Protein AF-S7N2T2-F1 (afdb_monomer_lite)

Radius of gyration: 36.66 Å; chains: 1; bounding box: 108×72×108 Å

pLDDT: mean 79.92, std 19.47, range [22.42, 98.62]

Organism: Myotis brandtii (NCBI:txid109478)

Secondary structure (DSSP, 8-state):
------------SS--SSSS-S--PPP-----S-S--GGGGGGGGT--HHHHHT--HHHHTTS-HHHHHHHHHHHHHTT----HHHHHHHHHHHHHTT-GGGGGGS-HHHHTTS-GGG--TTTHHHHHHHHTTS-GGGGTT-HHHHHHHHHHHHHHHTPPSSP---HHHHHHHGGGGGGS-HHHHHHS-TTHHHHHTT-S---HHHHHHHHHHHHTT-STT--GGG--HHHHHHTGGGGGG--HHHHTTS-HHHHHHHHHHHHHHHHTTSS-HHHHHHHHHHHHHHHHHHHHHTS-----S-----S----TTGGG-TTHHHHS-HHHHHHH--HHHHHH-HHHHHTS---HHHHHHHHHHHHHH-TT---HHHHTT-TTTGGGS-HHHHTTS----HHHHHHHHHSTT--TTHHHHHHHHHHHTT----HHHHHHH-HHHHTTS-HHHHHTS-HHHHHHT-----TTS-HHHHHHHHHHHHHHHTT-TTSHHHHTTGGG--HHHHHHHHHTT----HHHHHTS-HHHHHHT--PPP----------EEEE-TTS-EEEE-TTS-EEEPPPP---TTT--S-TTSS-HHHHHHHHHSSHHHHHHHHHHHHHS-TTT--EEEEEE-HHHHHHHHHHHT--HHHHHHHHHHHHHHHT-SEEEEHHHHHHHHHHHHHHHHHHHHHGGGT-TTS-SEEP---HHHHHHHHHHTGGGTGGGB--BPPHHHHHHHIIIIIIHHHTT--GGGEEEEEEES-THHHHHHH-GGGEETTTTEESSSEEEEHHHHHHHHHHTT--GGGSPP-PPP-SSTTS---S-EE-SS-TTT-HHHHHHHHHHHHHH----SS---EE-SSTTEEEEEEEETTEEEEEEEEEESHHHHHHHHHHHHTT----SEEEEESSTTGGGG-TTSPP-TTS-HHHHHHHHHHHHHTSEE--GGGSTTHHHHHHHTSSSTT-HHHHHHHB-----------------

InterPro domains:
  IPR003149 Iron hydrogenase, small subunit [PF02256] (923-972)
  IPR003149 Iron hydrogenase, small subunit [SM00902] (918-974)
  IPR004108 Iron hydrogenase, large subunit, C-terminal [PF02906] (619-911)
  IPR009016 Iron hydrogenase [SSF53920] (578-971)
  IPR010335 Mesothelin [PF06060] (39-554)
  IPR050340 Cytosolic Fe-S Cluster Assembly Factor [PTHR11615] (529-984)

Sequence (984 aa):
MGPRAGALVSRGLILCVWLTTHCAGPHAEGFSQEGLDASRADLWASANTSLLQGFRCQPASQLSRDRLSALIRRMASQQVLLRAWQLSCLANLAALHGLQSDFPLHPPDLLLFYNLGHVREADCRAFTRRAAQGDTELLANLPDQRAALQHSALACLGVSHPPRLSASDLLLLGVLVCDMEASSIMASDPHVLQNLQRCPRLTPAQQAALNTLLTSGRTVLGPPISWNLEELQALGPLATYISSSLWMHVQEAVGLDFFGSMVAACRAGRLSQRDIRHFVTSFLEAKAKAKLMSSRPKRGTGRPCIQGNITAATLQDDLFLLRYDCSQLESCLGSRVLRANVDRLLQHPLPTECQRVVKAKLARIYPSGIPEEQLRLITSLVYLYSLVEIRQWNITSRDTVMALLASDVALGNQTEAILQKFLDHKGTITSALLVAIGGSRLCWMSPRQIQAIRPSEFRLAGALDTSSCPQSRKNELFFKAREAFGSTRTTTAYYDFVRGAPTEELQRLAQANVSMDIHTFTNLNPCALQDCIKPMKVDKKLGRGVAKIHIEDDGTYFQVSQDGGTRKLEKAKISLDDCLACSGCVTSAETVLITQQSHEELRKILDANKTAAPDQQKLVVISVSPQSSASLAARFQLNPTDTAKKLTAFFKKLGAHYVFDTAFSRNFSLLESQREFVQRFREQASSKQALPVLASACPGWICYAEKTHGSAIIPYISTARSPQQVMGSLVKDFFAQQQHVTPDKIHHVTVMPCYDKKLEASRPDFFSQEHQTRDVDCVITTGEVFKLLEEEGVSLSELEPAPLDSVFSSVSVQEPTSHRGGGSGGYLEHVFRHAAQELFGIHVDEVTYKPLRNKDFQEVTLESEGRVLLHFAAAYGFRNIQNLVQKLKRGRCPYHYVEVMACPSGCLNGGGQLKAPEMPGKELLQHVERLYSMVRTEAPEDVPGVQELYEHWLHGEGSERASCLLHTSYHAVEKASSGLSIRW

Structure (mmCIF, N/CA/C/O backbone):
data_AF-S7N2T2-F1
#
_entry.id   AF-S7N2T2-F1
#
loop_
_atom_site.group_PDB
_atom_site.id
_atom_site.type_symbol
_atom_site.label_atom_id
_atom_site.label_alt_id
_atom_site.label_comp_id
_atom_site.label_asym_id
_atom_site.label_entity_id
_atom_site.label_seq_id
_atom_site.pdbx_PDB_ins_code
_atom_site.Cartn_x
_atom_site.Cartn_y
_atom_site.Cartn_z
_atom_site.occupancy
_atom_site.B_iso_or_equiv
_atom_site.auth_seq_id
_atom_site.auth_comp_id
_atom_site.auth_asym_id
_atom_site.auth_atom_id
_atom_site.pdbx_PDB_model_num
ATOM 1 N N . MET A 1 1 ? 68.994 1.453 -10.346 1.00 28.44 1 MET A N 1
ATOM 2 C CA . MET A 1 1 ? 69.646 2.763 -10.554 1.00 28.44 1 MET A CA 1
ATOM 3 C C . MET A 1 1 ? 68.548 3.813 -10.701 1.00 28.44 1 MET A C 1
ATOM 5 O O . MET A 1 1 ? 67.756 3.682 -11.620 1.00 28.44 1 MET A O 1
ATOM 9 N N . GLY A 1 2 ? 68.428 4.784 -9.786 1.00 29.14 2 GLY A N 1
ATOM 10 C CA . GLY A 1 2 ? 67.789 6.080 -10.121 1.00 29.14 2 GLY A CA 1
ATOM 11 C C . GLY A 1 2 ? 68.817 7.000 -10.811 1.00 29.14 2 GLY A C 1
ATOM 12 O O . GLY A 1 2 ? 69.934 6.512 -11.011 1.00 29.14 2 GLY A O 1
ATOM 13 N N . PRO A 1 3 ? 68.568 8.309 -11.080 1.00 41.78 3 PRO A N 1
ATOM 14 C CA . PRO A 1 3 ? 67.400 9.161 -10.753 1.00 41.78 3 PRO A CA 1
ATOM 15 C C . PRO A 1 3 ? 66.999 10.223 -11.847 1.00 41.78 3 PRO A C 1
ATOM 17 O O . PRO A 1 3 ? 67.583 10.253 -12.922 1.00 41.78 3 PRO A O 1
ATOM 20 N N . ARG A 1 4 ? 66.088 11.160 -11.472 1.00 22.53 4 ARG A N 1
ATOM 21 C CA . ARG A 1 4 ? 65.745 12.524 -12.016 1.00 22.53 4 ARG A CA 1
ATOM 22 C C . ARG A 1 4 ? 64.638 12.623 -13.096 1.00 22.53 4 ARG A C 1
ATOM 24 O O . ARG A 1 4 ? 64.780 12.053 -14.163 1.00 22.53 4 ARG A O 1
ATOM 31 N N . ALA A 1 5 ? 63.448 13.196 -12.814 1.00 24.55 5 ALA A N 1
ATOM 32 C CA . ALA A 1 5 ? 63.045 14.604 -12.506 1.00 24.55 5 ALA A CA 1
ATOM 33 C C . ALA A 1 5 ? 63.033 15.488 -13.776 1.00 24.55 5 ALA A C 1
ATOM 35 O O . ALA A 1 5 ? 64.089 15.663 -14.366 1.00 24.55 5 ALA A O 1
ATOM 36 N N . GLY A 1 6 ? 61.904 15.959 -14.329 1.00 23.36 6 GLY A N 1
ATOM 37 C CA . GLY A 1 6 ? 60.894 16.960 -13.896 1.00 23.36 6 GLY A CA 1
ATOM 38 C C . GLY A 1 6 ? 60.454 17.708 -15.191 1.00 23.36 6 GLY A C 1
ATOM 39 O O . GLY A 1 6 ? 61.194 17.650 -16.163 1.00 23.36 6 GLY A O 1
ATOM 40 N N . ALA A 1 7 ? 59.329 18.405 -15.378 1.00 23.67 7 ALA A N 1
ATOM 41 C CA . ALA A 1 7 ? 58.363 19.044 -14.495 1.00 23.67 7 ALA A CA 1
ATOM 42 C C . ALA A 1 7 ? 57.135 19.556 -15.312 1.00 23.67 7 ALA A C 1
ATOM 44 O O . ALA A 1 7 ? 57.189 19.622 -16.537 1.00 23.67 7 ALA A O 1
ATOM 45 N N . LEU A 1 8 ? 56.112 20.023 -14.573 1.00 23.31 8 LEU A N 1
ATOM 46 C CA . LEU A 1 8 ? 55.060 21.006 -14.918 1.00 23.31 8 LEU A CA 1
ATOM 47 C C . LEU A 1 8 ? 53.809 20.555 -15.703 1.00 23.31 8 LEU A C 1
ATOM 49 O O . LEU A 1 8 ? 53.726 20.699 -16.917 1.00 23.31 8 LEU A O 1
ATOM 53 N N . VAL A 1 9 ? 52.742 20.244 -14.953 1.00 26.02 9 VAL A N 1
ATOM 54 C CA . VAL A 1 9 ? 51.391 20.737 -15.281 1.00 26.02 9 VAL A CA 1
ATOM 55 C C . VAL A 1 9 ? 50.854 21.528 -14.088 1.00 26.02 9 VAL A C 1
ATOM 57 O O . VAL A 1 9 ? 50.941 21.109 -12.934 1.00 26.02 9 VAL A O 1
ATOM 60 N N . SER A 1 10 ? 50.387 22.729 -14.414 1.00 24.03 10 SER A N 1
ATOM 61 C CA . SER A 1 10 ? 49.994 23.819 -13.533 1.00 24.03 10 SER A CA 1
ATOM 62 C C . SER A 1 10 ? 48.689 23.557 -12.774 1.00 24.03 10 SER A C 1
ATOM 64 O O . SER A 1 10 ? 47.781 22.878 -13.243 1.00 24.03 10 SER A O 1
ATOM 66 N N . ARG A 1 11 ? 48.631 24.166 -11.587 1.00 30.50 11 ARG A N 1
ATOM 67 C CA . ARG A 1 11 ? 47.532 24.225 -10.622 1.00 30.50 11 ARG A CA 1
ATOM 68 C C . ARG A 1 11 ? 46.289 24.930 -11.184 1.00 30.50 11 ARG A C 1
ATOM 70 O O . ARG A 1 11 ? 46.414 25.990 -11.789 1.00 30.50 11 ARG A O 1
ATOM 77 N N . GLY A 1 12 ? 45.113 24.403 -10.822 1.00 31.94 12 GLY A N 1
ATOM 78 C CA . GLY A 1 12 ? 43.852 25.154 -10.742 1.00 31.94 12 GLY A CA 1
ATOM 79 C C . GLY A 1 12 ? 42.665 24.523 -11.474 1.00 31.94 12 GLY A C 1
ATOM 80 O O . GLY A 1 12 ? 42.352 25.008 -12.548 1.00 31.94 12 GLY A O 1
ATOM 81 N N . LEU A 1 13 ? 42.028 23.480 -10.897 1.00 27.81 13 LEU A N 1
ATOM 82 C CA . LEU A 1 13 ? 40.567 23.180 -10.969 1.00 27.81 13 LEU A CA 1
ATOM 83 C C . LEU A 1 13 ? 40.126 21.781 -10.482 1.00 27.81 13 LEU A C 1
ATOM 85 O O . LEU A 1 13 ? 38.957 21.434 -10.614 1.00 27.81 13 LEU A O 1
ATOM 89 N N . ILE A 1 14 ? 40.989 20.981 -9.849 1.00 28.91 14 ILE A N 1
ATOM 90 C CA . ILE A 1 14 ? 40.580 19.689 -9.264 1.00 28.91 14 ILE A CA 1
ATOM 91 C C . ILE A 1 14 ? 41.035 19.631 -7.806 1.00 28.91 14 ILE A C 1
ATOM 93 O O . ILE A 1 14 ? 42.019 18.985 -7.467 1.00 28.91 14 ILE A O 1
ATOM 97 N N . LEU A 1 15 ? 40.350 20.389 -6.946 1.00 29.14 15 LEU A N 1
ATOM 98 C CA . LEU A 1 15 ? 40.437 20.256 -5.490 1.00 29.14 15 LEU A CA 1
ATOM 99 C C . LEU A 1 15 ? 39.238 20.962 -4.828 1.00 29.14 15 LEU A C 1
ATOM 101 O O . LEU A 1 15 ? 39.402 22.061 -4.317 1.00 29.14 15 LEU A O 1
ATOM 105 N N . CYS A 1 16 ? 38.018 20.398 -4.894 1.00 27.56 16 CYS A N 1
ATOM 106 C CA . CYS A 1 16 ? 36.883 20.958 -4.127 1.00 27.56 16 CYS A CA 1
ATOM 107 C C . CYS A 1 16 ? 35.627 20.079 -3.904 1.00 27.56 16 CYS A C 1
ATOM 109 O O . CYS A 1 16 ? 34.602 20.643 -3.543 1.00 27.56 16 CYS A O 1
ATOM 111 N N . VAL A 1 17 ? 35.617 18.746 -4.097 1.00 27.12 17 VAL A N 1
ATOM 112 C CA . VAL A 1 17 ? 34.322 17.999 -4.076 1.00 27.12 17 VAL A CA 1
ATOM 113 C C . VAL A 1 17 ? 34.266 16.749 -3.180 1.00 27.12 17 VAL A C 1
ATOM 115 O O . VAL A 1 17 ? 33.340 15.966 -3.308 1.00 27.12 17 VAL A O 1
ATOM 118 N N . TRP A 1 18 ? 35.162 16.562 -2.205 1.00 26.97 18 TRP A N 1
ATOM 119 C CA . TRP A 1 18 ? 35.000 15.472 -1.210 1.00 26.97 18 TRP A CA 1
ATOM 120 C C . TRP A 1 18 ? 35.385 15.850 0.232 1.00 26.97 18 TRP A C 1
ATOM 122 O O . TRP A 1 18 ? 35.821 15.022 1.021 1.00 26.97 18 TRP A O 1
ATOM 132 N N . LEU A 1 19 ? 35.177 17.117 0.595 1.00 26.97 19 LEU A N 1
ATOM 133 C CA . LEU A 1 19 ? 35.189 17.613 1.974 1.00 26.97 19 LEU A CA 1
ATOM 134 C C . LEU A 1 19 ? 34.038 18.625 2.101 1.00 26.97 19 LEU A C 1
ATOM 136 O O . LEU A 1 19 ? 33.916 19.479 1.229 1.00 26.97 19 LEU A O 1
ATOM 140 N N . THR A 1 20 ? 33.242 18.543 3.178 1.00 28.47 20 THR A N 1
ATOM 141 C CA . THR A 1 20 ? 32.113 19.433 3.586 1.00 28.47 20 THR A CA 1
ATOM 142 C C . THR A 1 20 ? 30.668 19.039 3.234 1.00 28.47 20 THR A C 1
ATOM 144 O O . THR A 1 20 ? 29.828 19.905 3.018 1.00 28.47 20 THR A O 1
ATOM 147 N N . THR A 1 21 ? 30.291 17.758 3.258 1.00 28.55 21 THR A N 1
ATOM 148 C CA . THR A 1 21 ? 28.851 17.412 3.214 1.00 28.55 21 THR A CA 1
ATOM 149 C C . THR A 1 21 ? 28.447 16.363 4.225 1.00 28.55 21 THR A C 1
ATOM 151 O O . THR A 1 21 ? 27.674 15.482 3.912 1.00 28.55 21 THR A O 1
ATOM 154 N N . HIS A 1 22 ? 28.889 16.496 5.466 1.00 32.34 22 HIS A N 1
ATOM 155 C CA . HIS A 1 22 ? 28.010 16.310 6.613 1.00 32.34 22 HIS A CA 1
ATOM 156 C C . HIS A 1 22 ? 28.466 17.324 7.639 1.00 32.34 22 HIS A C 1
ATOM 158 O O . HIS A 1 22 ? 29.659 17.578 7.776 1.00 32.34 22 HIS A O 1
ATOM 164 N N . CYS A 1 23 ? 27.484 17.909 8.311 1.00 26.70 23 CYS A N 1
ATOM 165 C CA . CYS A 1 23 ? 27.619 19.020 9.221 1.00 26.70 23 CYS A CA 1
ATOM 166 C C . CYS A 1 23 ? 27.847 20.397 8.548 1.00 26.70 23 CYS A C 1
ATOM 168 O O . CYS A 1 23 ? 28.920 20.716 8.052 1.00 26.70 23 CYS A O 1
ATOM 170 N N . ALA A 1 24 ? 26.839 21.258 8.639 1.00 25.34 24 ALA A N 1
ATOM 171 C CA . ALA A 1 24 ? 26.988 22.708 8.665 1.00 25.34 24 ALA A CA 1
ATOM 172 C C . ALA A 1 24 ? 26.000 23.210 9.723 1.00 25.34 24 ALA A C 1
ATOM 174 O O . ALA A 1 24 ? 24.825 22.868 9.679 1.00 25.34 24 ALA A O 1
ATOM 175 N N . GLY A 1 25 ? 26.483 23.920 10.738 1.00 27.41 25 GLY A N 1
ATOM 176 C CA . GLY A 1 25 ? 25.668 24.818 11.560 1.00 27.41 25 GLY A CA 1
ATOM 177 C C . GLY A 1 25 ? 25.961 26.258 11.120 1.00 27.41 25 GLY A C 1
ATOM 178 O O . GLY A 1 25 ? 26.940 26.463 10.404 1.00 27.41 25 GLY A O 1
ATOM 179 N N . PRO A 1 26 ? 25.139 27.249 11.500 1.00 31.47 26 PRO A N 1
ATOM 180 C CA . PRO A 1 26 ? 25.129 28.553 10.845 1.00 31.47 26 PRO A CA 1
ATOM 181 C C . PRO A 1 26 ? 26.370 29.377 11.210 1.00 31.47 26 PRO A C 1
ATOM 183 O O . PRO A 1 26 ? 26.675 29.535 12.392 1.00 31.47 26 PRO A O 1
ATOM 186 N N . HIS A 1 27 ? 27.029 29.954 10.206 1.00 24.52 27 HIS A N 1
ATOM 187 C CA . HIS A 1 27 ? 27.829 31.166 10.372 1.00 24.52 27 HIS A CA 1
ATOM 188 C C . HIS A 1 27 ? 26.966 32.359 9.941 1.00 24.52 27 HIS A C 1
ATOM 190 O O . HIS A 1 27 ? 26.513 32.421 8.802 1.00 24.52 27 HIS A O 1
ATOM 196 N N . ALA A 1 28 ? 26.736 33.294 10.861 1.00 26.41 28 ALA A N 1
ATOM 197 C CA . ALA A 1 28 ? 26.373 34.673 10.555 1.00 26.41 28 ALA A CA 1
ATOM 198 C C . ALA A 1 28 ? 27.369 35.556 11.319 1.00 26.41 28 ALA A C 1
ATOM 200 O O . ALA A 1 28 ? 27.494 35.427 12.538 1.00 26.41 28 ALA A O 1
ATOM 201 N N . GLU A 1 29 ? 28.126 36.379 10.598 1.00 25.39 29 GLU A N 1
ATOM 202 C CA . GLU A 1 29 ? 29.096 37.316 11.167 1.00 25.39 29 GLU A CA 1
ATOM 203 C C . GLU A 1 29 ? 28.401 38.557 11.760 1.00 25.39 29 GLU A C 1
ATOM 205 O O . GLU A 1 29 ? 27.508 39.137 11.143 1.00 25.39 29 GLU A O 1
ATOM 210 N N . GLY A 1 30 ? 28.864 38.958 12.954 1.00 23.53 30 GLY A N 1
ATOM 211 C CA . GLY A 1 30 ? 28.522 40.178 13.705 1.00 23.53 30 GLY A CA 1
ATOM 212 C C . GLY A 1 30 ? 27.740 39.880 14.999 1.00 23.53 30 GLY A C 1
ATOM 213 O O . GLY A 1 30 ? 26.595 39.461 14.925 1.00 23.53 30 GLY A O 1
ATOM 214 N N . PHE A 1 31 ? 28.230 40.064 16.233 1.00 23.05 31 PHE A N 1
ATOM 215 C CA . PHE A 1 31 ? 29.412 40.747 16.778 1.00 23.05 31 PHE A CA 1
ATOM 216 C C . PHE A 1 31 ? 29.722 40.212 18.209 1.00 23.05 31 PHE A C 1
ATOM 218 O O . PHE A 1 31 ? 28.850 39.635 18.854 1.00 23.05 31 PHE A O 1
ATOM 225 N N . SER A 1 32 ? 30.949 40.485 18.688 1.00 25.64 32 SER A N 1
ATOM 226 C CA . SER A 1 32 ? 31.508 40.414 20.065 1.00 25.64 32 SER A CA 1
ATOM 227 C C . SER A 1 32 ? 31.647 39.057 20.795 1.00 25.64 32 SER A C 1
ATOM 229 O O . SER A 1 32 ? 30.737 38.593 21.469 1.00 25.64 32 SER A O 1
ATOM 231 N N . GLN A 1 33 ? 32.869 38.506 20.700 1.00 31.45 33 GLN A N 1
ATOM 232 C CA . GLN A 1 33 ? 33.669 37.811 21.732 1.00 31.45 33 GLN A CA 1
ATOM 233 C C . GLN A 1 33 ? 32.932 36.981 22.806 1.00 31.45 33 GLN A C 1
ATOM 235 O O . GLN A 1 33 ? 32.747 37.454 23.916 1.00 31.45 33 GLN A O 1
ATOM 240 N N . GLU A 1 34 ? 32.621 35.716 22.489 1.00 29.69 34 GLU A N 1
ATOM 241 C CA . GLU A 1 34 ? 32.849 34.511 23.326 1.00 29.69 34 GLU A CA 1
ATOM 242 C C . GLU A 1 34 ? 32.236 33.277 22.620 1.00 29.69 34 GLU A C 1
ATOM 244 O O . GLU A 1 34 ? 31.099 32.886 22.866 1.00 29.69 34 GLU A O 1
ATOM 249 N N . GLY A 1 35 ? 32.965 32.668 21.670 1.00 31.44 35 GLY A N 1
ATOM 250 C CA . GLY A 1 35 ? 32.427 31.549 20.876 1.00 31.44 35 GLY A CA 1
ATOM 251 C C . GLY A 1 35 ? 33.389 30.901 19.870 1.00 31.44 35 GLY A C 1
ATOM 252 O O . GLY A 1 35 ? 33.057 30.800 18.702 1.00 31.44 35 GLY A O 1
ATOM 253 N N . LEU A 1 36 ? 34.580 30.515 20.346 1.00 36.25 36 LEU A N 1
ATOM 254 C CA . LEU A 1 36 ? 35.520 29.481 19.851 1.00 36.25 36 LEU A CA 1
ATOM 255 C C . LEU A 1 36 ? 35.673 29.230 18.327 1.00 36.25 36 LEU A C 1
ATOM 257 O O . LEU A 1 36 ? 34.925 28.474 17.717 1.00 36.25 36 LEU A O 1
ATOM 261 N N . ASP A 1 37 ? 36.772 29.775 17.796 1.00 34.03 37 ASP A N 1
ATOM 262 C CA . ASP A 1 37 ? 37.332 29.652 16.443 1.00 34.03 37 ASP A CA 1
ATOM 263 C C . ASP A 1 37 ? 38.000 28.281 16.155 1.00 34.03 37 ASP A C 1
ATOM 265 O O . ASP A 1 37 ? 38.428 27.579 17.079 1.00 34.03 37 ASP A O 1
ATOM 269 N N . ALA A 1 38 ? 38.178 27.924 14.875 1.00 36.38 38 ALA A N 1
ATOM 270 C CA . ALA A 1 38 ? 38.772 26.651 14.415 1.00 36.38 38 ALA A CA 1
ATOM 271 C C . ALA A 1 38 ? 40.233 26.413 14.879 1.00 36.38 38 ALA A C 1
ATOM 273 O O . ALA A 1 38 ? 40.755 25.302 14.794 1.00 36.38 38 ALA A O 1
ATOM 274 N N . SER A 1 39 ? 40.882 27.433 15.446 1.00 39.34 39 SER A N 1
ATOM 275 C CA . SER A 1 39 ? 42.212 27.368 16.066 1.00 39.34 39 SER A CA 1
ATOM 276 C C . SER A 1 39 ? 42.241 26.686 17.446 1.00 39.34 39 SER A C 1
ATOM 278 O O . SER A 1 39 ? 43.318 26.473 17.997 1.00 39.34 39 SER A O 1
ATOM 280 N N . ARG A 1 40 ? 41.086 26.316 18.026 1.00 45.22 40 ARG A N 1
ATOM 281 C CA . ARG A 1 40 ? 40.963 25.782 19.402 1.00 45.22 40 ARG A CA 1
ATOM 282 C C . ARG A 1 40 ? 40.702 24.270 19.491 1.00 45.22 40 ARG A C 1
ATOM 284 O O . ARG A 1 40 ? 40.252 23.788 20.527 1.00 45.22 40 ARG A O 1
ATOM 291 N N . ALA A 1 41 ? 41.055 23.495 18.461 1.00 43.88 41 ALA A N 1
ATOM 292 C CA . ALA A 1 41 ? 40.993 22.025 18.489 1.00 43.88 41 ALA A CA 1
ATOM 293 C C . ALA A 1 41 ? 41.829 21.380 19.625 1.00 43.88 41 ALA A C 1
ATOM 295 O O . ALA A 1 41 ? 41.556 20.248 20.021 1.00 43.88 41 ALA A O 1
ATOM 296 N N . ASP A 1 42 ? 42.786 22.112 20.207 1.00 44.31 42 ASP A N 1
ATOM 297 C CA . ASP A 1 42 ? 43.570 21.673 21.371 1.00 44.31 42 ASP A CA 1
ATOM 298 C C . ASP A 1 42 ? 42.791 21.739 22.711 1.00 44.31 42 ASP A C 1
ATOM 300 O O . ASP A 1 42 ? 43.225 21.159 23.705 1.00 44.31 42 ASP A O 1
ATOM 304 N N . LEU A 1 43 ? 41.607 22.372 22.767 1.00 50.56 43 LEU A N 1
ATOM 305 C CA . LEU A 1 43 ? 40.793 22.487 23.995 1.00 50.56 43 LEU A CA 1
ATOM 306 C C . LEU A 1 43 ? 39.899 21.283 24.296 1.00 50.56 43 LEU A C 1
ATOM 308 O O . LEU A 1 43 ? 39.388 21.177 25.408 1.00 50.56 43 LEU A O 1
ATOM 312 N N . TRP A 1 44 ? 39.707 20.345 23.367 1.00 52.84 44 TRP A N 1
ATOM 313 C CA . TRP A 1 44 ? 38.931 19.130 23.668 1.00 52.84 44 TRP A CA 1
ATOM 314 C C . TRP A 1 44 ? 39.697 18.173 24.589 1.00 52.84 44 TRP A C 1
ATOM 316 O O . TRP A 1 44 ? 39.082 17.384 25.303 1.00 52.84 44 TRP A O 1
ATOM 326 N N . ALA A 1 45 ? 41.024 18.320 24.663 1.00 44.34 45 ALA A N 1
ATOM 327 C CA . ALA A 1 45 ? 41.859 17.639 25.645 1.00 44.34 45 ALA A CA 1
ATOM 328 C C . ALA A 1 45 ? 41.654 18.161 27.088 1.00 44.34 45 ALA A C 1
ATOM 330 O O . ALA A 1 45 ? 41.948 17.433 28.036 1.00 44.34 45 ALA A O 1
ATOM 331 N N . SER A 1 46 ? 41.122 19.382 27.273 1.00 51.25 46 SER A N 1
ATOM 332 C CA . SER A 1 46 ? 40.945 20.053 28.578 1.00 51.25 46 SER A CA 1
ATOM 333 C C . SER A 1 46 ? 39.502 20.495 28.903 1.00 51.25 46 SER A C 1
ATOM 335 O O . SER A 1 46 ? 39.277 21.128 29.935 1.00 51.25 46 SER A O 1
ATOM 337 N N . ALA A 1 47 ? 38.511 20.156 28.068 1.00 59.72 47 ALA A N 1
ATOM 338 C CA . ALA A 1 47 ? 37.118 20.600 28.209 1.00 59.72 47 ALA A CA 1
ATOM 339 C C . ALA A 1 47 ? 36.340 19.919 29.361 1.00 59.72 47 ALA A C 1
ATOM 341 O O . ALA A 1 47 ? 36.578 18.757 29.708 1.00 59.72 47 ALA A O 1
ATOM 342 N N . ASN A 1 48 ? 35.374 20.651 29.936 1.00 62.09 48 ASN A N 1
ATOM 343 C CA . ASN A 1 48 ? 34.431 20.162 30.950 1.00 62.09 48 ASN A CA 1
ATOM 344 C C . ASN A 1 48 ? 33.190 19.488 30.316 1.00 62.09 48 ASN A C 1
ATOM 346 O O . ASN A 1 48 ? 32.944 19.598 29.114 1.00 62.09 48 ASN A O 1
ATOM 350 N N . THR A 1 49 ? 32.378 18.806 31.130 1.00 60.03 49 THR A N 1
ATOM 351 C CA . THR A 1 49 ? 31.228 18.006 30.670 1.00 60.03 49 THR A CA 1
ATOM 352 C C . THR A 1 49 ? 30.179 18.822 29.900 1.00 60.03 49 THR A C 1
ATOM 354 O O . THR A 1 49 ? 29.624 18.326 28.922 1.00 60.03 49 THR A O 1
ATOM 357 N N . SER A 1 50 ? 29.922 20.080 30.282 1.00 58.97 50 SER A N 1
ATOM 358 C CA . SER A 1 50 ? 28.923 20.934 29.614 1.00 58.97 50 SER A CA 1
ATOM 359 C C . SER A 1 50 ? 29.356 21.365 28.209 1.00 58.97 50 SER A C 1
ATOM 361 O O . SER A 1 50 ? 28.529 21.406 27.297 1.00 58.97 50 SER A O 1
ATOM 363 N N . LEU A 1 51 ? 30.654 21.606 27.996 1.00 62.22 51 LEU A N 1
ATOM 364 C CA . LEU A 1 51 ? 31.222 21.857 26.668 1.00 62.22 51 LEU A CA 1
ATOM 365 C C . LEU A 1 51 ? 31.121 20.626 25.757 1.00 62.22 51 LEU A C 1
ATOM 367 O O . LEU A 1 51 ? 30.821 20.768 24.572 1.00 62.22 51 LEU A O 1
ATOM 371 N N . LEU A 1 52 ? 31.313 19.420 26.301 1.00 65.31 52 LEU A N 1
ATOM 372 C CA . LEU A 1 52 ? 31.195 18.174 25.534 1.00 65.31 52 LEU A CA 1
ATOM 373 C C . LEU A 1 52 ? 29.740 17.833 25.165 1.00 65.31 52 LEU A C 1
ATOM 375 O O . LEU A 1 52 ? 29.505 17.298 24.085 1.00 65.31 52 LEU A O 1
ATOM 379 N N . GLN A 1 53 ? 28.755 18.191 25.998 1.00 68.38 53 GLN A N 1
ATOM 380 C CA . GLN A 1 53 ? 27.326 18.041 25.670 1.00 68.38 53 GLN A CA 1
ATOM 381 C C . GLN A 1 53 ? 26.882 18.960 24.519 1.00 68.38 53 GLN A C 1
ATOM 383 O O . GLN A 1 53 ? 26.013 18.594 23.729 1.00 68.38 53 GLN A O 1
ATOM 388 N N . GLY A 1 54 ? 27.490 20.145 24.391 1.00 58.06 54 GLY A N 1
ATOM 389 C CA . GLY A 1 54 ? 27.224 21.116 23.319 1.00 58.06 54 GLY A CA 1
ATOM 390 C C . GLY A 1 54 ? 27.895 20.802 21.974 1.00 58.06 54 GLY A C 1
ATOM 391 O O . GLY A 1 54 ? 27.846 21.627 21.059 1.00 58.06 54 GLY A O 1
ATOM 392 N N . PHE A 1 55 ? 28.530 19.635 21.849 1.00 69.19 55 PHE A N 1
ATOM 393 C CA . PHE A 1 55 ? 29.272 19.199 20.671 1.00 69.19 55 PHE A CA 1
ATOM 394 C C . PHE A 1 55 ? 28.458 19.298 19.371 1.00 69.19 55 PHE A C 1
ATOM 396 O O . PHE A 1 55 ? 27.305 18.858 19.295 1.00 69.19 55 PHE A O 1
ATOM 403 N N . ARG A 1 56 ? 29.096 19.830 18.319 1.00 61.06 56 ARG A N 1
ATOM 404 C CA . ARG A 1 56 ? 28.550 19.907 16.961 1.00 61.06 56 ARG A CA 1
ATOM 405 C C . ARG A 1 56 ? 29.355 19.041 16.005 1.00 61.06 56 ARG A C 1
ATOM 407 O O . ARG A 1 56 ? 30.580 19.020 16.030 1.00 61.06 56 ARG A O 1
ATOM 414 N N . CYS A 1 57 ? 28.624 18.436 15.084 1.00 63.81 57 CYS A N 1
ATOM 415 C CA . CYS A 1 57 ? 29.132 17.597 14.010 1.00 63.81 57 CYS A CA 1
ATOM 416 C C . CYS A 1 57 ? 30.227 18.313 13.178 1.00 63.81 57 CYS A C 1
ATOM 418 O O . CYS A 1 57 ? 31.258 17.725 12.866 1.00 63.81 57 CYS A O 1
ATOM 420 N N . GLN A 1 58 ? 30.042 19.598 12.841 1.00 64.81 58 GLN A N 1
ATOM 421 C CA . GLN A 1 58 ? 30.853 20.267 11.806 1.00 64.81 58 GLN A CA 1
ATOM 422 C C . GLN A 1 58 ? 32.283 20.552 12.246 1.00 64.81 58 GLN A C 1
ATOM 424 O O . GLN A 1 58 ? 33.196 20.126 11.539 1.00 64.81 58 GLN A O 1
ATOM 429 N N . PRO A 1 59 ? 32.511 21.124 13.437 1.00 65.00 59 PRO A N 1
ATOM 430 C CA . PRO A 1 59 ? 33.857 21.207 13.994 1.00 65.00 59 PRO A CA 1
ATOM 431 C C . PRO A 1 59 ? 34.524 19.834 14.157 1.00 65.00 59 PRO A C 1
ATOM 433 O O . PRO A 1 59 ? 35.721 19.686 13.942 1.00 65.00 59 PRO A O 1
ATOM 436 N N . ALA A 1 60 ? 33.749 18.804 14.499 1.00 66.81 60 ALA A N 1
ATOM 437 C CA . ALA A 1 60 ? 34.264 17.459 14.728 1.00 66.81 60 ALA A CA 1
ATOM 438 C C . ALA A 1 60 ? 34.711 16.745 13.456 1.00 66.81 60 ALA A C 1
ATOM 440 O O . ALA A 1 60 ? 35.685 16.000 13.487 1.00 66.81 60 ALA A O 1
ATOM 441 N N . SER A 1 61 ? 34.027 17.009 12.341 1.00 68.81 61 SER A N 1
ATOM 442 C CA . SER A 1 61 ? 34.390 16.479 11.023 1.00 68.81 61 SER A CA 1
ATOM 443 C C . SER A 1 61 ? 35.768 16.942 10.536 1.00 68.81 61 SER A C 1
ATOM 445 O O . SER A 1 61 ? 36.331 16.341 9.629 1.00 68.81 61 SER A O 1
ATOM 447 N N . GLN A 1 62 ? 36.323 17.997 11.142 1.00 75.56 62 GLN A N 1
ATOM 448 C CA . GLN A 1 62 ? 37.640 18.543 10.817 1.00 75.56 62 GLN A CA 1
ATOM 449 C C . GLN A 1 62 ? 38.768 17.947 11.676 1.00 75.56 62 GLN A C 1
ATOM 451 O O . GLN A 1 62 ? 39.935 18.293 11.488 1.00 75.56 62 GLN A O 1
ATOM 456 N N . LEU A 1 63 ? 38.449 17.075 12.638 1.00 76.62 63 LEU A N 1
ATOM 457 C CA . LEU A 1 63 ? 39.461 16.443 13.474 1.00 76.62 63 LEU A CA 1
ATOM 458 C C . LEU A 1 63 ? 40.253 15.371 12.725 1.00 76.62 63 LEU A C 1
ATOM 460 O O . LEU A 1 63 ? 39.726 14.618 11.912 1.00 76.62 63 LEU A O 1
ATOM 464 N N . SER A 1 64 ? 41.525 15.227 13.098 1.00 84.25 64 SER A N 1
ATOM 465 C CA . SER A 1 64 ? 42.299 14.043 12.735 1.00 84.25 64 SER A CA 1
ATOM 466 C C . SER A 1 64 ? 41.781 12.800 13.467 1.00 84.25 64 SER A C 1
ATOM 468 O O . SER A 1 64 ? 41.187 12.892 14.545 1.00 84.25 64 SER A O 1
ATOM 470 N N . ARG A 1 65 ? 42.079 11.619 12.913 1.00 87.94 65 ARG A N 1
ATOM 471 C CA . ARG A 1 65 ? 41.719 10.313 13.491 1.00 87.94 65 ARG A CA 1
ATOM 472 C C . ARG A 1 65 ? 42.081 10.200 14.979 1.00 87.94 65 ARG A C 1
ATOM 474 O O . ARG A 1 65 ? 41.241 9.796 15.779 1.00 87.94 65 ARG A O 1
ATOM 481 N N . ASP A 1 66 ? 43.296 10.598 15.357 1.00 85.19 66 ASP A N 1
ATOM 482 C CA . ASP A 1 66 ? 43.778 10.485 16.742 1.00 85.19 66 ASP A CA 1
ATOM 483 C C . ASP A 1 66 ? 43.037 11.431 17.693 1.00 85.19 66 ASP A C 1
ATOM 485 O O . ASP A 1 66 ? 42.677 11.050 18.808 1.00 85.19 66 ASP A O 1
ATOM 489 N N . ARG A 1 67 ? 42.740 12.655 17.235 1.00 83.00 67 ARG A N 1
ATOM 490 C CA . ARG A 1 67 ? 41.976 13.641 18.011 1.00 83.00 67 ARG A CA 1
ATOM 491 C C . ARG A 1 67 ? 40.524 13.204 18.190 1.00 83.00 67 ARG A C 1
ATOM 493 O O . ARG A 1 67 ? 39.974 13.354 19.279 1.00 83.00 67 ARG A O 1
ATOM 500 N N . LEU A 1 68 ? 39.917 12.628 17.152 1.00 87.00 68 LEU A N 1
ATOM 501 C CA . LEU A 1 68 ? 38.557 12.096 17.217 1.00 87.00 68 LEU A CA 1
ATOM 502 C C . LEU A 1 68 ? 38.475 10.883 18.157 1.00 87.00 68 LEU A C 1
ATOM 504 O O . LEU A 1 68 ? 37.564 10.806 18.979 1.00 87.00 68 LEU A O 1
ATOM 508 N N . SER A 1 69 ? 39.457 9.979 18.101 1.00 88.12 69 SER A N 1
ATOM 509 C CA . SER A 1 69 ? 39.558 8.850 19.035 1.00 88.12 69 SER A CA 1
ATOM 510 C C . SER A 1 69 ? 39.695 9.327 20.487 1.00 88.12 69 SER A C 1
ATOM 512 O O . SER A 1 69 ? 38.961 8.868 21.364 1.00 88.12 69 SER A O 1
ATOM 514 N N . ALA A 1 70 ? 40.560 10.315 20.749 1.00 85.31 70 ALA A N 1
ATOM 515 C CA . ALA A 1 70 ? 40.715 10.908 22.078 1.00 85.31 70 ALA A CA 1
ATOM 516 C C . ALA A 1 70 ? 39.410 11.542 22.596 1.00 85.31 70 ALA A C 1
ATOM 518 O O . ALA A 1 70 ? 39.063 11.358 23.764 1.00 85.31 70 ALA A O 1
ATOM 519 N N . LEU A 1 71 ? 38.657 12.228 21.728 1.00 85.31 71 LEU A N 1
ATOM 520 C CA . LEU A 1 71 ? 37.354 12.800 22.067 1.00 85.31 71 LEU A CA 1
ATOM 521 C C . LEU A 1 71 ? 36.339 11.723 22.467 1.00 85.31 71 LEU A C 1
ATOM 523 O O . LEU A 1 71 ? 35.724 11.834 23.527 1.00 85.31 71 LEU A O 1
ATOM 527 N N . ILE A 1 72 ? 36.176 10.679 21.646 1.00 90.00 72 ILE A N 1
ATOM 528 C CA . ILE A 1 72 ? 35.219 9.590 21.903 1.00 90.00 72 ILE A CA 1
ATOM 529 C C . ILE A 1 72 ? 35.552 8.897 23.232 1.00 90.00 72 ILE A C 1
ATOM 531 O O . ILE A 1 72 ? 34.670 8.688 24.068 1.00 90.00 72 ILE A O 1
ATOM 535 N N . ARG A 1 73 ? 36.837 8.606 23.471 1.00 88.94 73 ARG A N 1
ATOM 536 C CA . ARG A 1 73 ? 37.314 8.004 24.727 1.00 88.94 73 ARG A CA 1
ATOM 537 C C . ARG A 1 73 ? 37.070 8.918 25.927 1.00 88.94 73 ARG A C 1
ATOM 539 O O . ARG A 1 73 ? 36.692 8.445 26.998 1.00 88.94 73 ARG A O 1
ATOM 546 N N . ARG A 1 74 ? 37.230 10.235 25.765 1.00 84.44 74 ARG A N 1
ATOM 547 C CA . ARG A 1 74 ? 36.944 11.206 26.829 1.00 84.44 74 ARG A CA 1
ATOM 548 C C . ARG A 1 74 ? 35.454 11.263 27.150 1.00 84.44 74 ARG A C 1
ATOM 550 O O . ARG A 1 74 ? 35.105 11.191 28.328 1.00 84.44 74 ARG A O 1
ATOM 557 N N . MET A 1 75 ? 34.595 11.317 26.130 1.00 87.50 75 MET A N 1
ATOM 558 C CA . MET A 1 75 ? 33.136 11.258 26.287 1.00 87.50 75 MET A CA 1
ATOM 559 C C . MET A 1 75 ? 32.707 9.983 27.023 1.00 87.50 75 MET A C 1
ATOM 561 O O . MET A 1 75 ? 31.853 10.055 27.904 1.00 87.50 75 MET A O 1
ATOM 565 N N . ALA A 1 76 ? 33.360 8.850 26.738 1.00 86.75 76 ALA A N 1
ATOM 566 C CA . ALA A 1 76 ? 33.143 7.598 27.461 1.00 86.75 76 ALA A CA 1
ATOM 567 C C . ALA A 1 76 ? 33.585 7.693 28.933 1.00 86.75 76 ALA A C 1
ATOM 569 O O . ALA A 1 76 ? 32.830 7.311 29.823 1.00 86.75 76 ALA A O 1
ATOM 570 N N . SER A 1 77 ? 34.777 8.243 29.205 1.00 86.31 77 SER A N 1
ATOM 571 C CA . SER A 1 77 ? 35.316 8.378 30.570 1.00 86.31 77 SER A CA 1
ATOM 572 C C . SER A 1 77 ? 34.511 9.327 31.465 1.00 86.31 77 SER A C 1
ATOM 574 O O . SER A 1 77 ? 34.449 9.124 32.673 1.00 86.31 77 SER A O 1
ATOM 576 N N . GLN A 1 78 ? 33.889 10.354 30.877 1.00 83.69 78 GLN A N 1
ATOM 577 C CA . GLN A 1 78 ? 33.090 11.354 31.590 1.00 83.69 78 GLN A CA 1
ATOM 578 C C . GLN A 1 78 ? 31.580 11.071 31.550 1.00 83.69 78 GLN A C 1
ATOM 580 O O . GLN A 1 78 ? 30.819 11.877 32.078 1.00 83.69 78 GLN A O 1
ATOM 585 N N . GLN A 1 79 ? 31.148 9.964 30.927 1.00 82.88 79 GLN A N 1
ATOM 586 C CA . GLN A 1 79 ? 29.735 9.582 30.775 1.00 82.88 79 GLN A CA 1
ATOM 587 C C . GLN A 1 79 ? 28.858 10.735 30.256 1.00 82.88 79 GLN A C 1
ATOM 589 O O . GLN A 1 79 ? 27.818 11.077 30.818 1.00 82.88 79 GLN A O 1
ATOM 594 N N . VAL A 1 80 ? 29.315 11.387 29.185 1.00 82.12 80 VAL A N 1
ATOM 595 C CA . VAL A 1 80 ? 28.620 12.541 28.606 1.00 82.12 80 VAL A CA 1
ATOM 596 C C . VAL A 1 80 ? 27.307 12.089 27.962 1.00 82.12 80 VAL A C 1
ATOM 598 O O . VAL A 1 80 ? 27.321 11.302 27.021 1.00 82.12 80 VAL A O 1
ATOM 601 N N . LEU A 1 81 ? 26.181 12.636 28.426 1.00 80.44 81 LEU A N 1
ATOM 602 C CA . LEU A 1 81 ? 24.865 12.407 27.822 1.00 80.44 81 LEU A CA 1
ATOM 603 C C . LEU A 1 81 ? 24.752 13.148 26.483 1.00 80.44 81 LEU A C 1
ATOM 605 O O . LEU A 1 81 ? 24.757 14.381 26.445 1.00 80.44 81 LEU A O 1
ATOM 609 N N . LEU A 1 82 ? 24.641 12.393 25.392 1.00 79.94 82 LEU A N 1
ATOM 610 C CA . LEU A 1 82 ? 24.530 12.911 24.029 1.00 79.94 82 LEU A CA 1
ATOM 611 C C . LEU A 1 82 ? 23.142 12.626 23.450 1.00 79.94 82 LEU A C 1
ATOM 613 O O . LEU A 1 82 ? 22.526 11.600 23.726 1.00 79.94 82 LEU A O 1
ATOM 617 N N . ARG A 1 83 ? 22.646 13.534 22.606 1.00 78.25 83 ARG A N 1
ATOM 618 C CA . ARG A 1 83 ? 21.386 13.345 21.873 1.00 78.25 83 ARG A CA 1
ATOM 619 C C . ARG A 1 83 ? 21.577 12.347 20.726 1.00 78.25 83 ARG A C 1
ATOM 621 O O . ARG A 1 83 ? 22.663 12.263 20.155 1.00 78.25 83 ARG A O 1
ATOM 628 N N . ALA A 1 84 ? 20.497 11.689 20.299 1.00 72.00 84 ALA A N 1
ATOM 629 C CA . ALA A 1 84 ? 20.517 10.703 19.208 1.00 72.00 84 ALA A CA 1
ATOM 630 C C . ALA A 1 84 ? 21.225 11.199 17.927 1.00 72.00 84 ALA A C 1
ATOM 632 O O . ALA A 1 84 ? 22.022 10.479 17.334 1.00 72.00 84 ALA A O 1
ATOM 633 N N . TRP A 1 85 ? 21.017 12.460 17.526 1.00 68.94 85 TRP A N 1
ATOM 634 C CA . TRP A 1 85 ? 21.691 13.027 16.349 1.00 68.94 85 TRP A CA 1
ATOM 635 C C . TRP A 1 85 ? 23.204 13.231 16.550 1.00 68.94 85 TRP A C 1
ATOM 637 O O . TRP A 1 85 ? 23.968 13.097 15.596 1.00 68.94 85 TRP A O 1
ATOM 647 N N . GLN A 1 86 ? 23.652 13.537 17.775 1.00 79.69 86 GLN A N 1
ATOM 648 C CA . GLN A 1 86 ? 25.076 13.688 18.101 1.00 79.69 86 GLN A CA 1
ATOM 649 C C . GLN A 1 86 ? 25.772 12.331 18.049 1.00 79.69 86 GLN A C 1
ATOM 651 O O . GLN A 1 86 ? 26.857 12.226 17.485 1.00 79.69 86 GLN A O 1
ATOM 656 N N . LEU A 1 87 ? 25.118 11.293 18.577 1.00 87.81 87 LEU A N 1
ATOM 657 C CA . LEU A 1 87 ? 25.596 9.912 18.536 1.00 87.81 87 LEU A CA 1
ATOM 658 C C . LEU A 1 87 ? 25.639 9.376 17.103 1.00 87.81 87 LEU A C 1
ATOM 660 O O . LEU A 1 87 ? 26.661 8.840 16.692 1.00 87.81 87 LEU A O 1
ATOM 664 N N . SER A 1 88 ? 24.590 9.607 16.310 1.00 81.50 88 SER A N 1
ATOM 665 C CA . SER A 1 88 ? 24.563 9.233 14.891 1.00 81.50 88 SER A CA 1
ATOM 666 C C . SER A 1 88 ? 25.681 9.912 14.091 1.00 81.50 88 SER A C 1
ATOM 668 O O . SER A 1 88 ? 26.418 9.256 13.356 1.00 81.50 88 SER A O 1
ATOM 670 N N . CYS A 1 89 ? 25.874 11.220 14.287 1.00 81.81 89 CYS A N 1
ATOM 671 C CA . CYS A 1 89 ? 27.006 11.955 13.724 1.00 81.81 89 CYS A CA 1
ATOM 672 C C . CYS A 1 89 ? 28.342 11.312 14.116 1.00 81.81 89 CYS A C 1
ATOM 674 O O . CYS A 1 89 ? 29.186 11.046 13.262 1.00 81.81 89 CYS A O 1
ATOM 676 N N . LEU A 1 90 ? 28.550 11.092 15.415 1.00 85.81 90 LEU A N 1
ATOM 677 C CA . LEU A 1 90 ? 29.813 10.597 15.945 1.00 85.81 90 LEU A CA 1
ATOM 678 C C . LEU A 1 90 ? 30.106 9.170 15.462 1.00 85.81 90 LEU A C 1
ATOM 680 O O . LEU A 1 90 ? 31.262 8.855 15.197 1.00 85.81 90 LEU A O 1
ATOM 684 N N . ALA A 1 91 ? 29.075 8.341 15.272 1.00 87.69 91 ALA A N 1
ATOM 685 C CA . ALA A 1 91 ? 29.191 7.000 14.708 1.00 87.69 91 ALA A CA 1
ATOM 686 C C . ALA A 1 91 ? 29.645 7.040 13.243 1.00 87.69 91 ALA A C 1
ATOM 688 O O . ALA A 1 91 ? 30.550 6.298 12.860 1.00 87.69 91 ALA A O 1
ATOM 689 N N . ASN A 1 92 ? 29.093 7.962 12.450 1.00 82.50 92 ASN A N 1
ATOM 690 C CA . ASN A 1 92 ? 29.512 8.172 11.063 1.00 82.50 92 ASN A CA 1
ATOM 691 C C . ASN A 1 92 ? 30.949 8.701 10.972 1.00 82.50 92 ASN A C 1
ATOM 693 O O . ASN A 1 92 ? 31.733 8.218 10.159 1.00 82.50 92 ASN A O 1
ATOM 697 N N . LEU A 1 93 ? 31.332 9.644 11.838 1.00 83.38 93 LEU A N 1
ATOM 698 C CA . LEU A 1 93 ? 32.714 10.130 11.911 1.00 83.38 93 LEU A CA 1
ATOM 699 C C . LEU A 1 93 ? 33.680 9.015 12.337 1.00 83.38 93 LEU A C 1
ATOM 701 O O . LEU A 1 93 ? 34.745 8.855 11.744 1.00 83.38 93 LEU A O 1
ATOM 705 N N . ALA A 1 94 ? 33.302 8.199 13.323 1.00 86.50 94 ALA A N 1
ATOM 706 C CA . ALA A 1 94 ? 34.091 7.045 13.734 1.00 86.50 94 ALA A CA 1
ATOM 707 C C . ALA A 1 94 ? 34.254 6.024 12.593 1.00 86.50 94 ALA A C 1
ATOM 709 O O . ALA A 1 94 ? 35.340 5.467 12.436 1.00 86.50 94 ALA A O 1
ATOM 710 N N . ALA A 1 95 ? 33.219 5.809 11.775 1.00 84.06 95 ALA A N 1
ATOM 711 C CA . ALA A 1 95 ? 33.287 4.963 10.584 1.00 84.06 95 ALA A CA 1
ATOM 712 C C . ALA A 1 95 ? 34.248 5.531 9.527 1.00 84.06 95 ALA A C 1
ATOM 714 O O . ALA A 1 95 ? 35.156 4.827 9.092 1.00 84.06 95 ALA A O 1
ATOM 715 N N . LEU A 1 96 ? 34.113 6.819 9.188 1.00 81.50 96 LEU A N 1
ATOM 716 C CA . LEU A 1 96 ? 34.968 7.515 8.214 1.00 81.50 96 LEU A CA 1
ATOM 717 C C . LEU A 1 96 ? 36.459 7.454 8.576 1.00 81.50 96 LEU A C 1
ATOM 719 O O . LEU A 1 96 ? 37.308 7.348 7.696 1.00 81.50 96 LEU A O 1
ATOM 723 N N . HIS A 1 97 ? 36.784 7.496 9.869 1.00 84.50 97 HIS A N 1
ATOM 724 C CA . HIS A 1 97 ? 38.162 7.434 10.362 1.00 84.50 97 HIS A CA 1
ATOM 725 C C . HIS A 1 97 ? 38.634 6.019 10.745 1.00 84.50 97 HIS A C 1
ATOM 727 O O . HIS A 1 97 ? 39.720 5.871 11.317 1.00 84.50 97 HIS A O 1
ATOM 733 N N . GLY A 1 98 ? 37.845 4.975 10.460 1.00 85.88 98 GLY A N 1
ATOM 734 C CA . GLY A 1 98 ? 38.210 3.589 10.766 1.00 85.88 98 GLY A CA 1
ATOM 735 C C . GLY A 1 98 ? 38.443 3.344 12.262 1.00 85.88 98 GLY A C 1
ATOM 736 O O . GLY A 1 98 ? 39.398 2.670 12.645 1.00 85.88 98 GLY A O 1
ATOM 737 N N . LEU A 1 99 ? 37.617 3.947 13.120 1.00 88.50 99 LEU A N 1
ATOM 738 C CA . LEU A 1 99 ? 37.650 3.795 14.582 1.00 88.50 99 LEU A CA 1
ATOM 739 C C . LEU A 1 99 ? 36.661 2.729 15.083 1.00 88.50 99 LEU A C 1
ATOM 741 O O . LEU A 1 99 ? 36.497 2.549 16.285 1.00 88.50 99 LEU A O 1
ATOM 745 N N . GLN A 1 100 ? 35.975 2.014 14.188 1.00 83.69 100 GLN A N 1
ATOM 746 C CA . GLN A 1 100 ? 34.967 1.022 14.577 1.00 83.69 100 GLN A CA 1
ATOM 747 C C . GLN A 1 100 ? 35.561 -0.186 15.318 1.00 83.69 100 GLN A C 1
ATOM 749 O O . GLN A 1 100 ? 34.891 -0.743 16.182 1.00 83.69 100 GLN A O 1
ATOM 754 N N . SER A 1 101 ? 36.825 -0.539 15.063 1.00 83.69 101 SER A N 1
ATOM 755 C CA . SER A 1 101 ? 37.547 -1.597 15.787 1.00 83.69 101 SER A CA 1
ATOM 756 C C . SER A 1 101 ? 37.824 -1.263 17.258 1.00 83.69 101 SER A C 1
ATOM 758 O O . SER A 1 101 ? 38.003 -2.169 18.065 1.00 83.69 101 SER A O 1
ATOM 760 N N . ASP A 1 102 ? 37.825 0.023 17.623 1.00 87.75 102 ASP A N 1
ATOM 761 C CA . ASP A 1 102 ? 38.113 0.509 18.980 1.00 87.75 102 ASP A CA 1
ATOM 762 C C . ASP A 1 102 ? 36.845 0.585 19.857 1.00 87.75 102 ASP A C 1
ATOM 764 O O . ASP A 1 102 ? 36.874 1.148 20.955 1.00 87.75 102 ASP A O 1
ATOM 768 N N . PHE A 1 103 ? 35.726 -0.010 19.411 1.00 91.06 103 PHE A N 1
ATOM 769 C CA . PHE A 1 103 ? 34.430 0.040 20.098 1.00 91.06 103 PHE A CA 1
ATOM 770 C C . PHE A 1 103 ? 34.445 -0.318 21.600 1.00 91.06 103 PHE A C 1
ATOM 772 O O . PHE A 1 103 ? 33.617 0.248 22.321 1.00 91.06 103 PHE A O 1
ATOM 779 N N . PRO A 1 104 ? 35.343 -1.177 22.146 1.00 91.81 104 PRO A N 1
ATOM 780 C CA . PRO A 1 104 ? 35.380 -1.422 23.591 1.00 91.81 104 PRO A CA 1
ATOM 781 C C . PRO A 1 104 ? 35.664 -0.156 24.412 1.00 91.81 104 PRO A C 1
ATOM 783 O O . PRO A 1 104 ? 35.273 -0.070 25.574 1.00 91.81 104 PRO A O 1
ATOM 786 N N . LEU A 1 105 ? 36.314 0.841 23.803 1.00 90.44 105 LEU A N 1
ATOM 787 C CA . LEU A 1 105 ? 36.687 2.111 24.427 1.00 90.44 105 LEU A CA 1
ATOM 788 C C . LEU A 1 105 ? 35.650 3.221 24.199 1.00 90.44 105 LEU A C 1
ATOM 790 O O . LEU A 1 105 ? 35.835 4.346 24.665 1.00 90.44 105 LEU A O 1
ATOM 794 N N . HIS A 1 106 ? 34.576 2.930 23.466 1.00 92.81 106 HIS A N 1
ATOM 795 C CA . HIS A 1 106 ? 33.556 3.905 23.097 1.00 92.81 106 HIS A CA 1
ATOM 796 C C . HIS A 1 106 ? 32.391 3.920 24.106 1.00 92.81 106 HIS A C 1
ATOM 798 O O . HIS A 1 106 ? 32.192 2.940 24.844 1.00 92.81 106 HIS A O 1
ATOM 804 N N . PRO A 1 107 ? 31.613 5.021 24.177 1.00 93.19 107 PRO A N 1
ATOM 805 C CA . PRO A 1 107 ? 30.391 5.072 24.978 1.00 93.19 107 PRO A CA 1
ATOM 806 C C . PRO A 1 107 ? 29.379 4.023 24.486 1.00 93.19 107 PRO A C 1
ATOM 808 O O . PRO A 1 107 ? 29.179 3.945 23.276 1.00 93.19 107 PRO A O 1
ATOM 811 N N . PRO A 1 108 ? 28.708 3.253 25.364 1.00 92.56 108 PRO A N 1
ATOM 812 C CA . PRO A 1 108 ? 27.697 2.269 24.957 1.00 92.56 108 PRO A CA 1
ATOM 813 C C . PRO A 1 108 ? 26.620 2.833 24.023 1.00 92.56 108 PRO A C 1
ATOM 815 O O . PRO A 1 108 ? 26.312 2.221 23.004 1.00 92.56 108 PRO A O 1
ATOM 818 N N . ASP A 1 109 ? 26.132 4.041 24.316 1.00 92.50 109 ASP A N 1
ATOM 819 C CA . ASP A 1 109 ? 25.110 4.731 23.520 1.00 92.50 109 ASP A CA 1
ATOM 820 C C . ASP A 1 109 ? 25.557 5.008 22.081 1.00 92.50 109 ASP A C 1
ATOM 822 O O . ASP A 1 109 ? 24.733 5.065 21.175 1.00 92.50 109 ASP A O 1
ATOM 826 N N . LEU A 1 110 ? 26.865 5.158 21.845 1.00 93.06 110 LEU A N 1
ATOM 827 C CA . LEU A 1 110 ? 27.414 5.387 20.510 1.00 93.06 110 LEU A CA 1
ATOM 828 C C . LEU A 1 110 ? 27.302 4.133 19.635 1.00 93.06 110 LEU A C 1
ATOM 830 O O . LEU A 1 110 ? 27.026 4.241 18.440 1.00 93.06 110 LEU A O 1
ATOM 834 N N . LEU A 1 111 ? 27.485 2.947 20.225 1.00 92.69 111 LEU A N 1
ATOM 835 C CA . LEU A 1 111 ? 27.431 1.676 19.499 1.00 92.69 111 LEU A CA 1
ATOM 836 C C . LEU A 1 111 ? 26.023 1.382 18.969 1.00 92.69 111 LEU A C 1
ATOM 838 O O . LEU A 1 111 ? 25.897 0.723 17.942 1.00 92.69 111 LEU A O 1
ATOM 842 N N . LEU A 1 112 ? 24.976 1.915 19.610 1.00 91.44 112 LEU A N 1
ATOM 843 C CA . LEU A 1 112 ? 23.589 1.788 19.144 1.00 91.44 112 LEU A CA 1
ATOM 844 C C . LEU A 1 112 ? 23.384 2.363 17.728 1.00 91.44 112 LEU A C 1
ATOM 846 O O . LEU A 1 112 ? 22.474 1.940 17.018 1.00 91.44 112 LEU A O 1
ATOM 850 N N . PHE A 1 113 ? 24.242 3.296 17.299 1.00 90.44 113 PHE A N 1
ATOM 851 C CA . PHE A 1 113 ? 24.168 3.989 16.007 1.00 90.44 113 PHE A CA 1
ATOM 852 C C . PHE A 1 113 ? 25.214 3.506 14.988 1.00 90.44 113 PHE A C 1
ATOM 854 O O . PHE A 1 113 ? 25.363 4.113 13.929 1.00 90.44 113 PHE A O 1
ATOM 861 N N . TYR A 1 114 ? 25.972 2.449 15.294 1.00 88.50 114 TYR A N 1
ATOM 862 C CA . TYR A 1 114 ? 26.954 1.893 14.361 1.00 88.50 114 TYR A CA 1
ATOM 863 C C . TYR A 1 114 ? 26.274 1.131 13.221 1.00 88.50 114 TYR A C 1
ATOM 865 O O . TYR A 1 114 ? 25.218 0.523 13.397 1.00 88.50 114 TYR A O 1
ATOM 873 N N . ASN A 1 115 ? 26.920 1.119 12.052 1.00 82.31 115 ASN A N 1
ATOM 874 C CA . ASN A 1 115 ? 26.543 0.208 10.979 1.00 82.31 115 ASN A CA 1
ATOM 875 C C . ASN A 1 115 ? 26.930 -1.226 11.375 1.00 82.31 115 ASN A C 1
ATOM 877 O O . ASN A 1 115 ? 28.113 -1.540 11.523 1.00 82.31 115 ASN A O 1
ATOM 881 N N . LEU A 1 116 ? 25.923 -2.081 11.544 1.00 84.94 116 LEU A N 1
ATOM 882 C CA . LEU A 1 116 ? 26.081 -3.455 12.018 1.00 84.94 116 LEU A CA 1
ATOM 883 C C . LEU A 1 116 ? 26.744 -4.370 10.979 1.00 84.94 116 LEU A C 1
ATOM 885 O O . LEU A 1 116 ? 27.386 -5.342 11.362 1.00 84.94 116 LEU A O 1
ATOM 889 N N . GLY A 1 117 ? 26.687 -4.022 9.687 1.00 77.50 117 GLY A N 1
ATOM 890 C CA . GLY A 1 117 ? 27.357 -4.774 8.619 1.00 77.50 117 GLY A CA 1
ATOM 891 C C . GLY A 1 117 ? 28.888 -4.760 8.708 1.00 77.50 117 GLY A C 1
ATOM 892 O O . GLY A 1 117 ? 29.547 -5.585 8.087 1.00 77.50 117 GLY A O 1
ATOM 893 N N . HIS A 1 118 ? 29.469 -3.849 9.497 1.00 76.69 118 HIS A N 1
ATOM 894 C CA . HIS A 1 118 ? 30.917 -3.776 9.726 1.00 76.69 118 HIS A CA 1
ATOM 895 C C . HIS A 1 118 ? 31.371 -4.503 11.003 1.00 76.69 118 HIS A C 1
ATOM 897 O O . HIS A 1 118 ? 32.568 -4.537 11.302 1.00 76.69 118 HIS A O 1
ATOM 903 N N . VAL A 1 119 ? 30.444 -5.070 11.782 1.00 82.31 119 VAL A N 1
ATOM 904 C CA . VAL A 1 119 ? 30.788 -5.835 12.984 1.00 82.31 119 VAL A CA 1
ATOM 905 C C . VAL A 1 119 ? 31.283 -7.212 12.550 1.00 82.31 119 VAL A C 1
ATOM 907 O O . VAL A 1 119 ? 30.526 -8.032 12.041 1.00 82.31 119 VAL A O 1
ATOM 910 N N . ARG A 1 120 ? 32.578 -7.473 12.747 1.00 83.00 120 ARG A N 1
ATOM 911 C CA . ARG A 1 120 ? 33.184 -8.770 12.421 1.00 83.00 120 ARG A CA 1
ATOM 912 C C . ARG A 1 120 ? 32.593 -9.865 13.305 1.00 83.00 120 ARG A C 1
ATOM 914 O O . ARG A 1 120 ? 32.376 -9.651 14.496 1.00 83.00 120 ARG A O 1
ATOM 921 N N . GLU A 1 121 ? 32.451 -11.068 12.758 1.00 82.88 121 GLU A N 1
ATOM 922 C CA . GLU A 1 121 ? 31.932 -12.235 13.485 1.00 82.88 121 GLU A CA 1
ATOM 923 C C . GLU A 1 121 ? 32.706 -12.511 14.791 1.00 82.88 121 GLU A C 1
ATOM 925 O O . GLU A 1 121 ? 32.105 -12.745 15.839 1.00 82.88 121 GLU A O 1
ATOM 930 N N . ALA A 1 122 ? 34.036 -12.356 14.769 1.00 86.12 122 ALA A N 1
ATOM 931 C CA . ALA A 1 122 ? 34.895 -12.509 15.947 1.00 86.12 122 ALA A CA 1
ATOM 932 C C . ALA A 1 122 ? 34.601 -11.490 17.071 1.00 86.12 122 ALA A C 1
ATOM 934 O O . ALA A 1 122 ? 34.774 -11.801 18.249 1.00 86.12 122 ALA A O 1
ATOM 935 N N . ASP A 1 123 ? 34.130 -10.289 16.721 1.00 89.19 123 ASP A N 1
ATOM 936 C CA . ASP A 1 123 ? 33.848 -9.203 17.666 1.00 89.19 123 ASP A CA 1
ATOM 937 C C . ASP A 1 123 ? 32.361 -9.134 18.065 1.00 89.19 123 ASP A C 1
ATOM 939 O O . ASP A 1 123 ? 32.011 -8.452 19.029 1.00 89.19 123 ASP A O 1
ATOM 943 N N . CYS A 1 124 ? 31.487 -9.864 17.363 1.00 88.94 124 CYS A N 1
ATOM 944 C CA . CYS A 1 124 ? 30.021 -9.820 17.454 1.00 88.94 124 CYS A CA 1
ATOM 945 C C . CYS A 1 124 ? 29.505 -9.903 18.903 1.00 88.94 124 CYS A C 1
ATOM 947 O O . CYS A 1 124 ? 28.699 -9.081 19.350 1.00 88.94 124 CYS A O 1
ATOM 949 N N . ARG A 1 125 ? 30.026 -10.856 19.692 1.00 89.88 125 ARG A N 1
ATOM 950 C CA . ARG A 1 125 ? 29.633 -11.051 21.102 1.00 89.88 125 ARG A CA 1
ATOM 951 C C . ARG A 1 125 ? 30.107 -9.914 22.009 1.00 89.88 125 ARG A C 1
ATOM 953 O O . ARG A 1 125 ? 29.360 -9.475 22.884 1.00 89.88 125 ARG A O 1
ATOM 960 N N . ALA A 1 126 ? 31.334 -9.431 21.812 1.00 90.94 126 ALA A N 1
ATOM 961 C CA . ALA A 1 126 ? 31.893 -8.330 22.594 1.00 90.94 126 ALA A CA 1
ATOM 962 C C . ALA A 1 126 ? 31.186 -7.003 22.274 1.00 90.94 126 ALA A C 1
ATOM 964 O O . ALA A 1 126 ? 30.870 -6.241 23.191 1.00 90.94 126 ALA A O 1
ATOM 965 N N . PHE A 1 127 ? 30.879 -6.768 20.996 1.00 92.88 127 PHE A N 1
ATOM 966 C CA . PHE A 1 127 ? 30.095 -5.628 20.531 1.00 92.88 127 PHE A CA 1
ATOM 967 C C . PHE A 1 127 ? 28.689 -5.646 21.130 1.00 92.88 127 PHE A C 1
ATOM 969 O O . PHE A 1 127 ? 28.295 -4.677 21.774 1.00 92.88 127 PHE A O 1
ATOM 976 N N . THR A 1 128 ? 27.977 -6.773 21.015 1.00 91.31 128 THR A N 1
ATOM 977 C CA . THR A 1 128 ? 26.620 -6.943 21.563 1.00 91.31 128 THR A CA 1
ATOM 978 C C . THR A 1 128 ? 26.586 -6.661 23.062 1.00 91.31 128 THR A C 1
ATOM 980 O O . THR A 1 128 ? 25.792 -5.840 23.515 1.00 91.31 128 THR A O 1
ATOM 983 N N . ARG A 1 129 ? 27.513 -7.251 23.833 1.00 91.12 129 ARG A N 1
ATOM 984 C CA . ARG A 1 129 ? 27.617 -7.023 25.283 1.00 91.12 129 ARG A CA 1
ATOM 985 C C . ARG A 1 129 ? 27.807 -5.547 25.630 1.00 91.12 129 ARG A C 1
ATOM 987 O O . ARG A 1 129 ? 27.297 -5.087 26.650 1.00 91.12 129 ARG A O 1
ATOM 994 N N . ARG A 1 130 ? 28.584 -4.816 24.827 1.00 91.81 130 ARG A N 1
ATOM 995 C CA . ARG A 1 130 ? 28.861 -3.395 25.056 1.00 91.81 130 ARG A CA 1
ATOM 996 C C . ARG A 1 130 ? 27.681 -2.518 24.637 1.00 91.81 130 ARG A C 1
ATOM 998 O O . ARG A 1 130 ? 27.315 -1.632 25.400 1.00 91.81 130 ARG A O 1
ATOM 1005 N N . ALA A 1 131 ? 27.069 -2.783 23.485 1.00 91.69 131 ALA A N 1
ATOM 1006 C CA . ALA A 1 131 ? 25.891 -2.066 22.996 1.00 91.69 131 ALA A CA 1
ATOM 1007 C C . ALA A 1 131 ? 24.683 -2.250 23.931 1.00 91.69 131 ALA A C 1
ATOM 1009 O O . ALA A 1 131 ? 23.985 -1.288 24.231 1.00 91.69 131 ALA A O 1
ATOM 1010 N N . ALA A 1 132 ? 24.508 -3.446 24.502 1.00 89.44 132 ALA A N 1
ATOM 1011 C CA . ALA A 1 132 ? 23.478 -3.769 25.494 1.00 89.44 132 ALA A CA 1
ATOM 1012 C C . ALA A 1 132 ? 23.608 -3.021 26.842 1.00 89.44 132 ALA A C 1
ATOM 1014 O O . ALA A 1 132 ? 22.806 -3.233 27.756 1.00 89.44 132 ALA A O 1
ATOM 1015 N N . GLN A 1 133 ? 24.632 -2.178 27.007 1.00 89.75 133 GLN A N 1
ATOM 1016 C CA . GLN A 1 133 ? 24.778 -1.269 28.148 1.00 89.75 133 GLN A CA 1
ATOM 1017 C C . GLN A 1 133 ? 24.248 0.142 27.850 1.00 89.75 133 GLN A C 1
ATOM 1019 O O . GLN A 1 133 ? 24.173 0.938 28.781 1.00 89.75 133 GLN A O 1
ATOM 1024 N N . GLY A 1 134 ? 23.929 0.453 26.589 1.00 87.88 134 GLY A N 1
ATOM 1025 C CA . GLY A 1 134 ? 23.404 1.753 26.177 1.00 87.88 134 GLY A CA 1
ATOM 1026 C C . GLY A 1 134 ? 21.896 1.890 26.381 1.00 87.88 134 GLY A C 1
ATOM 1027 O O . GLY A 1 134 ? 21.193 0.906 26.611 1.00 87.88 134 GLY A O 1
ATOM 1028 N N . ASP A 1 135 ? 21.401 3.120 26.282 1.00 86.12 135 ASP A N 1
ATOM 1029 C CA . ASP A 1 135 ? 19.978 3.439 26.402 1.00 86.12 135 ASP A CA 1
ATOM 1030 C C . ASP A 1 135 ? 19.233 3.248 25.067 1.00 86.12 135 ASP A C 1
ATOM 1032 O O . ASP A 1 135 ? 19.329 4.058 24.142 1.00 86.12 135 ASP A O 1
ATOM 1036 N N . THR A 1 136 ? 18.439 2.179 24.967 1.00 82.81 136 THR A N 1
ATOM 1037 C CA . THR A 1 136 ? 17.642 1.857 23.771 1.00 82.81 136 THR A CA 1
ATOM 1038 C C . THR A 1 136 ? 16.555 2.888 23.456 1.00 82.81 136 THR A C 1
ATOM 1040 O O . THR A 1 136 ? 16.078 2.934 22.320 1.00 82.81 136 THR A O 1
ATOM 1043 N N . GLU A 1 137 ? 16.167 3.748 24.404 1.00 81.56 137 GLU A N 1
ATOM 1044 C CA . GLU A 1 137 ? 15.211 4.833 24.139 1.00 81.56 137 GLU A CA 1
ATOM 1045 C C . GLU A 1 137 ? 15.790 5.900 23.198 1.00 81.56 137 GLU A C 1
ATOM 1047 O O . GLU A 1 137 ? 15.040 6.580 22.493 1.00 81.56 137 GLU A O 1
ATOM 1052 N N . LEU A 1 138 ? 17.119 5.982 23.062 1.00 80.88 138 LEU A N 1
ATOM 1053 C CA . LEU A 1 138 ? 17.774 6.821 22.051 1.00 80.88 138 LEU A CA 1
ATOM 1054 C C . LEU A 1 138 ? 17.413 6.406 20.614 1.00 80.88 138 LEU A C 1
ATOM 1056 O O . LEU A 1 138 ? 17.505 7.225 19.696 1.00 80.88 138 LEU A O 1
ATOM 1060 N N . LEU A 1 139 ? 16.959 5.162 20.422 1.00 78.31 139 LEU A N 1
ATOM 1061 C CA . LEU A 1 139 ? 16.484 4.619 19.150 1.00 78.31 139 LEU A CA 1
ATOM 1062 C C . LEU A 1 139 ? 14.954 4.680 18.995 1.00 78.31 139 LEU A C 1
ATOM 1064 O O . LEU A 1 139 ? 14.424 4.101 18.051 1.00 78.31 139 LEU A O 1
ATOM 1068 N N . ALA A 1 140 ? 14.214 5.380 19.868 1.00 67.12 140 ALA A N 1
ATOM 1069 C CA . ALA A 1 140 ? 12.744 5.436 19.810 1.00 67.12 140 ALA A CA 1
ATOM 1070 C C . ALA A 1 140 ? 12.187 5.905 18.448 1.00 67.12 140 ALA A C 1
ATOM 1072 O O . ALA A 1 140 ? 11.113 5.474 18.036 1.00 67.12 140 ALA A O 1
ATOM 1073 N N . ASN A 1 141 ? 12.939 6.745 17.726 1.00 56.53 141 ASN A N 1
ATOM 1074 C CA . ASN A 1 141 ? 12.586 7.234 16.386 1.00 56.53 141 ASN A CA 1
ATOM 1075 C C . ASN A 1 141 ? 13.334 6.509 15.247 1.00 56.53 141 ASN A C 1
ATOM 1077 O O . ASN A 1 141 ? 13.270 6.949 14.102 1.00 56.53 141 ASN A O 1
ATOM 1081 N N . LEU A 1 142 ? 14.063 5.432 15.553 1.00 67.31 142 LEU A N 1
ATOM 1082 C CA . LEU A 1 142 ? 14.842 4.621 14.611 1.00 67.31 142 LEU A CA 1
ATOM 1083 C C . LEU A 1 142 ? 14.482 3.130 14.779 1.00 67.31 142 LEU A C 1
ATOM 1085 O O . LEU A 1 142 ? 15.331 2.333 15.188 1.00 67.31 142 LEU A O 1
ATOM 1089 N N . PRO A 1 143 ? 13.224 2.738 14.490 1.00 64.31 143 PRO A N 1
ATOM 1090 C CA . PRO A 1 143 ? 12.744 1.375 14.726 1.00 64.31 143 PRO A CA 1
ATOM 1091 C C . PRO A 1 143 ? 13.533 0.330 13.928 1.00 64.31 143 PRO A C 1
ATOM 1093 O O . PRO A 1 143 ? 13.786 -0.753 14.444 1.00 64.31 143 PRO A O 1
ATOM 1096 N N . ASP A 1 144 ? 13.999 0.682 12.728 1.00 68.12 144 ASP A N 1
ATOM 1097 C CA . ASP A 1 144 ? 14.790 -0.212 11.875 1.00 68.12 144 ASP A CA 1
ATO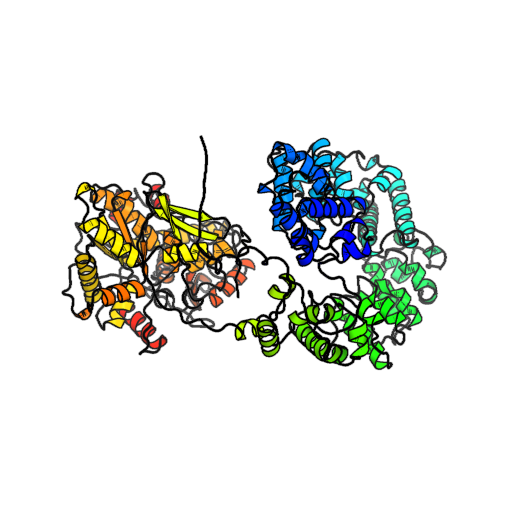M 1098 C C . ASP A 1 144 ? 16.166 -0.501 12.479 1.00 68.12 144 ASP A C 1
ATOM 1100 O O . ASP A 1 144 ? 16.589 -1.650 12.534 1.00 68.12 144 ASP A O 1
ATOM 1104 N N . GLN A 1 145 ? 16.842 0.525 13.010 1.00 80.69 145 GLN A N 1
ATOM 1105 C CA . GLN A 1 145 ? 18.125 0.359 13.700 1.00 80.69 145 GLN A CA 1
ATOM 1106 C C . GLN A 1 145 ? 17.956 -0.468 14.981 1.00 80.69 145 GLN A C 1
ATOM 1108 O O . GLN A 1 145 ? 18.791 -1.316 15.284 1.00 80.69 145 GLN A O 1
ATOM 1113 N N . ARG A 1 146 ? 16.860 -0.249 15.721 1.00 82.75 146 ARG A N 1
ATOM 1114 C CA . ARG A 1 146 ? 16.526 -1.000 16.941 1.00 82.75 146 ARG A CA 1
ATOM 1115 C C . ARG A 1 146 ? 16.270 -2.481 16.635 1.00 82.75 146 ARG A C 1
ATOM 1117 O O . ARG A 1 146 ? 16.843 -3.345 17.296 1.00 82.75 146 ARG A O 1
ATOM 1124 N N . ALA A 1 147 ? 15.498 -2.770 15.586 1.00 78.00 147 ALA A N 1
ATOM 1125 C CA . ALA A 1 147 ? 15.243 -4.129 15.111 1.00 78.00 147 ALA A CA 1
ATOM 1126 C C . ALA A 1 147 ? 16.509 -4.799 14.550 1.00 78.00 147 ALA A C 1
ATOM 1128 O O . ALA A 1 147 ? 16.783 -5.956 14.863 1.00 78.00 147 ALA A O 1
ATOM 1129 N N . ALA A 1 148 ? 17.322 -4.074 13.777 1.00 81.81 148 ALA A N 1
ATOM 1130 C CA . ALA A 1 148 ? 18.577 -4.585 13.232 1.00 81.81 148 ALA A CA 1
ATOM 1131 C C . ALA A 1 148 ? 19.586 -4.921 14.340 1.00 81.81 148 ALA A C 1
ATOM 1133 O O . ALA A 1 148 ? 20.231 -5.966 14.281 1.00 81.81 148 ALA A O 1
ATOM 1134 N N . LEU A 1 149 ? 19.686 -4.085 15.381 1.00 87.12 149 LEU A N 1
ATOM 1135 C CA . LEU A 1 149 ? 20.548 -4.328 16.541 1.00 87.12 149 LEU A CA 1
ATOM 1136 C C . LEU A 1 149 ? 20.132 -5.602 17.280 1.00 87.12 149 LEU A C 1
ATOM 1138 O O . LEU A 1 149 ? 20.980 -6.423 17.624 1.00 87.12 149 LEU A O 1
ATOM 1142 N N . GLN A 1 150 ? 18.827 -5.795 17.471 1.00 85.81 150 GLN A N 1
ATOM 1143 C CA . GLN A 1 150 ? 18.278 -7.002 18.079 1.00 85.81 150 GLN A CA 1
ATOM 1144 C C . GLN A 1 150 ? 18.525 -8.246 17.215 1.00 85.81 150 GLN A C 1
ATOM 1146 O O . GLN A 1 150 ? 19.001 -9.260 17.725 1.00 85.81 150 GLN A O 1
ATOM 1151 N N . HIS A 1 151 ? 18.236 -8.176 15.914 1.00 84.50 151 HIS A N 1
ATOM 1152 C CA . HIS A 1 151 ? 18.446 -9.287 14.986 1.00 84.50 151 HIS A CA 1
ATOM 1153 C C . HIS A 1 151 ? 19.928 -9.669 14.926 1.00 84.50 151 HIS A C 1
ATOM 1155 O O . HIS A 1 151 ? 20.271 -10.841 15.064 1.00 84.50 151 HIS A O 1
ATOM 1161 N N . SER A 1 152 ? 20.818 -8.682 14.794 1.00 86.31 152 SER A N 1
ATOM 1162 C CA . SER A 1 152 ? 22.265 -8.894 14.795 1.00 86.31 152 SER A CA 1
ATOM 1163 C C . SER A 1 152 ? 22.738 -9.517 16.107 1.00 86.31 152 SER A C 1
ATOM 1165 O O . SER A 1 152 ? 23.551 -10.435 16.075 1.00 86.31 152 SER A O 1
ATOM 1167 N N . ALA A 1 153 ? 22.213 -9.068 17.251 1.00 87.25 153 ALA A N 1
ATOM 1168 C CA . ALA A 1 153 ? 22.549 -9.627 18.555 1.00 87.25 153 ALA A CA 1
ATOM 1169 C C . ALA A 1 153 ? 22.110 -11.096 18.692 1.00 87.25 153 ALA A C 1
ATOM 1171 O O . ALA A 1 153 ? 22.878 -11.916 19.190 1.00 87.25 153 ALA A O 1
ATOM 1172 N N . LEU A 1 154 ? 20.912 -11.453 18.216 1.00 85.75 154 LEU A N 1
ATOM 1173 C CA . LEU A 1 154 ? 20.426 -12.839 18.204 1.00 85.75 154 LEU A CA 1
ATOM 1174 C C . LEU A 1 154 ? 21.227 -13.719 17.231 1.00 85.75 154 LEU A C 1
ATOM 1176 O O . LEU A 1 154 ? 21.593 -14.843 17.583 1.00 85.75 154 LEU A O 1
ATOM 1180 N N . ALA A 1 155 ? 21.579 -13.189 16.057 1.00 84.19 155 ALA A N 1
ATOM 1181 C CA . ALA A 1 155 ? 22.440 -13.863 15.090 1.00 84.19 155 ALA A CA 1
ATOM 1182 C C . ALA A 1 155 ? 23.843 -14.140 15.667 1.00 84.19 155 ALA A C 1
ATOM 1184 O O . ALA A 1 155 ? 24.336 -15.258 15.532 1.00 84.19 155 ALA A O 1
ATOM 1185 N N . CYS A 1 156 ? 24.446 -13.193 16.408 1.00 83.50 156 CYS A N 1
ATOM 1186 C CA . CYS A 1 156 ? 25.734 -13.400 17.099 1.00 83.50 156 CYS A CA 1
ATOM 1187 C C . CYS A 1 156 ? 25.712 -14.587 18.082 1.00 83.50 156 CYS A C 1
ATOM 1189 O O . CYS A 1 156 ? 26.759 -15.155 18.413 1.00 83.50 156 CYS A O 1
ATOM 1191 N N . LEU A 1 157 ? 24.536 -14.913 18.623 1.00 80.75 157 LEU A N 1
ATOM 1192 C CA . LEU A 1 157 ? 24.362 -15.985 19.598 1.00 80.75 157 LEU A CA 1
ATOM 1193 C C . LEU A 1 157 ? 24.122 -17.348 18.930 1.00 80.75 157 LEU A C 1
ATOM 1195 O O . LEU A 1 157 ? 24.260 -18.365 19.605 1.00 80.75 157 LEU A O 1
ATOM 1199 N N . GLY A 1 158 ? 23.829 -17.382 17.624 1.00 72.69 158 GLY A N 1
ATOM 1200 C CA . GLY A 1 158 ? 23.567 -18.613 16.872 1.00 72.69 158 GLY A CA 1
ATOM 1201 C C . GLY A 1 158 ? 22.236 -19.280 17.232 1.00 72.69 158 GLY A C 1
ATOM 1202 O O . GLY A 1 158 ? 22.089 -20.490 17.065 1.00 72.69 158 GLY A O 1
ATOM 1203 N N . VAL A 1 159 ? 21.273 -18.522 17.767 1.00 66.56 159 VAL A N 1
ATOM 1204 C CA . VAL A 1 159 ? 20.006 -19.074 18.265 1.00 66.56 159 VAL A CA 1
ATOM 1205 C C . VAL A 1 159 ? 18.939 -19.022 17.168 1.00 66.56 159 VAL A C 1
ATOM 1207 O O . VAL A 1 159 ? 18.654 -17.962 16.621 1.00 66.56 159 VAL A O 1
ATOM 1210 N N . SER A 1 160 ? 18.334 -20.170 16.851 1.00 56.75 160 SER A N 1
ATOM 1211 C CA . SER A 1 160 ? 17.222 -20.284 15.888 1.00 56.75 160 SER A CA 1
ATOM 1212 C C . SER A 1 160 ? 15.857 -20.026 16.552 1.00 56.75 160 SER A C 1
ATOM 1214 O O . SER A 1 160 ? 15.693 -20.253 17.751 1.00 56.75 160 SER A O 1
ATOM 1216 N N . HIS A 1 161 ? 14.868 -19.555 15.784 1.00 53.91 161 HIS A N 1
ATOM 1217 C CA . HIS A 1 161 ? 13.542 -19.163 16.290 1.00 53.91 161 HIS A CA 1
ATOM 1218 C C . HIS A 1 161 ? 12.635 -20.357 16.687 1.00 53.91 161 HIS A C 1
ATOM 1220 O O . HIS A 1 161 ? 12.556 -21.320 15.924 1.00 53.91 161 HIS A O 1
ATOM 1226 N N . PRO A 1 162 ? 11.864 -20.281 17.802 1.00 55.09 162 PRO A N 1
ATOM 1227 C CA . PRO A 1 162 ? 11.929 -19.268 18.858 1.00 55.09 162 PRO A CA 1
ATOM 1228 C C . PRO A 1 162 ? 13.140 -19.505 19.787 1.00 55.09 162 PRO A C 1
ATOM 1230 O O . PRO A 1 162 ? 13.371 -20.642 20.211 1.00 55.09 162 PRO A O 1
ATOM 1233 N N . PRO A 1 163 ? 13.904 -18.454 20.140 1.00 67.12 163 PRO A N 1
ATOM 1234 C CA . PRO A 1 163 ? 15.161 -18.614 20.852 1.00 67.12 163 PRO A CA 1
ATOM 1235 C C . PRO A 1 163 ? 14.944 -19.063 22.301 1.00 67.12 163 PRO A C 1
ATOM 1237 O O . PRO A 1 163 ? 14.383 -18.334 23.118 1.00 67.12 163 PRO A O 1
ATOM 1240 N N . ARG A 1 164 ? 15.432 -20.259 22.645 1.00 75.44 164 ARG A N 1
ATOM 1241 C CA . ARG A 1 164 ? 15.645 -20.650 24.046 1.00 75.44 164 ARG A CA 1
ATOM 1242 C C . ARG A 1 164 ? 16.957 -20.034 24.513 1.00 75.44 164 ARG A C 1
ATOM 1244 O O . ARG A 1 164 ? 18.020 -20.579 24.232 1.00 75.44 164 ARG A O 1
ATOM 1251 N N . LEU A 1 165 ? 16.877 -18.890 25.183 1.00 85.56 165 LEU A N 1
ATOM 1252 C CA . LEU A 1 165 ? 18.061 -18.192 25.677 1.00 85.56 165 LEU A CA 1
ATOM 1253 C C . LEU A 1 165 ? 18.547 -18.796 26.993 1.00 85.56 165 LEU A C 1
ATOM 1255 O O . LEU A 1 165 ? 17.773 -18.925 27.942 1.00 85.56 165 LEU A O 1
ATOM 1259 N N . SER A 1 166 ? 19.836 -19.121 27.058 1.00 88.06 166 SER A N 1
ATOM 1260 C CA . SER A 1 166 ? 20.509 -19.513 28.299 1.00 88.06 166 SER A CA 1
ATOM 1261 C C . SER A 1 166 ? 20.788 -18.300 29.196 1.00 88.06 166 SER A C 1
ATOM 1263 O O . SER A 1 166 ? 20.786 -17.154 28.738 1.00 88.06 166 SER A O 1
ATOM 1265 N N . ALA A 1 167 ? 21.121 -18.532 30.470 1.00 86.56 167 ALA A N 1
ATOM 1266 C CA . ALA A 1 167 ? 21.567 -17.466 31.373 1.00 86.56 167 ALA A CA 1
ATOM 1267 C C . ALA A 1 167 ? 22.764 -16.664 30.808 1.00 86.56 167 ALA A C 1
ATOM 1269 O O . ALA A 1 167 ? 22.828 -15.443 30.960 1.00 86.56 167 ALA A O 1
ATOM 1270 N N . SER A 1 168 ? 23.689 -17.322 30.096 1.00 86.69 168 SER A N 1
ATOM 1271 C CA . SER A 1 168 ? 24.813 -16.652 29.427 1.00 86.69 168 SER A CA 1
ATOM 1272 C C . SER A 1 168 ? 24.387 -15.758 28.260 1.00 86.69 168 SER A C 1
ATOM 1274 O O . SER A 1 168 ? 24.994 -14.704 28.057 1.00 86.69 168 SER A O 1
ATOM 1276 N N . ASP A 1 169 ? 23.346 -16.141 27.519 1.00 88.62 169 ASP A N 1
ATOM 1277 C CA . ASP A 1 169 ? 22.826 -15.352 26.397 1.00 88.62 169 ASP A CA 1
ATOM 1278 C C . ASP A 1 169 ? 22.101 -14.101 26.901 1.00 88.62 169 ASP A C 1
ATOM 1280 O O . ASP A 1 169 ? 22.307 -13.001 26.391 1.00 88.62 169 ASP A O 1
ATOM 1284 N N . LEU A 1 170 ? 21.318 -14.242 27.972 1.00 88.44 170 LEU A N 1
ATOM 1285 C CA . LEU A 1 170 ? 20.626 -13.129 28.625 1.00 88.44 170 LEU A CA 1
ATOM 1286 C C . LEU A 1 170 ? 21.603 -12.089 29.188 1.00 88.44 170 LEU A C 1
ATOM 1288 O O . LEU A 1 170 ? 21.374 -10.883 29.053 1.00 88.44 170 LEU A O 1
ATOM 1292 N N . LEU A 1 171 ? 22.732 -12.533 29.749 1.00 87.19 171 LEU A N 1
ATOM 1293 C CA . LEU A 1 171 ? 23.795 -11.636 30.206 1.00 87.19 171 LEU A CA 1
ATOM 1294 C C . LEU A 1 171 ? 24.426 -10.841 29.048 1.00 87.19 171 LEU A C 1
ATOM 1296 O O . LEU A 1 171 ? 24.831 -9.695 29.239 1.00 87.19 171 LEU A O 1
ATOM 1300 N N . LEU A 1 172 ? 24.517 -11.434 27.852 1.00 87.81 172 LEU A N 1
ATOM 1301 C CA . LEU A 1 172 ? 25.019 -10.763 26.649 1.00 87.81 172 LEU A CA 1
ATOM 1302 C C . LEU A 1 172 ? 24.010 -9.757 26.082 1.00 87.81 172 LEU A C 1
ATOM 1304 O O . LEU A 1 172 ? 24.418 -8.669 25.682 1.00 87.81 172 LEU A O 1
ATOM 1308 N N . LEU A 1 173 ? 22.720 -10.102 26.069 1.00 88.12 173 LEU A N 1
ATOM 1309 C CA . LEU A 1 173 ? 21.664 -9.263 25.493 1.00 88.12 173 LEU A CA 1
ATOM 1310 C C . LEU A 1 173 ? 21.287 -8.063 26.365 1.00 88.12 173 LEU A C 1
ATOM 1312 O O . LEU A 1 173 ? 20.853 -7.050 25.826 1.00 88.12 173 LEU A O 1
ATOM 1316 N N . GLY A 1 174 ? 21.447 -8.134 27.691 1.00 88.25 174 GLY A N 1
ATOM 1317 C CA . GLY A 1 174 ? 21.197 -6.995 28.583 1.00 88.25 174 GLY A CA 1
ATOM 1318 C C . GLY A 1 174 ? 19.821 -6.349 28.352 1.00 88.25 174 GLY A C 1
ATOM 1319 O O . GLY A 1 174 ? 18.799 -7.029 28.451 1.00 88.25 174 GLY A O 1
ATOM 1320 N N . VAL A 1 175 ? 19.789 -5.047 28.038 1.00 85.62 175 VAL A N 1
ATOM 1321 C CA . VAL A 1 175 ? 18.534 -4.310 27.766 1.00 85.62 175 VAL A CA 1
ATOM 1322 C C . VAL A 1 175 ? 17.913 -4.615 26.397 1.00 85.62 175 VAL A C 1
ATOM 1324 O O . VAL A 1 175 ? 16.751 -4.298 26.179 1.00 85.62 175 VAL A O 1
ATOM 1327 N N . LEU A 1 176 ? 18.618 -5.286 25.481 1.00 87.69 176 LEU A N 1
ATOM 1328 C CA . LEU A 1 176 ? 18.058 -5.678 24.175 1.00 87.69 176 LEU A CA 1
ATOM 1329 C C . LEU A 1 176 ? 16.938 -6.726 24.309 1.00 87.69 176 LEU A C 1
ATOM 1331 O O . LEU A 1 176 ? 16.153 -6.928 23.384 1.00 87.69 176 LEU A O 1
ATOM 1335 N N . VAL A 1 177 ? 16.813 -7.353 25.486 1.00 88.69 177 VAL A N 1
ATOM 1336 C CA . VAL A 1 177 ? 15.678 -8.220 25.841 1.00 88.69 177 VAL A CA 1
ATOM 1337 C C . VAL A 1 177 ? 14.355 -7.442 25.874 1.00 88.69 177 VAL A C 1
ATOM 1339 O O . VAL A 1 177 ? 13.296 -8.026 25.650 1.00 88.69 177 VAL A O 1
ATOM 1342 N N . CYS A 1 178 ? 14.389 -6.125 26.099 1.00 87.12 178 CYS A N 1
ATOM 1343 C CA . CYS A 1 178 ? 13.188 -5.293 26.207 1.00 87.12 178 CYS A CA 1
ATOM 1344 C C . CYS A 1 178 ? 12.355 -5.236 24.923 1.00 87.12 178 CYS A C 1
ATOM 1346 O O . CYS A 1 178 ? 11.154 -4.980 24.992 1.00 87.12 178 CYS A O 1
ATOM 1348 N N . ASP A 1 179 ? 12.961 -5.541 23.776 1.00 83.62 179 ASP A N 1
ATOM 1349 C CA . ASP A 1 179 ? 12.295 -5.564 22.471 1.00 83.62 179 ASP A CA 1
ATOM 1350 C C . ASP A 1 179 ? 11.939 -6.981 22.005 1.00 83.62 179 ASP A C 1
ATOM 1352 O O . ASP A 1 179 ? 11.469 -7.179 20.887 1.00 83.62 179 ASP A O 1
ATOM 1356 N N . MET A 1 180 ? 12.178 -8.005 22.831 1.00 85.69 180 MET A N 1
ATOM 1357 C CA . MET A 1 180 ? 11.894 -9.391 22.463 1.00 85.69 180 MET A CA 1
ATOM 1358 C C . MET A 1 180 ? 10.402 -9.712 22.491 1.00 85.69 180 MET A C 1
ATOM 1360 O O . MET A 1 180 ? 9.638 -9.220 23.328 1.00 85.69 180 MET A O 1
ATOM 1364 N N . GLU A 1 181 ? 10.003 -10.622 21.604 1.00 85.69 181 GLU A N 1
ATOM 1365 C CA . GLU A 1 181 ? 8.654 -11.169 21.591 1.00 85.69 181 GLU A CA 1
ATOM 1366 C C . GLU A 1 181 ? 8.326 -11.930 22.882 1.00 85.69 181 GLU A C 1
ATOM 1368 O O . GLU A 1 181 ? 9.165 -12.604 23.487 1.00 85.69 181 GLU A O 1
ATOM 1373 N N . ALA A 1 182 ? 7.047 -11.891 23.260 1.00 87.69 182 ALA A N 1
ATOM 1374 C CA . ALA A 1 182 ? 6.509 -12.576 24.432 1.00 87.69 182 ALA A CA 1
ATOM 1375 C C . ALA A 1 182 ? 6.813 -14.091 24.443 1.00 87.69 182 ALA A C 1
ATOM 1377 O O . ALA A 1 182 ? 7.118 -14.654 25.493 1.00 87.69 182 ALA A O 1
ATOM 1378 N N . SER A 1 183 ? 6.778 -14.737 23.274 1.00 86.50 183 SER A N 1
ATOM 1379 C CA . SER A 1 183 ? 7.120 -16.154 23.067 1.00 86.50 183 SER A CA 1
ATOM 1380 C C . SER A 1 183 ? 8.547 -16.482 23.519 1.00 86.50 183 SER A C 1
ATOM 1382 O O . SER A 1 183 ? 8.775 -17.476 24.208 1.00 86.50 183 SER A O 1
ATOM 1384 N N . SER A 1 184 ? 9.493 -15.608 23.183 1.00 85.81 184 SER A N 1
ATOM 1385 C CA . SER A 1 184 ? 10.915 -15.776 23.468 1.00 85.81 184 SER A CA 1
ATOM 1386 C C . SER A 1 184 ? 11.219 -15.548 24.947 1.00 85.81 184 SER A C 1
ATOM 1388 O O . SER A 1 184 ? 11.986 -16.300 25.543 1.00 85.81 184 SER A O 1
ATOM 1390 N N . ILE A 1 185 ? 10.552 -14.574 25.577 1.00 88.06 185 ILE A N 1
ATOM 1391 C CA . ILE A 1 185 ? 10.651 -14.340 27.027 1.00 88.06 185 ILE A CA 1
ATOM 1392 C C . ILE A 1 185 ? 10.183 -15.573 27.811 1.00 88.06 185 ILE A C 1
ATOM 1394 O O . ILE A 1 185 ? 10.853 -15.983 28.753 1.00 88.06 185 ILE A O 1
ATOM 1398 N N . MET A 1 186 ? 9.070 -16.200 27.412 1.00 86.75 186 MET A N 1
ATOM 1399 C CA . MET A 1 186 ? 8.557 -17.404 28.087 1.00 86.75 186 MET A CA 1
ATOM 1400 C C . MET A 1 186 ? 9.455 -18.635 27.913 1.00 86.75 186 MET A C 1
ATOM 1402 O O . MET A 1 186 ? 9.439 -19.526 28.760 1.00 86.75 186 MET A O 1
ATOM 1406 N N . ALA A 1 187 ? 10.190 -18.714 26.802 1.00 85.25 187 ALA A N 1
ATOM 1407 C CA . ALA A 1 187 ? 11.073 -19.833 26.483 1.00 85.25 187 ALA A CA 1
ATOM 1408 C C . ALA A 1 187 ? 12.499 -19.678 27.047 1.00 85.25 187 ALA A C 1
ATOM 1410 O O . ALA A 1 187 ? 13.295 -20.612 26.935 1.00 85.25 187 ALA A O 1
ATOM 1411 N N . SER A 1 188 ? 12.824 -18.511 27.613 1.00 87.62 188 SER A N 1
ATOM 1412 C CA . SER A 1 188 ? 14.153 -18.167 28.127 1.00 87.62 188 SER A CA 1
ATOM 1413 C C . SER A 1 188 ? 14.403 -18.699 29.540 1.00 87.62 188 SER A C 1
ATOM 1415 O O . SER A 1 188 ? 13.478 -19.050 30.273 1.00 87.62 188 SER A O 1
ATOM 1417 N N . ASP A 1 189 ? 15.675 -18.734 29.928 1.00 88.44 189 ASP A N 1
ATOM 1418 C CA . ASP A 1 189 ? 16.116 -19.074 31.278 1.00 88.44 189 ASP A CA 1
ATOM 1419 C C . ASP A 1 189 ? 15.502 -18.143 32.357 1.00 88.44 189 ASP A C 1
ATOM 1421 O O . ASP A 1 189 ? 15.319 -16.944 32.107 1.00 88.44 189 ASP A O 1
ATOM 1425 N N . PRO A 1 190 ? 15.218 -18.657 33.575 1.00 84.69 190 PRO A N 1
ATOM 1426 C CA . PRO A 1 190 ? 14.724 -17.891 34.724 1.00 84.69 190 PRO A CA 1
ATOM 1427 C C . PRO A 1 190 ? 15.397 -16.540 35.008 1.00 84.69 190 PRO A C 1
ATOM 1429 O O . PRO A 1 190 ? 14.748 -15.642 35.553 1.00 84.69 190 PRO A O 1
ATOM 1432 N N . HIS A 1 191 ? 16.674 -16.368 34.649 1.00 87.50 191 HIS A N 1
ATOM 1433 C CA . HIS A 1 191 ? 17.407 -15.113 34.844 1.00 87.50 191 HIS A CA 1
ATOM 1434 C C . HIS A 1 191 ? 16.867 -13.941 34.006 1.00 87.50 191 HIS A C 1
ATOM 1436 O O . HIS A 1 191 ? 17.203 -12.792 34.294 1.00 87.50 191 HIS A O 1
ATOM 1442 N N . VAL A 1 192 ? 15.972 -14.188 33.038 1.00 90.00 192 VAL A N 1
ATOM 1443 C CA . VAL A 1 192 ? 15.361 -13.155 32.178 1.00 90.00 192 VAL A CA 1
ATOM 1444 C C . VAL A 1 192 ? 14.671 -12.047 32.981 1.00 90.00 192 VAL A C 1
ATOM 1446 O O . VAL A 1 192 ? 14.600 -10.904 32.529 1.00 90.00 192 VAL A O 1
ATOM 1449 N N . LEU A 1 193 ? 14.221 -12.345 34.206 1.00 89.62 193 LEU A N 1
ATOM 1450 C CA . LEU A 1 193 ? 13.634 -11.356 35.112 1.00 89.62 193 LEU A CA 1
ATOM 1451 C C . LEU A 1 193 ? 14.583 -10.180 35.396 1.00 89.62 193 LEU A C 1
ATOM 1453 O O . LEU A 1 193 ? 14.131 -9.038 35.414 1.00 89.62 193 LEU A O 1
ATOM 1457 N N . GLN A 1 194 ? 15.888 -10.428 35.547 1.00 88.56 194 GLN A N 1
ATOM 1458 C CA . GLN A 1 194 ? 16.877 -9.372 35.807 1.00 88.56 194 GLN A CA 1
ATOM 1459 C C . GLN A 1 194 ? 17.028 -8.426 34.608 1.00 88.56 194 GLN A C 1
ATOM 1461 O O . GLN A 1 194 ? 17.203 -7.219 34.778 1.00 88.56 194 GLN A O 1
ATOM 1466 N N . ASN A 1 195 ? 16.913 -8.951 33.385 1.00 90.19 195 ASN A N 1
ATOM 1467 C CA . ASN A 1 195 ? 16.901 -8.139 32.172 1.00 90.19 195 ASN A CA 1
ATOM 1468 C C . ASN A 1 195 ? 15.624 -7.297 32.085 1.00 90.19 195 ASN A C 1
ATOM 1470 O O . ASN A 1 195 ? 15.700 -6.092 31.856 1.00 90.19 195 ASN A O 1
ATOM 1474 N N . LEU A 1 196 ? 14.458 -7.911 32.325 1.00 90.38 196 LEU A N 1
ATOM 1475 C CA . LEU A 1 196 ? 13.163 -7.229 32.249 1.00 90.38 196 LEU A CA 1
ATOM 1476 C C . LEU A 1 196 ? 13.021 -6.099 33.276 1.00 90.38 196 LEU A C 1
ATOM 1478 O O . LEU A 1 196 ? 12.369 -5.099 32.989 1.00 90.38 196 LEU A O 1
ATOM 1482 N N . GLN A 1 197 ? 13.660 -6.213 34.445 1.00 88.50 197 GLN A N 1
ATOM 1483 C CA . GLN A 1 197 ? 13.709 -5.139 35.447 1.00 88.50 197 GLN A CA 1
ATOM 1484 C C . GLN A 1 197 ? 14.357 -3.852 34.928 1.00 88.50 197 GLN A C 1
ATOM 1486 O O . GLN A 1 197 ? 14.056 -2.771 35.430 1.00 88.50 197 GLN A O 1
ATOM 1491 N N . ARG A 1 198 ? 15.242 -3.962 33.932 1.00 86.56 198 ARG A N 1
ATOM 1492 C CA . ARG A 1 198 ? 15.933 -2.824 33.315 1.00 86.56 198 ARG A CA 1
ATOM 1493 C C . ARG A 1 198 ? 15.147 -2.218 32.153 1.00 86.56 198 ARG A C 1
ATOM 1495 O O . ARG A 1 198 ? 15.581 -1.210 31.604 1.00 86.56 198 ARG A O 1
ATOM 1502 N N . CYS A 1 199 ? 14.013 -2.810 31.777 1.00 86.56 199 CYS A N 1
ATOM 1503 C CA . CYS A 1 199 ? 13.181 -2.292 30.704 1.00 86.56 199 CYS A CA 1
ATOM 1504 C C . CYS A 1 199 ? 12.364 -1.088 31.174 1.00 86.56 199 CYS A C 1
ATOM 1506 O O . CYS A 1 199 ? 11.681 -1.179 32.197 1.00 86.56 199 CYS A O 1
ATOM 1508 N N . PRO A 1 200 ? 12.354 0.023 30.414 1.00 77.69 200 PRO A N 1
ATOM 1509 C CA . PRO A 1 200 ? 11.611 1.218 30.801 1.00 77.69 200 PRO A CA 1
ATOM 1510 C C . PRO A 1 200 ? 10.101 0.953 30.851 1.00 77.69 200 PRO A C 1
ATOM 1512 O O . PRO A 1 200 ? 9.409 1.465 31.732 1.00 77.69 200 PRO A O 1
ATOM 1515 N N . ARG A 1 201 ? 9.579 0.137 29.922 1.00 81.38 201 ARG A N 1
ATOM 1516 C CA . ARG A 1 201 ? 8.183 -0.323 29.878 1.00 81.38 201 ARG A CA 1
ATOM 1517 C C . ARG A 1 201 ? 8.081 -1.701 29.235 1.00 81.38 201 ARG A C 1
ATOM 1519 O O . ARG A 1 201 ? 8.852 -2.018 28.339 1.00 81.38 201 ARG A O 1
ATOM 1526 N N . LEU A 1 202 ? 7.080 -2.474 29.656 1.00 86.88 202 LEU A N 1
ATOM 1527 C CA . LEU A 1 202 ? 6.712 -3.742 29.023 1.00 86.88 202 LEU A CA 1
ATOM 1528 C C . LEU A 1 202 ? 5.413 -3.586 28.232 1.00 86.88 202 LEU A C 1
ATOM 1530 O O . LEU A 1 202 ? 4.447 -2.989 28.716 1.00 86.88 202 LEU A O 1
ATOM 1534 N N . THR A 1 203 ? 5.368 -4.159 27.033 1.00 87.31 203 THR A N 1
ATOM 1535 C CA . THR A 1 203 ? 4.141 -4.229 26.224 1.00 87.31 203 THR A CA 1
ATOM 1536 C C . THR A 1 203 ? 3.100 -5.156 26.872 1.00 87.31 203 THR A C 1
ATOM 1538 O O . THR A 1 203 ? 3.470 -6.042 27.645 1.00 87.31 203 THR A O 1
ATOM 1541 N N . PRO A 1 204 ? 1.797 -5.037 26.545 1.00 87.69 204 PRO A N 1
ATOM 1542 C CA . PRO A 1 204 ? 0.771 -5.933 27.091 1.00 87.69 204 PRO A CA 1
ATOM 1543 C C . PRO A 1 204 ? 1.064 -7.426 26.861 1.00 87.69 204 PRO A C 1
ATOM 1545 O O . PRO A 1 204 ? 0.815 -8.249 27.739 1.00 87.69 204 PRO A O 1
ATOM 1548 N N . ALA A 1 205 ? 1.648 -7.777 25.709 1.00 88.94 205 ALA A N 1
ATOM 1549 C CA . ALA A 1 205 ? 2.043 -9.151 25.401 1.00 88.94 205 ALA A CA 1
ATOM 1550 C C . ALA A 1 205 ? 3.196 -9.636 26.300 1.00 88.94 205 ALA A C 1
ATOM 1552 O O . ALA A 1 205 ? 3.142 -10.742 26.835 1.00 88.94 205 ALA A O 1
ATOM 1553 N N . GLN A 1 206 ? 4.211 -8.797 26.526 1.00 92.44 206 GLN A N 1
ATOM 1554 C CA . GLN A 1 206 ? 5.322 -9.109 27.433 1.00 92.44 206 GLN A CA 1
ATOM 1555 C C . GLN A 1 206 ? 4.863 -9.190 28.897 1.00 92.44 206 GLN A C 1
ATOM 1557 O O . GLN A 1 206 ? 5.324 -10.055 29.634 1.00 92.44 206 GLN A O 1
ATOM 1562 N N . GLN A 1 207 ? 3.912 -8.348 29.319 1.00 91.94 207 GLN A N 1
ATOM 1563 C CA . GLN A 1 207 ? 3.303 -8.432 30.653 1.00 91.94 207 GLN A CA 1
ATOM 1564 C C . GLN A 1 207 ? 2.557 -9.761 30.850 1.00 91.94 207 GLN A C 1
ATOM 1566 O O . GLN A 1 207 ? 2.665 -10.378 31.912 1.00 91.94 207 GLN A O 1
ATOM 1571 N N . ALA A 1 208 ? 1.832 -10.240 29.834 1.00 90.81 208 ALA A N 1
ATOM 1572 C CA . ALA A 1 208 ? 1.182 -11.550 29.873 1.00 90.81 208 ALA A CA 1
ATOM 1573 C C . ALA A 1 208 ? 2.206 -12.700 29.952 1.00 90.81 208 ALA A C 1
ATOM 1575 O O . ALA A 1 208 ? 2.033 -13.625 30.752 1.00 90.81 208 ALA A O 1
ATOM 1576 N N . ALA A 1 209 ? 3.304 -12.613 29.192 1.00 91.31 209 ALA A N 1
ATOM 1577 C CA . ALA A 1 209 ? 4.415 -13.563 29.270 1.00 91.31 209 ALA A CA 1
ATOM 1578 C C . ALA A 1 209 ? 5.070 -13.585 30.660 1.00 91.31 209 ALA A C 1
ATOM 1580 O O . ALA A 1 209 ? 5.231 -14.659 31.234 1.00 91.31 209 ALA A O 1
ATOM 1581 N N . LEU A 1 210 ? 5.367 -12.415 31.238 1.00 92.56 210 LEU A N 1
ATOM 1582 C CA . LEU A 1 210 ? 5.902 -12.279 32.597 1.00 92.56 210 LEU A CA 1
ATOM 1583 C C . LEU A 1 210 ? 4.993 -12.960 33.630 1.00 92.56 210 LEU A C 1
ATOM 1585 O O . LEU A 1 210 ? 5.462 -13.745 34.450 1.00 92.56 210 LEU A O 1
ATOM 1589 N N . ASN A 1 211 ? 3.685 -12.697 33.575 1.00 92.75 211 ASN A N 1
ATOM 1590 C CA . ASN A 1 211 ? 2.724 -13.307 34.496 1.00 92.75 211 ASN A CA 1
ATOM 1591 C C . ASN A 1 211 ? 2.642 -14.828 34.331 1.00 92.75 211 ASN A C 1
ATOM 1593 O O . ASN A 1 211 ? 2.536 -15.546 35.324 1.00 92.75 211 ASN A O 1
ATOM 1597 N N . THR A 1 212 ? 2.730 -15.328 33.099 1.00 91.06 212 THR A N 1
ATOM 1598 C CA . THR A 1 212 ? 2.754 -16.769 32.813 1.00 91.06 212 THR A CA 1
ATOM 1599 C C . THR A 1 212 ? 4.016 -17.421 33.384 1.00 91.06 212 THR A C 1
ATOM 1601 O O . THR A 1 212 ? 3.930 -18.454 34.049 1.00 91.06 212 THR A O 1
ATOM 1604 N N . LEU A 1 213 ? 5.176 -16.782 33.199 1.00 90.19 213 LEU A N 1
ATOM 1605 C CA . LEU A 1 213 ? 6.469 -17.235 33.714 1.00 90.19 213 LEU A CA 1
ATOM 1606 C C . LEU A 1 213 ? 6.459 -17.315 35.249 1.00 90.19 213 LEU A C 1
ATOM 1608 O O . LEU A 1 213 ? 6.744 -18.374 35.807 1.00 90.19 213 LEU A O 1
ATOM 1612 N N . LEU A 1 214 ? 6.031 -16.242 35.920 1.00 91.81 214 LEU A N 1
ATOM 1613 C CA . LEU A 1 214 ? 5.899 -16.187 37.378 1.00 91.81 214 LEU A CA 1
ATOM 1614 C C . LEU A 1 214 ? 4.911 -17.237 37.917 1.00 91.81 214 LEU A C 1
ATOM 1616 O O . LEU A 1 214 ? 5.214 -17.922 38.889 1.00 91.81 214 LEU A O 1
ATOM 1620 N N . THR A 1 215 ? 3.759 -17.420 37.259 1.00 91.19 215 THR A N 1
ATOM 1621 C CA . THR A 1 215 ? 2.749 -18.417 37.669 1.00 91.19 215 THR A CA 1
ATOM 1622 C C . THR A 1 215 ? 3.279 -19.846 37.555 1.00 91.19 215 THR A C 1
ATOM 1624 O O . THR A 1 215 ? 2.981 -20.685 38.399 1.00 91.19 215 THR A O 1
ATOM 1627 N N . SER A 1 216 ? 4.086 -20.131 36.529 1.00 88.06 216 SER A N 1
ATOM 1628 C CA . SER A 1 216 ? 4.639 -21.470 36.293 1.00 88.06 216 SER A CA 1
ATOM 1629 C C . SER A 1 216 ? 5.655 -21.924 37.348 1.00 88.06 216 SER A C 1
ATOM 1631 O O . SER A 1 216 ? 6.016 -23.100 37.374 1.00 88.06 216 SER A O 1
ATOM 1633 N N . GLY A 1 217 ? 6.168 -21.002 38.171 1.00 84.75 217 GLY A N 1
ATOM 1634 C CA . GLY A 1 217 ? 7.245 -21.265 39.126 1.00 84.75 217 GLY A CA 1
ATOM 1635 C C . GLY A 1 217 ? 8.617 -21.507 38.486 1.00 84.75 217 GLY A C 1
ATOM 1636 O O . GLY A 1 217 ? 9.585 -21.734 39.205 1.00 84.75 217 GLY A O 1
ATOM 1637 N N . ARG A 1 218 ? 8.738 -21.422 37.151 1.00 83.44 218 ARG A N 1
ATOM 1638 C CA . ARG A 1 218 ? 10.005 -21.536 36.405 1.00 83.44 218 ARG A CA 1
ATOM 1639 C C . ARG A 1 218 ? 10.795 -20.229 36.456 1.00 83.44 218 ARG A C 1
ATOM 1641 O O . ARG A 1 218 ? 11.156 -19.659 35.432 1.00 83.44 218 ARG A O 1
ATOM 1648 N N . THR A 1 219 ? 11.009 -19.725 37.662 1.00 86.38 219 THR A N 1
ATOM 1649 C CA . THR A 1 219 ? 11.767 -18.502 37.925 1.00 86.38 219 THR A CA 1
ATOM 1650 C C . THR A 1 219 ? 12.713 -18.731 39.093 1.00 86.38 219 THR A C 1
ATOM 1652 O O . THR A 1 219 ? 12.544 -19.690 39.845 1.00 86.38 219 THR A O 1
ATOM 1655 N N . VAL A 1 220 ? 13.673 -17.827 39.287 1.00 82.62 220 VAL A N 1
ATOM 1656 C CA . VAL A 1 220 ? 14.561 -17.860 40.461 1.00 82.62 220 VAL A CA 1
ATOM 1657 C C . VAL A 1 220 ? 13.805 -17.731 41.794 1.00 82.62 220 VAL A C 1
ATOM 1659 O O . VAL A 1 220 ? 14.353 -18.089 42.827 1.00 82.62 220 VAL A O 1
ATOM 1662 N N . LEU A 1 221 ? 12.548 -17.268 41.772 1.00 85.81 221 LEU A N 1
ATOM 1663 C CA . LEU A 1 221 ? 11.683 -17.110 42.949 1.00 85.81 221 LEU A CA 1
ATOM 1664 C C . LEU A 1 221 ? 10.870 -18.378 43.277 1.00 85.81 221 LEU A C 1
ATOM 1666 O O . LEU A 1 221 ? 10.192 -18.429 44.298 1.00 85.81 221 LEU A O 1
ATOM 1670 N N . GLY A 1 222 ? 10.874 -19.394 42.407 1.00 87.38 222 GLY A N 1
ATOM 1671 C CA . GLY A 1 222 ? 10.029 -20.580 42.577 1.00 87.38 222 GLY A CA 1
ATOM 1672 C C . GLY A 1 222 ? 8.520 -20.290 42.440 1.00 87.38 222 GLY A C 1
ATOM 1673 O O . GLY A 1 222 ? 8.131 -19.261 41.872 1.00 87.38 222 GLY A O 1
ATOM 1674 N N . PRO A 1 223 ? 7.642 -21.211 42.886 1.00 90.25 223 PRO A N 1
ATOM 1675 C CA . PRO A 1 223 ? 6.191 -21.074 42.750 1.00 90.25 223 PRO A CA 1
ATOM 1676 C C . PRO A 1 223 ? 5.611 -19.964 43.655 1.00 90.25 223 PRO A C 1
ATOM 1678 O O . PRO A 1 223 ? 6.056 -19.815 44.789 1.00 90.25 223 PRO A O 1
ATOM 1681 N N . PRO A 1 224 ? 4.546 -19.247 43.242 1.00 92.31 224 PRO A N 1
ATOM 1682 C CA . PRO A 1 224 ? 4.009 -18.098 43.994 1.00 92.31 224 PRO A CA 1
ATOM 1683 C C . PRO A 1 224 ? 3.611 -18.361 45.453 1.00 92.31 224 PRO A C 1
ATOM 1685 O O . PRO A 1 224 ? 3.623 -17.451 46.278 1.00 92.31 224 PRO A O 1
ATOM 1688 N N . ILE A 1 225 ? 3.270 -19.608 45.786 1.00 91.31 225 ILE A N 1
ATOM 1689 C CA . ILE A 1 225 ? 2.888 -20.013 47.143 1.00 91.31 225 ILE A CA 1
ATOM 1690 C C . ILE A 1 225 ? 4.073 -20.065 48.117 1.00 91.31 225 ILE A C 1
ATOM 1692 O O . ILE A 1 225 ? 3.860 -19.997 49.328 1.00 91.31 225 ILE A O 1
ATOM 1696 N N . SER A 1 226 ? 5.306 -20.193 47.617 1.00 92.25 226 SER A N 1
ATOM 1697 C CA . SER A 1 226 ? 6.517 -20.188 48.444 1.00 92.25 226 SER A CA 1
ATOM 1698 C C . SER A 1 226 ? 7.116 -18.796 48.625 1.00 92.25 226 SER A C 1
ATOM 1700 O O . SER A 1 226 ? 8.079 -18.675 49.374 1.00 92.25 226 SER A O 1
ATOM 1702 N N . TRP A 1 227 ? 6.564 -17.770 47.966 1.00 93.50 227 TRP A N 1
ATOM 1703 C CA . TRP A 1 227 ? 7.147 -16.433 47.982 1.00 93.50 227 TRP A CA 1
ATOM 1704 C C . TRP A 1 227 ? 7.088 -15.777 49.363 1.00 93.50 227 TRP A C 1
ATOM 1706 O O . TRP A 1 227 ? 6.038 -15.766 50.012 1.00 93.50 227 TRP A O 1
ATOM 1716 N N . ASN A 1 228 ? 8.197 -15.164 49.770 1.00 92.88 228 ASN A N 1
ATOM 1717 C CA . ASN A 1 228 ? 8.298 -14.306 50.948 1.00 92.88 228 ASN A CA 1
ATOM 1718 C C . ASN A 1 228 ? 8.354 -12.804 50.573 1.00 92.88 228 ASN A C 1
ATOM 1720 O O . ASN A 1 228 ? 8.307 -12.422 49.400 1.00 92.88 228 ASN A O 1
ATOM 1724 N N . LEU A 1 229 ? 8.403 -11.926 51.583 1.00 91.38 229 LEU A N 1
ATOM 1725 C CA . LEU A 1 229 ? 8.386 -10.473 51.370 1.00 91.38 229 LEU A CA 1
ATOM 1726 C C . LEU A 1 229 ? 9.634 -9.968 50.625 1.00 91.38 229 LEU A C 1
ATOM 1728 O O . LEU A 1 229 ? 9.516 -9.088 49.774 1.00 91.38 229 LEU A O 1
ATOM 1732 N N . GLU A 1 230 ? 10.808 -10.522 50.927 1.00 90.50 230 GLU A N 1
ATOM 1733 C CA . GLU A 1 230 ? 12.084 -10.137 50.314 1.00 90.50 230 GLU A CA 1
ATOM 1734 C C . GLU A 1 230 ? 12.115 -10.515 48.825 1.00 90.50 230 GLU A C 1
ATOM 1736 O O . GLU A 1 230 ? 12.491 -9.710 47.976 1.00 90.50 230 GLU A O 1
ATOM 1741 N N . GLU A 1 231 ? 11.605 -11.697 48.487 1.00 90.00 231 GLU A N 1
ATOM 1742 C CA . GLU A 1 231 ? 11.461 -12.190 47.114 1.00 90.00 231 GLU A CA 1
ATOM 1743 C C . GLU A 1 231 ? 10.508 -11.328 46.272 1.00 90.00 231 GLU A C 1
ATOM 1745 O O . GLU A 1 231 ? 10.813 -10.991 45.125 1.00 90.00 231 GLU A O 1
ATOM 1750 N N . LEU A 1 232 ? 9.374 -10.902 46.841 1.00 90.25 232 LEU A N 1
ATOM 1751 C CA . LEU A 1 232 ? 8.467 -9.960 46.176 1.00 90.25 232 LEU A CA 1
ATOM 1752 C C . LEU A 1 232 ? 9.103 -8.578 45.986 1.00 90.25 232 LEU A C 1
ATOM 1754 O O . LEU A 1 232 ? 8.897 -7.944 44.951 1.00 90.25 232 LEU A O 1
ATOM 1758 N N . GLN A 1 233 ? 9.889 -8.108 46.955 1.00 88.38 233 GLN A N 1
ATOM 1759 C CA . GLN A 1 233 ? 10.638 -6.855 46.832 1.00 88.38 233 GLN A CA 1
ATOM 1760 C C . GLN A 1 233 ? 11.735 -6.953 45.765 1.00 88.38 233 GLN A C 1
ATOM 1762 O O . GLN A 1 233 ? 11.950 -5.990 45.024 1.00 88.38 233 GLN A O 1
ATOM 1767 N N . ALA A 1 234 ? 12.359 -8.123 45.611 1.00 87.38 234 ALA A N 1
ATOM 1768 C CA . ALA A 1 234 ? 13.380 -8.380 44.600 1.00 87.38 234 ALA A CA 1
ATOM 1769 C C . ALA A 1 234 ? 12.852 -8.288 43.156 1.00 87.38 234 ALA A C 1
ATOM 1771 O O . ALA A 1 234 ? 13.644 -8.070 42.240 1.00 87.38 234 ALA A O 1
ATOM 1772 N N . LEU A 1 235 ? 11.533 -8.385 42.926 1.00 88.44 235 LEU A N 1
ATOM 1773 C CA . LEU A 1 235 ? 10.927 -8.134 41.609 1.00 88.44 235 LEU A CA 1
ATOM 1774 C C . LEU A 1 235 ? 11.046 -6.669 41.159 1.00 88.44 235 LEU A C 1
ATOM 1776 O O . LEU A 1 235 ? 10.959 -6.394 39.957 1.00 88.44 235 LEU A O 1
ATOM 1780 N N . GLY A 1 236 ? 11.238 -5.731 42.091 1.00 86.62 236 GLY A N 1
ATOM 1781 C CA . GLY A 1 236 ? 11.391 -4.311 41.788 1.00 86.62 236 GLY A CA 1
ATOM 1782 C C . GLY A 1 236 ? 10.209 -3.754 40.973 1.00 86.62 236 GLY A C 1
ATOM 1783 O O . GLY A 1 236 ? 9.051 -4.031 41.302 1.00 86.62 236 GLY A O 1
ATOM 1784 N N . PRO A 1 237 ? 10.454 -2.994 39.883 1.00 83.56 237 PRO A N 1
ATOM 1785 C CA . PRO A 1 237 ? 9.389 -2.431 39.045 1.00 83.56 237 PRO A CA 1
ATOM 1786 C C . PRO A 1 237 ? 8.434 -3.475 38.450 1.00 83.56 237 PRO A C 1
ATOM 1788 O O . PRO A 1 237 ? 7.267 -3.164 38.197 1.00 83.56 237 PRO A O 1
ATOM 1791 N N . LEU A 1 238 ? 8.888 -4.722 38.259 1.00 88.44 238 LEU A N 1
ATOM 1792 C CA . LEU A 1 238 ? 8.072 -5.787 37.671 1.00 88.44 238 LEU A CA 1
ATOM 1793 C C . LEU A 1 238 ? 6.869 -6.165 38.537 1.00 88.44 238 LEU A C 1
ATOM 1795 O O . LEU A 1 238 ? 5.844 -6.587 37.998 1.00 88.44 238 LEU A O 1
ATOM 1799 N N . ALA A 1 239 ? 6.952 -5.949 39.854 1.00 88.06 239 ALA A N 1
ATOM 1800 C CA . ALA A 1 239 ? 5.845 -6.199 40.772 1.00 88.06 239 ALA A CA 1
ATOM 1801 C C . ALA A 1 239 ? 4.582 -5.397 40.401 1.00 88.06 239 ALA A C 1
ATOM 1803 O O . ALA A 1 239 ? 3.461 -5.827 40.679 1.00 88.06 239 ALA A O 1
ATOM 1804 N N . THR A 1 240 ? 4.745 -4.261 39.709 1.00 86.00 240 THR A N 1
ATOM 1805 C CA . THR A 1 240 ? 3.620 -3.425 39.266 1.00 86.00 240 THR A CA 1
ATOM 1806 C C . THR A 1 240 ? 2.771 -4.052 38.153 1.00 86.00 240 THR A C 1
ATOM 1808 O O . THR A 1 240 ? 1.603 -3.685 37.979 1.00 86.00 240 THR A O 1
ATOM 1811 N N . TYR A 1 241 ? 3.318 -5.048 37.447 1.00 89.00 241 TYR A N 1
ATOM 1812 C CA . TYR A 1 241 ? 2.664 -5.765 36.350 1.00 89.00 241 TYR A CA 1
ATOM 1813 C C . TYR A 1 241 ? 2.025 -7.098 36.777 1.00 89.00 241 TYR A C 1
ATOM 1815 O O . TYR A 1 241 ? 1.475 -7.803 35.930 1.00 89.00 241 TYR A O 1
ATOM 1823 N N . ILE A 1 242 ? 2.069 -7.462 38.066 1.00 90.94 242 ILE A N 1
ATOM 1824 C CA . ILE A 1 242 ? 1.463 -8.707 38.565 1.00 90.94 242 ILE A CA 1
ATOM 1825 C C . ILE A 1 242 ? -0.067 -8.650 38.426 1.00 90.94 242 ILE A C 1
ATOM 1827 O O . ILE A 1 242 ? -0.734 -7.724 38.897 1.00 90.94 242 ILE A O 1
ATOM 1831 N N . SER A 1 243 ? -0.625 -9.672 37.782 1.00 90.44 243 SER A N 1
ATOM 1832 C CA . SER A 1 243 ? -2.050 -9.835 37.487 1.00 90.44 243 SER A CA 1
ATOM 1833 C C . SER A 1 243 ? -2.875 -10.273 38.700 1.00 90.44 243 SER A C 1
ATOM 1835 O O . SER A 1 243 ? -2.374 -10.908 39.631 1.00 90.44 243 SER A O 1
ATOM 1837 N N . SER A 1 244 ? -4.183 -9.998 38.659 1.00 89.44 244 SER A N 1
ATOM 1838 C CA . SER A 1 244 ? -5.094 -10.328 39.761 1.00 89.44 244 SER A CA 1
ATOM 1839 C C . SER A 1 244 ? -5.232 -11.839 39.985 1.00 89.44 244 SER A C 1
ATOM 1841 O O . SER A 1 244 ? -5.463 -12.275 41.107 1.00 89.44 244 SER A O 1
ATOM 1843 N N . SER A 1 245 ? -5.041 -12.661 38.950 1.00 88.38 245 SER A N 1
ATOM 1844 C CA . SER A 1 245 ? -5.003 -14.125 39.066 1.00 88.38 245 SER A CA 1
ATOM 1845 C C . SER A 1 245 ? -3.754 -14.637 39.778 1.00 88.38 245 SER A C 1
ATOM 1847 O O . SER A 1 245 ? -3.838 -15.601 40.534 1.00 88.38 245 SER A O 1
ATOM 1849 N N . LEU A 1 246 ? -2.598 -14.006 39.566 1.00 90.69 246 LEU A N 1
ATOM 1850 C CA . LEU A 1 246 ? -1.348 -14.425 40.198 1.00 90.69 246 LEU A CA 1
ATOM 1851 C C . LEU A 1 246 ? -1.357 -14.109 41.702 1.00 90.69 246 LEU A C 1
ATOM 1853 O O . LEU A 1 246 ? -1.000 -14.968 42.503 1.00 90.69 246 LEU A O 1
ATOM 1857 N N . TRP A 1 247 ? -1.894 -12.950 42.101 1.00 91.75 247 TRP A N 1
ATOM 1858 C CA . TRP A 1 247 ? -2.062 -12.581 43.516 1.00 91.75 247 TRP A CA 1
ATOM 1859 C C . TRP A 1 247 ? -2.897 -13.572 44.339 1.00 91.75 247 TRP A C 1
ATOM 1861 O O . TRP A 1 247 ? -2.713 -13.651 45.549 1.00 91.75 247 TRP A O 1
ATOM 1871 N N . MET A 1 248 ? -3.784 -14.347 43.706 1.00 87.06 248 MET A N 1
ATOM 1872 C CA . MET A 1 248 ? -4.563 -15.395 44.383 1.00 87.06 248 MET A CA 1
ATOM 1873 C C . MET A 1 248 ? -3.711 -16.583 44.853 1.00 87.06 248 MET A C 1
ATOM 1875 O O . MET A 1 248 ? -4.151 -17.326 45.724 1.00 87.06 248 MET A O 1
ATOM 1879 N N . HIS A 1 249 ? -2.525 -16.772 44.271 1.00 89.69 249 HIS A N 1
ATOM 1880 C CA . HIS A 1 249 ? -1.619 -17.879 44.584 1.00 89.69 249 HIS A CA 1
ATOM 1881 C C . HIS A 1 249 ? -0.540 -17.496 45.609 1.00 89.69 249 HIS A C 1
ATOM 1883 O O . HIS A 1 249 ? 0.162 -18.374 46.104 1.00 89.69 249 HIS A O 1
ATOM 1889 N N . VAL A 1 250 ? -0.403 -16.204 45.922 1.00 91.44 250 VAL A N 1
ATOM 1890 C CA . VAL A 1 250 ? 0.540 -15.685 46.921 1.00 91.44 250 VAL A CA 1
ATOM 1891 C C . VAL A 1 250 ? -0.082 -15.793 48.313 1.00 91.44 250 VAL A C 1
ATOM 1893 O O . VAL A 1 250 ? -1.275 -15.531 48.489 1.00 91.44 250 VAL A O 1
ATOM 1896 N N 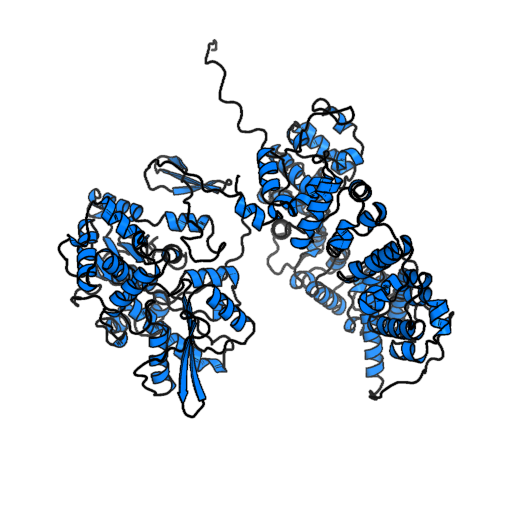. GLN A 1 251 ? 0.724 -16.149 49.317 1.00 90.69 251 GLN A N 1
ATOM 1897 C CA . GLN A 1 251 ? 0.260 -16.231 50.703 1.00 90.69 251 GLN A CA 1
ATOM 1898 C C . GLN A 1 251 ? -0.346 -14.903 51.171 1.00 90.69 251 GLN A C 1
ATOM 1900 O O . GLN A 1 251 ? 0.206 -13.827 50.936 1.00 90.69 251 GLN A O 1
ATOM 1905 N N . GLU A 1 252 ? -1.485 -14.973 51.863 1.00 88.31 252 GLU A N 1
ATOM 1906 C CA . GLU A 1 252 ? -2.256 -13.778 52.203 1.00 88.31 252 GLU A CA 1
ATOM 1907 C C . GLU A 1 252 ? -1.480 -12.791 53.079 1.00 88.31 252 GLU A C 1
ATOM 1909 O O . GLU A 1 252 ? -1.473 -11.607 52.752 1.00 88.31 252 GLU A O 1
ATOM 1914 N N . ALA A 1 253 ? -0.805 -13.265 54.130 1.00 89.06 253 ALA A N 1
ATOM 1915 C CA . ALA A 1 253 ? -0.011 -12.413 55.017 1.00 89.06 253 ALA A CA 1
ATOM 1916 C C . ALA A 1 253 ? 1.098 -11.675 54.247 1.00 89.06 253 ALA A C 1
ATOM 1918 O O . ALA A 1 253 ? 1.166 -10.450 54.284 1.00 89.06 253 ALA A O 1
ATOM 1919 N N . VAL A 1 254 ? 1.872 -12.411 53.444 1.00 92.81 254 VAL A N 1
ATOM 1920 C CA . VAL A 1 254 ? 2.961 -11.859 52.623 1.00 92.81 254 VAL A CA 1
ATOM 1921 C C . VAL A 1 254 ? 2.436 -10.831 51.616 1.00 92.81 254 VAL A C 1
ATOM 1923 O O . VAL A 1 254 ? 3.003 -9.749 51.468 1.00 92.81 254 VAL A O 1
ATOM 1926 N N . GLY A 1 255 ? 1.321 -11.132 50.943 1.00 91.25 255 GLY A N 1
ATOM 1927 C CA . GLY A 1 255 ? 0.698 -10.206 50.000 1.00 91.25 255 GLY A CA 1
ATOM 1928 C C . GLY A 1 255 ? 0.210 -8.913 50.663 1.00 91.25 255 GLY A C 1
ATOM 1929 O O . GLY A 1 255 ? 0.326 -7.843 50.067 1.00 91.25 255 GLY A O 1
ATOM 1930 N N . LEU A 1 256 ? -0.325 -8.992 51.887 1.00 91.62 256 LEU A N 1
ATOM 1931 C CA . LEU A 1 256 ? -0.769 -7.822 52.653 1.00 91.62 256 LEU A CA 1
ATOM 1932 C C . LEU A 1 256 ? 0.412 -6.951 53.099 1.00 91.62 256 LEU A C 1
ATOM 1934 O O . LEU A 1 256 ? 0.358 -5.733 52.918 1.00 91.62 256 LEU A O 1
ATOM 1938 N N . ASP A 1 257 ? 1.483 -7.563 53.605 1.00 91.75 257 ASP A N 1
ATOM 1939 C CA . ASP A 1 257 ? 2.702 -6.854 54.008 1.00 91.75 257 ASP A CA 1
ATOM 1940 C C . ASP A 1 257 ? 3.352 -6.147 52.813 1.00 91.75 257 ASP A C 1
ATOM 1942 O O . ASP A 1 257 ? 3.718 -4.968 52.886 1.00 91.75 257 ASP A O 1
ATOM 1946 N N . PHE A 1 258 ? 3.418 -6.832 51.667 1.00 93.25 258 PHE A N 1
ATOM 1947 C CA . PHE A 1 258 ? 3.934 -6.248 50.435 1.00 93.25 258 PHE A CA 1
ATOM 1948 C C . PHE A 1 258 ? 3.074 -5.070 49.962 1.00 93.25 258 PHE A C 1
ATOM 1950 O O . PHE A 1 258 ? 3.617 -4.004 49.659 1.00 93.25 258 PHE A O 1
ATOM 1957 N N . PHE A 1 259 ? 1.742 -5.212 49.964 1.00 92.56 259 PHE A N 1
ATOM 1958 C CA . PHE A 1 259 ? 0.818 -4.125 49.627 1.00 92.56 259 PHE A CA 1
ATOM 1959 C C . PHE A 1 259 ? 1.041 -2.894 50.511 1.00 92.56 259 PHE A C 1
ATOM 1961 O O . PHE A 1 259 ? 1.187 -1.788 49.986 1.00 92.56 259 PHE A O 1
ATOM 1968 N N . GLY A 1 260 ? 1.137 -3.086 51.830 1.00 91.31 260 GLY A N 1
ATOM 1969 C CA . GLY A 1 260 ? 1.428 -2.010 52.776 1.00 91.31 260 GLY A CA 1
ATOM 1970 C C . GLY A 1 260 ? 2.762 -1.318 52.479 1.00 91.31 260 GLY A C 1
ATOM 1971 O O . GLY A 1 260 ? 2.813 -0.091 52.397 1.00 91.31 260 GLY A O 1
ATOM 1972 N N . SER A 1 261 ? 3.822 -2.089 52.212 1.00 91.00 261 SER A N 1
ATOM 1973 C CA . SER A 1 261 ? 5.152 -1.550 51.881 1.00 91.00 261 SER A CA 1
ATOM 1974 C C . SER A 1 261 ? 5.146 -0.689 50.610 1.00 91.00 261 SER A C 1
ATOM 1976 O O . SER A 1 261 ? 5.762 0.380 50.569 1.00 91.00 261 SER A O 1
ATOM 1978 N N . MET A 1 262 ? 4.385 -1.110 49.596 1.00 89.31 262 MET A N 1
ATOM 1979 C CA . MET A 1 262 ? 4.246 -0.416 48.318 1.00 89.31 262 MET A CA 1
ATOM 1980 C C . MET A 1 262 ? 3.480 0.901 48.492 1.00 89.31 262 MET A C 1
ATOM 1982 O O . MET A 1 262 ? 3.917 1.949 48.008 1.00 89.31 262 MET A O 1
ATOM 1986 N N . VAL A 1 263 ? 2.372 0.880 49.242 1.00 90.06 263 VAL A N 1
ATOM 1987 C CA . VAL A 1 263 ? 1.601 2.090 49.568 1.00 90.06 263 VAL A CA 1
ATOM 1988 C C . VAL A 1 263 ? 2.445 3.066 50.394 1.00 90.06 263 VAL A C 1
ATOM 1990 O O . VAL A 1 263 ? 2.506 4.248 50.053 1.00 90.06 263 VAL A O 1
ATOM 1993 N N . ALA A 1 264 ? 3.174 2.586 51.404 1.00 89.94 264 ALA A N 1
ATOM 1994 C CA . ALA A 1 264 ? 4.072 3.410 52.210 1.00 89.94 264 ALA A CA 1
ATOM 1995 C C . ALA A 1 264 ? 5.185 4.059 51.364 1.00 89.94 264 ALA A C 1
ATOM 1997 O O . ALA A 1 264 ? 5.510 5.236 51.539 1.00 89.94 264 ALA A O 1
ATOM 1998 N N . ALA A 1 265 ? 5.758 3.323 50.406 1.00 86.94 265 ALA A N 1
ATOM 1999 C CA . ALA A 1 265 ? 6.754 3.855 49.477 1.00 86.94 265 ALA A CA 1
ATOM 2000 C C . ALA A 1 265 ? 6.169 4.932 48.545 1.00 86.94 265 ALA A C 1
ATOM 2002 O O . ALA A 1 265 ? 6.814 5.962 48.334 1.00 86.94 265 ALA A O 1
ATOM 2003 N N . CYS A 1 266 ? 4.937 4.751 48.054 1.00 85.38 266 CYS A N 1
ATOM 2004 C CA . CYS A 1 266 ? 4.215 5.775 47.291 1.00 85.38 266 CYS A CA 1
ATOM 2005 C C . CYS A 1 266 ? 3.982 7.044 48.117 1.00 85.38 266 CYS A C 1
ATOM 2007 O O . CYS A 1 266 ? 4.235 8.151 47.644 1.00 85.38 266 CYS A O 1
ATOM 2009 N N . ARG A 1 267 ? 3.533 6.894 49.366 1.00 85.56 267 ARG A N 1
ATOM 2010 C CA . ARG A 1 267 ? 3.262 8.020 50.272 1.00 85.56 267 ARG A CA 1
ATOM 2011 C C . ARG A 1 267 ? 4.526 8.795 50.635 1.00 85.56 267 ARG A C 1
ATOM 2013 O O . ARG A 1 267 ? 4.479 10.013 50.755 1.00 85.56 267 ARG A O 1
ATOM 2020 N N . ALA A 1 268 ? 5.659 8.106 50.750 1.00 85.12 268 ALA A N 1
ATOM 2021 C CA . ALA A 1 268 ? 6.969 8.719 50.960 1.00 85.12 268 ALA A CA 1
ATOM 2022 C C . ALA A 1 268 ? 7.556 9.383 49.694 1.00 85.12 268 ALA A C 1
ATOM 2024 O O . ALA A 1 268 ? 8.687 9.861 49.736 1.00 85.12 268 ALA A O 1
ATOM 2025 N N . GLY A 1 269 ? 6.843 9.370 48.560 1.00 79.06 269 GLY A N 1
ATOM 2026 C CA . GLY A 1 269 ? 7.322 9.920 47.287 1.00 79.06 269 GLY A CA 1
ATOM 2027 C C . GLY A 1 269 ? 8.421 9.093 46.613 1.00 79.06 269 GLY A C 1
ATOM 2028 O O . GLY A 1 269 ? 9.032 9.559 45.657 1.00 79.06 269 GLY A O 1
ATOM 2029 N N . ARG A 1 270 ? 8.681 7.867 47.091 1.00 81.94 270 ARG A N 1
ATOM 2030 C CA . ARG A 1 270 ? 9.693 6.957 46.523 1.00 81.94 270 ARG A CA 1
ATOM 2031 C C . ARG A 1 270 ? 9.194 6.215 45.280 1.00 81.94 270 ARG A C 1
ATOM 2033 O O . ARG A 1 270 ? 10.008 5.726 44.506 1.00 81.94 270 ARG A O 1
ATOM 2040 N N . LEU A 1 271 ? 7.875 6.128 45.091 1.00 78.12 271 LEU A N 1
ATOM 2041 C CA . LEU A 1 271 ? 7.228 5.523 43.922 1.00 78.12 271 LEU A CA 1
ATOM 2042 C C . LEU A 1 271 ? 6.211 6.487 43.310 1.00 78.12 271 LEU A C 1
ATOM 2044 O O . LEU A 1 271 ? 5.537 7.227 44.029 1.00 78.12 271 LEU A O 1
ATOM 2048 N N . SER A 1 272 ? 6.062 6.447 41.984 1.00 76.50 272 SER A N 1
ATOM 2049 C CA . SER A 1 272 ? 5.070 7.269 41.295 1.00 76.50 272 SER A CA 1
ATOM 2050 C C . SER A 1 272 ? 3.650 6.733 41.527 1.00 76.50 272 SER A C 1
ATOM 2052 O O . SER A 1 272 ? 3.375 5.534 41.437 1.00 76.50 272 SER A O 1
ATOM 2054 N N . GLN A 1 273 ? 2.710 7.652 41.758 1.00 76.62 273 GLN A N 1
ATOM 2055 C CA . GLN A 1 273 ? 1.270 7.380 41.872 1.00 76.62 273 GLN A CA 1
ATOM 2056 C C . GLN A 1 273 ? 0.674 6.693 40.633 1.00 76.62 273 GLN A C 1
ATOM 2058 O O . GLN A 1 273 ? -0.379 6.057 40.715 1.00 76.62 273 GLN A O 1
ATOM 2063 N N . ARG A 1 274 ? 1.302 6.865 39.466 1.00 70.69 274 ARG A N 1
ATOM 2064 C CA . ARG A 1 274 ? 0.843 6.297 38.197 1.00 70.69 274 ARG A CA 1
ATOM 2065 C C . ARG A 1 274 ? 1.172 4.811 38.118 1.00 70.69 274 ARG A C 1
ATOM 2067 O O . ARG A 1 274 ? 0.281 4.020 37.815 1.00 70.69 274 ARG A O 1
ATOM 2074 N N . ASP A 1 275 ? 2.413 4.453 38.424 1.00 70.31 275 ASP A N 1
ATOM 2075 C CA . ASP A 1 275 ? 2.925 3.092 38.233 1.00 70.31 275 ASP A CA 1
ATOM 2076 C C . ASP A 1 275 ? 2.303 2.122 39.242 1.00 70.31 275 ASP A C 1
ATOM 2078 O O . ASP A 1 275 ? 1.922 1.000 38.913 1.00 70.31 275 ASP A O 1
ATOM 2082 N N . ILE A 1 276 ? 2.078 2.592 40.469 1.00 82.94 276 ILE A N 1
ATOM 2083 C CA . ILE A 1 276 ? 1.519 1.768 41.540 1.00 82.94 276 ILE A CA 1
ATOM 2084 C C . ILE A 1 276 ? -0.003 1.566 41.439 1.00 82.94 276 ILE A C 1
ATOM 2086 O O . ILE A 1 276 ? -0.548 0.621 42.007 1.00 82.94 276 ILE A O 1
ATOM 2090 N N . ARG A 1 277 ? -0.725 2.427 40.706 1.00 82.44 277 ARG A N 1
ATOM 2091 C CA . ARG A 1 277 ? -2.195 2.351 40.599 1.00 82.44 277 ARG A CA 1
ATOM 2092 C C . ARG A 1 277 ? -2.655 1.068 39.916 1.00 82.44 277 ARG A C 1
ATOM 2094 O O . ARG A 1 277 ? -3.685 0.506 40.295 1.00 82.44 277 ARG A O 1
ATOM 2101 N N . HIS A 1 278 ? -1.891 0.606 38.928 1.00 80.62 278 HIS A N 1
ATOM 2102 C CA . HIS A 1 278 ? -2.148 -0.661 38.250 1.00 80.62 278 HIS A CA 1
ATOM 2103 C C . HIS A 1 278 ? -2.023 -1.838 39.228 1.00 80.62 278 HIS A C 1
ATOM 2105 O O . HIS A 1 278 ? -2.952 -2.639 39.344 1.00 80.62 278 HIS A O 1
ATOM 2111 N N . PHE A 1 279 ? -0.941 -1.866 40.015 1.00 88.12 279 PHE A N 1
ATOM 2112 C CA . PHE A 1 279 ? -0.731 -2.841 41.089 1.00 88.12 279 PHE A CA 1
ATOM 2113 C C . PHE A 1 279 ? -1.888 -2.859 42.090 1.00 88.12 279 PHE A C 1
ATOM 2115 O O . PHE A 1 279 ? -2.471 -3.911 42.333 1.00 88.12 279 PHE A O 1
ATOM 2122 N N . VAL A 1 280 ? -2.265 -1.695 42.624 1.00 88.56 280 VAL A N 1
ATOM 2123 C CA . VAL A 1 280 ? -3.331 -1.589 43.632 1.00 88.56 280 VAL A CA 1
ATOM 2124 C C . VAL A 1 280 ? -4.659 -2.081 43.077 1.00 88.56 280 VAL A C 1
ATOM 2126 O O . VAL A 1 280 ? -5.362 -2.831 43.746 1.00 88.56 280 VAL A O 1
ATOM 2129 N N . THR A 1 281 ? -4.992 -1.714 41.839 1.00 85.44 281 THR A N 1
ATOM 2130 C CA . THR A 1 281 ? -6.225 -2.170 41.183 1.00 85.44 281 THR A CA 1
ATOM 2131 C C . THR A 1 281 ? -6.229 -3.693 41.034 1.00 85.44 281 THR A C 1
ATOM 2133 O O . THR A 1 281 ? -7.169 -4.351 41.476 1.00 85.44 281 THR A O 1
ATOM 2136 N N . SER A 1 282 ? -5.140 -4.259 40.505 1.00 85.94 282 SER A N 1
ATOM 2137 C CA . SER A 1 282 ? -4.957 -5.704 40.329 1.00 85.94 282 SER A CA 1
ATOM 2138 C C . SER A 1 282 ? -5.043 -6.476 41.657 1.00 85.94 282 SER A C 1
ATOM 2140 O O . SER A 1 282 ? -5.742 -7.488 41.758 1.00 85.94 282 SER A O 1
ATOM 2142 N N . PHE A 1 283 ? -4.393 -5.972 42.709 1.00 90.56 283 PHE A N 1
ATOM 2143 C CA . PHE A 1 283 ? -4.390 -6.590 44.034 1.00 90.56 283 PHE A CA 1
ATOM 2144 C C . PHE A 1 283 ? -5.777 -6.550 44.694 1.00 90.56 283 PHE A C 1
ATOM 2146 O O . PHE A 1 283 ? -6.258 -7.561 45.212 1.00 90.56 283 PHE A O 1
ATOM 2153 N N . LEU A 1 284 ? -6.460 -5.400 44.647 1.00 87.69 284 LEU A N 1
ATOM 2154 C CA . LEU A 1 284 ? -7.808 -5.254 45.206 1.00 87.69 284 LEU A CA 1
ATOM 2155 C C . LEU A 1 284 ? -8.825 -6.144 44.479 1.00 87.69 284 LEU A C 1
ATOM 2157 O O . LEU A 1 284 ? -9.679 -6.748 45.130 1.00 87.69 284 LEU A O 1
ATOM 2161 N N . GLU A 1 285 ? -8.718 -6.283 43.154 1.00 84.81 285 GLU A N 1
ATOM 2162 C CA . GLU A 1 285 ? -9.543 -7.215 42.377 1.00 84.81 285 GLU A CA 1
ATOM 2163 C C . GLU A 1 285 ? -9.340 -8.672 42.803 1.00 84.81 285 GLU A C 1
ATOM 2165 O O . GLU A 1 285 ? -10.319 -9.411 42.937 1.00 84.81 285 GLU A O 1
ATOM 2170 N N . ALA A 1 286 ? -8.093 -9.088 43.050 1.00 85.75 286 ALA A N 1
ATOM 2171 C CA . ALA A 1 286 ? -7.788 -10.426 43.552 1.00 85.75 286 ALA A CA 1
ATOM 2172 C C . ALA A 1 286 ? -8.479 -10.672 44.902 1.00 85.75 286 ALA A C 1
ATOM 2174 O O . ALA A 1 286 ? -9.230 -11.635 45.070 1.00 85.75 286 ALA A O 1
ATOM 2175 N N . LYS A 1 287 ? -8.333 -9.735 45.846 1.00 85.88 287 LYS A N 1
ATOM 2176 C CA . LYS A 1 287 ? -8.972 -9.829 47.168 1.00 85.88 287 LYS A CA 1
ATOM 2177 C C . LYS A 1 287 ? -10.501 -9.789 47.097 1.00 85.88 287 LYS A C 1
ATOM 2179 O O . LYS A 1 287 ? -11.167 -10.484 47.866 1.00 85.88 287 LYS A O 1
ATOM 2184 N N . ALA A 1 288 ? -11.081 -9.033 46.165 1.00 79.50 288 ALA A N 1
ATOM 2185 C CA . ALA A 1 288 ? -12.523 -9.031 45.930 1.00 79.50 288 ALA A CA 1
ATOM 2186 C C . ALA A 1 288 ? -13.023 -10.382 45.384 1.00 79.50 288 ALA A C 1
ATOM 2188 O O . ALA A 1 288 ? -14.039 -10.891 45.862 1.00 79.50 288 ALA A O 1
ATOM 2189 N N . LYS A 1 289 ? -12.297 -10.997 44.437 1.00 78.50 289 LYS A N 1
ATOM 2190 C CA . LYS A 1 289 ? -12.609 -12.338 43.908 1.00 78.50 289 LYS A CA 1
ATOM 2191 C C . LYS A 1 289 ? -12.525 -13.410 44.997 1.00 78.50 289 LYS A C 1
ATOM 2193 O O . LYS A 1 289 ? -13.454 -14.204 45.112 1.00 78.50 289 LYS A O 1
ATOM 2198 N N . ALA A 1 290 ? -11.497 -13.379 45.849 1.00 71.38 290 ALA A N 1
ATOM 2199 C CA . ALA A 1 290 ? -11.381 -14.282 46.998 1.00 71.38 290 ALA A CA 1
ATOM 2200 C C . ALA A 1 290 ? -12.595 -14.188 47.946 1.00 71.38 290 ALA A C 1
ATOM 2202 O O . ALA A 1 290 ? -13.144 -15.208 48.360 1.00 71.38 290 ALA A O 1
ATOM 2203 N N . LYS A 1 291 ? -13.079 -12.967 48.226 1.00 70.12 291 LYS A N 1
ATOM 2204 C CA . LYS A 1 291 ? -14.289 -12.728 49.038 1.00 70.12 291 LYS A CA 1
ATOM 2205 C C . LYS A 1 291 ? -15.587 -13.196 48.358 1.00 70.12 291 LYS A C 1
ATOM 2207 O O . LYS A 1 291 ? -16.524 -13.600 49.046 1.00 70.12 291 LYS A O 1
ATOM 2212 N N . LEU A 1 292 ? -15.670 -13.148 47.026 1.00 60.22 292 LEU A N 1
ATOM 2213 C CA . LEU A 1 292 ? -16.812 -13.676 46.261 1.00 60.22 292 LEU A CA 1
ATOM 2214 C C . LEU A 1 292 ? -16.833 -15.210 46.220 1.00 60.22 292 LEU A C 1
ATOM 2216 O O . LEU A 1 292 ? -17.907 -15.803 46.217 1.00 60.22 292 LEU A O 1
ATOM 2220 N N . MET A 1 293 ? -15.668 -15.863 46.221 1.00 57.03 293 MET A N 1
ATOM 2221 C CA . MET A 1 293 ? -15.578 -17.327 46.290 1.00 57.03 293 MET A CA 1
ATOM 2222 C C . MET A 1 293 ? -15.998 -17.881 47.660 1.00 57.03 293 MET A C 1
ATOM 2224 O O . MET A 1 293 ? -16.404 -19.036 47.747 1.00 57.03 293 MET A O 1
ATOM 2228 N N . SER A 1 294 ? -15.978 -17.052 48.710 1.00 52.97 294 SER A N 1
ATOM 2229 C CA . SER A 1 294 ? -16.465 -17.393 50.051 1.00 52.97 294 SER A CA 1
ATOM 2230 C C . SER A 1 294 ? -17.878 -16.873 50.370 1.00 52.97 294 SER A C 1
ATOM 2232 O O . SER A 1 294 ? -18.420 -17.213 51.421 1.00 52.97 294 SER A O 1
ATOM 2234 N N . SER A 1 295 ? -18.524 -16.086 49.491 1.00 51.22 295 SER A N 1
ATOM 2235 C CA . SER A 1 295 ? -19.872 -15.546 49.753 1.00 51.22 295 SER A CA 1
ATOM 2236 C C . SER A 1 295 ? -20.725 -15.273 48.495 1.00 51.22 295 SER A C 1
ATOM 2238 O O . SER A 1 295 ? -20.286 -14.655 47.529 1.00 51.22 295 SER A O 1
ATOM 2240 N N . ARG A 1 296 ? -22.001 -15.707 48.520 1.00 35.50 296 ARG A N 1
ATOM 2241 C CA . ARG A 1 296 ? -22.998 -15.508 47.438 1.00 35.50 296 ARG A CA 1
ATOM 2242 C C . ARG A 1 296 ? -23.235 -14.012 47.135 1.00 35.50 296 ARG A C 1
ATOM 2244 O O . ARG A 1 296 ? -23.467 -13.240 48.069 1.00 35.50 296 ARG A O 1
ATOM 2251 N N . PRO A 1 297 ? -23.315 -13.588 45.857 1.00 38.00 297 PRO A N 1
ATOM 2252 C CA . PRO A 1 297 ? -23.538 -12.187 45.520 1.00 38.00 297 PRO A CA 1
ATOM 2253 C C . PRO A 1 297 ? -25.013 -11.798 45.706 1.00 38.00 297 PRO A C 1
ATOM 2255 O O . PRO A 1 297 ? -25.889 -12.259 44.977 1.00 38.00 297 PRO A O 1
ATOM 2258 N N . LYS A 1 298 ? -25.299 -10.889 46.646 1.00 38.69 298 LYS A N 1
ATOM 2259 C CA . LYS A 1 298 ? -26.545 -10.105 46.635 1.00 38.69 298 LYS A CA 1
ATOM 2260 C C . LYS A 1 298 ? -26.342 -8.872 45.750 1.00 38.69 298 LYS A C 1
ATOM 2262 O O . LYS A 1 298 ? -25.562 -7.988 46.100 1.00 38.69 298 LYS A O 1
ATOM 2267 N N . ARG A 1 299 ? -27.054 -8.813 44.618 1.00 40.41 299 ARG A N 1
ATOM 2268 C CA . ARG A 1 299 ? -27.276 -7.572 43.856 1.00 40.41 299 ARG A CA 1
ATOM 2269 C C . ARG A 1 299 ? -28.152 -6.650 44.704 1.00 40.41 299 ARG A C 1
ATOM 2271 O O . ARG A 1 299 ? -29.225 -7.062 45.130 1.00 40.41 299 ARG A O 1
ATOM 2278 N N . GLY A 1 300 ? -27.694 -5.431 44.959 1.00 35.19 300 GLY A N 1
ATOM 2279 C CA . GLY A 1 300 ? -28.456 -4.443 45.713 1.00 35.19 300 GLY A CA 1
ATOM 2280 C C . GLY A 1 300 ? -27.809 -3.068 45.631 1.00 35.19 300 GLY A C 1
ATOM 2281 O O . GLY A 1 300 ? -26.644 -2.894 45.976 1.00 35.19 300 GLY A O 1
ATOM 2282 N N . THR A 1 301 ? -28.585 -2.116 45.139 1.00 43.69 301 THR A N 1
ATOM 2283 C CA . THR A 1 301 ? -28.350 -0.673 45.152 1.00 43.69 301 THR A CA 1
ATOM 2284 C C . THR A 1 301 ? -27.979 -0.175 46.556 1.00 43.69 301 THR A C 1
ATOM 2286 O O . THR A 1 301 ? -28.712 -0.447 47.500 1.00 43.69 301 THR A O 1
ATOM 2289 N N . GLY A 1 302 ? -26.863 0.559 46.676 1.00 51.84 302 GLY A N 1
ATOM 2290 C CA . GLY A 1 302 ? -26.477 1.361 47.851 1.00 51.84 302 GLY A CA 1
ATOM 2291 C C . GLY A 1 302 ? -26.295 0.595 49.170 1.00 51.84 302 GLY A C 1
ATOM 2292 O O . GLY A 1 302 ? -27.212 0.540 49.984 1.00 51.84 302 GLY A O 1
ATOM 2293 N N . ARG A 1 303 ? -25.097 0.050 49.436 1.00 57.75 303 ARG A N 1
ATOM 2294 C CA . ARG A 1 303 ? -24.766 -0.485 50.772 1.00 57.75 303 ARG A CA 1
ATOM 2295 C C . ARG A 1 303 ? -24.576 0.664 51.783 1.00 57.75 303 ARG A C 1
ATOM 2297 O O . ARG A 1 303 ? -23.854 1.600 51.453 1.00 57.75 303 ARG A O 1
ATOM 2304 N N . PRO A 1 304 ? -25.144 0.592 53.005 1.00 69.44 304 PRO A N 1
ATOM 2305 C CA . PRO A 1 304 ? -24.839 1.531 54.090 1.00 69.44 304 PRO A CA 1
ATOM 2306 C C . PRO A 1 304 ? -23.356 1.460 54.511 1.00 69.44 304 PRO A C 1
ATOM 2308 O O . PRO A 1 304 ? -22.629 0.538 54.128 1.00 69.44 304 PRO A O 1
ATOM 2311 N N . CYS A 1 305 ? -22.884 2.442 55.287 1.00 80.56 305 CYS A N 1
ATOM 2312 C CA . CYS A 1 305 ? -21.534 2.407 55.854 1.00 80.56 305 CYS A CA 1
ATOM 2313 C C . CYS A 1 305 ? -21.430 1.281 56.897 1.00 80.56 305 CYS A C 1
ATOM 2315 O O . CYS A 1 305 ? -22.088 1.347 57.931 1.00 80.56 305 CYS A O 1
ATOM 2317 N N . ILE A 1 306 ? -20.636 0.243 56.616 1.00 79.88 306 ILE A N 1
ATOM 2318 C CA . ILE A 1 306 ? -20.560 -0.982 57.438 1.00 79.88 306 ILE A CA 1
ATOM 2319 C C . ILE A 1 306 ? -19.262 -1.022 58.257 1.00 79.88 306 ILE A C 1
ATOM 2321 O O . ILE A 1 306 ? -19.243 -1.582 59.346 1.00 79.88 306 ILE A O 1
ATOM 2325 N N . GLN A 1 307 ? -18.185 -0.410 57.758 1.00 76.06 307 GLN A N 1
ATOM 2326 C CA . GLN A 1 307 ? -16.852 -0.442 58.383 1.00 76.06 307 GLN A CA 1
ATOM 2327 C C . GLN A 1 307 ? -16.616 0.670 59.425 1.00 76.06 307 GLN A C 1
ATOM 2329 O O . GLN A 1 307 ? -15.546 0.741 60.025 1.00 76.06 307 GLN A O 1
ATOM 2334 N N . GLY A 1 308 ? -17.614 1.528 59.658 1.00 83.62 308 GLY A N 1
ATOM 2335 C CA . GLY A 1 308 ? -17.496 2.719 60.502 1.00 83.62 308 GLY A CA 1
ATOM 2336 C C . GLY A 1 308 ? -17.063 3.969 59.726 1.00 83.62 308 GLY A C 1
ATOM 2337 O O . GLY A 1 308 ? -16.643 3.906 58.572 1.00 83.62 308 GLY A O 1
ATOM 2338 N N . ASN A 1 309 ? -17.220 5.140 60.345 1.00 89.06 309 ASN A N 1
ATOM 2339 C CA . ASN A 1 309 ? -16.897 6.414 59.697 1.00 89.06 309 ASN A CA 1
ATOM 2340 C C . ASN A 1 309 ? -15.384 6.572 59.492 1.00 89.06 309 ASN A C 1
ATOM 2342 O O . ASN A 1 309 ? -14.597 6.351 60.413 1.00 89.06 309 ASN A O 1
ATOM 2346 N N . ILE A 1 310 ? -14.989 7.050 58.309 1.00 92.00 310 ILE A N 1
ATOM 2347 C CA . ILE A 1 310 ? -13.585 7.341 57.992 1.00 92.00 310 ILE A CA 1
ATOM 2348 C C . ILE A 1 310 ? -13.154 8.604 58.750 1.00 92.00 310 ILE A C 1
ATOM 2350 O O . ILE A 1 310 ? -13.800 9.650 58.664 1.00 92.00 310 ILE A O 1
ATOM 2354 N N . THR A 1 311 ? -12.040 8.515 59.476 1.00 92.44 311 THR A N 1
ATOM 2355 C CA . THR A 1 311 ? -11.416 9.594 60.257 1.00 92.44 311 THR A CA 1
ATOM 2356 C C . THR A 1 311 ? -10.009 9.925 59.746 1.00 92.44 311 THR A C 1
ATOM 2358 O O . THR A 1 311 ? -9.418 9.185 58.957 1.00 92.44 311 THR A O 1
ATOM 2361 N N . ALA A 1 312 ? -9.422 11.022 60.232 1.00 88.25 312 ALA A N 1
ATOM 2362 C CA . ALA A 1 312 ? -8.041 11.380 59.903 1.00 88.25 312 ALA A CA 1
ATOM 2363 C C . ALA A 1 312 ? -7.026 10.276 60.271 1.00 88.25 312 ALA A C 1
ATOM 2365 O O . ALA A 1 312 ? -6.054 10.095 59.543 1.00 88.25 312 ALA A O 1
ATOM 2366 N N . ALA A 1 313 ? -7.269 9.522 61.351 1.00 87.69 313 ALA A N 1
ATOM 2367 C CA . ALA A 1 313 ? -6.419 8.405 61.764 1.00 87.69 313 ALA A CA 1
ATOM 2368 C C . ALA A 1 313 ? -6.532 7.217 60.798 1.00 87.69 313 ALA A C 1
ATOM 2370 O O . ALA A 1 313 ? -5.522 6.643 60.406 1.00 87.69 313 ALA A O 1
ATOM 2371 N N . THR A 1 314 ? -7.743 6.895 60.326 1.00 90.50 314 THR A N 1
ATOM 2372 C CA . THR A 1 314 ? -7.931 5.801 59.353 1.00 90.50 314 THR A CA 1
ATOM 2373 C C . THR A 1 314 ? -7.261 6.071 58.005 1.00 90.50 314 THR A C 1
ATOM 2375 O O . THR A 1 314 ? -6.885 5.130 57.322 1.00 90.50 314 THR A O 1
ATOM 2378 N N . LEU A 1 315 ? -7.069 7.341 57.630 1.00 89.81 315 LEU A N 1
ATOM 2379 C CA . LEU A 1 315 ? -6.361 7.722 56.401 1.00 89.81 315 LEU A CA 1
ATOM 2380 C C . LEU A 1 315 ? -4.832 7.587 56.514 1.00 89.81 315 LEU A C 1
ATOM 2382 O O . LEU A 1 315 ? -4.144 7.738 55.508 1.00 89.81 315 LEU A O 1
ATOM 2386 N N . GLN A 1 316 ? -4.283 7.334 57.706 1.00 88.00 316 GLN A N 1
ATOM 2387 C CA . GLN A 1 316 ? -2.847 7.092 57.893 1.00 88.00 316 GLN A CA 1
ATOM 2388 C C . GLN A 1 316 ? -2.461 5.621 57.721 1.00 88.00 316 GLN A C 1
ATOM 2390 O O . GLN A 1 316 ? -1.272 5.331 57.632 1.00 88.00 316 GLN A O 1
ATOM 2395 N N . ASP A 1 317 ? -3.438 4.719 57.672 1.00 89.38 317 ASP A N 1
ATOM 2396 C CA . ASP A 1 317 ? -3.223 3.284 57.516 1.00 89.38 317 ASP A CA 1
ATOM 2397 C C . ASP A 1 317 ? -2.865 2.926 56.068 1.00 89.38 317 ASP A C 1
ATOM 2399 O O . ASP A 1 317 ? -3.621 3.229 55.146 1.00 89.38 317 ASP A O 1
ATOM 2403 N N . ASP A 1 318 ? -1.745 2.234 55.864 1.00 88.50 318 ASP A N 1
ATOM 2404 C CA . ASP A 1 318 ? -1.307 1.785 54.536 1.00 88.50 318 ASP A CA 1
ATOM 2405 C C . ASP A 1 318 ? -2.214 0.687 53.952 1.00 88.50 318 ASP A C 1
ATOM 2407 O O . ASP A 1 318 ? -2.264 0.495 52.737 1.00 88.50 318 ASP A O 1
ATOM 2411 N N . LEU A 1 319 ? -3.011 0.015 54.792 1.00 89.19 319 LEU A N 1
ATOM 2412 C CA . LEU A 1 319 ? -4.021 -0.962 54.371 1.00 89.19 319 LEU A CA 1
ATOM 2413 C C . LEU A 1 319 ? -5.417 -0.342 54.178 1.00 89.19 319 LEU A C 1
ATOM 2415 O O . LEU A 1 319 ? -6.395 -1.071 53.984 1.00 89.19 319 LEU A O 1
ATOM 2419 N N . PHE A 1 320 ? -5.538 0.991 54.192 1.00 91.12 320 PHE A N 1
ATOM 2420 C CA . PHE A 1 320 ? -6.810 1.719 54.091 1.00 91.12 320 PHE A CA 1
ATOM 2421 C C . PHE A 1 320 ? -7.716 1.214 52.952 1.00 91.12 320 PHE A C 1
ATOM 2423 O O . PHE A 1 320 ? -8.898 0.932 53.173 1.00 91.12 320 PHE A O 1
ATOM 2430 N N . LEU A 1 321 ? -7.155 1.022 51.752 1.00 87.81 321 LEU A N 1
ATOM 2431 C CA . LEU A 1 321 ? -7.897 0.604 50.553 1.00 87.81 321 LEU A CA 1
ATOM 2432 C C . LEU A 1 321 ? -8.414 -0.841 50.597 1.00 87.81 321 LEU A C 1
ATOM 2434 O O . LEU A 1 321 ? -9.305 -1.195 49.828 1.00 87.81 321 LEU A O 1
ATOM 2438 N N . LEU A 1 322 ? -7.894 -1.676 51.501 1.00 86.31 322 LEU A N 1
ATOM 2439 C CA . LEU A 1 322 ? -8.390 -3.038 51.722 1.00 86.31 322 LEU A CA 1
ATOM 2440 C C . LEU A 1 322 ? -9.595 -3.068 52.666 1.00 86.31 322 LEU A C 1
ATOM 2442 O O . LEU A 1 322 ? -10.426 -3.980 52.582 1.00 86.31 322 LEU A O 1
ATOM 2446 N N . ARG A 1 323 ? -9.690 -2.074 53.559 1.00 84.81 323 ARG A N 1
ATOM 2447 C CA . ARG A 1 323 ? -10.800 -1.918 54.508 1.00 84.81 323 ARG A CA 1
ATOM 2448 C C . ARG A 1 323 ? -11.968 -1.157 53.884 1.00 84.81 323 ARG A C 1
ATOM 2450 O O . ARG A 1 323 ? -13.115 -1.558 54.067 1.00 84.81 323 ARG A O 1
ATOM 2457 N N . TYR A 1 324 ? -11.682 -0.101 53.123 1.00 86.81 324 TYR A N 1
ATOM 2458 C CA . TYR A 1 324 ? -12.684 0.765 52.501 1.00 86.81 324 TYR A CA 1
ATOM 2459 C C . TYR A 1 324 ? -12.597 0.697 50.974 1.00 86.81 324 TYR A C 1
ATOM 2461 O O . TYR A 1 324 ? -11.796 1.393 50.352 1.00 86.81 324 TYR A O 1
ATOM 2469 N N . ASP A 1 325 ? -13.459 -0.120 50.362 1.00 84.75 325 ASP A N 1
ATOM 2470 C CA . ASP A 1 325 ? -13.646 -0.106 48.908 1.00 84.75 325 ASP A CA 1
ATOM 2471 C C . ASP A 1 325 ? -14.297 1.210 48.430 1.00 84.75 325 ASP A C 1
ATOM 2473 O O . ASP A 1 325 ? -14.768 2.021 49.231 1.00 84.75 325 ASP A O 1
ATOM 2477 N N . CYS A 1 326 ? -14.367 1.437 47.114 1.00 86.38 326 CYS A N 1
ATOM 2478 C CA . CYS A 1 326 ? -14.897 2.695 46.576 1.00 86.38 326 CYS A CA 1
ATOM 2479 C C . CYS A 1 326 ? -16.370 2.956 46.964 1.00 86.38 326 CYS A C 1
ATOM 2481 O O . CYS A 1 326 ? -16.778 4.111 47.072 1.00 86.38 326 CYS A O 1
ATOM 2483 N N . SER A 1 327 ? -17.164 1.912 47.235 1.00 84.56 327 SER A N 1
ATOM 2484 C CA . SER A 1 327 ? -18.558 2.056 47.681 1.00 84.56 327 SER A CA 1
ATOM 2485 C C . SER A 1 327 ? -18.661 2.452 49.160 1.00 84.56 327 SER A C 1
ATOM 2487 O O . SER A 1 327 ? -19.472 3.305 49.532 1.00 84.56 327 SER A O 1
ATOM 2489 N N . GLN A 1 328 ? -17.797 1.886 50.008 1.00 87.62 328 GLN A N 1
ATOM 2490 C CA . GLN A 1 328 ? -17.643 2.293 51.402 1.00 87.62 328 GLN A CA 1
ATOM 2491 C C . GLN A 1 328 ? -17.022 3.688 51.488 1.00 87.62 328 GLN A C 1
ATOM 2493 O O . GLN A 1 328 ? -17.425 4.463 52.344 1.00 87.62 328 GLN A O 1
ATOM 2498 N N . LEU A 1 329 ? -16.132 4.071 50.569 1.00 90.44 329 LEU A N 1
ATOM 2499 C CA . LEU A 1 329 ? -15.634 5.443 50.467 1.00 90.44 329 LEU A CA 1
ATOM 2500 C C . LEU A 1 329 ? -16.785 6.429 50.202 1.00 90.44 329 LEU A C 1
ATOM 2502 O O . LEU A 1 329 ? -16.855 7.468 50.858 1.00 90.44 329 LEU A O 1
ATOM 2506 N N . GLU A 1 330 ? -17.733 6.094 49.315 1.00 89.19 330 GLU A N 1
ATOM 2507 C CA . GLU A 1 330 ? -18.922 6.928 49.066 1.00 89.19 330 GLU A CA 1
ATOM 2508 C C . GLU A 1 330 ? -19.821 7.040 50.309 1.00 89.19 330 GLU A C 1
ATOM 2510 O O . GLU A 1 330 ? -20.344 8.116 50.599 1.00 89.19 330 GLU A O 1
ATOM 2515 N N . SER A 1 331 ? -19.951 5.967 51.090 1.00 87.94 331 SER A N 1
ATOM 2516 C CA . SER A 1 331 ? -20.909 5.901 52.205 1.00 87.94 331 SER A CA 1
ATOM 2517 C C . SER A 1 331 ? -20.336 6.335 53.563 1.00 87.94 331 SER A C 1
ATOM 2519 O O . SER A 1 331 ? -21.067 6.878 54.385 1.00 87.94 331 SER A O 1
ATOM 2521 N N . CYS A 1 332 ? -19.040 6.122 53.805 1.00 91.56 332 CYS A N 1
ATOM 2522 C CA . CYS A 1 332 ? -18.372 6.306 55.101 1.00 91.56 332 CYS A CA 1
ATOM 2523 C C . CYS A 1 332 ? -17.493 7.563 55.183 1.00 91.56 332 CYS A C 1
ATOM 2525 O O . CYS A 1 332 ? -17.109 7.974 56.281 1.00 91.56 332 CYS A O 1
ATOM 2527 N N . LEU A 1 333 ? -17.138 8.185 54.048 1.00 92.88 333 LEU A N 1
ATOM 2528 C CA . LEU A 1 333 ? -16.334 9.409 54.042 1.00 92.88 333 LEU A CA 1
ATOM 2529 C C . LEU A 1 333 ? -17.225 10.651 54.148 1.00 92.88 333 LEU A C 1
ATOM 2531 O O . LEU A 1 333 ? -17.865 11.067 53.175 1.00 92.88 333 LEU A O 1
ATOM 2535 N N . GLY A 1 334 ? -17.232 11.273 55.326 1.00 90.75 334 GLY A N 1
ATOM 2536 C CA . GLY A 1 334 ? -17.954 12.521 55.570 1.00 90.75 334 GLY A CA 1
ATOM 2537 C C . GLY A 1 334 ? -17.285 13.745 54.931 1.00 90.75 334 GLY A C 1
ATOM 2538 O O . GLY A 1 334 ? -16.059 13.864 54.901 1.00 90.75 334 GLY A O 1
ATOM 2539 N N . SER A 1 335 ? -18.095 14.714 54.494 1.00 91.50 335 SER A N 1
ATOM 2540 C CA . SER A 1 335 ? -17.631 15.937 53.817 1.00 91.50 335 SER A CA 1
ATOM 2541 C C . SER A 1 335 ? -16.625 16.763 54.631 1.00 91.50 335 SER A C 1
ATOM 2543 O O . SER A 1 335 ? -15.692 17.326 54.063 1.00 91.50 335 SER A O 1
ATOM 2545 N N . ARG A 1 336 ? -16.783 16.826 55.964 1.00 90.69 336 ARG A N 1
ATOM 2546 C CA . ARG A 1 336 ? -15.853 17.548 56.858 1.00 90.69 336 ARG A CA 1
ATOM 2547 C C . ARG A 1 336 ? -14.472 16.891 56.903 1.00 90.69 336 ARG A C 1
ATOM 2549 O O . ARG A 1 336 ? -13.467 17.592 56.845 1.00 90.69 336 ARG A O 1
ATOM 2556 N N . VAL A 1 337 ? -14.430 15.559 56.976 1.00 93.31 337 VAL A N 1
ATOM 2557 C CA . VAL A 1 337 ? -13.176 14.794 57.033 1.00 93.31 337 VAL A CA 1
ATOM 2558 C C . VAL A 1 337 ? -12.446 14.880 55.700 1.00 93.31 337 VAL A C 1
ATOM 2560 O O . VAL A 1 337 ? -11.253 15.172 55.702 1.00 93.31 337 VAL A O 1
ATOM 2563 N N . LEU A 1 338 ? -13.167 14.710 54.582 1.00 93.38 338 LEU A N 1
ATOM 2564 C CA . LEU A 1 338 ? -12.600 14.871 53.242 1.00 93.38 338 LEU A CA 1
ATOM 2565 C C . LEU A 1 338 ? -11.981 16.260 53.078 1.00 93.38 338 LEU A C 1
ATOM 2567 O O . LEU A 1 338 ? -10.806 16.346 52.752 1.00 93.38 338 LEU A O 1
ATOM 2571 N N . ARG A 1 339 ? -12.726 17.331 53.388 1.00 90.38 339 ARG A N 1
ATOM 2572 C CA . ARG A 1 339 ? -12.242 18.717 53.273 1.00 90.38 339 ARG A CA 1
ATOM 2573 C C . ARG A 1 339 ? -10.916 18.953 54.005 1.00 90.38 339 ARG A C 1
ATOM 2575 O O . ARG A 1 339 ? -10.041 19.622 53.472 1.00 90.38 339 ARG A O 1
ATOM 2582 N N . ALA A 1 340 ? -10.770 18.420 55.216 1.00 91.25 340 ALA A N 1
ATOM 2583 C CA . ALA A 1 340 ? -9.574 18.625 56.032 1.00 91.25 340 ALA A CA 1
ATOM 2584 C C . ALA A 1 340 ? -8.405 17.681 55.683 1.00 91.25 340 ALA A C 1
ATOM 2586 O O . ALA A 1 340 ? -7.298 17.890 56.169 1.00 91.25 340 ALA A O 1
ATOM 2587 N N . ASN A 1 341 ? -8.634 16.625 54.892 1.00 93.06 341 ASN A N 1
ATOM 2588 C CA . ASN A 1 341 ? -7.652 15.557 54.663 1.00 93.06 341 ASN A CA 1
ATOM 2589 C C . ASN A 1 341 ? -7.546 15.141 53.181 1.00 93.06 341 ASN A C 1
ATOM 2591 O O . ASN A 1 341 ? -7.171 14.002 52.905 1.00 93.06 341 ASN A O 1
ATOM 2595 N N . VAL A 1 342 ? -7.866 16.034 52.232 1.00 91.75 342 VAL A N 1
ATOM 2596 C CA . VAL A 1 342 ? -7.780 15.756 50.782 1.00 91.75 342 VAL A CA 1
ATOM 2597 C C . VAL A 1 342 ? -6.385 15.265 50.400 1.00 91.75 342 VAL A C 1
ATOM 2599 O O . VAL A 1 342 ? -6.264 14.217 49.777 1.00 91.75 342 VAL A O 1
ATOM 2602 N N . ASP A 1 343 ? -5.346 15.979 50.834 1.00 88.12 343 ASP A N 1
ATOM 2603 C CA . ASP A 1 343 ? -3.947 15.628 50.573 1.00 88.12 343 ASP A CA 1
ATOM 2604 C C . ASP A 1 343 ? -3.605 14.216 51.072 1.00 88.12 343 ASP A C 1
ATOM 2606 O O . ASP A 1 343 ? -3.189 13.359 50.299 1.00 88.12 343 ASP A O 1
ATOM 2610 N N . ARG A 1 344 ? -3.905 13.923 52.345 1.00 89.94 344 ARG A N 1
ATOM 2611 C CA . ARG A 1 344 ? -3.655 12.604 52.952 1.00 89.94 344 ARG A CA 1
ATOM 2612 C C . ARG A 1 344 ? -4.372 11.477 52.215 1.00 89.94 344 ARG A C 1
ATOM 2614 O O . ARG A 1 344 ? -3.802 10.406 52.049 1.00 89.94 344 ARG A O 1
ATOM 2621 N N . LEU A 1 345 ? -5.610 11.707 51.776 1.00 92.00 345 LEU A N 1
ATOM 2622 C CA . LEU A 1 345 ? -6.365 10.723 51.002 1.00 92.00 345 LEU A CA 1
ATOM 2623 C C . LEU A 1 345 ? -5.761 10.519 49.605 1.00 92.00 345 LEU A C 1
ATOM 2625 O O . LEU A 1 345 ? -5.699 9.389 49.135 1.00 92.00 345 LEU A O 1
ATOM 2629 N N . LEU A 1 346 ? -5.316 11.587 48.942 1.00 88.94 346 LEU A N 1
ATOM 2630 C CA . LEU A 1 346 ? -4.753 11.521 47.591 1.00 88.94 346 LEU A CA 1
ATOM 2631 C C . LEU A 1 346 ? -3.291 11.074 47.545 1.00 88.94 346 LEU A C 1
ATOM 2633 O O . LEU A 1 346 ? -2.830 10.686 46.476 1.00 88.94 346 LEU A O 1
ATOM 2637 N N . GLN A 1 347 ? -2.593 11.042 48.682 1.00 87.25 347 GLN A N 1
ATOM 2638 C CA . GLN A 1 347 ? -1.322 10.328 48.832 1.00 87.25 347 GLN A CA 1
ATOM 2639 C C . GLN A 1 347 ? -1.491 8.806 48.727 1.00 87.25 347 GLN A C 1
ATOM 2641 O O . GLN A 1 347 ? -0.520 8.112 48.423 1.00 87.25 347 GLN A O 1
ATOM 2646 N N . HIS A 1 348 ? -2.709 8.281 48.918 1.00 88.81 348 HIS A N 1
ATOM 2647 C CA . HIS A 1 348 ? -3.004 6.887 48.601 1.00 88.81 348 HIS A CA 1
ATOM 2648 C C . HIS A 1 348 ? -3.141 6.691 47.089 1.00 88.81 348 HIS A C 1
ATOM 2650 O O . HIS A 1 348 ? -3.723 7.535 46.402 1.00 88.81 348 HIS A O 1
ATOM 2656 N N . PRO A 1 349 ? -2.675 5.555 46.554 1.00 88.62 349 PRO A N 1
ATOM 2657 C CA . PRO A 1 349 ? -2.809 5.212 45.142 1.00 88.62 349 PRO A CA 1
ATOM 2658 C C . PRO A 1 349 ? -4.233 4.762 44.783 1.00 88.62 349 PRO A C 1
ATOM 2660 O O . PRO A 1 349 ? -4.495 3.595 44.491 1.00 88.62 349 PRO A O 1
ATOM 2663 N N . LEU A 1 350 ? -5.183 5.698 44.825 1.00 89.19 350 LEU A N 1
ATOM 2664 C CA . LEU A 1 350 ? -6.604 5.413 44.632 1.00 89.19 350 LEU A CA 1
ATOM 2665 C C . LEU A 1 350 ? -6.891 4.834 43.229 1.00 89.19 350 LEU A C 1
ATOM 2667 O O . LEU A 1 350 ? -6.508 5.456 42.229 1.00 89.19 350 LEU A O 1
ATOM 2671 N N . PRO A 1 351 ? -7.650 3.724 43.121 1.00 88.06 351 PRO A N 1
ATOM 2672 C CA . PRO A 1 351 ? -8.201 3.267 41.848 1.00 88.06 351 PRO A CA 1
ATOM 2673 C C . PRO A 1 351 ? -9.066 4.345 41.188 1.00 88.06 351 PRO A C 1
ATOM 2675 O O . PRO A 1 351 ? -9.687 5.165 41.870 1.00 88.06 351 PRO A O 1
ATOM 2678 N N . THR A 1 352 ? -9.175 4.318 39.858 1.00 87.31 352 THR A N 1
ATOM 2679 C CA . THR A 1 352 ? -9.931 5.328 39.094 1.00 87.31 352 THR A CA 1
ATOM 2680 C C . THR A 1 352 ? -11.379 5.476 39.572 1.00 87.31 352 THR A C 1
ATOM 2682 O O . THR A 1 352 ? -11.894 6.590 39.622 1.00 87.31 352 THR A O 1
ATOM 2685 N N . GLU A 1 353 ? -12.031 4.389 39.985 1.00 87.50 353 GLU A N 1
ATOM 2686 C CA . GLU A 1 353 ? -13.401 4.445 40.505 1.00 87.50 353 GLU A CA 1
ATOM 2687 C C . GLU A 1 353 ? -13.498 5.209 41.834 1.00 87.50 353 GLU A C 1
ATOM 2689 O O . GLU A 1 353 ? -14.349 6.080 42.006 1.00 87.50 353 GLU A O 1
ATOM 2694 N N . CYS A 1 354 ? -12.556 4.979 42.747 1.00 90.56 354 CYS A N 1
ATOM 2695 C CA . CYS A 1 354 ? -12.467 5.710 44.008 1.00 90.56 354 CYS A CA 1
ATOM 2696 C C . CYS A 1 354 ? -12.150 7.194 43.764 1.00 90.56 354 CYS A C 1
ATOM 2698 O O . CYS A 1 354 ? -12.691 8.068 44.437 1.00 90.56 354 CYS A O 1
ATOM 2700 N N . GLN A 1 355 ? -11.329 7.509 42.759 1.00 91.56 355 GLN A N 1
ATOM 2701 C CA . GLN A 1 355 ? -11.062 8.893 42.362 1.00 91.56 355 GLN A CA 1
ATOM 2702 C C . GLN A 1 355 ? -12.325 9.614 41.861 1.00 91.56 355 GLN A C 1
ATOM 2704 O O . GLN A 1 355 ? -12.520 10.789 42.179 1.00 91.56 355 GLN A O 1
ATOM 2709 N N . ARG A 1 356 ? -13.227 8.920 41.145 1.00 92.06 356 ARG A N 1
ATOM 2710 C CA . ARG A 1 356 ? -14.539 9.472 40.749 1.00 92.06 356 ARG A CA 1
ATOM 2711 C C . ARG A 1 356 ? -15.431 9.755 41.954 1.00 92.06 356 ARG A C 1
ATOM 2713 O O . ARG A 1 356 ? -16.066 10.805 41.994 1.00 92.06 356 ARG A O 1
ATOM 2720 N N . VAL A 1 357 ? -15.431 8.867 42.948 1.00 92.50 357 VAL A N 1
ATOM 2721 C CA . VAL A 1 357 ? -16.136 9.064 44.226 1.00 92.50 357 VAL A CA 1
ATOM 2722 C C . VAL A 1 357 ? -15.616 10.309 44.952 1.00 92.50 357 VAL A C 1
ATOM 2724 O O . VAL A 1 357 ? -16.397 11.178 45.345 1.00 92.50 357 VAL A O 1
ATOM 2727 N N . VAL A 1 358 ? -14.291 10.460 45.064 1.00 94.38 358 VAL A N 1
ATOM 2728 C CA . VAL A 1 358 ? -13.677 11.650 45.677 1.00 94.38 358 VAL A CA 1
ATOM 2729 C C . VAL A 1 358 ? -14.042 12.919 44.904 1.00 94.38 358 VAL A C 1
ATOM 2731 O O . VAL A 1 358 ? -14.483 13.888 45.521 1.00 94.38 358 VAL A O 1
ATOM 2734 N N . LYS A 1 359 ? -13.951 12.907 43.565 1.00 93.62 359 LYS A N 1
ATOM 2735 C CA . LYS A 1 359 ? -14.401 14.020 42.710 1.00 93.62 359 LYS A CA 1
ATOM 2736 C C . LYS A 1 359 ? -15.862 14.390 42.996 1.00 93.62 359 LYS A C 1
ATOM 2738 O O . LYS A 1 359 ? -16.162 15.561 43.219 1.00 93.62 359 LYS A O 1
ATOM 2743 N N . ALA A 1 360 ? -16.768 13.413 43.003 1.00 92.75 360 ALA A N 1
ATOM 2744 C CA . ALA A 1 360 ? -18.195 13.650 43.214 1.00 92.75 360 ALA A CA 1
ATOM 2745 C C . ALA A 1 360 ? -18.477 14.277 44.588 1.00 92.75 360 ALA A C 1
ATOM 2747 O O . ALA A 1 360 ? -19.271 15.212 44.701 1.00 92.75 360 ALA A O 1
ATOM 2748 N N . LYS A 1 361 ? -17.785 13.822 45.639 1.00 93.38 361 LYS A N 1
ATOM 2749 C CA . LYS A 1 361 ? -17.886 14.429 46.972 1.00 93.38 361 LYS A CA 1
ATOM 2750 C C . LYS A 1 361 ? -17.315 15.842 47.015 1.00 93.38 361 LYS A C 1
ATOM 2752 O O . LYS A 1 361 ? -17.944 16.710 47.613 1.00 93.38 361 LYS A O 1
ATOM 2757 N N . LEU A 1 362 ? -16.176 16.098 46.371 1.00 93.81 362 LEU A N 1
ATOM 2758 C CA . LEU A 1 362 ? -15.610 17.447 46.269 1.00 93.81 362 LEU A CA 1
ATOM 2759 C C . LEU A 1 362 ? -16.575 18.411 45.567 1.00 93.81 362 LEU A C 1
ATOM 2761 O O . LEU A 1 362 ? -16.754 19.525 46.051 1.00 93.81 362 LEU A O 1
ATOM 2765 N N . ALA A 1 363 ? -17.275 17.970 44.518 1.00 91.25 363 ALA A N 1
ATOM 2766 C CA . ALA A 1 363 ? -18.305 18.772 43.853 1.00 91.25 363 ALA A CA 1
ATOM 2767 C C . ALA A 1 363 ? -19.488 19.117 44.783 1.00 91.25 363 ALA A C 1
ATOM 2769 O O . ALA A 1 363 ? -20.004 20.229 44.737 1.00 91.25 363 ALA A O 1
ATOM 2770 N N . ARG A 1 364 ? -19.884 18.207 45.690 1.00 91.75 364 ARG A N 1
ATOM 2771 C CA . ARG A 1 364 ? -20.902 18.494 46.726 1.00 91.75 364 ARG A CA 1
ATOM 2772 C C . ARG A 1 364 ? -20.399 19.471 47.796 1.00 91.75 364 ARG A C 1
ATOM 2774 O O . ARG A 1 364 ? -21.187 20.228 48.351 1.00 91.75 364 ARG A O 1
ATOM 2781 N N . ILE A 1 365 ? -19.105 19.434 48.120 1.00 93.31 365 ILE A N 1
ATOM 2782 C CA . ILE A 1 365 ? -18.470 20.334 49.099 1.00 93.31 365 ILE A CA 1
ATOM 2783 C C . ILE A 1 365 ? -18.304 21.744 48.520 1.00 93.31 365 ILE A C 1
ATOM 2785 O O . ILE A 1 365 ? -18.440 22.720 49.259 1.00 93.31 365 ILE A O 1
ATOM 2789 N N . TYR A 1 366 ? -18.005 21.827 47.224 1.00 92.50 366 TYR A N 1
ATOM 2790 C CA . TYR A 1 366 ? -17.664 23.045 46.498 1.00 92.50 366 TYR A CA 1
ATOM 2791 C C . TYR A 1 366 ? -18.531 23.197 45.236 1.00 92.50 366 TYR A C 1
ATOM 2793 O O . TYR A 1 366 ? -18.022 23.082 44.119 1.00 92.50 366 TYR A O 1
ATOM 2801 N N . PRO A 1 367 ? -19.842 23.466 45.385 1.00 87.44 367 PRO A N 1
ATOM 2802 C CA . PRO A 1 367 ? -20.768 23.539 44.252 1.00 87.44 367 PRO A CA 1
ATOM 2803 C C . PRO A 1 367 ? -20.458 24.693 43.288 1.00 87.44 367 PRO A C 1
ATOM 2805 O O . PRO A 1 367 ? -20.802 24.618 42.113 1.00 87.44 367 PRO A O 1
ATOM 2808 N N . SER A 1 368 ? -19.784 25.741 43.769 1.00 85.88 368 SER A N 1
ATOM 2809 C CA . SER A 1 368 ? -19.391 26.914 42.974 1.00 85.88 368 SER A CA 1
ATOM 2810 C C . SER A 1 368 ? -17.972 26.823 42.402 1.00 85.88 368 SER A C 1
ATOM 2812 O O . SER A 1 368 ? -17.448 27.829 41.935 1.00 85.88 368 SER A O 1
ATOM 2814 N N . GLY A 1 369 ? -17.342 25.646 42.454 1.00 87.44 369 GLY A N 1
ATOM 2815 C CA . GLY A 1 369 ? -15.964 25.432 42.018 1.00 87.44 369 GLY A CA 1
ATOM 2816 C C . GLY A 1 369 ? -14.967 25.312 43.171 1.00 87.44 369 GLY A C 1
ATOM 2817 O O . GLY A 1 369 ? -15.187 25.794 44.283 1.00 87.44 369 GLY A O 1
ATOM 2818 N N . ILE A 1 370 ? -13.863 24.611 42.905 1.00 91.25 370 ILE A N 1
ATOM 2819 C CA . ILE A 1 370 ? -12.872 24.234 43.919 1.00 91.25 370 ILE A CA 1
ATOM 2820 C C . ILE A 1 370 ? -11.973 25.441 44.251 1.00 91.25 370 ILE A C 1
ATOM 2822 O O . ILE A 1 370 ? -11.431 26.054 43.325 1.00 91.25 370 ILE A O 1
ATOM 2826 N N . PRO A 1 371 ? -11.790 25.784 45.543 1.00 91.00 371 PRO A N 1
ATOM 2827 C CA . PRO A 1 371 ? -10.901 26.864 45.963 1.00 91.00 371 PRO A CA 1
ATOM 2828 C C . PRO A 1 371 ? -9.439 26.598 45.605 1.00 91.00 371 PRO A C 1
ATOM 2830 O O . PRO A 1 371 ? -8.982 25.457 45.644 1.00 91.00 371 PRO A O 1
ATOM 2833 N N . GLU A 1 372 ? -8.683 27.663 45.352 1.00 89.25 372 GLU A N 1
ATOM 2834 C CA . GLU A 1 372 ? -7.290 27.591 44.901 1.00 89.25 372 GLU A CA 1
ATOM 2835 C C . GLU A 1 372 ? -6.371 26.754 45.807 1.00 89.25 372 GLU A C 1
ATOM 2837 O O . GLU A 1 372 ? -5.579 25.947 45.318 1.00 89.25 372 GLU A O 1
ATOM 2842 N N . GLU A 1 373 ? -6.521 26.874 47.127 1.00 87.88 373 GLU A N 1
ATOM 2843 C CA . GLU A 1 373 ? -5.755 26.087 48.103 1.00 87.88 373 GLU A CA 1
ATOM 2844 C C . GLU A 1 373 ? -5.968 24.577 47.937 1.00 87.88 373 GLU A C 1
ATOM 2846 O O . GLU A 1 373 ? -5.044 23.787 48.116 1.00 87.88 373 GLU A O 1
ATOM 2851 N N . GLN A 1 374 ? -7.179 24.171 47.548 1.00 89.88 374 GLN A N 1
ATOM 2852 C CA . GLN A 1 374 ? -7.530 22.771 47.323 1.00 89.88 374 GLN A CA 1
ATOM 2853 C C . GLN A 1 374 ? -7.088 22.290 45.936 1.00 89.88 374 GLN A C 1
ATOM 2855 O O . GLN A 1 374 ? -6.754 21.117 45.781 1.00 89.88 374 GLN A O 1
ATOM 2860 N N . LEU A 1 375 ? -7.027 23.180 44.934 1.00 89.44 375 LEU A N 1
ATOM 2861 C CA . LEU A 1 375 ? -6.595 22.843 43.569 1.00 89.44 375 LEU A CA 1
ATOM 2862 C C . LEU A 1 375 ? -5.182 22.250 43.534 1.00 89.44 375 LEU A C 1
ATOM 2864 O O . LEU A 1 375 ? -4.934 21.295 42.801 1.00 89.44 375 LEU A O 1
ATOM 2868 N N . ARG A 1 376 ? -4.277 22.762 44.374 1.00 86.25 376 ARG A N 1
ATOM 2869 C CA . ARG A 1 376 ? -2.896 22.260 44.483 1.00 86.25 376 ARG A CA 1
ATOM 2870 C C . ARG A 1 376 ? -2.808 20.843 45.051 1.00 86.25 376 ARG A C 1
ATOM 2872 O O . ARG A 1 376 ? -1.834 20.150 44.783 1.00 86.25 376 ARG A O 1
ATOM 2879 N N . LEU A 1 377 ? -3.820 20.410 45.801 1.00 87.44 377 LEU A N 1
ATOM 2880 C CA . LEU A 1 377 ? -3.867 19.086 46.427 1.00 87.44 377 LEU A CA 1
ATOM 2881 C C . LEU A 1 377 ? -4.495 18.032 45.506 1.00 87.44 377 LEU A C 1
ATOM 2883 O O . LEU A 1 377 ? -4.227 16.845 45.650 1.00 87.44 377 LEU A O 1
ATOM 2887 N N . ILE A 1 378 ? -5.325 18.450 44.543 1.00 88.50 378 ILE A N 1
ATOM 2888 C CA . ILE A 1 378 ? -6.085 17.543 43.667 1.00 88.50 378 ILE A CA 1
ATOM 2889 C C . ILE A 1 378 ? -5.452 17.332 42.287 1.00 88.50 378 ILE A C 1
ATOM 2891 O O . ILE A 1 378 ? -6.132 16.897 41.356 1.00 88.50 378 ILE A O 1
ATOM 2895 N N . THR A 1 379 ? -4.160 17.619 42.128 1.00 84.06 379 THR A N 1
ATOM 2896 C CA . THR A 1 379 ? -3.428 17.517 40.848 1.00 84.06 379 THR A CA 1
ATOM 2897 C C . THR A 1 379 ? -3.515 16.120 40.213 1.00 84.06 379 THR A C 1
ATOM 2899 O O . THR A 1 379 ? -3.496 15.984 38.987 1.00 84.06 379 THR A O 1
ATOM 2902 N N . SER A 1 380 ? -3.695 15.073 41.025 1.00 80.75 380 SER A N 1
ATOM 2903 C CA . SER A 1 380 ? -3.895 13.684 40.587 1.00 80.75 380 SER A CA 1
ATOM 2904 C C . SER A 1 380 ? -5.303 13.381 40.048 1.00 80.75 380 SER A C 1
ATOM 2906 O O . SER A 1 380 ? -5.494 12.357 39.391 1.00 80.75 380 SER A O 1
ATOM 2908 N N . LEU A 1 381 ? -6.282 14.263 40.290 1.00 87.25 381 LEU A N 1
ATOM 2909 C CA . LEU A 1 381 ? -7.685 14.116 39.882 1.00 87.25 381 LEU A CA 1
ATOM 2910 C C . LEU A 1 381 ? -8.067 14.974 38.671 1.00 87.25 381 LEU A C 1
ATOM 2912 O O . LEU A 1 381 ? -9.162 14.797 38.138 1.00 87.25 381 LEU A O 1
ATOM 2916 N N . VAL A 1 382 ? -7.203 15.899 38.240 1.00 86.25 382 VAL A N 1
ATOM 2917 C CA . VAL A 1 382 ? -7.523 16.926 37.227 1.00 86.25 382 VAL A CA 1
ATOM 2918 C C . VAL A 1 382 ? -8.103 16.315 35.948 1.00 86.25 382 VAL A C 1
ATOM 2920 O O . VAL A 1 382 ? -9.108 16.815 35.450 1.00 86.25 382 VAL A O 1
ATOM 2923 N N . TYR A 1 383 ? -7.586 15.172 35.481 1.00 84.62 383 TYR A N 1
ATOM 2924 C CA . TYR A 1 383 ? -8.099 14.483 34.286 1.00 84.62 383 TYR A CA 1
ATOM 2925 C C . TYR A 1 383 ? -9.569 14.067 34.329 1.00 84.62 383 TYR A C 1
ATOM 2927 O O . TYR A 1 383 ? -10.168 13.820 33.285 1.00 84.62 383 TYR A O 1
ATOM 2935 N N . LEU A 1 384 ? -10.157 13.952 35.519 1.00 86.81 384 LEU A N 1
ATOM 2936 C CA . LEU A 1 384 ? -11.556 13.567 35.672 1.00 86.81 384 LEU A CA 1
ATOM 2937 C C . LEU A 1 384 ? -12.510 14.755 35.504 1.00 86.81 384 LEU A C 1
ATOM 2939 O O . LEU A 1 384 ? -13.719 14.537 35.423 1.00 86.81 384 LEU A O 1
ATOM 2943 N N . TYR A 1 385 ? -12.015 15.996 35.484 1.00 88.75 385 TYR A N 1
ATOM 2944 C CA . TYR A 1 385 ? -12.842 17.200 35.390 1.00 88.75 385 TYR A CA 1
ATOM 2945 C C . TYR A 1 385 ? -13.074 17.639 33.943 1.00 88.75 385 TYR A C 1
ATOM 2947 O O . TYR A 1 385 ? -12.166 17.709 33.122 1.00 88.75 385 TYR A O 1
ATOM 2955 N N . SER A 1 386 ? -14.317 17.969 33.622 1.00 89.12 386 SER A N 1
ATOM 2956 C CA . SER A 1 386 ? -14.683 18.541 32.330 1.00 89.12 386 SER A CA 1
ATOM 2957 C C . SER A 1 386 ? -14.249 20.006 32.220 1.00 89.12 386 SER A C 1
ATOM 2959 O O . SER A 1 386 ? -14.035 20.694 33.219 1.00 89.12 386 SER A O 1
ATOM 2961 N N . LEU A 1 387 ? -14.200 20.527 30.991 1.00 87.19 387 LEU A N 1
ATOM 2962 C CA . LEU A 1 387 ? -13.895 21.941 30.737 1.00 87.19 387 LEU A CA 1
ATOM 2963 C C . LEU A 1 387 ? -14.896 22.890 31.415 1.00 87.19 387 LEU A C 1
ATOM 2965 O O . LEU A 1 387 ? -14.527 23.994 31.805 1.00 87.19 387 LEU A O 1
ATOM 2969 N N . VAL A 1 388 ? -16.156 22.470 31.562 1.00 87.69 388 VAL A N 1
ATOM 2970 C CA . VAL A 1 388 ? -17.204 23.260 32.228 1.00 87.69 388 VAL A CA 1
ATOM 2971 C C . VAL A 1 388 ? -16.926 23.372 33.725 1.00 87.69 388 VAL A C 1
ATOM 2973 O O . VAL A 1 388 ? -17.013 24.464 34.276 1.00 87.69 388 VAL A O 1
ATOM 2976 N N . GLU A 1 389 ? -16.527 22.272 34.365 1.00 90.19 389 GLU A N 1
ATOM 2977 C CA . GLU A 1 389 ? -16.179 22.258 35.790 1.00 90.19 389 GLU A CA 1
ATOM 2978 C C . GLU A 1 389 ? -14.902 23.067 36.060 1.00 90.19 389 GLU A C 1
ATOM 2980 O O . GLU A 1 389 ? -14.870 23.869 36.990 1.00 90.19 389 GLU A O 1
ATOM 2985 N N . ILE A 1 390 ? -13.874 22.936 35.210 1.00 89.75 390 ILE A N 1
ATOM 2986 C CA . ILE A 1 390 ? -12.625 23.714 35.328 1.00 89.75 390 ILE A CA 1
ATOM 2987 C C . ILE A 1 390 ? -12.897 25.219 35.217 1.00 89.75 390 ILE A C 1
ATOM 2989 O O . ILE A 1 390 ? -12.275 26.022 35.908 1.00 89.75 390 ILE A O 1
ATOM 2993 N N . ARG A 1 391 ? -13.868 25.633 34.392 1.00 87.69 391 ARG A N 1
ATOM 2994 C CA . ARG A 1 391 ? -14.242 27.050 34.253 1.00 87.69 391 ARG A CA 1
ATOM 2995 C C . ARG A 1 391 ? -14.856 27.655 35.521 1.00 87.69 391 ARG A C 1
ATOM 2997 O O . ARG A 1 391 ? -14.965 28.878 35.595 1.00 87.69 391 ARG A O 1
ATOM 3004 N N . GLN A 1 392 ? -15.261 26.842 36.490 1.00 90.12 392 GLN A N 1
ATOM 3005 C CA . GLN A 1 392 ? -15.775 27.315 37.776 1.00 90.12 392 GLN A CA 1
ATOM 3006 C C . GLN A 1 392 ? -14.657 27.481 38.816 1.00 90.12 392 GLN A C 1
ATOM 3008 O O . GLN A 1 392 ? -14.891 28.036 39.882 1.00 90.12 392 GLN A O 1
ATOM 3013 N N . TRP A 1 393 ? -13.440 27.005 38.535 1.00 91.25 393 TRP A N 1
ATOM 3014 C CA . TRP A 1 393 ? -12.329 27.071 39.480 1.00 91.25 393 TRP A CA 1
ATOM 3015 C C . TRP A 1 393 ? -11.769 28.483 39.624 1.00 91.25 393 TRP A C 1
ATOM 3017 O O . TRP A 1 393 ? -11.745 29.267 38.671 1.00 91.25 393 TRP A O 1
ATOM 3027 N N . ASN A 1 394 ? -11.254 28.769 40.820 1.00 88.06 394 ASN A N 1
ATOM 3028 C CA . ASN A 1 394 ? -10.523 29.995 41.101 1.00 88.06 394 ASN A CA 1
ATOM 3029 C C . ASN A 1 394 ? -9.016 29.733 40.945 1.00 88.06 394 ASN A C 1
ATOM 3031 O O . ASN A 1 394 ? -8.414 29.082 41.796 1.00 88.06 394 ASN A O 1
ATOM 3035 N N . ILE A 1 395 ? -8.433 30.174 39.828 1.00 90.69 395 ILE A N 1
ATOM 3036 C CA . ILE A 1 395 ? -7.013 29.978 39.500 1.00 90.69 395 ILE A CA 1
ATOM 3037 C C . ILE A 1 395 ? -6.379 31.357 39.338 1.00 90.69 395 ILE A C 1
ATOM 3039 O O . ILE A 1 395 ? -6.505 31.963 38.275 1.00 90.69 395 ILE A O 1
ATOM 3043 N N . THR A 1 396 ? -5.710 31.855 40.379 1.00 90.00 396 THR A N 1
ATOM 3044 C CA . THR A 1 396 ? -5.125 33.208 40.374 1.00 90.00 396 THR A CA 1
ATOM 3045 C C . THR A 1 396 ? -3.598 33.212 40.408 1.00 90.00 396 THR A C 1
ATOM 3047 O O . THR A 1 396 ? -2.978 34.129 39.875 1.00 90.00 396 THR A O 1
ATOM 3050 N N . SER A 1 397 ? -2.964 32.184 40.980 1.00 89.75 397 SER A N 1
ATOM 3051 C CA . SER A 1 397 ? -1.510 32.102 41.134 1.00 89.75 397 SER A CA 1
ATOM 3052 C C . SER A 1 397 ? -0.839 31.265 40.047 1.00 89.75 397 SER A C 1
ATOM 3054 O O . SER A 1 397 ? -1.299 30.178 39.684 1.00 89.75 397 SER A O 1
ATOM 3056 N N . ARG A 1 398 ? 0.343 31.722 39.613 1.00 86.12 398 ARG A N 1
ATOM 3057 C CA . ARG A 1 398 ? 1.255 30.967 38.741 1.00 86.12 398 ARG A CA 1
ATOM 3058 C C . ARG A 1 398 ? 1.565 29.584 39.313 1.00 86.12 398 ARG A C 1
ATOM 3060 O O . ARG A 1 398 ? 1.545 28.612 38.569 1.00 86.12 398 ARG A O 1
ATOM 3067 N N . ASP A 1 399 ? 1.814 29.477 40.615 1.00 84.00 399 ASP A N 1
ATOM 3068 C CA . ASP A 1 399 ? 2.230 28.214 41.235 1.00 84.00 399 ASP A CA 1
ATOM 3069 C C . ASP A 1 399 ? 1.096 27.177 41.218 1.00 84.00 399 ASP A C 1
ATOM 3071 O O . ASP A 1 399 ? 1.340 25.978 41.105 1.00 84.00 399 ASP A O 1
ATOM 3075 N N . THR A 1 400 ? -0.159 27.635 41.240 1.00 88.44 400 THR A N 1
ATOM 3076 C CA . THR A 1 400 ? -1.335 26.772 41.070 1.00 88.44 400 THR A CA 1
ATOM 3077 C C . THR A 1 400 ? -1.419 26.242 39.643 1.00 88.44 400 THR A C 1
ATOM 3079 O O . THR A 1 400 ? -1.634 25.047 39.450 1.00 88.44 400 THR A O 1
ATOM 3082 N N . VAL A 1 401 ? -1.195 27.094 38.636 1.00 87.06 401 VAL A N 1
ATOM 3083 C CA . VAL A 1 401 ? -1.133 26.660 37.230 1.00 87.06 401 VAL A CA 1
ATOM 3084 C C . VAL A 1 401 ? -0.009 25.642 37.042 1.00 87.06 401 VAL A C 1
ATOM 3086 O O . VAL A 1 401 ? -0.238 24.584 36.467 1.00 87.06 401 VAL A O 1
ATOM 3089 N N . MET A 1 402 ? 1.175 25.922 37.586 1.00 80.69 402 MET A N 1
ATOM 3090 C CA . MET A 1 402 ? 2.322 25.013 37.553 1.00 80.69 402 MET A CA 1
ATOM 3091 C C . MET A 1 402 ? 1.990 23.666 38.193 1.00 80.69 402 MET A C 1
ATOM 3093 O O . MET A 1 402 ? 2.253 22.640 37.588 1.00 80.69 402 MET A O 1
ATOM 3097 N N . ALA A 1 403 ? 1.358 23.644 39.369 1.00 80.62 403 ALA A N 1
ATOM 3098 C CA . ALA A 1 403 ? 0.975 22.403 40.040 1.00 80.62 403 ALA A CA 1
ATOM 3099 C C . ALA A 1 403 ? -0.055 21.593 39.231 1.00 80.62 403 ALA A C 1
ATOM 3101 O O . ALA A 1 403 ? 0.099 20.383 39.054 1.00 80.62 403 ALA A O 1
ATOM 3102 N N . LEU A 1 404 ? -1.086 22.255 38.692 1.00 82.88 404 LEU A N 1
ATOM 3103 C CA . LEU A 1 404 ? -2.114 21.612 37.866 1.00 82.88 404 LEU A CA 1
ATOM 3104 C C . LEU A 1 404 ? -1.543 21.076 36.545 1.00 82.88 404 LEU A C 1
ATOM 3106 O O . LEU A 1 404 ? -1.996 20.043 36.051 1.00 82.88 404 LEU A O 1
ATOM 3110 N N . LEU A 1 405 ? -0.535 21.758 35.993 1.00 75.88 405 LEU A N 1
ATOM 3111 C CA . LEU A 1 405 ? 0.143 21.389 34.753 1.00 75.88 405 LEU A CA 1
ATOM 3112 C C . LEU A 1 405 ? 1.436 20.583 34.966 1.00 75.88 405 LEU A C 1
ATOM 3114 O O . LEU A 1 405 ? 2.020 20.164 33.977 1.00 75.88 405 LEU A O 1
ATOM 3118 N N . ALA A 1 406 ? 1.867 20.305 36.198 1.00 66.69 406 ALA A N 1
ATOM 3119 C CA . ALA A 1 406 ? 3.010 19.431 36.492 1.00 66.69 406 ALA A CA 1
ATOM 3120 C C . ALA A 1 406 ? 2.622 17.945 36.475 1.00 66.69 406 ALA A C 1
ATOM 3122 O O . ALA A 1 406 ? 3.459 17.074 36.279 1.00 66.69 406 ALA A O 1
ATOM 3123 N N . SER A 1 407 ? 1.336 17.643 36.659 1.00 57.62 407 SER A N 1
ATOM 3124 C CA . SER A 1 407 ? 0.822 16.275 36.631 1.00 57.62 407 SER A CA 1
ATOM 3125 C C . SER A 1 407 ? 0.862 15.726 35.200 1.00 57.62 407 SER A C 1
ATOM 3127 O O . SER A 1 407 ? 0.313 16.347 34.286 1.00 57.62 407 SER A O 1
ATOM 3129 N N . ASP A 1 408 ? 1.447 14.543 34.983 1.00 52.62 408 ASP A N 1
ATOM 3130 C CA . ASP A 1 408 ? 1.450 13.762 33.718 1.00 52.62 408 ASP A CA 1
ATOM 3131 C C . ASP A 1 408 ? 0.051 13.401 33.182 1.00 52.62 408 ASP A C 1
ATOM 3133 O O . ASP A 1 408 ? -0.106 12.689 32.190 1.00 52.62 408 ASP A O 1
ATOM 3137 N N . VAL A 1 409 ? -0.975 13.869 33.885 1.00 52.72 409 VAL A N 1
ATOM 3138 C CA . VAL A 1 409 ? -2.364 13.459 33.784 1.00 52.72 409 VAL A CA 1
ATOM 3139 C C . VAL A 1 409 ? -3.250 14.600 33.258 1.00 52.72 409 VAL A C 1
ATOM 3141 O O . VAL A 1 409 ? -4.392 14.341 32.902 1.00 52.72 409 VAL A O 1
ATOM 3144 N N . ALA A 1 410 ? -2.755 15.842 33.127 1.00 52.78 410 ALA A N 1
ATOM 3145 C CA . ALA A 1 410 ? -3.496 16.911 32.443 1.00 52.78 410 ALA A CA 1
ATOM 3146 C C . ALA A 1 410 ? -3.609 16.583 30.940 1.00 52.78 410 ALA A C 1
ATOM 3148 O O . ALA A 1 410 ? -2.712 16.854 30.141 1.00 52.78 410 ALA A O 1
ATOM 3149 N N . LEU A 1 411 ? -4.705 15.919 30.571 1.00 58.72 411 LEU A N 1
ATOM 3150 C CA . LEU A 1 411 ? -4.994 15.467 29.217 1.00 58.72 411 LEU A CA 1
ATOM 3151 C C . LEU A 1 411 ? -5.348 16.674 28.347 1.00 58.72 411 LEU A C 1
ATOM 3153 O O . LEU A 1 411 ? -6.422 17.254 28.471 1.00 58.72 411 LEU A O 1
ATOM 3157 N N . GLY A 1 412 ? -4.429 17.027 27.453 1.00 64.38 412 GLY A N 1
ATOM 3158 C CA . GLY A 1 412 ? -4.633 17.874 26.279 1.00 64.38 412 GLY A CA 1
ATOM 3159 C C . GLY A 1 412 ? -5.545 19.097 26.440 1.00 64.38 412 GLY A C 1
ATOM 3160 O O . GLY A 1 412 ? -5.091 20.188 26.768 1.00 64.38 412 GLY A O 1
ATOM 3161 N N . ASN A 1 413 ? -6.845 18.930 26.177 1.00 66.19 413 ASN A N 1
ATOM 3162 C CA . ASN A 1 413 ? -7.833 20.014 26.098 1.00 66.19 413 ASN A CA 1
ATOM 3163 C C . ASN A 1 413 ? -8.047 20.809 27.404 1.00 66.19 413 ASN A C 1
ATOM 3165 O O . ASN A 1 413 ? -8.564 21.926 27.359 1.00 66.19 413 ASN A O 1
ATOM 3169 N N . GLN A 1 414 ? -7.656 20.272 28.561 1.00 81.25 414 GLN A N 1
ATOM 3170 C CA . GLN A 1 414 ? -7.802 20.952 29.853 1.00 81.25 414 GLN A CA 1
ATOM 3171 C C . GLN A 1 414 ? -6.813 22.112 30.031 1.00 81.25 414 GLN A C 1
ATOM 3173 O O . GLN A 1 414 ? -7.122 23.069 30.746 1.00 81.25 414 GLN A O 1
ATOM 3178 N N . THR A 1 415 ? -5.656 22.065 29.357 1.00 82.62 415 THR A N 1
ATOM 3179 C CA . THR A 1 415 ? -4.629 23.117 29.409 1.00 82.62 415 THR A CA 1
ATOM 3180 C C . THR A 1 415 ? -5.195 24.471 28.986 1.00 82.62 415 THR A C 1
ATOM 3182 O O . THR A 1 415 ? -4.967 25.469 29.668 1.00 82.62 415 THR A O 1
ATOM 3185 N N . GLU A 1 416 ? -6.006 24.502 27.924 1.00 86.75 416 GLU A N 1
ATOM 3186 C CA . GLU A 1 416 ? -6.668 25.721 27.454 1.00 86.75 416 GLU A CA 1
ATOM 3187 C C . GLU A 1 416 ? -7.567 26.331 28.538 1.00 86.75 416 GLU A C 1
ATOM 3189 O O . GLU A 1 416 ? -7.483 27.528 28.806 1.00 86.75 416 GLU A O 1
ATOM 3194 N N . ALA A 1 417 ? -8.403 25.520 29.194 1.00 88.31 417 ALA A N 1
ATOM 3195 C CA . ALA A 1 417 ? -9.351 25.998 30.200 1.00 88.31 417 ALA A CA 1
ATOM 3196 C C . ALA A 1 417 ? -8.659 26.508 31.475 1.00 88.31 417 ALA A C 1
ATOM 3198 O O . ALA A 1 417 ? -9.062 27.542 32.011 1.00 88.31 417 ALA A O 1
ATOM 3199 N N . ILE A 1 418 ? -7.605 25.819 31.929 1.00 89.44 418 ILE A N 1
ATOM 3200 C CA . ILE A 1 418 ? -6.799 26.224 33.093 1.00 89.44 418 ILE A CA 1
ATOM 3201 C C . ILE A 1 418 ? -6.112 27.565 32.818 1.00 89.44 418 ILE A C 1
ATOM 3203 O O . ILE A 1 418 ? -6.229 28.499 33.613 1.00 89.44 418 ILE A O 1
ATOM 3207 N N . LEU A 1 419 ? -5.439 27.684 31.668 1.00 88.38 419 LEU A N 1
ATOM 3208 C CA . LEU A 1 419 ? -4.760 28.921 31.283 1.00 88.38 419 LEU A CA 1
ATOM 3209 C C . LEU A 1 419 ? -5.751 30.061 31.060 1.00 88.38 419 LEU A C 1
ATOM 3211 O O . LEU A 1 419 ? -5.472 31.185 31.464 1.00 88.38 419 LEU A O 1
ATOM 3215 N N . GLN A 1 420 ? -6.926 29.785 30.484 1.00 89.44 420 GLN A N 1
ATOM 3216 C CA . GLN A 1 420 ? -7.945 30.811 30.283 1.00 89.44 420 GLN A CA 1
ATOM 3217 C C . GLN A 1 420 ? -8.397 31.401 31.618 1.00 89.44 420 GLN A C 1
ATOM 3219 O O . GLN A 1 420 ? -8.474 32.616 31.740 1.00 89.44 420 GLN A O 1
ATOM 3224 N N . LYS A 1 421 ? -8.611 30.569 32.644 1.00 89.69 421 LYS A N 1
ATOM 3225 C CA . LYS A 1 421 ? -9.009 31.060 33.969 1.00 89.69 421 LYS A CA 1
ATOM 3226 C C . LYS A 1 421 ? -7.935 31.895 34.650 1.00 89.69 421 LYS A C 1
ATOM 3228 O O . LYS A 1 421 ? -8.267 32.905 35.263 1.00 89.69 421 LYS A O 1
ATOM 3233 N N . PHE A 1 422 ? -6.671 31.512 34.507 1.00 90.69 422 PHE A N 1
ATOM 3234 C CA . PHE A 1 422 ? -5.552 32.311 35.000 1.00 90.69 422 PHE A CA 1
ATOM 3235 C C . PHE A 1 422 ? -5.469 33.677 34.297 1.00 90.69 422 PHE A C 1
ATOM 3237 O O . PHE A 1 422 ? -5.296 34.705 34.951 1.00 90.69 422 PHE A O 1
ATOM 3244 N N . LEU A 1 423 ? -5.664 33.707 32.975 1.00 89.06 423 LEU A N 1
ATOM 3245 C CA . LEU A 1 423 ? -5.686 34.943 32.187 1.00 89.06 423 LEU A CA 1
ATOM 3246 C C . LEU A 1 423 ? -6.893 35.838 32.518 1.00 89.06 423 LEU A C 1
ATOM 3248 O O . LEU A 1 423 ? -6.729 37.053 32.618 1.00 89.06 423 LEU A O 1
ATOM 3252 N N . ASP A 1 424 ? -8.078 35.259 32.749 1.00 88.88 424 ASP A N 1
ATOM 3253 C CA . ASP A 1 424 ? -9.288 35.993 33.158 1.00 88.88 424 ASP A CA 1
ATOM 3254 C C . ASP A 1 424 ? -9.062 36.766 34.480 1.00 88.88 424 ASP A C 1
ATOM 3256 O O . ASP A 1 424 ? -9.619 37.845 34.675 1.00 88.88 424 ASP A O 1
ATOM 3260 N N . HIS A 1 425 ? -8.187 36.261 35.361 1.00 88.69 425 HIS A N 1
ATOM 3261 C CA . HIS A 1 425 ? -7.780 36.908 36.618 1.00 88.69 425 HIS A CA 1
ATOM 3262 C C . HIS A 1 425 ? -6.540 37.810 36.478 1.00 88.69 425 HIS A C 1
ATOM 3264 O O . HIS A 1 425 ? -5.854 38.083 37.461 1.00 88.69 425 HIS A O 1
ATOM 3270 N N . LYS A 1 426 ? -6.250 38.306 35.266 1.00 85.44 426 LYS A N 1
ATOM 3271 C CA . LYS A 1 426 ? -5.093 39.171 34.953 1.00 85.44 426 LYS A CA 1
ATOM 3272 C C . LYS A 1 426 ? -3.726 38.501 35.168 1.00 85.44 426 LYS A C 1
ATOM 3274 O O . LYS A 1 426 ? -2.717 39.196 35.298 1.00 85.44 426 LYS A O 1
ATOM 3279 N N . GLY A 1 427 ? -3.672 37.169 35.181 1.00 86.00 427 GLY A N 1
ATOM 3280 C CA . GLY A 1 427 ? -2.420 36.421 35.178 1.00 86.00 427 GLY A CA 1
ATOM 3281 C C . GLY A 1 427 ? -1.610 36.667 33.902 1.00 86.00 427 GLY A C 1
ATOM 3282 O O . GLY A 1 427 ? -2.164 36.938 32.836 1.00 86.00 427 GLY A O 1
ATOM 3283 N N . THR A 1 428 ? -0.283 36.570 33.991 1.00 87.56 428 THR A N 1
ATOM 3284 C CA . THR A 1 428 ? 0.629 36.742 32.850 1.00 87.56 428 THR A CA 1
ATOM 3285 C C . THR A 1 428 ? 1.386 35.454 32.547 1.00 87.56 428 THR A C 1
ATOM 3287 O O . THR A 1 428 ? 1.914 34.787 33.439 1.00 87.56 428 THR A O 1
ATOM 3290 N N . ILE A 1 429 ? 1.461 35.095 31.262 1.00 88.44 429 ILE A N 1
ATOM 3291 C CA . ILE A 1 429 ? 2.243 33.941 30.813 1.00 88.44 429 ILE A CA 1
ATOM 3292 C C . ILE A 1 429 ? 3.719 34.344 30.767 1.00 88.44 429 ILE A C 1
ATOM 3294 O O . ILE A 1 429 ? 4.156 35.043 29.855 1.00 88.44 429 ILE A O 1
ATOM 3298 N N . THR A 1 430 ? 4.458 33.925 31.792 1.00 87.25 430 THR A N 1
ATOM 3299 C CA . THR A 1 430 ? 5.903 34.159 31.939 1.00 87.25 430 THR A CA 1
ATOM 3300 C C . THR A 1 430 ? 6.723 33.065 31.256 1.00 87.25 430 THR A C 1
ATOM 3302 O O . THR A 1 430 ? 6.239 31.956 31.041 1.00 87.25 430 THR A O 1
ATOM 3305 N N . SER A 1 431 ? 7.987 33.353 30.969 1.00 82.56 431 SER A N 1
ATOM 3306 C CA . SER A 1 431 ? 8.983 32.411 30.443 1.00 82.56 431 SER A CA 1
ATOM 3307 C C . SER A 1 431 ? 9.089 31.133 31.279 1.00 82.56 431 SER A C 1
ATOM 3309 O O . SER A 1 431 ? 9.014 30.037 30.733 1.00 82.56 431 SER A O 1
ATOM 3311 N N . ALA A 1 432 ? 9.151 31.256 32.608 1.00 79.44 432 ALA A N 1
ATOM 3312 C CA . ALA A 1 432 ? 9.162 30.110 33.522 1.00 79.44 432 ALA A CA 1
ATOM 3313 C C . ALA A 1 432 ? 7.901 29.236 33.390 1.00 79.44 432 ALA A C 1
ATOM 3315 O O . ALA A 1 432 ? 7.988 28.010 33.428 1.00 79.44 432 ALA A O 1
ATOM 3316 N N . LEU A 1 433 ? 6.735 29.861 33.189 1.00 81.62 433 LEU A N 1
ATOM 3317 C CA . LEU A 1 433 ? 5.485 29.141 32.962 1.00 81.62 433 LEU A CA 1
ATOM 3318 C C . LEU A 1 433 ? 5.470 28.457 31.585 1.00 81.62 433 LEU A C 1
ATOM 3320 O O . LEU A 1 433 ? 5.009 27.329 31.487 1.00 81.62 433 LEU A O 1
ATOM 3324 N N . LEU A 1 434 ? 6.005 29.086 30.535 1.00 81.00 434 LEU A N 1
ATOM 3325 C CA . LEU A 1 434 ? 6.112 28.481 29.197 1.00 81.00 434 LEU A CA 1
ATOM 3326 C C . LEU A 1 434 ? 7.016 27.247 29.181 1.00 81.00 434 LEU A C 1
ATOM 3328 O O . LEU A 1 434 ? 6.641 26.226 28.606 1.00 81.00 434 LEU A O 1
ATOM 3332 N N . VAL A 1 435 ? 8.173 27.330 29.843 1.00 75.50 435 VAL A N 1
ATOM 3333 C CA . VAL A 1 435 ? 9.113 26.207 29.980 1.00 75.50 435 VAL A CA 1
ATOM 3334 C C . VAL A 1 435 ? 8.456 25.046 30.722 1.00 75.50 435 VAL A C 1
ATOM 3336 O O . VAL A 1 435 ? 8.586 23.895 30.316 1.00 75.50 435 VAL A O 1
ATOM 3339 N N . ALA A 1 436 ? 7.705 25.350 31.777 1.00 70.62 436 ALA A N 1
ATOM 3340 C CA . ALA A 1 436 ? 7.016 24.339 32.562 1.00 70.62 436 ALA A CA 1
ATOM 3341 C C . ALA A 1 436 ? 5.779 23.745 31.883 1.00 70.62 436 ALA A C 1
ATOM 3343 O O . ALA A 1 436 ? 5.450 22.589 32.136 1.00 70.62 436 ALA A O 1
ATOM 3344 N N . ILE A 1 437 ? 5.095 24.515 31.029 1.00 73.12 437 ILE A N 1
ATOM 3345 C CA . ILE A 1 437 ? 4.028 23.989 30.175 1.00 73.12 437 ILE A CA 1
ATOM 3346 C C . ILE A 1 437 ? 4.634 22.962 29.215 1.00 73.12 437 ILE A C 1
ATOM 3348 O O . ILE A 1 437 ? 4.174 21.826 29.228 1.00 73.12 437 ILE A O 1
ATOM 3352 N N . GLY A 1 438 ? 5.669 23.346 28.452 1.00 65.06 438 GLY A N 1
ATOM 3353 C CA . GLY A 1 438 ? 6.526 22.462 27.650 1.00 65.06 438 GLY A CA 1
ATOM 3354 C C . GLY A 1 438 ? 5.843 21.540 26.612 1.00 65.06 438 GLY A C 1
ATOM 3355 O O . GLY A 1 438 ? 4.651 21.232 26.670 1.00 65.06 438 GLY A O 1
ATOM 3356 N N . GLY A 1 439 ? 6.631 21.067 25.637 1.00 67.44 439 GLY A N 1
ATOM 3357 C CA . GLY A 1 439 ? 6.304 19.945 24.738 1.00 67.44 439 GLY A CA 1
ATOM 3358 C C . GLY A 1 439 ? 4.869 19.905 24.185 1.00 67.44 439 GLY A C 1
ATOM 3359 O O . GLY A 1 439 ? 4.363 20.867 23.609 1.00 67.44 439 GLY A O 1
ATOM 3360 N N . SER A 1 440 ? 4.184 18.771 24.385 1.00 62.00 440 SER A N 1
ATOM 3361 C CA . SER A 1 440 ? 2.841 18.502 23.844 1.00 62.00 440 SER A CA 1
ATOM 3362 C C . SER A 1 440 ? 1.721 19.367 24.425 1.00 62.00 440 SER A C 1
ATOM 3364 O O . SER A 1 440 ? 0.663 19.477 23.804 1.00 62.00 440 SER A O 1
ATOM 3366 N N . ARG A 1 441 ? 1.923 20.010 25.584 1.00 72.25 441 ARG A N 1
ATOM 3367 C CA . ARG A 1 441 ? 0.905 20.848 26.249 1.00 72.25 441 ARG A CA 1
ATOM 3368 C C . ARG A 1 441 ? 0.818 22.237 25.629 1.00 72.25 441 ARG A C 1
ATOM 3370 O O . ARG A 1 441 ? -0.272 22.802 25.550 1.00 72.25 441 ARG A O 1
ATOM 3377 N N . LEU A 1 442 ? 1.935 22.741 25.100 1.00 77.19 442 LEU A N 1
ATOM 3378 C CA . LEU A 1 442 ? 1.985 23.978 24.317 1.00 77.19 442 LEU A CA 1
ATOM 3379 C C . LEU A 1 442 ? 1.013 23.929 23.123 1.00 77.19 442 LEU A C 1
ATOM 3381 O O . LEU A 1 442 ? 0.360 24.918 22.795 1.00 77.19 442 LEU A O 1
ATOM 3385 N N . CYS A 1 443 ? 0.849 22.747 22.522 1.00 77.75 443 CYS A N 1
ATOM 3386 C CA . CYS A 1 443 ? -0.026 22.509 21.375 1.00 77.75 443 CYS A CA 1
ATOM 3387 C C . CYS A 1 443 ? -1.524 22.693 21.672 1.00 77.75 443 CYS A C 1
ATOM 3389 O O . CYS A 1 443 ? -2.318 22.846 20.741 1.00 77.75 443 CYS A O 1
ATOM 3391 N N . TRP A 1 444 ? -1.913 22.682 22.949 1.00 80.19 444 TRP A N 1
ATOM 3392 C CA . TRP A 1 444 ? -3.302 22.821 23.387 1.00 80.19 444 TRP A CA 1
ATOM 3393 C C . TRP A 1 444 ? -3.681 24.250 23.772 1.00 80.19 444 TRP A C 1
ATOM 3395 O O . TRP A 1 444 ? -4.839 24.501 24.085 1.00 80.19 444 TRP A O 1
ATOM 3405 N N . MET A 1 445 ? -2.750 25.204 23.714 1.00 86.19 445 MET A N 1
ATOM 3406 C CA . MET A 1 445 ? -3.077 26.618 23.899 1.00 86.19 445 MET A CA 1
ATOM 3407 C C . MET A 1 445 ? -3.938 27.135 22.740 1.00 86.19 445 MET A C 1
ATOM 3409 O O . MET A 1 445 ? -3.678 26.842 21.569 1.00 86.19 445 MET A O 1
ATOM 3413 N N . SER A 1 446 ? -4.954 27.948 23.030 1.00 87.50 446 SER A N 1
ATOM 3414 C CA . SER A 1 446 ? -5.776 28.592 21.997 1.00 87.50 446 SER A CA 1
ATOM 3415 C C . SER A 1 446 ? -4.975 29.653 21.221 1.00 87.50 446 SER A C 1
ATOM 3417 O O . SER A 1 446 ? -3.981 30.164 21.745 1.00 87.50 446 SER A O 1
ATOM 3419 N N . PRO A 1 447 ? -5.366 30.034 19.985 1.00 87.38 447 PRO A N 1
ATOM 3420 C CA . PRO A 1 447 ? -4.615 31.041 19.229 1.00 87.38 447 PRO A CA 1
ATOM 3421 C C . PRO A 1 447 ? -4.570 32.369 19.992 1.00 87.38 447 PRO A C 1
ATOM 3423 O O . PRO A 1 447 ? -3.527 33.005 20.086 1.00 87.38 447 PRO A O 1
ATOM 3426 N N . ARG A 1 448 ? -5.676 32.733 20.658 1.00 86.75 448 ARG A N 1
ATOM 3427 C CA . ARG A 1 448 ? -5.761 33.927 21.513 1.00 86.75 448 ARG A CA 1
ATOM 3428 C C . ARG A 1 448 ? -4.772 33.877 22.679 1.00 86.75 448 ARG A C 1
ATOM 3430 O O . ARG A 1 448 ? -4.160 34.890 22.993 1.00 86.75 448 ARG A O 1
ATOM 3437 N N . GLN A 1 449 ? -4.592 32.709 23.296 1.00 88.69 449 GLN A N 1
ATOM 3438 C CA . GLN A 1 449 ? -3.639 32.527 24.395 1.00 88.69 449 GLN A CA 1
ATOM 3439 C C . GLN A 1 449 ? -2.189 32.627 23.923 1.00 88.69 449 GLN A C 1
ATOM 3441 O O . GLN A 1 449 ? -1.382 33.245 24.608 1.00 88.69 449 GLN A O 1
ATOM 3446 N N . ILE A 1 450 ? -1.867 32.072 22.749 1.00 89.19 450 ILE A N 1
ATOM 3447 C CA . ILE A 1 450 ? -0.535 32.193 22.135 1.00 89.19 450 ILE A CA 1
ATOM 3448 C C . ILE A 1 450 ? -0.233 33.663 21.810 1.00 89.19 450 ILE A C 1
ATOM 3450 O O . ILE A 1 450 ? 0.847 34.163 22.121 1.00 89.19 450 ILE A O 1
ATOM 3454 N N . GLN A 1 451 ? -1.210 34.386 21.256 1.00 85.88 451 GLN A N 1
ATOM 3455 C CA . GLN A 1 451 ? -1.066 35.810 20.952 1.00 85.88 451 GLN A CA 1
ATOM 3456 C C . GLN A 1 451 ? -0.904 36.675 22.212 1.00 85.88 451 GLN A C 1
ATOM 3458 O O . GLN A 1 451 ? -0.138 37.637 22.189 1.00 85.88 451 GLN A O 1
ATOM 3463 N N . ALA A 1 452 ? -1.544 36.303 23.327 1.00 86.75 452 ALA A N 1
ATOM 3464 C CA . ALA A 1 452 ? -1.430 37.006 24.608 1.00 86.75 452 ALA A CA 1
ATOM 3465 C C . ALA A 1 452 ? -0.044 36.883 25.279 1.00 86.75 452 ALA A C 1
ATOM 3467 O O . ALA A 1 452 ? 0.250 37.633 26.214 1.00 86.75 452 ALA A O 1
ATOM 3468 N N . ILE A 1 453 ? 0.819 35.963 24.830 1.00 89.75 453 ILE A N 1
ATOM 3469 C CA . ILE A 1 453 ? 2.186 35.834 25.351 1.00 89.75 453 ILE A CA 1
ATOM 3470 C C . ILE A 1 453 ? 2.978 37.101 25.006 1.00 89.75 453 ILE A C 1
ATOM 3472 O O . ILE A 1 453 ? 2.945 37.587 23.878 1.00 89.75 453 ILE A O 1
ATOM 3476 N N . ARG A 1 454 ? 3.745 37.650 25.949 1.00 90.31 454 ARG A N 1
ATOM 3477 C CA . ARG A 1 454 ? 4.623 38.788 25.640 1.00 90.31 454 ARG A CA 1
ATOM 3478 C C . ARG A 1 454 ? 5.834 38.320 24.816 1.00 90.31 454 ARG A C 1
ATOM 3480 O O . ARG A 1 454 ? 6.460 37.334 25.203 1.00 90.31 454 ARG A O 1
ATOM 3487 N N . PRO A 1 455 ? 6.227 39.032 23.743 1.00 88.94 455 PRO A N 1
ATOM 3488 C CA . PRO A 1 455 ? 7.407 38.698 22.935 1.00 88.94 455 PRO A CA 1
ATOM 3489 C C . PRO A 1 455 ? 8.698 38.485 23.747 1.00 88.94 455 PRO A C 1
ATOM 3491 O O . PRO A 1 455 ? 9.479 37.585 23.444 1.00 88.94 455 PRO A O 1
ATOM 3494 N N . SER A 1 456 ? 8.904 39.267 24.814 1.00 86.69 456 SER A N 1
ATOM 3495 C CA . SER A 1 456 ? 10.048 39.126 25.727 1.00 86.69 456 SER A CA 1
ATOM 3496 C C . SER A 1 456 ? 10.034 37.804 26.501 1.00 86.69 456 SER A C 1
ATOM 3498 O O . SER A 1 456 ? 11.062 37.142 26.599 1.00 86.69 456 SER A O 1
ATOM 3500 N N . GLU A 1 457 ? 8.869 37.388 27.002 1.00 87.56 457 GLU A N 1
ATOM 3501 C CA . GLU A 1 457 ? 8.702 36.135 27.751 1.00 87.56 457 GLU A CA 1
ATOM 3502 C C . GLU A 1 457 ? 8.861 34.914 26.843 1.00 87.56 457 GLU A C 1
ATOM 3504 O O . GLU A 1 457 ? 9.486 33.932 27.235 1.00 87.56 457 GLU A O 1
ATOM 3509 N N . PHE A 1 458 ? 8.355 34.991 25.609 1.00 86.69 458 PHE A N 1
ATOM 3510 C CA . PHE A 1 458 ? 8.526 33.932 24.612 1.00 86.69 458 PHE A CA 1
ATOM 3511 C C . PHE A 1 458 ? 10.005 33.734 24.252 1.00 86.69 458 PHE A C 1
ATOM 3513 O O . PHE A 1 458 ? 10.476 32.606 24.149 1.00 86.69 458 PHE A O 1
ATOM 3520 N N . ARG A 1 459 ? 10.762 34.832 24.122 1.00 83.56 459 ARG A N 1
ATOM 3521 C CA . ARG A 1 459 ? 12.204 34.789 23.845 1.00 83.56 459 ARG A CA 1
ATOM 3522 C C . ARG A 1 459 ? 13.003 34.207 25.014 1.00 83.56 459 ARG A C 1
ATOM 3524 O O . ARG A 1 459 ? 13.883 33.382 24.793 1.00 83.56 459 ARG A O 1
ATOM 3531 N N . LEU A 1 460 ? 12.687 34.623 26.243 1.00 81.44 460 LEU A N 1
ATOM 3532 C CA . LEU A 1 460 ? 13.335 34.136 27.468 1.00 81.44 460 LEU A CA 1
ATOM 3533 C C . LEU A 1 460 ? 13.060 32.649 27.738 1.00 81.44 460 LEU A C 1
ATOM 3535 O O . LEU A 1 460 ? 13.882 31.992 28.367 1.00 81.44 460 LEU A O 1
ATOM 3539 N N . ALA A 1 461 ? 11.937 32.111 27.250 1.00 78.25 461 ALA A N 1
ATOM 3540 C CA . ALA A 1 461 ? 11.623 30.687 27.362 1.00 78.25 461 ALA A CA 1
ATOM 3541 C C . ALA A 1 461 ? 12.562 29.786 26.531 1.00 78.25 461 ALA A C 1
ATOM 3543 O O . ALA A 1 461 ? 12.700 28.605 26.839 1.00 78.25 461 ALA A O 1
ATOM 3544 N N . GLY A 1 462 ? 13.236 30.332 25.511 1.00 71.44 462 GLY A N 1
ATOM 3545 C CA . GLY A 1 462 ? 14.195 29.594 24.690 1.00 71.44 462 GLY A CA 1
ATOM 3546 C C . GLY A 1 462 ? 13.549 28.560 23.760 1.00 71.44 462 GLY A C 1
ATOM 3547 O O . GLY A 1 462 ? 12.494 28.803 23.176 1.00 71.44 462 GLY A O 1
ATOM 3548 N N . ALA A 1 463 ? 14.229 27.427 23.569 1.00 67.75 463 ALA A N 1
ATOM 3549 C CA . ALA A 1 463 ? 13.791 26.343 22.690 1.00 67.75 463 ALA A CA 1
ATOM 3550 C C . ALA A 1 463 ? 12.593 25.591 23.295 1.00 67.75 463 ALA A C 1
ATOM 3552 O O . ALA A 1 463 ? 12.730 24.918 24.319 1.00 67.75 463 ALA A O 1
ATOM 3553 N N . LEU A 1 464 ? 11.426 25.686 22.651 1.00 74.75 464 LEU A N 1
ATOM 3554 C CA . LEU A 1 464 ? 10.224 24.937 23.022 1.00 74.75 464 LEU A CA 1
ATOM 3555 C C . LEU A 1 464 ? 9.981 23.825 21.996 1.00 74.75 464 LEU A C 1
ATOM 3557 O O . LEU A 1 464 ? 9.921 24.085 20.796 1.00 74.75 464 LEU A O 1
ATOM 3561 N N . ASP A 1 465 ? 9.800 22.589 22.458 1.00 70.06 465 ASP A N 1
ATOM 3562 C CA . ASP A 1 465 ? 9.494 21.467 21.567 1.00 70.06 465 ASP A CA 1
ATOM 3563 C C . ASP A 1 465 ? 8.063 21.571 21.011 1.00 70.06 465 ASP A C 1
ATOM 3565 O O . ASP A 1 465 ? 7.084 21.492 21.752 1.00 70.06 465 ASP A O 1
ATOM 3569 N N . THR A 1 466 ? 7.947 21.724 19.690 1.00 75.75 466 THR A N 1
ATOM 3570 C CA . THR A 1 466 ? 6.670 21.806 18.959 1.00 75.75 466 THR A CA 1
ATOM 3571 C C . THR A 1 466 ? 6.385 20.574 18.096 1.00 75.75 466 THR A C 1
ATOM 3573 O O . THR A 1 466 ? 5.409 20.556 17.338 1.00 75.75 466 THR A O 1
ATOM 3576 N N . SER A 1 467 ? 7.219 19.531 18.182 1.00 70.12 467 SER A N 1
ATOM 3577 C CA . SER A 1 467 ? 7.170 18.349 17.307 1.00 70.12 467 SER A CA 1
ATOM 3578 C C . SER A 1 467 ? 5.785 17.689 17.276 1.00 70.12 467 SER A C 1
ATOM 3580 O O . SER A 1 467 ? 5.251 17.423 16.195 1.00 70.12 467 SER A O 1
ATOM 3582 N N . SER A 1 468 ? 5.167 17.544 18.450 1.00 70.50 468 SER A N 1
ATOM 3583 C CA . SER A 1 468 ? 3.856 16.920 18.673 1.00 70.50 468 SER A CA 1
ATOM 3584 C C . SER A 1 468 ? 2.643 17.807 18.344 1.00 70.50 468 SER A C 1
ATOM 3586 O O . SER A 1 468 ? 1.503 17.352 18.456 1.00 70.50 468 SER A O 1
ATOM 3588 N N . CYS A 1 469 ? 2.848 19.056 17.911 1.00 77.25 469 CYS A N 1
ATOM 3589 C CA . CYS A 1 469 ? 1.746 19.967 17.605 1.00 77.25 469 CYS A CA 1
ATOM 3590 C C . CYS A 1 469 ? 1.111 19.694 16.231 1.00 77.25 469 CYS A C 1
ATOM 3592 O O . CYS A 1 469 ? 1.825 19.413 15.260 1.00 77.25 469 CYS A O 1
ATOM 3594 N N . PRO A 1 470 ? -0.221 19.857 16.092 1.00 78.88 470 PRO A N 1
ATOM 3595 C CA . PRO A 1 470 ? -0.857 19.875 14.779 1.00 78.88 470 PRO A CA 1
ATOM 3596 C C . PRO A 1 470 ? -0.382 21.093 13.975 1.00 78.88 470 PRO A C 1
ATOM 3598 O O . PRO A 1 470 ? -0.021 22.128 14.544 1.00 78.88 470 PRO A O 1
ATOM 3601 N N . GLN A 1 471 ? -0.408 20.988 12.643 1.00 82.94 471 GLN A N 1
ATOM 3602 C CA . GLN A 1 471 ? 0.181 22.000 11.758 1.00 82.94 471 GLN A CA 1
ATOM 3603 C C . GLN A 1 471 ? -0.407 23.403 11.973 1.00 82.94 471 GLN A C 1
ATOM 3605 O O . GLN A 1 471 ? 0.332 24.379 12.023 1.00 82.94 471 GLN A O 1
ATOM 3610 N N . SER A 1 472 ? -1.717 23.512 12.211 1.00 84.75 472 SER A N 1
ATOM 3611 C CA . SER A 1 472 ? -2.369 24.793 12.521 1.00 84.75 472 SER A CA 1
ATOM 3612 C C . SER A 1 472 ? -1.768 25.496 13.744 1.00 84.75 472 SER A C 1
ATOM 3614 O O . SER A 1 472 ? -1.656 26.716 13.763 1.00 84.75 472 SER A O 1
ATOM 3616 N N . ARG A 1 473 ? -1.326 24.737 14.754 1.00 85.94 473 ARG A N 1
ATOM 3617 C CA . ARG A 1 473 ? -0.692 25.273 15.968 1.00 85.94 473 ARG A CA 1
ATOM 3618 C C . ARG A 1 473 ? 0.765 25.630 15.748 1.00 85.94 473 ARG A C 1
ATOM 3620 O O . ARG A 1 473 ? 1.209 26.657 16.253 1.00 85.94 473 ARG A O 1
ATOM 3627 N N . LYS A 1 474 ? 1.482 24.825 14.959 1.00 87.31 474 LYS A N 1
ATOM 3628 C CA . LYS A 1 474 ? 2.847 25.143 14.520 1.00 87.31 474 LYS A CA 1
ATOM 3629 C C . LYS A 1 474 ? 2.876 26.494 13.803 1.00 87.31 474 LYS A C 1
ATOM 3631 O O . LYS A 1 474 ? 3.744 27.304 14.102 1.00 87.31 474 LYS A O 1
ATOM 3636 N N . ASN A 1 475 ? 1.888 26.771 12.950 1.00 88.62 475 ASN A N 1
ATOM 3637 C CA . ASN A 1 475 ? 1.778 28.044 12.233 1.00 88.62 475 ASN A CA 1
ATOM 3638 C C . ASN A 1 475 ? 1.607 29.243 13.192 1.00 88.62 475 ASN A C 1
ATOM 3640 O O . ASN A 1 475 ? 2.336 30.225 13.082 1.00 88.62 475 ASN A O 1
ATOM 3644 N N . GLU A 1 476 ? 0.701 29.157 14.174 1.00 89.50 476 GLU A N 1
ATOM 3645 C CA . GLU A 1 476 ? 0.495 30.218 15.181 1.00 89.50 476 GLU A CA 1
ATOM 3646 C C . GLU A 1 476 ? 1.748 30.476 16.033 1.00 89.50 476 GLU A C 1
ATOM 3648 O O . GLU A 1 476 ? 2.152 31.623 16.241 1.00 89.50 476 GLU A O 1
ATOM 3653 N N . LEU A 1 477 ? 2.400 29.405 16.500 1.00 89.12 477 LEU A N 1
ATOM 3654 C CA . LEU A 1 477 ? 3.641 29.496 17.273 1.00 89.12 477 LEU A CA 1
ATOM 3655 C C . LEU A 1 477 ? 4.785 30.077 16.439 1.00 89.12 477 LEU A C 1
ATOM 3657 O O . LEU A 1 477 ? 5.566 30.871 16.957 1.00 89.12 477 LEU A O 1
ATOM 3661 N N . PHE A 1 478 ? 4.854 29.745 15.148 1.00 89.81 478 PHE A N 1
ATOM 3662 C CA . PHE A 1 478 ? 5.813 30.341 14.225 1.00 89.81 478 PHE A CA 1
ATOM 3663 C C . PHE A 1 478 ? 5.597 31.852 14.079 1.00 89.81 478 PHE A C 1
ATOM 3665 O O . PHE A 1 478 ? 6.555 32.620 14.176 1.00 89.81 478 PHE A O 1
ATOM 3672 N N . PHE A 1 479 ? 4.353 32.315 13.917 1.00 88.62 479 PHE A N 1
ATOM 3673 C CA . PHE A 1 479 ? 4.070 33.753 13.865 1.00 88.62 479 PHE A CA 1
ATOM 3674 C C . PHE A 1 479 ? 4.474 34.466 15.156 1.00 88.62 479 PHE A C 1
ATOM 3676 O O . PHE A 1 479 ? 5.069 35.546 15.094 1.00 88.62 479 PHE A O 1
ATOM 3683 N N . LYS A 1 480 ? 4.226 33.841 16.313 1.00 90.00 480 LYS A N 1
ATOM 3684 C CA . LYS A 1 480 ? 4.645 34.388 17.603 1.00 90.00 480 LYS A CA 1
ATOM 3685 C C . LYS A 1 480 ? 6.164 34.418 17.762 1.00 90.00 480 LYS A C 1
ATOM 3687 O O . LYS A 1 480 ? 6.709 35.418 18.223 1.00 90.00 480 LYS A O 1
ATOM 3692 N N . ALA A 1 481 ? 6.859 33.373 17.317 1.00 88.00 481 ALA A N 1
ATOM 3693 C CA . ALA A 1 481 ? 8.316 33.337 17.274 1.00 88.00 481 ALA A CA 1
ATOM 3694 C C . ALA A 1 481 ? 8.872 34.436 16.353 1.00 88.00 481 ALA A C 1
ATOM 3696 O O . ALA A 1 481 ? 9.826 35.121 16.707 1.00 88.00 481 ALA A O 1
ATOM 3697 N N . ARG A 1 482 ? 8.242 34.686 15.204 1.00 86.25 482 ARG A N 1
ATOM 3698 C CA . ARG A 1 482 ? 8.642 35.764 14.291 1.00 86.25 482 ARG A CA 1
ATOM 3699 C C . ARG A 1 482 ? 8.526 37.149 14.933 1.00 86.25 482 ARG A C 1
ATOM 3701 O O . ARG A 1 482 ? 9.427 37.968 14.765 1.00 86.25 482 ARG A O 1
ATOM 3708 N N . GLU A 1 483 ? 7.457 37.395 15.690 1.00 88.69 483 GLU A N 1
ATOM 3709 C CA . GLU A 1 483 ? 7.286 38.611 16.501 1.00 88.69 483 GLU A CA 1
ATOM 3710 C C . GLU A 1 483 ? 8.343 38.695 17.621 1.00 88.69 483 GLU A C 1
ATOM 3712 O O . GLU A 1 483 ? 8.976 39.733 17.815 1.00 88.69 483 GLU A O 1
ATOM 3717 N N . ALA A 1 484 ? 8.575 37.587 18.332 1.00 86.25 484 ALA A N 1
ATOM 3718 C CA . ALA A 1 484 ? 9.465 37.520 19.487 1.00 86.25 484 ALA A CA 1
ATOM 3719 C C . ALA A 1 484 ? 10.948 37.633 19.141 1.00 86.25 484 ALA A C 1
ATOM 3721 O O . ALA A 1 484 ? 11.683 38.286 19.880 1.00 86.25 484 ALA A O 1
ATOM 3722 N N . PHE A 1 485 ? 11.397 37.016 18.050 1.00 82.62 485 PHE A N 1
ATOM 3723 C CA . PHE A 1 485 ? 12.809 36.930 17.682 1.00 82.62 485 PHE A CA 1
ATOM 3724 C C . PHE A 1 485 ? 13.238 37.981 16.653 1.00 82.62 485 PHE A C 1
ATOM 3726 O O . PHE A 1 485 ? 14.439 38.194 16.522 1.00 82.62 485 PHE A O 1
ATOM 3733 N N . GLY A 1 486 ? 12.314 38.694 15.993 1.00 74.06 486 GLY A N 1
ATOM 3734 C CA . GLY A 1 486 ? 12.585 39.945 15.268 1.00 74.06 486 GLY A CA 1
ATOM 3735 C C . GLY A 1 486 ? 13.822 39.913 14.357 1.00 74.06 486 GLY A C 1
ATOM 3736 O O . GLY A 1 486 ? 13.797 39.260 13.315 1.00 74.06 486 GLY A O 1
ATOM 3737 N N . SER A 1 487 ? 14.879 40.639 14.751 1.00 59.12 487 SER A N 1
ATOM 3738 C CA . SER A 1 487 ? 16.198 40.749 14.094 1.00 59.12 487 SER A CA 1
ATOM 3739 C C . SER A 1 487 ? 17.216 39.664 14.496 1.00 59.12 487 SER A C 1
ATOM 3741 O O . SER A 1 487 ? 18.241 39.510 13.845 1.00 59.12 487 SER A O 1
ATOM 3743 N N . THR A 1 488 ? 16.927 38.869 15.527 1.00 61.84 488 THR A N 1
ATOM 3744 C CA . THR A 1 488 ? 17.755 37.772 16.078 1.00 61.84 488 THR A CA 1
ATOM 3745 C C . THR A 1 488 ? 17.302 36.382 15.598 1.00 61.84 488 THR A C 1
ATOM 3747 O O . THR A 1 488 ? 17.285 35.407 16.355 1.00 61.84 488 THR A O 1
ATOM 3750 N N . ARG A 1 489 ? 16.930 36.271 14.314 1.00 63.94 489 ARG A N 1
ATOM 3751 C CA . ARG A 1 489 ? 16.445 35.023 13.669 1.00 63.94 489 ARG A CA 1
ATOM 3752 C C . ARG A 1 489 ? 17.514 33.931 13.518 1.00 63.94 489 ARG A C 1
ATOM 3754 O O . ARG A 1 489 ? 17.240 32.873 12.972 1.00 63.94 489 ARG A O 1
ATOM 3761 N N . THR A 1 490 ? 18.732 34.183 13.985 1.00 56.94 490 THR A N 1
ATOM 3762 C CA . THR A 1 490 ? 19.879 33.267 13.921 1.00 56.94 490 THR A CA 1
ATOM 3763 C C . THR A 1 490 ? 19.999 32.355 15.144 1.00 56.94 490 THR A C 1
ATOM 3765 O O . THR A 1 490 ? 20.844 31.463 15.165 1.00 56.94 490 THR A O 1
ATOM 3768 N N . THR A 1 491 ? 19.163 32.553 16.166 1.00 59.59 491 THR A N 1
ATOM 3769 C CA . THR A 1 491 ? 19.187 31.739 17.388 1.00 59.59 491 THR A CA 1
ATOM 3770 C C . THR A 1 491 ? 18.576 30.357 17.154 1.00 59.59 491 THR A C 1
ATOM 3772 O O . THR A 1 491 ? 17.552 30.223 16.488 1.00 59.59 491 THR A O 1
ATOM 3775 N N . THR A 1 492 ? 19.171 29.313 17.741 1.00 60.25 492 THR A N 1
ATOM 3776 C CA . THR A 1 492 ? 18.687 27.920 17.649 1.00 60.25 492 THR A CA 1
ATOM 3777 C C . THR A 1 492 ? 17.216 27.795 18.059 1.00 60.25 492 THR A C 1
ATOM 3779 O O . THR A 1 492 ? 16.465 27.064 17.431 1.00 60.25 492 THR A O 1
ATOM 3782 N N . ALA A 1 493 ? 16.794 28.590 19.049 1.00 65.88 493 ALA A N 1
ATOM 3783 C CA . ALA A 1 493 ? 15.420 28.631 19.538 1.00 65.88 493 ALA A CA 1
ATOM 3784 C C . ALA A 1 493 ? 14.400 29.102 18.484 1.00 65.88 493 ALA A C 1
ATOM 3786 O O . ALA A 1 493 ? 13.262 28.654 18.516 1.0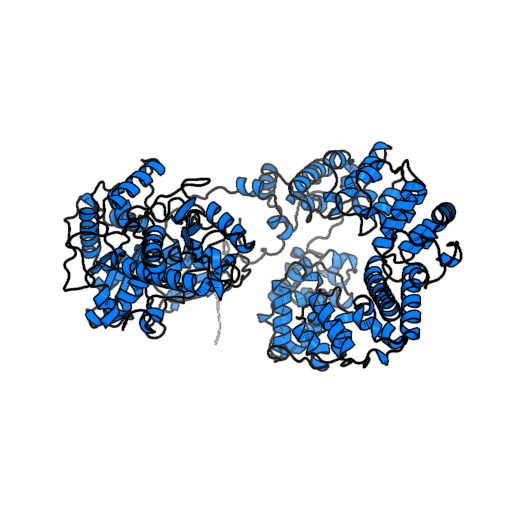0 65.88 493 ALA A O 1
ATOM 3787 N N . TYR A 1 494 ? 14.774 29.975 17.539 1.00 74.75 494 TYR A N 1
ATOM 3788 C CA . TYR A 1 494 ? 13.875 30.399 16.457 1.00 74.75 494 TYR A CA 1
ATOM 3789 C C . TYR A 1 494 ? 13.633 29.268 15.444 1.00 74.75 494 TYR A C 1
ATOM 3791 O O . TYR A 1 494 ? 12.509 29.077 14.975 1.00 74.75 494 TYR A O 1
ATOM 3799 N N . TYR A 1 495 ? 14.676 28.491 15.135 1.00 71.62 495 TYR A N 1
ATOM 3800 C CA . TYR A 1 495 ? 14.623 27.434 14.124 1.00 71.62 495 TYR A CA 1
ATOM 3801 C C . TYR A 1 495 ? 13.729 26.252 14.512 1.00 71.62 495 TYR A C 1
ATOM 3803 O O . TYR A 1 495 ? 13.123 25.641 13.632 1.00 71.62 495 TYR A O 1
ATOM 3811 N N . ASP A 1 496 ? 13.534 26.007 15.808 1.00 71.56 496 ASP A N 1
ATOM 3812 C CA . ASP A 1 496 ? 12.604 24.984 16.302 1.00 71.56 496 ASP A CA 1
ATOM 3813 C C . ASP A 1 496 ? 11.141 25.250 15.885 1.00 71.56 496 ASP A C 1
ATOM 3815 O O . ASP A 1 496 ? 10.333 24.321 15.792 1.00 71.56 496 ASP A O 1
ATOM 3819 N N . PHE A 1 497 ? 10.793 26.503 15.561 1.00 81.25 497 PHE A N 1
ATOM 3820 C CA . PHE A 1 497 ? 9.447 26.897 15.131 1.00 81.25 497 PHE A CA 1
ATOM 3821 C C . PHE A 1 497 ? 9.253 26.903 13.607 1.00 81.25 497 PHE A C 1
ATOM 3823 O O . PHE A 1 497 ? 8.116 27.005 13.144 1.00 81.25 497 PHE A O 1
ATOM 3830 N N . VAL A 1 498 ? 10.316 26.748 12.805 1.00 80.62 498 VAL A N 1
ATOM 3831 C CA . VAL A 1 498 ? 10.274 26.843 11.324 1.00 80.62 498 VAL A CA 1
ATOM 3832 C C . VAL A 1 498 ? 9.370 25.786 10.677 1.00 80.62 498 VAL A C 1
ATOM 3834 O O . VAL A 1 498 ? 8.883 25.966 9.565 1.00 80.62 498 VAL A O 1
ATOM 3837 N N . ARG A 1 499 ? 9.017 24.730 11.412 1.00 80.62 499 ARG A N 1
ATOM 3838 C CA . ARG A 1 499 ? 8.000 23.737 11.022 1.00 80.62 499 ARG A CA 1
ATOM 3839 C C . ARG A 1 499 ? 6.628 24.356 10.713 1.00 80.62 499 ARG A C 1
ATOM 3841 O O . ARG A 1 499 ? 5.848 23.769 9.972 1.00 80.62 499 ARG A O 1
ATOM 3848 N N . GLY A 1 500 ? 6.324 25.528 11.275 1.00 82.00 500 GLY A N 1
ATOM 3849 C CA . GLY A 1 500 ? 5.109 26.306 11.005 1.00 82.00 500 GLY A CA 1
ATOM 3850 C C . GLY A 1 500 ? 5.258 27.408 9.952 1.00 82.00 500 GLY A C 1
ATOM 3851 O O . GLY A 1 500 ? 4.336 28.204 9.784 1.00 82.00 500 GLY A O 1
ATOM 3852 N N . ALA A 1 501 ? 6.410 27.505 9.286 1.00 84.69 501 ALA A N 1
ATOM 3853 C CA . ALA A 1 501 ? 6.717 28.610 8.388 1.00 84.69 501 ALA A CA 1
ATOM 3854 C C . ALA A 1 501 ? 5.837 28.605 7.116 1.00 84.69 501 ALA A C 1
ATOM 3856 O O . ALA A 1 501 ? 5.545 27.535 6.571 1.00 84.69 501 ALA A O 1
ATOM 3857 N N . PRO A 1 502 ? 5.410 29.786 6.627 1.00 85.25 502 PRO A N 1
ATOM 3858 C CA . PRO A 1 502 ? 4.720 29.927 5.347 1.00 85.25 502 PRO A CA 1
ATOM 3859 C C . PRO A 1 502 ? 5.705 29.875 4.167 1.00 85.25 502 PRO A C 1
ATOM 3861 O O . PRO A 1 502 ? 6.921 29.998 4.347 1.00 85.25 502 PRO A O 1
ATOM 3864 N N . THR A 1 503 ? 5.170 29.733 2.953 1.00 81.31 503 THR A N 1
ATOM 3865 C CA . THR A 1 503 ? 5.930 29.577 1.702 1.00 81.31 503 THR A CA 1
ATOM 3866 C C . THR A 1 503 ? 6.987 30.665 1.518 1.00 81.31 503 THR A C 1
ATOM 3868 O O . THR A 1 503 ? 8.139 30.359 1.215 1.00 81.31 503 THR A O 1
ATOM 3871 N N . GLU A 1 504 ? 6.655 31.933 1.779 1.00 82.12 504 GLU A N 1
ATOM 3872 C CA . GLU A 1 504 ? 7.583 33.053 1.578 1.00 82.12 504 GLU A CA 1
ATOM 3873 C C . GLU A 1 504 ? 8.782 33.002 2.534 1.00 82.12 504 GLU A C 1
ATOM 3875 O O . GLU A 1 504 ? 9.871 33.481 2.210 1.00 82.12 504 GLU A O 1
ATOM 3880 N N . GLU A 1 505 ? 8.603 32.444 3.734 1.00 80.44 505 GLU A N 1
ATOM 3881 C CA . GLU A 1 505 ? 9.707 32.264 4.675 1.00 80.44 505 GLU A CA 1
ATOM 3882 C C . GLU A 1 505 ? 10.585 31.081 4.263 1.00 80.44 505 GLU A C 1
ATOM 3884 O O . GLU A 1 505 ? 11.805 31.209 4.294 1.00 80.44 505 GLU A O 1
ATOM 3889 N N . LEU A 1 506 ? 9.994 29.963 3.828 1.00 78.31 506 LEU A N 1
ATOM 3890 C CA . LEU A 1 506 ? 10.756 28.804 3.349 1.00 78.31 506 LEU A CA 1
ATOM 3891 C C . LEU A 1 506 ? 11.600 29.155 2.119 1.00 78.31 506 LEU A C 1
ATOM 3893 O O . LEU A 1 506 ? 12.766 28.775 2.053 1.00 78.31 506 LEU A O 1
ATOM 3897 N N . GLN A 1 507 ? 11.058 29.952 1.194 1.00 73.31 507 GLN A N 1
ATOM 3898 C CA . GLN A 1 507 ? 11.810 30.478 0.052 1.00 73.31 507 GLN A CA 1
ATOM 3899 C C . GLN A 1 507 ? 12.981 31.365 0.493 1.00 73.31 507 GLN A C 1
ATOM 3901 O O . GLN A 1 507 ? 14.086 31.223 -0.027 1.00 73.31 507 GLN A O 1
ATOM 3906 N N . ARG A 1 508 ? 12.775 32.244 1.484 1.00 76.19 508 ARG A N 1
ATOM 3907 C CA . ARG A 1 508 ? 13.858 33.067 2.048 1.00 76.19 508 ARG A CA 1
ATOM 3908 C C . ARG A 1 508 ? 14.929 32.231 2.747 1.00 76.19 508 ARG A C 1
ATOM 3910 O O . ARG A 1 508 ? 16.109 32.513 2.579 1.00 76.19 508 ARG A O 1
ATOM 3917 N N . LEU A 1 509 ? 14.539 31.212 3.512 1.00 71.94 509 LEU A N 1
ATOM 3918 C CA . LEU A 1 509 ? 15.475 30.307 4.188 1.00 71.94 509 LEU A CA 1
ATOM 3919 C C . LEU A 1 509 ? 16.294 29.487 3.186 1.00 71.94 509 LEU A C 1
ATOM 3921 O O . LEU A 1 509 ? 17.502 29.340 3.372 1.00 71.94 509 LEU A O 1
ATOM 3925 N N . ALA A 1 510 ? 15.655 29.024 2.107 1.00 63.22 510 ALA A N 1
ATOM 3926 C CA . ALA A 1 510 ? 16.324 28.343 1.004 1.00 63.22 510 ALA A CA 1
ATOM 3927 C C . ALA A 1 510 ? 17.345 29.260 0.309 1.00 63.22 510 ALA A C 1
ATOM 3929 O O . ALA A 1 510 ? 18.475 28.849 0.070 1.00 63.22 510 ALA A O 1
ATOM 3930 N N . GLN A 1 511 ? 16.994 30.526 0.054 1.00 66.44 511 GLN A N 1
ATOM 3931 C CA . GLN A 1 511 ? 17.915 31.519 -0.521 1.00 66.44 511 GLN A CA 1
ATOM 3932 C C . GLN A 1 511 ? 19.071 31.892 0.420 1.00 66.44 511 GLN A C 1
ATOM 3934 O O . GLN A 1 511 ? 20.155 32.237 -0.042 1.00 66.44 511 GLN A O 1
ATOM 3939 N N . ALA A 1 512 ? 18.852 31.824 1.733 1.00 60.16 512 ALA A N 1
ATOM 3940 C CA . ALA A 1 512 ? 19.844 32.155 2.751 1.00 60.16 512 ALA A CA 1
ATOM 3941 C C . ALA A 1 512 ? 20.784 30.985 3.114 1.00 60.16 512 ALA A C 1
ATOM 3943 O O . ALA A 1 512 ? 21.591 31.137 4.030 1.00 60.16 512 ALA A O 1
ATOM 3944 N N . ASN A 1 513 ? 20.694 29.831 2.432 1.00 54.06 513 ASN A N 1
ATOM 3945 C CA . ASN A 1 513 ? 21.500 28.630 2.706 1.00 54.06 513 ASN A CA 1
ATOM 3946 C C . ASN A 1 513 ? 21.491 28.208 4.187 1.00 54.06 513 ASN A C 1
ATOM 3948 O O . ASN A 1 513 ? 22.502 27.782 4.754 1.00 54.06 513 ASN A O 1
ATOM 3952 N N . VAL A 1 514 ? 20.334 28.330 4.839 1.00 57.88 514 VAL A N 1
ATOM 3953 C CA . VAL A 1 514 ? 20.192 27.932 6.238 1.00 57.88 514 VAL A CA 1
ATOM 3954 C C . VAL A 1 514 ? 20.256 26.410 6.348 1.00 57.88 514 VAL A C 1
ATOM 3956 O O . VAL A 1 514 ? 19.452 25.695 5.755 1.00 57.88 514 VAL A O 1
ATOM 3959 N N . SER A 1 515 ? 21.189 25.912 7.160 1.00 49.62 515 SER A N 1
ATOM 3960 C CA . SER A 1 515 ? 21.263 24.491 7.491 1.00 49.62 515 SER A CA 1
ATOM 3961 C C . SER A 1 515 ? 20.223 24.123 8.549 1.00 49.62 515 SER A C 1
ATOM 3963 O O . SER A 1 515 ? 20.170 24.740 9.616 1.00 49.62 515 SER A O 1
ATOM 3965 N N . MET A 1 516 ? 19.416 23.103 8.261 1.00 55.91 516 MET A N 1
ATOM 3966 C CA . MET A 1 516 ? 18.393 22.575 9.161 1.00 55.91 516 MET A CA 1
ATOM 3967 C C . MET A 1 516 ? 18.539 21.062 9.326 1.00 55.91 516 MET A C 1
ATOM 3969 O O . MET A 1 516 ? 18.960 20.363 8.405 1.00 55.91 516 MET A O 1
ATOM 3973 N N . ASP A 1 517 ? 18.186 20.539 10.498 1.00 49.97 517 ASP A N 1
ATOM 3974 C CA . ASP A 1 517 ? 18.220 19.101 10.745 1.00 49.97 517 ASP A CA 1
ATOM 3975 C C . ASP A 1 517 ? 17.087 18.370 10.002 1.00 49.97 517 ASP A C 1
ATOM 3977 O O . ASP A 1 517 ? 16.012 18.921 9.749 1.00 49.97 517 ASP A O 1
ATOM 3981 N N . ILE A 1 518 ? 17.319 17.096 9.671 1.00 49.31 518 ILE A N 1
ATOM 3982 C CA . ILE A 1 518 ? 16.376 16.277 8.895 1.00 49.31 518 ILE A CA 1
ATOM 3983 C C . ILE A 1 518 ? 15.021 16.110 9.590 1.00 49.31 518 ILE A C 1
ATOM 3985 O O . ILE A 1 518 ? 13.988 16.020 8.927 1.00 49.31 518 ILE A O 1
ATOM 3989 N N . HIS A 1 519 ? 15.002 16.111 10.924 1.00 50.28 519 HIS A N 1
ATOM 3990 C CA . HIS A 1 519 ? 13.769 16.011 11.691 1.00 50.28 519 HIS A CA 1
ATOM 3991 C C . HIS A 1 519 ? 12.959 17.312 11.591 1.00 50.28 519 HIS A C 1
ATOM 3993 O O . HIS A 1 519 ? 11.737 17.259 11.495 1.00 50.28 519 HIS A O 1
ATOM 3999 N N . THR A 1 520 ? 13.594 18.479 11.539 1.00 59.50 520 THR A N 1
ATOM 4000 C CA . THR A 1 520 ? 12.910 19.749 11.253 1.00 59.50 520 THR A CA 1
ATOM 4001 C C . THR A 1 520 ? 12.474 19.841 9.792 1.00 59.50 520 THR A C 1
ATOM 4003 O O . THR A 1 520 ? 11.360 20.289 9.537 1.00 59.50 520 THR A O 1
ATOM 4006 N N . PHE A 1 521 ? 13.277 19.341 8.847 1.00 59.06 521 PHE A N 1
ATOM 4007 C CA . PHE A 1 521 ? 12.953 19.345 7.415 1.00 59.06 521 PHE A CA 1
ATOM 4008 C C . PHE A 1 521 ? 11.743 18.464 7.061 1.00 59.06 521 PHE A C 1
ATOM 4010 O O . PHE A 1 521 ? 10.778 18.933 6.464 1.00 59.06 521 PHE A O 1
ATOM 4017 N N . THR A 1 522 ? 11.756 17.198 7.484 1.00 53.75 522 THR A N 1
ATOM 4018 C CA . THR A 1 522 ? 10.658 16.237 7.240 1.00 53.75 522 THR A CA 1
ATOM 4019 C C . THR A 1 522 ? 9.338 16.643 7.896 1.00 53.75 522 THR A C 1
ATOM 4021 O O . THR A 1 522 ? 8.282 16.137 7.529 1.00 53.75 522 THR A O 1
ATOM 4024 N N . ASN A 1 523 ? 9.394 17.573 8.851 1.00 62.47 523 ASN A N 1
ATOM 4025 C CA . ASN A 1 523 ? 8.241 18.111 9.560 1.00 62.47 523 ASN A CA 1
ATOM 4026 C C . ASN A 1 523 ? 7.942 19.575 9.194 1.00 62.47 523 ASN A C 1
ATOM 4028 O O . ASN A 1 523 ? 7.219 20.241 9.941 1.00 62.47 523 ASN A O 1
ATOM 4032 N N . LEU A 1 524 ? 8.495 20.088 8.086 1.00 74.88 524 LEU A N 1
ATOM 4033 C CA . LEU A 1 524 ? 8.089 21.373 7.515 1.00 74.88 524 LEU A CA 1
ATOM 4034 C C . LEU A 1 524 ? 6.623 21.345 7.087 1.00 74.88 524 LEU A C 1
ATOM 4036 O O . LEU A 1 524 ? 6.064 20.287 6.803 1.00 74.88 524 LEU A O 1
ATOM 4040 N N . ASN A 1 525 ? 6.015 22.529 7.006 1.00 78.44 525 ASN A N 1
ATOM 4041 C CA . ASN A 1 525 ? 4.646 22.677 6.537 1.00 78.44 525 ASN A CA 1
ATOM 4042 C C . ASN A 1 525 ? 4.500 22.087 5.115 1.00 78.44 525 ASN A C 1
ATOM 4044 O O . ASN A 1 525 ? 5.034 22.671 4.166 1.00 78.44 525 ASN A O 1
ATOM 4048 N N . PRO A 1 526 ? 3.759 20.974 4.939 1.00 65.00 526 PRO A N 1
ATOM 4049 C CA . PRO A 1 526 ? 3.721 20.255 3.667 1.00 65.00 526 PRO A CA 1
ATOM 4050 C C . PRO A 1 526 ? 3.110 21.074 2.527 1.00 65.00 526 PRO A C 1
ATOM 4052 O O . PRO A 1 526 ? 3.564 20.981 1.392 1.00 65.00 526 PRO A O 1
ATOM 4055 N N . CYS A 1 527 ? 2.106 21.904 2.835 1.00 66.69 527 CYS A N 1
ATOM 4056 C CA . CYS A 1 527 ? 1.442 22.752 1.842 1.00 66.69 527 CYS A CA 1
ATOM 4057 C C . CYS A 1 527 ? 2.396 23.840 1.330 1.00 66.69 527 CYS A C 1
ATOM 4059 O O . CYS A 1 527 ? 2.517 24.046 0.130 1.00 66.69 527 CYS A O 1
ATOM 4061 N N . ALA A 1 528 ? 3.136 24.479 2.242 1.00 71.25 528 ALA A N 1
ATOM 4062 C CA . ALA A 1 528 ? 4.096 25.519 1.885 1.00 71.25 528 ALA A CA 1
ATOM 4063 C C . ALA A 1 528 ? 5.307 24.967 1.113 1.00 71.25 528 ALA A C 1
ATOM 4065 O O . ALA A 1 528 ? 5.865 25.646 0.256 1.00 71.25 528 ALA A O 1
ATOM 4066 N N . LEU A 1 529 ? 5.718 23.727 1.403 1.00 65.75 529 LEU A N 1
ATOM 4067 C CA . LEU A 1 529 ? 6.797 23.054 0.680 1.00 65.75 529 LEU A CA 1
ATOM 4068 C C . LEU A 1 529 ? 6.404 22.757 -0.776 1.00 65.75 529 LEU A C 1
ATOM 4070 O O . LEU A 1 529 ? 7.230 22.898 -1.674 1.00 65.75 529 LEU A O 1
ATOM 4074 N N . GLN A 1 530 ? 5.145 22.377 -1.009 1.00 57.03 530 GLN A N 1
ATOM 4075 C CA . GLN A 1 530 ? 4.622 22.065 -2.339 1.00 57.03 530 GLN A CA 1
ATOM 4076 C C . GLN A 1 530 ? 4.674 23.281 -3.277 1.00 57.03 530 GLN A C 1
ATOM 4078 O O . GLN A 1 530 ? 5.072 23.147 -4.432 1.00 57.03 530 GLN A O 1
ATOM 4083 N N . ASP A 1 531 ? 4.382 24.474 -2.756 1.00 57.62 531 ASP A N 1
ATOM 4084 C CA . ASP A 1 531 ? 4.448 25.737 -3.503 1.00 57.62 531 ASP A CA 1
ATOM 4085 C C . ASP A 1 531 ? 5.889 26.184 -3.840 1.00 57.62 531 ASP A C 1
ATOM 4087 O O . ASP A 1 531 ? 6.104 27.027 -4.716 1.00 57.62 531 ASP A O 1
ATOM 4091 N N . CYS A 1 532 ? 6.901 25.635 -3.157 1.00 53.41 532 CYS A N 1
ATOM 4092 C CA . CYS A 1 532 ? 8.317 25.936 -3.395 1.00 53.41 532 CYS A CA 1
ATO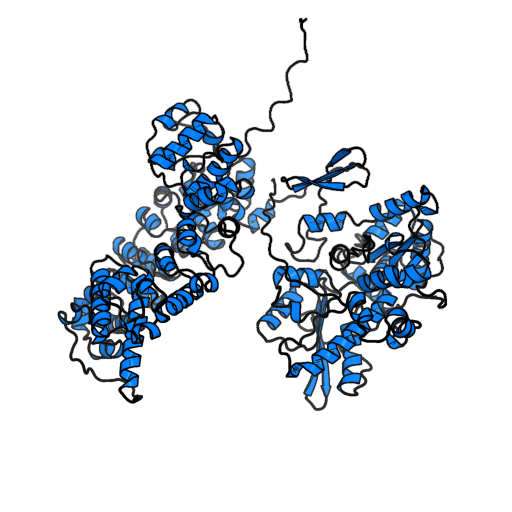M 4093 C C . CYS A 1 532 ? 8.942 25.111 -4.536 1.00 53.41 532 CYS A C 1
ATOM 4095 O O . CYS A 1 532 ? 10.043 25.436 -4.984 1.00 53.41 532 CYS A O 1
ATOM 4097 N N . ILE A 1 533 ? 8.274 24.059 -5.017 1.00 48.41 533 ILE A N 1
ATOM 4098 C CA . ILE A 1 533 ? 8.820 23.123 -6.009 1.00 48.41 533 ILE A CA 1
ATOM 4099 C C . ILE A 1 533 ? 8.446 23.605 -7.419 1.00 48.41 533 ILE A C 1
ATOM 4101 O O . ILE A 1 533 ? 7.290 23.522 -7.830 1.00 48.41 533 ILE A O 1
ATOM 4105 N N . LYS A 1 534 ? 9.426 24.097 -8.192 1.00 38.62 534 LYS A N 1
ATOM 4106 C CA . LYS A 1 534 ? 9.244 24.474 -9.609 1.00 38.62 534 LYS A CA 1
ATOM 4107 C C . LYS A 1 534 ? 9.873 23.439 -10.556 1.00 38.62 534 LYS A C 1
ATOM 4109 O O . LYS A 1 534 ? 10.970 22.957 -10.279 1.00 38.62 534 LYS A O 1
ATOM 4114 N N . PRO A 1 535 ? 9.234 23.114 -11.697 1.00 28.81 535 PRO A N 1
ATOM 4115 C CA . PRO A 1 535 ? 9.759 22.135 -12.646 1.00 28.81 535 PRO A CA 1
ATOM 4116 C C . PRO A 1 535 ? 10.995 22.653 -13.401 1.00 28.81 535 PRO A C 1
ATOM 4118 O O . PRO A 1 535 ? 10.986 23.733 -13.992 1.00 28.81 535 PRO A O 1
ATOM 4121 N N . MET A 1 536 ? 12.057 21.844 -13.408 1.00 24.08 536 MET A N 1
ATOM 4122 C CA . MET A 1 536 ? 13.301 22.080 -14.151 1.00 24.08 536 MET A CA 1
ATOM 4123 C C . MET A 1 536 ? 13.149 21.686 -15.630 1.00 24.08 536 MET A C 1
ATOM 4125 O O . MET A 1 536 ? 12.808 20.538 -15.925 1.00 24.08 536 MET A O 1
ATOM 4129 N N . LYS A 1 537 ? 13.473 22.601 -16.555 1.00 26.20 537 LYS A N 1
ATOM 4130 C CA . LYS A 1 537 ? 13.710 22.287 -17.980 1.00 26.20 537 LYS A CA 1
ATOM 4131 C C . LYS A 1 537 ? 15.038 21.534 -18.124 1.00 26.20 537 LYS A C 1
ATOM 4133 O O . LYS A 1 537 ? 16.011 21.919 -17.483 1.00 26.20 537 LYS A O 1
ATOM 4138 N N . VAL A 1 538 ? 15.087 20.485 -18.948 1.00 25.89 538 VAL A N 1
ATOM 4139 C CA . VAL A 1 538 ? 16.318 19.713 -19.201 1.00 25.89 538 VAL A CA 1
ATOM 4140 C C . VAL A 1 538 ? 16.467 19.401 -20.692 1.00 25.89 538 VAL A C 1
ATOM 4142 O O . VAL A 1 538 ? 15.527 18.919 -21.323 1.00 25.89 538 VAL A O 1
ATOM 4145 N N . ASP A 1 539 ? 17.666 19.673 -21.210 1.00 26.28 539 ASP A N 1
ATOM 4146 C CA . ASP A 1 539 ? 18.154 19.359 -22.556 1.00 26.28 539 ASP A CA 1
ATOM 4147 C C . ASP A 1 539 ? 18.575 17.881 -22.704 1.00 26.28 539 ASP A C 1
ATOM 4149 O O . ASP A 1 539 ? 19.112 17.274 -21.779 1.00 26.28 539 ASP A O 1
ATOM 4153 N N . LYS A 1 540 ? 18.352 17.301 -23.893 1.00 25.11 540 LYS A N 1
ATOM 4154 C CA . LYS A 1 540 ? 18.613 15.884 -24.232 1.00 25.11 540 LYS A CA 1
ATOM 4155 C C . LYS A 1 540 ? 20.076 15.612 -24.607 1.00 25.11 540 LYS A C 1
ATOM 4157 O O . LYS A 1 540 ? 20.598 16.302 -25.482 1.00 25.11 540 LYS A O 1
ATOM 4162 N N . LYS A 1 541 ? 20.662 14.501 -24.127 1.00 27.28 541 LYS A N 1
ATOM 4163 C CA . LYS A 1 541 ? 21.722 13.749 -24.843 1.00 27.28 541 LYS A CA 1
ATOM 4164 C C . LYS A 1 541 ? 21.620 12.223 -24.659 1.00 27.28 541 LYS A C 1
ATOM 4166 O O . LYS A 1 541 ? 21.059 11.732 -23.694 1.00 27.28 541 LYS A O 1
ATOM 4171 N N . LEU A 1 542 ? 22.139 11.519 -25.670 1.00 34.03 542 LEU A N 1
ATOM 4172 C CA . LEU A 1 542 ? 21.881 10.138 -26.108 1.00 34.03 542 LEU A CA 1
ATOM 4173 C C . LEU A 1 542 ? 22.846 9.087 -25.505 1.00 34.03 542 LEU A C 1
ATOM 4175 O O . LEU A 1 542 ? 24.025 9.389 -25.323 1.00 34.03 542 LEU A O 1
ATOM 4179 N N . GLY A 1 543 ? 22.424 7.813 -25.389 1.00 28.27 543 GLY A N 1
ATOM 4180 C CA . GLY A 1 543 ? 23.348 6.686 -25.635 1.00 28.27 543 GLY A CA 1
ATOM 4181 C C . GLY A 1 543 ? 22.923 5.256 -25.219 1.00 28.27 543 GLY A C 1
ATOM 4182 O O . GLY A 1 543 ? 22.534 5.042 -24.077 1.00 28.27 543 GLY A O 1
ATOM 4183 N N . ARG A 1 544 ? 23.142 4.312 -26.157 1.00 27.22 544 ARG A N 1
ATOM 4184 C CA . ARG A 1 544 ? 23.660 2.902 -26.178 1.00 27.22 544 ARG A CA 1
ATOM 4185 C C . ARG A 1 544 ? 23.411 1.887 -25.034 1.00 27.22 544 ARG A C 1
ATOM 4187 O O . ARG A 1 544 ? 23.598 2.200 -23.868 1.00 27.22 544 ARG A O 1
ATOM 4194 N N . GLY A 1 545 ? 23.091 0.641 -25.422 1.00 30.94 545 GLY A N 1
ATOM 4195 C CA . GLY A 1 545 ? 22.505 -0.418 -24.580 1.00 30.94 545 GLY A CA 1
ATOM 4196 C C . GLY A 1 545 ? 23.376 -1.606 -24.121 1.00 30.94 545 GLY A C 1
ATOM 4197 O O . GLY A 1 545 ? 24.583 -1.627 -24.333 1.00 30.94 545 GLY A O 1
ATOM 4198 N N . VAL A 1 546 ? 22.666 -2.512 -23.416 1.00 40.09 546 VAL A N 1
ATOM 4199 C CA . VAL A 1 546 ? 22.905 -3.837 -22.760 1.00 40.09 546 VAL A CA 1
ATOM 4200 C C . VAL A 1 546 ? 24.235 -4.140 -22.082 1.00 40.09 546 VAL A C 1
ATOM 4202 O O . VAL A 1 546 ? 25.241 -4.398 -22.731 1.00 40.09 546 VAL A O 1
ATOM 4205 N N . ALA A 1 547 ? 24.192 -4.197 -20.742 1.00 32.19 547 ALA A N 1
ATOM 4206 C CA . ALA A 1 547 ? 25.194 -4.854 -19.913 1.00 32.19 547 ALA A CA 1
ATOM 4207 C C . ALA A 1 547 ? 24.733 -5.065 -18.450 1.00 32.19 547 ALA A C 1
ATOM 4209 O O . ALA A 1 547 ? 23.734 -4.477 -18.034 1.00 32.19 547 ALA A O 1
ATOM 4210 N N . LYS A 1 548 ? 25.450 -5.908 -17.684 1.00 38.41 548 LYS A N 1
ATOM 4211 C CA . LYS A 1 548 ? 25.122 -6.294 -16.293 1.00 38.41 548 LYS A CA 1
ATOM 4212 C C . LYS A 1 548 ? 24.987 -5.060 -15.401 1.00 38.41 548 LYS A C 1
ATOM 4214 O O . LYS A 1 548 ? 25.887 -4.227 -15.378 1.00 38.41 548 LYS A O 1
ATOM 4219 N N . ILE A 1 549 ? 23.880 -4.949 -14.671 1.00 43.09 549 ILE A N 1
ATOM 4220 C CA . ILE A 1 549 ? 23.613 -3.788 -13.819 1.00 43.09 549 ILE A CA 1
ATOM 4221 C C . ILE A 1 549 ? 24.223 -4.030 -12.437 1.00 43.09 549 ILE A C 1
ATOM 4223 O O . ILE A 1 549 ? 23.815 -4.949 -11.733 1.00 43.09 549 ILE A O 1
ATOM 4227 N N . HIS A 1 550 ? 25.199 -3.205 -12.069 1.00 41.78 550 HIS A N 1
ATOM 4228 C CA . HIS A 1 550 ? 25.766 -3.129 -10.727 1.00 41.78 550 HIS A CA 1
ATOM 4229 C C . HIS A 1 550 ? 25.130 -1.944 -9.995 1.00 41.78 550 HIS A C 1
ATOM 4231 O O . HIS A 1 550 ? 25.055 -0.840 -10.540 1.00 41.78 550 HIS A O 1
ATOM 4237 N N . ILE A 1 551 ? 24.663 -2.177 -8.771 1.00 42.69 551 ILE A N 1
ATOM 4238 C CA . ILE A 1 551 ? 24.094 -1.151 -7.894 1.00 42.69 551 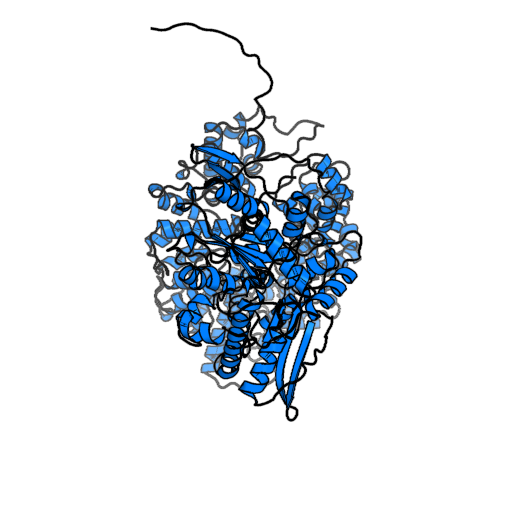ILE A CA 1
ATOM 4239 C C . ILE A 1 551 ? 25.152 -0.851 -6.836 1.00 42.69 551 ILE A C 1
ATOM 4241 O O . ILE A 1 551 ? 25.558 -1.755 -6.114 1.00 42.69 551 ILE A O 1
ATOM 4245 N N . GLU A 1 552 ? 25.657 0.380 -6.805 1.00 41.62 552 GLU A N 1
ATOM 4246 C CA . GLU A 1 552 ? 26.561 0.832 -5.741 1.00 41.62 552 GLU A CA 1
ATOM 4247 C C . GLU A 1 552 ? 25.757 1.324 -4.524 1.00 41.62 552 GLU A C 1
ATOM 4249 O O . GLU A 1 552 ? 24.578 1.670 -4.640 1.00 41.62 552 GLU A O 1
ATOM 4254 N N . ASP A 1 553 ? 26.395 1.382 -3.353 1.00 32.84 553 ASP A N 1
ATOM 4255 C CA . ASP A 1 553 ? 25.768 1.731 -2.064 1.00 32.84 553 ASP A CA 1
ATOM 4256 C C . ASP A 1 553 ? 25.163 3.156 -2.020 1.00 32.84 553 ASP A C 1
ATOM 4258 O O . ASP A 1 553 ? 24.436 3.507 -1.089 1.00 32.84 553 ASP A O 1
ATOM 4262 N N . ASP A 1 554 ? 25.424 3.983 -3.041 1.00 34.16 554 ASP A N 1
ATOM 4263 C CA . ASP A 1 554 ? 24.848 5.319 -3.235 1.00 34.16 554 ASP A CA 1
ATOM 4264 C C . ASP A 1 554 ? 23.517 5.320 -4.026 1.00 34.16 554 ASP A C 1
ATOM 4266 O O . ASP A 1 554 ? 22.913 6.378 -4.244 1.00 34.16 554 ASP A O 1
ATOM 4270 N N . GLY A 1 555 ? 23.044 4.143 -4.455 1.00 33.41 555 GLY A N 1
ATOM 4271 C CA . GLY A 1 555 ? 21.805 3.962 -5.212 1.00 33.41 555 GLY A CA 1
ATOM 4272 C C . GLY A 1 555 ? 21.904 4.349 -6.690 1.00 33.41 555 GLY A C 1
ATOM 4273 O O . GLY A 1 555 ? 20.867 4.550 -7.338 1.00 33.41 555 GLY A O 1
ATOM 4274 N N . THR A 1 556 ? 23.117 4.489 -7.235 1.00 38.28 556 THR A N 1
ATOM 4275 C CA . THR A 1 556 ? 23.336 4.703 -8.666 1.00 38.28 556 THR A CA 1
ATOM 4276 C C . THR A 1 556 ? 23.502 3.381 -9.413 1.00 38.28 556 THR A C 1
ATOM 4278 O O . THR A 1 556 ? 24.160 2.446 -8.963 1.00 38.28 556 THR A O 1
ATOM 4281 N N . TYR A 1 557 ? 22.839 3.290 -10.567 1.00 44.62 557 TYR A N 1
ATOM 4282 C CA . TYR A 1 557 ? 22.848 2.093 -11.399 1.00 44.62 557 TYR A CA 1
ATOM 4283 C C . TYR A 1 557 ? 23.947 2.233 -12.453 1.00 44.62 557 TYR A C 1
ATOM 4285 O O . TYR A 1 557 ? 23.930 3.185 -13.238 1.00 44.62 557 TYR A O 1
ATOM 4293 N N . PHE A 1 558 ? 24.882 1.289 -12.499 1.00 48.19 558 PHE A N 1
ATOM 4294 C CA . PHE A 1 558 ? 25.912 1.217 -13.531 1.00 48.19 558 PHE A CA 1
ATOM 4295 C C . PHE A 1 558 ? 25.696 -0.001 -14.415 1.00 48.19 558 PHE A C 1
ATOM 4297 O O . PHE A 1 558 ? 25.490 -1.109 -13.939 1.00 48.19 558 PHE A O 1
ATOM 4304 N N . GLN A 1 559 ? 25.778 0.202 -15.719 1.00 44.50 559 GLN A N 1
ATOM 4305 C CA . GLN A 1 559 ? 25.812 -0.839 -16.727 1.00 44.50 559 GLN A CA 1
ATOM 4306 C C . GLN A 1 559 ? 27.277 -1.261 -16.965 1.00 44.50 559 GLN A C 1
ATOM 4308 O O . GLN A 1 559 ? 28.095 -0.429 -17.357 1.00 44.50 559 GLN A O 1
ATOM 4313 N N . VAL A 1 560 ? 27.613 -2.534 -16.734 1.00 50.69 560 VAL A N 1
ATOM 4314 C CA . VAL A 1 560 ? 28.957 -3.127 -16.900 1.00 50.69 560 VAL A CA 1
ATOM 4315 C C . VAL A 1 560 ? 29.037 -3.926 -18.200 1.00 50.69 560 VAL A C 1
ATOM 4317 O O . VAL A 1 560 ? 28.520 -5.044 -18.265 1.00 50.69 560 VAL A O 1
ATOM 4320 N N . SER A 1 561 ? 29.655 -3.336 -19.228 1.00 40.91 561 SER A N 1
ATOM 4321 C CA . SER A 1 561 ? 29.874 -3.924 -20.566 1.00 40.91 561 SER A CA 1
ATOM 4322 C C . SER A 1 561 ? 30.623 -5.259 -20.474 1.00 40.91 561 SER A C 1
ATOM 4324 O O . SER A 1 561 ? 31.381 -5.465 -19.526 1.00 40.91 561 SER A O 1
ATOM 4326 N N . GLN A 1 562 ? 30.457 -6.153 -21.459 1.00 41.19 562 GLN A N 1
ATOM 4327 C CA . GLN A 1 562 ? 31.180 -7.441 -21.502 1.00 41.19 562 GLN A CA 1
ATOM 4328 C C . GLN A 1 562 ? 32.715 -7.267 -21.475 1.00 41.19 562 GLN A C 1
ATOM 4330 O O . GLN A 1 562 ? 33.424 -8.170 -21.041 1.00 41.19 562 GLN A O 1
ATOM 4335 N N . ASP A 1 563 ? 33.201 -6.069 -21.809 1.00 39.22 563 ASP A N 1
ATOM 4336 C CA . ASP A 1 563 ? 34.618 -5.698 -21.870 1.00 39.22 563 ASP A CA 1
ATOM 4337 C C . ASP A 1 563 ? 35.140 -5.051 -20.563 1.00 39.22 563 ASP A C 1
ATOM 4339 O O . ASP A 1 563 ? 36.262 -4.554 -20.514 1.00 39.22 563 ASP A O 1
ATOM 4343 N N . GLY A 1 564 ? 34.321 -4.996 -19.501 1.00 41.69 564 GLY A N 1
ATOM 4344 C CA . GLY A 1 564 ? 34.690 -4.418 -18.198 1.00 41.69 564 GLY A CA 1
ATOM 4345 C C . GLY A 1 564 ? 34.497 -2.898 -18.060 1.00 41.69 564 GLY A C 1
ATOM 4346 O O . GLY A 1 564 ? 34.828 -2.333 -17.020 1.00 41.69 564 GLY A O 1
ATOM 4347 N N . GLY A 1 565 ? 33.940 -2.220 -19.070 1.00 39.19 565 GLY A N 1
ATOM 4348 C CA . GLY A 1 565 ? 33.623 -0.785 -19.013 1.00 39.19 565 GLY A CA 1
ATOM 4349 C C . GLY A 1 565 ? 32.300 -0.479 -18.293 1.00 39.19 565 GLY A C 1
ATOM 4350 O O . GLY A 1 565 ? 31.262 -1.043 -18.648 1.00 39.19 565 GLY A O 1
ATOM 4351 N N . THR A 1 566 ? 32.317 0.441 -17.322 1.00 41.16 566 THR A N 1
ATOM 4352 C CA . THR A 1 566 ? 31.150 0.875 -16.528 1.00 41.16 566 THR A CA 1
ATOM 4353 C C . THR A 1 566 ? 30.519 2.162 -17.077 1.00 41.16 566 THR A C 1
ATOM 4355 O O . THR A 1 566 ? 31.207 3.141 -17.368 1.00 41.16 566 THR A O 1
ATOM 4358 N N . ARG A 1 567 ? 29.184 2.197 -17.203 1.00 46.94 567 ARG A N 1
ATOM 4359 C CA . ARG A 1 567 ? 28.419 3.384 -17.623 1.00 46.94 567 ARG A CA 1
ATOM 4360 C C . ARG A 1 567 ? 27.245 3.661 -16.686 1.00 46.94 567 ARG A C 1
ATOM 4362 O O . ARG A 1 567 ? 26.428 2.785 -16.447 1.00 46.94 567 ARG A O 1
ATOM 4369 N N . LYS A 1 568 ? 27.131 4.893 -16.189 1.00 45.00 568 LYS A N 1
ATOM 4370 C CA . LYS A 1 568 ? 26.063 5.321 -15.270 1.00 45.00 568 LYS A CA 1
ATOM 4371 C C . LYS A 1 568 ? 24.718 5.464 -16.000 1.00 45.00 568 LYS A C 1
ATOM 4373 O O . LYS A 1 568 ? 24.654 6.159 -17.013 1.00 45.00 568 LYS A O 1
ATOM 4378 N N . LEU A 1 569 ? 23.666 4.819 -15.494 1.00 41.50 569 LEU A N 1
ATOM 4379 C CA . LEU A 1 569 ? 22.289 4.919 -15.991 1.00 41.50 569 LEU A CA 1
ATOM 4380 C C . LEU A 1 569 ? 21.581 6.122 -15.344 1.00 41.50 569 LEU A C 1
ATOM 4382 O O . LEU A 1 569 ? 21.718 6.368 -14.143 1.00 41.50 569 LEU A O 1
ATOM 4386 N N . GLU A 1 570 ? 20.818 6.880 -16.129 1.00 40.31 570 GLU A N 1
ATOM 4387 C CA . GLU A 1 570 ? 20.041 8.019 -15.626 1.00 40.31 570 GLU A CA 1
ATOM 4388 C C . GLU A 1 570 ? 18.677 7.568 -15.072 1.00 40.31 570 GLU A C 1
ATOM 4390 O O . GLU A 1 570 ? 18.020 6.691 -15.632 1.00 40.31 570 GLU A O 1
ATOM 4395 N N . LYS A 1 571 ? 18.231 8.173 -13.959 1.00 35.50 571 LYS A N 1
ATOM 4396 C CA . LYS A 1 571 ? 16.885 7.955 -13.396 1.00 35.50 571 LYS A CA 1
ATOM 4397 C C . LYS A 1 571 ? 15.829 8.564 -14.324 1.00 35.50 571 LYS A C 1
ATOM 4399 O O . LYS A 1 571 ? 15.867 9.768 -14.576 1.00 35.50 571 LYS A O 1
ATOM 4404 N N . ALA A 1 572 ? 14.839 7.782 -14.752 1.00 34.91 572 ALA A N 1
ATOM 4405 C CA . ALA A 1 572 ? 13.675 8.335 -15.439 1.00 34.91 572 ALA A CA 1
ATOM 4406 C C . ALA A 1 572 ? 12.795 9.163 -14.497 1.00 34.91 572 ALA A C 1
ATOM 4408 O O . ALA A 1 572 ? 12.613 8.834 -13.321 1.00 34.91 572 ALA A O 1
ATOM 4409 N N . LYS A 1 573 ? 12.211 10.226 -15.050 1.00 35.81 573 LYS A N 1
ATOM 4410 C CA . LYS A 1 573 ? 11.181 11.039 -14.402 1.00 35.81 573 LYS A CA 1
ATOM 4411 C C . LYS A 1 573 ? 9.810 10.529 -14.843 1.00 35.81 573 LYS A C 1
ATOM 4413 O O . LYS A 1 573 ? 9.321 10.937 -15.888 1.00 35.81 573 LYS A O 1
ATOM 4418 N N . ILE A 1 574 ? 9.210 9.646 -14.050 1.00 34.91 574 ILE A N 1
ATOM 4419 C CA . ILE A 1 574 ? 7.767 9.383 -14.111 1.00 34.91 574 ILE A CA 1
ATOM 4420 C C . ILE A 1 574 ? 7.095 10.510 -13.318 1.00 34.91 574 ILE A C 1
ATOM 4422 O O . ILE A 1 574 ? 7.433 10.712 -12.148 1.00 34.91 574 ILE A O 1
ATOM 4426 N N . SER A 1 575 ? 6.204 11.285 -13.944 1.00 33.00 575 SER A N 1
ATOM 4427 C CA . SER A 1 575 ? 5.375 12.249 -13.212 1.00 33.00 575 SER A CA 1
ATOM 4428 C C . SER A 1 575 ? 4.387 11.493 -12.318 1.00 33.00 575 SER A C 1
ATOM 4430 O O . SER A 1 575 ? 3.897 10.427 -12.686 1.00 33.00 575 SER A O 1
ATOM 4432 N N . LEU A 1 576 ? 4.022 12.069 -11.170 1.00 32.91 576 LEU A N 1
ATOM 4433 C CA . LEU A 1 576 ? 2.875 11.613 -10.369 1.00 32.91 576 LEU A CA 1
ATOM 4434 C C . LEU A 1 576 ? 1.554 11.595 -11.169 1.00 32.91 576 LEU A C 1
ATOM 4436 O O . LEU A 1 576 ? 0.605 10.943 -10.749 1.00 32.91 576 LEU A O 1
ATOM 4440 N N . ASP A 1 577 ? 1.509 12.266 -12.324 1.00 36.31 577 ASP A N 1
ATOM 4441 C CA . ASP A 1 577 ? 0.382 12.245 -13.264 1.00 36.31 577 ASP A CA 1
ATOM 4442 C C . ASP A 1 577 ? 0.404 11.052 -14.243 1.00 36.31 577 ASP A C 1
ATOM 4444 O O . ASP A 1 577 ? -0.601 10.781 -14.904 1.00 36.31 577 ASP A O 1
ATOM 4448 N N . ASP A 1 578 ? 1.537 10.353 -14.380 1.00 41.22 578 ASP A N 1
ATOM 4449 C CA . ASP A 1 578 ? 1.720 9.269 -15.360 1.00 41.22 578 ASP A CA 1
ATOM 4450 C C . ASP A 1 578 ? 1.387 7.888 -14.774 1.00 41.22 578 ASP A C 1
ATOM 4452 O O . ASP A 1 578 ? 0.973 6.979 -15.495 1.00 41.22 578 ASP A O 1
ATOM 4456 N N . CYS A 1 579 ? 1.484 7.740 -13.451 1.00 45.84 579 CYS A N 1
ATOM 4457 C CA . CYS A 1 579 ? 0.982 6.587 -12.715 1.00 45.84 579 CYS A CA 1
ATOM 4458 C C . CYS A 1 579 ? -0.189 7.044 -11.839 1.00 45.84 579 CYS A C 1
ATOM 4460 O O . CYS A 1 579 ? -0.005 7.754 -10.858 1.00 45.84 579 CYS A O 1
ATOM 4462 N N . LEU A 1 580 ? -1.410 6.623 -12.184 1.00 49.38 580 LEU A N 1
ATOM 4463 C CA . LEU A 1 580 ? -2.606 6.891 -11.374 1.00 49.38 580 LEU A CA 1
ATOM 4464 C C . LEU A 1 580 ? -2.605 6.105 -10.049 1.00 49.38 580 LEU A C 1
ATOM 4466 O O . LEU A 1 580 ? -3.507 6.303 -9.231 1.00 49.38 580 LEU A O 1
ATOM 4470 N N . ALA A 1 581 ? -1.620 5.220 -9.827 1.00 43.75 581 ALA A N 1
ATOM 4471 C CA . ALA A 1 581 ? -1.362 4.640 -8.518 1.00 43.75 581 ALA A CA 1
ATOM 4472 C C . ALA A 1 581 ? -0.872 5.720 -7.558 1.00 43.75 581 ALA A C 1
ATOM 4474 O O . ALA A 1 581 ? -0.066 6.570 -7.912 1.00 43.75 581 ALA A O 1
ATOM 4475 N N . CYS A 1 582 ? -1.402 5.684 -6.338 1.00 39.31 582 CYS A N 1
ATOM 4476 C CA . CYS A 1 582 ? -1.140 6.644 -5.276 1.00 39.31 582 CYS A CA 1
ATOM 4477 C C . CYS A 1 582 ? 0.297 7.200 -5.248 1.00 39.31 582 CYS A C 1
ATOM 4479 O O . CYS A 1 582 ? 1.265 6.469 -5.461 1.00 39.31 582 CYS A O 1
ATOM 4481 N N . SER A 1 583 ? 0.446 8.471 -4.869 1.00 36.88 583 SER A N 1
ATOM 4482 C CA . SER A 1 583 ? 1.728 9.050 -4.465 1.00 36.88 583 SER A CA 1
ATOM 4483 C C . SER A 1 583 ? 2.364 8.201 -3.351 1.00 36.88 583 SER A C 1
ATOM 4485 O O . SER A 1 583 ? 2.000 8.346 -2.184 1.00 36.88 583 SER A O 1
ATOM 4487 N N . GLY A 1 584 ? 3.250 7.267 -3.716 1.00 42.62 584 GLY A N 1
ATOM 4488 C CA . GLY A 1 584 ? 3.865 6.288 -2.807 1.00 42.62 584 GLY A CA 1
ATOM 4489 C C . GLY A 1 584 ? 3.661 4.803 -3.151 1.00 42.62 584 GLY A C 1
ATOM 4490 O O . GLY A 1 584 ? 4.161 3.959 -2.415 1.00 42.62 584 GLY A O 1
ATOM 4491 N N . CYS A 1 585 ? 2.956 4.461 -4.235 1.00 46.91 585 CYS A N 1
ATOM 4492 C CA . CYS A 1 585 ? 2.731 3.069 -4.641 1.00 46.91 585 CYS A CA 1
ATOM 4493 C C . CYS A 1 585 ? 3.900 2.479 -5.463 1.00 46.91 585 CYS A C 1
ATOM 4495 O O . CYS A 1 585 ? 4.109 1.270 -5.412 1.00 46.91 585 CYS A O 1
ATOM 4497 N N . VAL A 1 586 ? 4.668 3.300 -6.192 1.00 52.56 586 VAL A N 1
ATOM 4498 C CA . VAL A 1 586 ? 5.803 2.878 -7.040 1.00 52.56 586 VAL A CA 1
ATOM 4499 C C . VAL A 1 586 ? 7.124 3.330 -6.405 1.00 52.56 586 VAL A C 1
ATOM 4501 O O . VAL A 1 586 ? 7.300 4.505 -6.084 1.00 52.56 586 VAL A O 1
ATOM 4504 N N . THR A 1 587 ? 8.048 2.397 -6.187 1.00 52.38 587 THR A N 1
ATOM 4505 C CA . THR A 1 587 ? 9.387 2.630 -5.623 1.00 52.38 587 THR A CA 1
ATOM 4506 C C . THR A 1 587 ? 10.376 3.114 -6.689 1.00 52.38 587 THR A C 1
ATOM 4508 O O . THR A 1 587 ? 10.152 2.956 -7.886 1.00 52.38 587 THR A O 1
ATOM 4511 N N . SER A 1 588 ? 11.530 3.660 -6.281 1.00 53.41 588 SER A N 1
ATOM 4512 C CA . SER A 1 588 ? 12.579 4.054 -7.243 1.00 53.41 588 SER A CA 1
ATOM 4513 C C . SER A 1 588 ? 13.101 2.883 -8.086 1.00 53.41 588 SER A C 1
ATOM 4515 O O . SER A 1 588 ? 13.448 3.094 -9.244 1.00 53.41 588 SER A O 1
ATOM 4517 N N . ALA A 1 589 ? 13.150 1.666 -7.534 1.00 53.88 589 ALA A N 1
ATOM 4518 C CA . ALA A 1 589 ? 13.526 0.465 -8.283 1.00 53.88 589 ALA A CA 1
ATOM 4519 C C . ALA A 1 589 ? 12.454 0.096 -9.323 1.00 53.88 589 ALA A C 1
ATOM 4521 O O . ALA A 1 589 ? 12.766 -0.217 -10.467 1.00 53.88 589 ALA A O 1
ATOM 4522 N N . GLU A 1 590 ? 11.180 0.219 -8.961 1.00 62.28 590 GLU A N 1
ATOM 4523 C CA . GLU A 1 590 ? 10.058 -0.034 -9.868 1.00 62.28 590 GLU A CA 1
ATOM 4524 C C . GLU A 1 590 ? 9.969 1.000 -10.996 1.00 62.28 590 GLU A C 1
ATOM 4526 O O . GLU A 1 590 ? 9.691 0.637 -12.136 1.00 62.28 590 GLU A O 1
ATOM 4531 N N . THR A 1 591 ? 10.309 2.265 -10.733 1.00 64.56 591 THR A N 1
ATOM 4532 C CA . THR A 1 591 ? 10.477 3.288 -11.780 1.00 64.56 591 THR A CA 1
ATOM 4533 C C . THR A 1 591 ? 11.552 2.894 -12.797 1.00 64.56 591 THR A C 1
ATOM 4535 O O . THR A 1 591 ? 11.382 3.112 -13.999 1.00 64.56 591 THR A O 1
ATOM 4538 N N . VAL A 1 592 ? 12.652 2.281 -12.346 1.00 67.62 592 VAL A N 1
ATOM 4539 C CA . VAL A 1 592 ? 13.700 1.769 -13.243 1.00 67.62 592 VAL A CA 1
ATOM 4540 C C . VAL A 1 592 ? 13.177 0.595 -14.073 1.00 67.62 592 VAL A C 1
ATOM 4542 O O . VAL A 1 592 ? 13.353 0.611 -15.289 1.00 67.62 592 VAL A O 1
ATOM 4545 N N . LEU A 1 593 ? 12.468 -0.362 -13.465 1.00 68.38 593 LEU A N 1
ATOM 4546 C CA . LEU A 1 593 ? 11.859 -1.498 -14.178 1.00 68.38 593 LEU A CA 1
ATOM 4547 C C . LEU A 1 593 ? 10.848 -1.055 -15.249 1.00 68.38 593 LEU A C 1
ATOM 4549 O O . LEU A 1 593 ? 10.817 -1.619 -16.342 1.00 68.38 593 LEU A O 1
ATOM 4553 N N . ILE A 1 594 ? 10.054 -0.018 -14.962 1.00 76.38 594 ILE A N 1
ATOM 4554 C CA . ILE A 1 594 ? 9.137 0.596 -15.934 1.00 76.38 594 ILE A CA 1
ATOM 4555 C C . ILE A 1 594 ? 9.908 1.216 -17.104 1.00 76.38 594 ILE A C 1
ATOM 4557 O O . ILE A 1 594 ? 9.470 1.122 -18.244 1.00 76.38 594 ILE A O 1
ATOM 4561 N N . THR A 1 595 ? 11.047 1.855 -16.839 1.00 71.19 595 THR A N 1
ATOM 4562 C CA . THR A 1 595 ? 11.839 2.545 -17.874 1.00 71.19 595 THR A CA 1
ATOM 4563 C C . THR A 1 595 ? 12.599 1.568 -18.765 1.00 71.19 595 THR A C 1
ATOM 4565 O O . THR A 1 595 ? 12.758 1.808 -19.958 1.00 71.19 595 THR A O 1
ATOM 4568 N N . GLN A 1 596 ? 13.075 0.460 -18.191 1.00 75.12 596 GLN A N 1
ATOM 4569 C CA . GLN A 1 596 ? 13.799 -0.578 -18.927 1.00 75.12 596 GLN A CA 1
ATOM 4570 C C . GLN A 1 596 ? 12.937 -1.244 -20.005 1.00 75.12 596 GLN A C 1
ATOM 4572 O O . GLN A 1 596 ? 13.466 -1.702 -21.013 1.00 75.12 596 GLN A O 1
ATOM 4577 N N . GLN A 1 597 ? 11.620 -1.272 -19.816 1.00 87.69 597 GLN A N 1
ATOM 4578 C CA . GLN A 1 597 ? 10.669 -1.754 -20.810 1.00 87.69 597 GLN A CA 1
ATOM 4579 C C . GLN A 1 597 ? 10.162 -0.571 -21.632 1.00 87.69 597 GLN A C 1
ATOM 4581 O O . GLN A 1 597 ? 9.469 0.294 -21.102 1.00 87.69 597 GLN A O 1
ATOM 4586 N N . SER A 1 598 ? 10.510 -0.498 -22.914 1.00 90.69 598 SER A N 1
ATOM 4587 C CA . SER A 1 598 ? 10.113 0.615 -23.785 1.00 90.69 598 SER A CA 1
ATOM 4588 C C . SER A 1 598 ? 10.150 0.228 -25.263 1.00 90.69 598 SER A C 1
ATOM 4590 O O . SER A 1 598 ? 10.643 -0.842 -25.634 1.00 90.69 598 SER A O 1
ATOM 4592 N N . HIS A 1 599 ? 9.655 1.119 -26.127 1.00 91.31 599 HIS A N 1
ATOM 4593 C CA . HIS A 1 599 ? 9.768 0.962 -27.581 1.00 91.31 599 HIS A CA 1
ATOM 4594 C C . HIS A 1 599 ? 11.229 0.932 -28.059 1.00 91.31 599 HIS A C 1
ATOM 4596 O O . HIS A 1 599 ? 11.518 0.309 -29.078 1.00 91.31 599 HIS A O 1
ATOM 4602 N N . GLU A 1 600 ? 12.162 1.527 -27.307 1.00 90.81 600 GLU A N 1
ATOM 4603 C CA . GLU A 1 600 ? 13.601 1.438 -27.587 1.00 90.81 600 GLU A CA 1
ATOM 4604 C C . GLU A 1 600 ? 14.140 0.019 -27.357 1.00 90.81 600 GLU A C 1
ATOM 4606 O O . GLU A 1 600 ? 14.969 -0.454 -28.136 1.00 90.81 600 GLU A O 1
ATOM 4611 N N . GLU A 1 601 ? 13.644 -0.695 -26.339 1.00 90.94 601 GLU A N 1
ATOM 4612 C CA . GLU A 1 601 ? 14.035 -2.091 -26.100 1.00 90.94 601 GLU A CA 1
ATOM 4613 C C . GLU A 1 601 ? 13.520 -3.013 -27.207 1.00 90.94 601 GLU A C 1
ATOM 4615 O O . GLU A 1 601 ? 14.281 -3.837 -27.722 1.00 90.94 601 GLU A O 1
ATOM 4620 N N . LEU A 1 602 ? 12.270 -2.809 -27.644 1.00 94.31 602 LEU A N 1
ATOM 4621 C CA . LEU A 1 602 ? 11.723 -3.493 -28.818 1.00 94.31 602 LEU A CA 1
ATOM 4622 C C . LEU A 1 602 ? 12.584 -3.219 -30.061 1.00 94.31 602 LEU A C 1
ATOM 4624 O O . LEU A 1 602 ? 12.956 -4.144 -30.778 1.00 94.31 602 LEU A O 1
ATOM 4628 N N . ARG A 1 603 ? 12.955 -1.960 -30.314 1.00 93.44 603 ARG A N 1
ATOM 4629 C CA . ARG A 1 603 ? 13.821 -1.632 -31.452 1.00 93.44 603 ARG A CA 1
ATOM 4630 C C . ARG A 1 603 ? 15.173 -2.330 -31.343 1.00 93.44 603 ARG A C 1
ATOM 4632 O O . ARG A 1 603 ? 15.661 -2.859 -32.336 1.00 93.44 603 ARG A O 1
ATOM 4639 N N . LYS A 1 604 ? 15.753 -2.397 -30.142 1.00 92.62 604 LYS A N 1
ATOM 4640 C CA . LYS A 1 604 ? 17.054 -3.037 -29.950 1.00 92.62 604 LYS A CA 1
ATOM 4641 C C . LYS A 1 604 ? 17.030 -4.524 -30.303 1.00 92.62 604 LYS A C 1
ATOM 4643 O O . LYS A 1 604 ? 17.954 -4.986 -30.968 1.00 92.62 604 LYS A O 1
ATOM 4648 N N . ILE A 1 605 ? 16.005 -5.270 -29.881 1.00 94.00 605 ILE A N 1
ATOM 4649 C CA . ILE A 1 605 ? 15.914 -6.697 -30.224 1.00 94.00 605 ILE A CA 1
ATOM 4650 C C . ILE A 1 605 ? 15.657 -6.901 -31.723 1.00 94.00 605 ILE A C 1
ATOM 4652 O O . ILE A 1 605 ? 16.255 -7.785 -32.332 1.00 94.00 605 ILE A O 1
ATOM 4656 N N . LEU A 1 606 ? 14.842 -6.040 -32.339 1.00 94.25 606 LEU A N 1
ATOM 4657 C CA . LEU A 1 606 ? 14.583 -6.080 -33.778 1.00 94.25 606 LEU A CA 1
ATOM 4658 C C . LEU A 1 606 ? 15.849 -5.780 -34.591 1.00 94.25 606 LEU A C 1
ATOM 4660 O O . LEU A 1 606 ? 16.148 -6.486 -35.551 1.00 94.25 606 LEU A O 1
ATOM 4664 N N . ASP A 1 607 ? 16.627 -4.774 -34.195 1.00 93.12 607 ASP A N 1
ATOM 4665 C CA . ASP A 1 607 ? 17.878 -4.420 -34.867 1.00 93.12 607 ASP A CA 1
ATOM 4666 C C . ASP A 1 607 ? 18.974 -5.472 -34.647 1.00 93.12 607 ASP A C 1
ATOM 4668 O O . ASP A 1 607 ? 19.741 -5.757 -35.568 1.00 93.12 607 ASP A O 1
ATOM 4672 N N . ALA A 1 608 ? 19.019 -6.098 -33.467 1.00 92.25 608 ALA A N 1
ATOM 4673 C CA . ALA A 1 608 ? 19.898 -7.236 -33.210 1.00 92.25 608 ALA A CA 1
ATOM 4674 C C . ALA A 1 608 ? 19.545 -8.433 -34.106 1.00 92.25 608 ALA A C 1
ATOM 4676 O O . ALA A 1 608 ? 20.434 -9.047 -34.687 1.00 92.25 608 ALA A O 1
ATOM 4677 N N . ASN A 1 609 ? 18.255 -8.725 -34.295 1.00 94.00 609 ASN A N 1
ATOM 4678 C CA . ASN A 1 609 ? 17.817 -9.796 -35.189 1.00 94.00 609 ASN A CA 1
ATOM 4679 C C . ASN A 1 609 ? 18.221 -9.557 -36.653 1.00 94.00 609 ASN A C 1
ATOM 4681 O O . ASN A 1 609 ? 18.562 -10.513 -37.343 1.00 94.00 609 ASN A O 1
ATOM 4685 N N . LYS A 1 610 ? 18.232 -8.303 -37.129 1.00 91.19 610 LYS A N 1
ATOM 4686 C CA . LYS A 1 610 ? 18.636 -7.975 -38.512 1.00 91.19 610 LYS A CA 1
ATOM 4687 C C . LYS A 1 610 ? 20.097 -8.322 -38.812 1.00 91.19 610 LYS A C 1
ATOM 4689 O O . LYS A 1 610 ? 20.429 -8.562 -39.968 1.00 91.19 610 LYS A O 1
ATOM 4694 N N . THR A 1 611 ? 20.968 -8.297 -37.802 1.00 89.94 611 THR A N 1
ATOM 4695 C CA . THR A 1 611 ? 22.412 -8.551 -37.956 1.00 89.94 611 THR A CA 1
ATOM 4696 C C . THR A 1 611 ? 22.850 -9.919 -37.433 1.00 89.94 611 THR A C 1
ATOM 4698 O O . THR A 1 611 ? 23.960 -10.353 -37.738 1.00 89.94 611 THR A O 1
ATOM 4701 N N . ALA A 1 612 ? 21.994 -10.607 -36.676 1.00 89.25 612 ALA A N 1
ATOM 4702 C CA . ALA A 1 612 ? 22.255 -11.935 -36.136 1.00 89.25 612 ALA A CA 1
ATOM 4703 C C . ALA A 1 612 ? 22.166 -13.035 -37.206 1.00 89.25 612 ALA A C 1
ATOM 4705 O O . ALA A 1 612 ? 21.347 -12.971 -38.128 1.00 89.25 612 ALA A O 1
ATOM 4706 N N . ALA A 1 613 ? 22.983 -14.079 -37.039 1.00 86.94 613 ALA A N 1
ATOM 4707 C CA . ALA A 1 613 ? 22.867 -15.308 -37.818 1.00 86.94 613 ALA A CA 1
ATOM 4708 C C . ALA A 1 613 ? 21.516 -16.008 -37.539 1.00 86.94 613 ALA A C 1
ATOM 4710 O O . ALA A 1 613 ? 20.969 -15.835 -36.446 1.00 86.94 613 ALA A O 1
ATOM 4711 N N . PRO A 1 614 ? 20.963 -16.800 -38.481 1.00 83.44 614 PRO A N 1
ATOM 4712 C CA . PRO A 1 614 ? 19.626 -17.391 -38.340 1.00 83.44 614 PRO A CA 1
ATOM 4713 C C . PRO A 1 614 ? 19.402 -18.202 -37.052 1.00 83.44 614 PRO A C 1
ATOM 4715 O O . PRO A 1 614 ? 18.315 -18.180 -36.489 1.00 83.44 614 PRO A O 1
ATOM 4718 N N . ASP A 1 615 ? 20.432 -18.878 -36.543 1.00 82.38 615 ASP A N 1
ATOM 4719 C CA . ASP A 1 615 ? 20.419 -19.667 -35.301 1.00 82.38 615 ASP A CA 1
ATOM 4720 C C . ASP A 1 615 ? 20.451 -18.814 -34.013 1.00 82.38 615 ASP A C 1
ATOM 4722 O O . ASP A 1 615 ? 20.131 -19.286 -32.912 1.00 82.38 615 ASP A O 1
ATOM 4726 N N . GLN A 1 616 ? 20.826 -17.541 -34.150 1.00 83.81 616 GLN A N 1
ATOM 4727 C CA . GLN A 1 616 ? 20.940 -16.559 -33.071 1.00 83.81 616 GLN A CA 1
ATOM 4728 C C . GLN A 1 616 ? 19.758 -15.581 -33.022 1.00 83.81 616 GLN A C 1
ATOM 4730 O O . GLN A 1 616 ? 19.619 -14.850 -32.039 1.00 83.81 616 GLN A O 1
ATOM 4735 N N . GLN A 1 617 ? 18.901 -15.568 -34.048 1.00 91.00 617 GLN A N 1
ATOM 4736 C CA . GLN A 1 617 ? 17.707 -14.726 -34.092 1.00 91.00 617 GLN A CA 1
ATOM 4737 C C . GLN A 1 617 ? 16.664 -15.185 -33.069 1.00 91.00 617 GLN A C 1
ATOM 4739 O O . GLN A 1 617 ? 16.436 -16.379 -32.866 1.00 91.00 617 GLN A O 1
ATOM 4744 N N . LYS A 1 618 ? 16.005 -14.216 -32.426 1.00 94.12 618 LYS A N 1
ATOM 4745 C CA . LYS A 1 618 ? 14.850 -14.481 -31.563 1.00 94.12 618 LYS A CA 1
ATOM 4746 C C . LYS A 1 618 ? 13.548 -14.369 -32.340 1.00 94.12 618 LYS A C 1
ATOM 4748 O O . LYS A 1 618 ? 13.365 -13.428 -33.111 1.00 94.12 618 LYS A O 1
ATOM 4753 N N . LEU A 1 619 ? 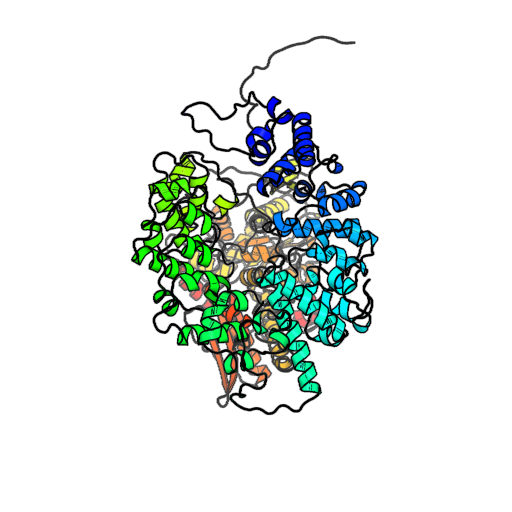12.596 -15.247 -32.048 1.00 96.25 619 LEU A N 1
ATOM 4754 C CA . LEU A 1 619 ? 11.233 -15.117 -32.544 1.00 96.25 619 LEU A CA 1
ATOM 4755 C C . LEU A 1 619 ? 10.519 -13.989 -31.787 1.00 96.25 619 LEU A C 1
ATOM 4757 O O . LEU A 1 619 ? 10.218 -14.122 -30.605 1.00 96.25 619 LEU A O 1
ATOM 4761 N N . VAL A 1 620 ? 10.259 -12.863 -32.452 1.00 97.88 620 VAL A N 1
ATOM 4762 C CA . VAL A 1 620 ? 9.602 -11.697 -31.832 1.00 97.88 620 VAL A CA 1
ATOM 4763 C C . VAL A 1 620 ? 8.089 -11.783 -32.018 1.00 97.88 620 VAL A C 1
ATOM 4765 O O . VAL A 1 620 ? 7.606 -11.716 -33.150 1.00 97.88 620 VAL A O 1
ATOM 4768 N N . VAL A 1 621 ? 7.357 -11.892 -30.909 1.00 98.38 621 VAL A N 1
ATOM 4769 C CA . VAL A 1 621 ? 5.887 -11.963 -30.860 1.00 98.38 621 VAL A CA 1
ATOM 4770 C C . VAL A 1 621 ? 5.353 -10.711 -30.173 1.00 98.38 621 VAL A C 1
ATOM 4772 O O . VAL A 1 621 ? 5.835 -10.361 -29.097 1.00 98.38 621 VAL A O 1
ATOM 4775 N N . ILE A 1 622 ? 4.361 -10.042 -30.764 1.00 98.50 622 ILE A N 1
ATOM 4776 C CA . ILE A 1 622 ? 3.741 -8.837 -30.200 1.00 98.50 622 ILE A CA 1
ATOM 4777 C C . ILE A 1 622 ? 2.254 -9.080 -29.941 1.00 98.50 622 ILE A C 1
ATOM 4779 O O . ILE A 1 622 ? 1.498 -9.286 -30.878 1.00 98.50 622 ILE A O 1
ATOM 4783 N N . SER A 1 623 ? 1.804 -8.995 -28.692 1.00 98.19 623 SER A N 1
ATOM 4784 C CA . SER A 1 623 ? 0.385 -9.148 -28.347 1.00 98.19 623 SER A CA 1
ATOM 4785 C C . SER A 1 623 ? -0.249 -7.799 -28.009 1.00 98.19 623 SER A C 1
ATOM 4787 O O . SER A 1 623 ? 0.171 -7.122 -27.070 1.00 98.19 623 SER A O 1
ATOM 4789 N N . VAL A 1 624 ? -1.270 -7.389 -28.758 1.00 97.75 624 VAL A N 1
ATOM 4790 C CA . VAL A 1 624 ? -1.909 -6.072 -28.644 1.00 97.75 624 VAL A CA 1
ATOM 4791 C C . VAL A 1 624 ? -3.180 -6.154 -27.801 1.00 97.75 624 VAL A C 1
ATOM 4793 O O . VAL A 1 624 ? -3.972 -7.088 -27.922 1.00 97.75 624 VAL A O 1
ATOM 4796 N N . SER A 1 625 ? -3.388 -5.179 -26.912 1.00 96.62 625 SER A N 1
ATOM 4797 C CA . SER A 1 625 ? -4.641 -5.076 -26.163 1.00 96.62 625 SER A CA 1
ATOM 4798 C C . SER A 1 625 ? -5.763 -4.414 -26.971 1.00 96.62 625 SER A C 1
ATOM 4800 O O . SER A 1 625 ? -5.519 -3.401 -27.641 1.00 96.62 625 SER A O 1
ATOM 4802 N N . PRO A 1 626 ? -7.017 -4.896 -26.850 1.00 94.69 626 PRO A N 1
ATOM 4803 C CA . PRO A 1 626 ? -8.170 -4.245 -27.472 1.00 94.69 626 PRO A CA 1
ATOM 4804 C C . PRO A 1 626 ? -8.311 -2.764 -27.086 1.00 94.69 626 PRO A C 1
ATOM 4806 O O . PRO A 1 626 ? -8.702 -1.933 -27.901 1.00 94.69 626 PRO A O 1
ATOM 4809 N N . GLN A 1 627 ? -7.935 -2.403 -25.854 1.00 96.12 627 GLN A N 1
ATOM 4810 C CA . GLN A 1 627 ? -7.972 -1.026 -25.358 1.00 96.12 627 GLN A CA 1
ATOM 4811 C C . GLN A 1 627 ? -6.934 -0.116 -26.031 1.00 96.12 627 GLN A C 1
ATOM 4813 O O . GLN A 1 627 ? -7.240 1.042 -26.328 1.00 96.12 627 GLN A O 1
ATOM 4818 N N . SER A 1 628 ? -5.718 -0.618 -26.276 1.00 97.12 628 SER A N 1
ATOM 4819 C CA . SER A 1 628 ? -4.696 0.112 -27.035 1.00 97.12 628 SER A CA 1
ATOM 4820 C C . SER A 1 628 ? -5.100 0.259 -28.499 1.00 97.12 628 SER A C 1
ATOM 4822 O O . SER A 1 628 ? -4.983 1.354 -29.050 1.00 97.12 628 SER A O 1
ATOM 4824 N N . SER A 1 629 ? -5.641 -0.805 -29.104 1.00 96.56 629 SER A N 1
ATOM 4825 C CA . SER A 1 629 ? -6.164 -0.768 -30.475 1.00 96.56 629 SER A CA 1
ATOM 4826 C C . SER A 1 629 ? -7.277 0.279 -30.620 1.00 96.56 629 SER A C 1
ATOM 4828 O O . SER A 1 629 ? -7.180 1.158 -31.471 1.00 96.56 629 SER A O 1
ATOM 4830 N N . ALA A 1 630 ? -8.265 0.299 -29.716 1.00 96.31 630 ALA A N 1
ATOM 4831 C CA . ALA A 1 630 ? -9.338 1.300 -29.724 1.00 96.31 630 ALA A CA 1
ATOM 4832 C C . ALA A 1 630 ? -8.826 2.743 -29.539 1.00 96.31 630 ALA A C 1
ATOM 4834 O O . ALA A 1 630 ? -9.337 3.673 -30.165 1.00 96.31 630 ALA A O 1
ATOM 4835 N N . SER A 1 631 ? -7.797 2.951 -28.710 1.00 96.00 631 SER A N 1
ATOM 4836 C CA . SER A 1 631 ? -7.192 4.276 -28.530 1.00 96.00 631 SER A CA 1
ATOM 4837 C C . SER A 1 631 ? -6.442 4.758 -29.773 1.00 96.00 631 SER A C 1
ATOM 4839 O O . SER A 1 631 ? -6.531 5.940 -30.108 1.00 96.00 631 SER A O 1
ATOM 4841 N N . LEU A 1 632 ? -5.732 3.868 -30.471 1.00 96.31 632 LEU A N 1
ATOM 4842 C CA . LEU A 1 632 ? -5.069 4.185 -31.739 1.00 96.31 632 LEU A CA 1
ATOM 4843 C C . LEU A 1 632 ? -6.097 4.420 -32.852 1.00 96.31 632 LEU A C 1
ATOM 4845 O O . LEU A 1 632 ? -5.974 5.390 -33.597 1.00 96.31 632 LEU A O 1
ATOM 4849 N N . ALA A 1 633 ? -7.159 3.616 -32.897 1.00 96.00 633 ALA A N 1
ATOM 4850 C CA . ALA A 1 633 ? -8.278 3.795 -33.817 1.00 96.00 633 ALA A CA 1
ATOM 4851 C C . ALA A 1 633 ? -8.896 5.197 -33.676 1.00 96.00 633 ALA A C 1
ATOM 4853 O O . ALA A 1 633 ? -9.058 5.903 -34.670 1.00 96.00 633 ALA A O 1
ATOM 4854 N N . ALA A 1 634 ? -9.125 5.656 -32.438 1.00 94.44 634 ALA A N 1
ATOM 4855 C CA . ALA A 1 634 ? -9.626 7.005 -32.165 1.00 94.44 634 ALA A CA 1
ATOM 4856 C C . ALA A 1 634 ? -8.663 8.099 -32.656 1.00 94.44 634 ALA A C 1
ATOM 4858 O O . ALA A 1 634 ? -9.092 9.097 -33.233 1.00 94.44 634 ALA A O 1
ATOM 4859 N N . ARG A 1 635 ? -7.352 7.916 -32.451 1.00 92.38 635 ARG A N 1
ATOM 4860 C CA . ARG A 1 635 ? -6.324 8.895 -32.840 1.00 92.38 635 ARG A CA 1
ATOM 4861 C C . ARG A 1 635 ? -6.166 9.033 -34.354 1.00 92.38 635 ARG A C 1
ATOM 4863 O O . ARG A 1 635 ? -5.878 10.136 -34.825 1.00 92.38 635 ARG A O 1
ATOM 4870 N N . PHE A 1 636 ? -6.300 7.931 -35.085 1.00 93.06 636 PHE A N 1
ATOM 4871 C CA . PHE A 1 636 ? -6.123 7.875 -36.538 1.00 93.06 636 PHE A CA 1
ATOM 4872 C C . PHE A 1 636 ? -7.449 7.876 -37.312 1.00 93.06 636 PHE A C 1
ATOM 4874 O O . PHE A 1 636 ? -7.421 7.825 -38.537 1.00 93.06 636 PHE A O 1
ATOM 4881 N N . GLN A 1 637 ? -8.589 7.977 -36.616 1.00 92.62 637 GLN A N 1
ATOM 4882 C CA . GLN A 1 637 ? -9.939 7.985 -37.198 1.00 92.62 637 GLN A CA 1
ATOM 4883 C C . GLN A 1 637 ? -10.217 6.747 -38.065 1.00 92.62 637 GLN A C 1
ATOM 4885 O O . GLN A 1 637 ? -10.788 6.829 -39.150 1.00 92.62 637 GLN A O 1
ATOM 4890 N N . LEU A 1 638 ? -9.788 5.587 -37.574 1.00 94.69 638 LEU A N 1
ATOM 4891 C CA . LEU A 1 638 ? -9.948 4.294 -38.231 1.00 94.69 638 LEU A CA 1
ATOM 4892 C C . LEU A 1 638 ? -11.019 3.466 -37.513 1.00 94.69 638 LEU A C 1
ATOM 4894 O O . LEU A 1 638 ? -11.282 3.659 -36.325 1.00 94.69 638 LEU A O 1
ATOM 4898 N N . ASN A 1 639 ? -11.618 2.505 -38.216 1.00 94.50 639 ASN A N 1
ATOM 4899 C CA . ASN A 1 639 ? -12.441 1.490 -37.559 1.00 94.50 639 ASN A CA 1
ATOM 4900 C C . ASN A 1 639 ? -11.551 0.442 -36.845 1.00 94.50 639 ASN A C 1
ATOM 4902 O O . ASN A 1 639 ? -10.359 0.324 -37.165 1.00 94.50 639 ASN A O 1
ATOM 4906 N N . PRO A 1 640 ? -12.090 -0.323 -35.876 1.00 93.62 640 PRO A N 1
ATOM 4907 C CA . PRO A 1 640 ? -11.290 -1.265 -35.090 1.00 93.62 640 PRO A CA 1
ATOM 4908 C C . PRO A 1 640 ? -10.593 -2.355 -35.919 1.00 93.62 640 PRO A C 1
ATOM 4910 O O . PRO A 1 640 ? -9.421 -2.646 -35.676 1.00 93.62 640 PRO A O 1
ATOM 4913 N N . THR A 1 641 ? -11.278 -2.922 -36.917 1.00 94.19 641 THR A N 1
ATOM 4914 C CA . THR A 1 641 ? -10.742 -3.996 -37.771 1.00 94.19 641 THR A CA 1
ATOM 4915 C C . THR A 1 641 ? -9.558 -3.516 -38.604 1.00 94.19 641 THR A C 1
ATOM 4917 O O . THR A 1 641 ? -8.499 -4.147 -38.597 1.00 94.19 641 THR A O 1
ATOM 4920 N N . ASP A 1 642 ? -9.695 -2.374 -39.279 1.00 94.94 642 ASP A N 1
ATOM 4921 C CA . ASP A 1 642 ? -8.612 -1.791 -40.073 1.00 94.94 642 ASP A CA 1
ATOM 4922 C C . ASP A 1 642 ? -7.440 -1.371 -39.194 1.00 94.94 642 ASP A C 1
ATOM 4924 O O . ASP A 1 642 ? -6.287 -1.559 -39.576 1.00 94.94 642 ASP A O 1
ATOM 4928 N N . THR A 1 643 ? -7.717 -0.852 -37.995 1.00 96.44 643 THR A N 1
ATOM 4929 C CA . THR A 1 643 ? -6.669 -0.498 -37.031 1.00 96.44 643 THR A CA 1
ATOM 4930 C C . THR A 1 643 ? -5.850 -1.722 -36.640 1.00 96.44 643 THR A C 1
ATOM 4932 O O . THR A 1 643 ? -4.624 -1.668 -36.706 1.00 96.44 643 THR A O 1
ATOM 4935 N N . ALA A 1 644 ? -6.499 -2.838 -36.292 1.00 95.56 644 ALA A N 1
ATOM 4936 C CA . ALA A 1 644 ? -5.807 -4.076 -35.941 1.00 95.56 644 ALA A CA 1
ATOM 4937 C C . ALA A 1 644 ? -4.922 -4.573 -37.098 1.00 95.56 644 ALA A C 1
ATOM 4939 O O . ALA A 1 644 ? -3.731 -4.806 -36.905 1.00 95.56 644 ALA A O 1
ATOM 4940 N N . LYS A 1 645 ? -5.461 -4.625 -38.323 1.00 96.44 645 LYS A N 1
ATOM 4941 C CA . LYS A 1 645 ? -4.722 -5.067 -39.519 1.00 96.44 645 LYS A CA 1
ATOM 4942 C C . LYS A 1 645 ? -3.548 -4.151 -39.876 1.00 96.44 645 LYS A C 1
ATOM 4944 O O . LYS A 1 645 ? -2.480 -4.628 -40.262 1.00 96.44 645 LYS A O 1
ATOM 4949 N N . LYS A 1 646 ? -3.721 -2.833 -39.744 1.00 97.62 646 LYS A N 1
ATOM 4950 C CA . LYS A 1 646 ? -2.659 -1.839 -39.980 1.00 97.62 646 LYS A CA 1
ATOM 4951 C C . LYS A 1 646 ? -1.587 -1.887 -38.889 1.00 97.62 646 LYS A C 1
ATOM 4953 O O . LYS A 1 646 ? -0.409 -1.728 -39.200 1.00 97.62 646 LYS A O 1
ATOM 4958 N N . LEU A 1 647 ? -1.953 -2.168 -37.636 1.00 97.31 647 LEU A N 1
ATOM 4959 C CA . LEU A 1 647 ? -0.982 -2.408 -36.561 1.00 97.31 647 LEU A CA 1
ATOM 4960 C C . LEU A 1 647 ? -0.188 -3.692 -36.799 1.00 97.31 647 LEU A C 1
ATOM 4962 O O . LEU A 1 647 ? 1.032 -3.680 -36.641 1.00 97.31 647 LEU A O 1
ATOM 4966 N N . THR A 1 648 ? -0.839 -4.766 -37.251 1.00 97.06 648 THR A N 1
ATOM 4967 C CA . THR A 1 648 ? -0.145 -5.990 -37.668 1.00 97.06 648 THR A CA 1
ATOM 4968 C C . THR A 1 648 ? 0.850 -5.701 -38.789 1.00 97.06 648 THR A C 1
ATOM 4970 O O . THR A 1 648 ? 2.015 -6.083 -38.684 1.00 97.06 648 THR A O 1
ATOM 4973 N N . ALA A 1 649 ? 0.438 -4.960 -39.823 1.00 97.25 649 ALA A N 1
ATOM 4974 C CA . ALA A 1 649 ? 1.325 -4.554 -40.912 1.00 97.25 649 ALA A CA 1
ATOM 4975 C C . ALA A 1 649 ? 2.518 -3.727 -40.410 1.00 97.25 649 ALA A C 1
ATOM 4977 O O . ALA A 1 649 ? 3.660 -3.992 -40.787 1.00 97.25 649 ALA A O 1
ATOM 4978 N N . PHE A 1 650 ? 2.267 -2.756 -39.529 1.00 97.81 650 PHE A N 1
ATOM 4979 C CA . PHE A 1 650 ? 3.299 -1.905 -38.946 1.00 97.81 650 PHE A CA 1
ATOM 4980 C C . PHE A 1 650 ? 4.352 -2.715 -38.186 1.00 97.81 650 PHE A C 1
ATOM 4982 O O . PHE A 1 650 ? 5.545 -2.616 -38.475 1.00 97.81 650 PHE A O 1
ATOM 4989 N N . PHE A 1 651 ? 3.924 -3.556 -37.245 1.00 97.81 651 PHE A N 1
ATOM 4990 C CA . PHE A 1 651 ? 4.845 -4.351 -36.440 1.00 97.81 651 PHE A CA 1
ATOM 4991 C C . PHE A 1 651 ? 5.601 -5.390 -37.274 1.00 97.81 651 PHE A C 1
ATOM 4993 O O . PHE A 1 651 ? 6.800 -5.576 -37.061 1.00 97.81 651 PHE A O 1
ATOM 5000 N N . LYS A 1 652 ? 4.957 -6.011 -38.271 1.00 96.38 652 LYS A N 1
ATOM 5001 C CA . LYS A 1 652 ? 5.645 -6.907 -39.214 1.00 96.38 652 LYS A CA 1
ATOM 5002 C C . LYS A 1 652 ? 6.693 -6.171 -40.043 1.00 96.38 652 LYS A C 1
ATOM 5004 O O . LYS A 1 652 ? 7.809 -6.661 -40.179 1.00 96.38 652 LYS A O 1
ATOM 5009 N N . LYS A 1 653 ? 6.386 -4.960 -40.521 1.00 95.00 653 LYS A N 1
ATOM 5010 C CA . LYS A 1 653 ? 7.350 -4.105 -41.233 1.00 95.00 653 LYS A CA 1
ATOM 5011 C C . LYS A 1 653 ? 8.570 -3.764 -40.368 1.00 95.00 653 LYS A C 1
ATOM 5013 O O . LYS A 1 653 ? 9.678 -3.683 -40.890 1.00 95.00 653 LYS A O 1
ATOM 5018 N N . LEU A 1 654 ? 8.383 -3.601 -39.058 1.00 94.81 654 LEU A N 1
ATOM 5019 C CA . LEU A 1 654 ? 9.481 -3.385 -38.112 1.00 94.81 654 LEU A CA 1
ATOM 5020 C C . LEU A 1 654 ? 10.348 -4.634 -37.872 1.00 94.81 654 LEU A C 1
ATOM 5022 O O . LEU A 1 654 ? 11.501 -4.497 -37.457 1.00 94.81 654 LEU A O 1
ATOM 5026 N N . GLY A 1 655 ? 9.820 -5.830 -38.151 1.00 95.00 655 GLY A N 1
ATOM 5027 C CA . GLY A 1 655 ? 10.505 -7.115 -37.986 1.00 95.00 655 GLY A CA 1
ATOM 5028 C C . GLY A 1 655 ? 9.889 -8.043 -36.931 1.00 95.00 655 GLY A C 1
ATOM 5029 O O . GLY A 1 655 ? 10.529 -9.016 -36.533 1.00 95.00 655 GLY A O 1
ATOM 5030 N N . ALA A 1 656 ? 8.676 -7.758 -36.442 1.00 97.00 656 ALA A N 1
ATOM 5031 C CA . ALA A 1 656 ? 7.928 -8.728 -35.644 1.00 97.00 656 ALA A CA 1
ATOM 5032 C C . ALA A 1 656 ? 7.504 -9.918 -36.518 1.00 97.00 656 ALA A C 1
ATOM 5034 O O . ALA A 1 656 ? 7.128 -9.743 -37.676 1.00 97.00 656 ALA A O 1
ATOM 5035 N N . HIS A 1 657 ? 7.538 -11.122 -35.951 1.00 95.88 657 HIS A N 1
ATOM 5036 C CA . HIS A 1 657 ? 7.185 -12.345 -36.673 1.00 95.88 657 HIS A CA 1
ATOM 5037 C C . HIS A 1 657 ? 5.681 -12.610 -36.584 1.00 95.88 657 HIS A C 1
ATOM 5039 O O . HIS A 1 657 ? 5.050 -12.928 -37.589 1.00 95.88 657 HIS A O 1
ATOM 5045 N N . TYR A 1 658 ? 5.110 -12.409 -35.392 1.00 96.69 658 TYR A N 1
ATOM 5046 C CA . TYR A 1 658 ? 3.694 -12.631 -35.113 1.00 96.69 658 TYR A CA 1
ATOM 5047 C C . TYR A 1 658 ? 3.099 -11.478 -34.306 1.00 96.69 658 TYR A C 1
ATOM 5049 O O . TYR A 1 658 ? 3.755 -10.944 -33.405 1.00 96.69 658 TYR A O 1
ATOM 5057 N N . VAL A 1 659 ? 1.855 -11.111 -34.619 1.00 96.88 659 VAL A N 1
ATOM 5058 C CA . VAL A 1 659 ? 1.090 -10.072 -33.923 1.00 96.88 659 VAL A CA 1
ATOM 5059 C C . VAL A 1 659 ? -0.277 -10.610 -33.492 1.00 96.88 659 VAL A C 1
ATOM 5061 O O . VAL A 1 659 ? -1.171 -10.766 -34.321 1.00 96.88 659 VAL A O 1
ATOM 5064 N N . PHE A 1 660 ? -0.448 -10.866 -32.195 1.00 95.75 660 PHE A N 1
ATOM 5065 C CA . PHE A 1 660 ? -1.655 -11.467 -31.616 1.00 95.75 660 PHE A CA 1
ATOM 5066 C C . PHE A 1 660 ? -2.549 -10.453 -30.897 1.00 95.75 660 PHE A C 1
ATOM 5068 O O . PHE A 1 660 ? -2.116 -9.360 -30.533 1.00 95.75 660 PHE A O 1
ATOM 5075 N N . ASP A 1 661 ? -3.799 -10.841 -30.641 1.00 92.38 661 ASP A N 1
ATOM 5076 C CA . ASP A 1 661 ? -4.758 -10.083 -29.831 1.00 92.38 661 ASP A CA 1
ATOM 5077 C C . ASP A 1 661 ? -4.913 -10.716 -28.436 1.00 92.38 661 ASP A C 1
ATOM 5079 O O . ASP A 1 661 ? -5.222 -11.902 -28.290 1.00 92.38 661 ASP A O 1
ATOM 5083 N N . THR A 1 662 ? -4.732 -9.916 -27.383 1.00 94.62 662 THR A N 1
ATOM 5084 C CA . THR A 1 662 ? -4.929 -10.367 -25.990 1.00 94.62 662 THR A CA 1
ATOM 5085 C C . THR A 1 662 ? -6.400 -10.598 -25.613 1.00 94.62 662 THR A C 1
ATOM 5087 O O . THR A 1 662 ? -6.679 -11.105 -24.526 1.00 94.62 662 THR A O 1
ATOM 5090 N N . ALA A 1 663 ? -7.364 -10.279 -26.485 1.00 92.69 663 ALA A N 1
ATOM 5091 C CA . ALA A 1 663 ? -8.747 -10.732 -26.344 1.00 92.69 663 ALA A CA 1
ATOM 5092 C C . ALA A 1 663 ? -8.835 -12.265 -26.280 1.00 92.69 663 ALA A C 1
ATOM 5094 O O . ALA A 1 663 ? -9.614 -12.791 -25.487 1.00 92.69 663 ALA A O 1
ATOM 5095 N N . PHE A 1 664 ? -7.987 -12.980 -27.030 1.00 93.38 664 PHE A N 1
ATOM 5096 C CA . PHE A 1 664 ? -7.980 -14.442 -27.015 1.00 93.38 664 PHE A CA 1
ATOM 5097 C C . PHE A 1 664 ? -7.580 -15.007 -25.645 1.00 93.38 664 PHE A C 1
ATOM 5099 O O . PHE A 1 664 ? -8.271 -15.863 -25.095 1.00 93.38 664 PHE A O 1
ATOM 5106 N N . SER A 1 665 ? -6.506 -14.488 -25.038 1.00 95.19 665 SER A N 1
ATOM 5107 C CA . SER A 1 665 ? -6.078 -14.924 -23.701 1.00 95.19 665 SER A CA 1
ATOM 5108 C C . SER A 1 665 ? -7.051 -14.501 -22.599 1.00 95.19 665 SER A C 1
ATOM 5110 O O . SER A 1 665 ? -7.128 -15.158 -21.561 1.00 95.19 665 SER A O 1
ATOM 5112 N N . ARG A 1 666 ? -7.838 -13.435 -22.815 1.00 95.62 666 ARG A N 1
ATOM 5113 C CA . ARG A 1 666 ? -8.875 -13.005 -21.867 1.00 95.62 666 ARG A CA 1
ATOM 5114 C C . ARG A 1 666 ? -9.963 -14.061 -21.672 1.00 95.62 666 ARG A C 1
ATOM 5116 O O . ARG A 1 666 ? -10.488 -14.136 -20.566 1.00 95.62 666 ARG A O 1
ATOM 5123 N N . ASN A 1 667 ? -10.255 -14.888 -22.679 1.00 95.81 667 ASN A N 1
ATOM 5124 C CA . ASN A 1 667 ? -11.221 -15.985 -22.552 1.00 95.81 667 ASN A CA 1
ATOM 5125 C C . ASN A 1 667 ? -10.885 -16.887 -21.357 1.00 95.81 667 ASN A C 1
ATOM 5127 O O . ASN A 1 667 ? -11.727 -17.122 -20.501 1.00 95.81 667 ASN A O 1
ATOM 5131 N N . PHE A 1 668 ? -9.624 -17.297 -21.229 1.00 96.62 668 PHE A N 1
ATOM 5132 C CA . PHE A 1 668 ? -9.153 -18.116 -20.112 1.00 96.62 668 PHE A CA 1
ATOM 5133 C C . PHE A 1 668 ? -9.249 -17.382 -18.774 1.00 96.62 668 PHE A C 1
ATOM 5135 O O . PHE A 1 668 ? -9.765 -17.937 -17.813 1.00 96.62 668 PHE A O 1
ATOM 5142 N N . SER A 1 669 ? -8.823 -16.114 -18.706 1.00 97.56 669 SER A N 1
ATOM 5143 C CA . SER A 1 669 ? -8.952 -15.327 -17.473 1.00 97.56 669 SER A CA 1
ATOM 5144 C C . SER A 1 669 ? -10.407 -15.199 -17.008 1.00 97.56 669 SER A C 1
ATOM 5146 O O . SER A 1 669 ? -10.662 -15.203 -15.806 1.00 97.56 669 SER A O 1
ATOM 5148 N N . LEU A 1 670 ? -11.352 -15.051 -17.940 1.00 97.38 670 LEU A N 1
ATOM 5149 C CA . LEU A 1 670 ? -12.785 -14.966 -17.660 1.00 97.38 670 LEU A CA 1
ATOM 5150 C C . LEU A 1 670 ? -13.344 -16.308 -17.165 1.00 97.38 670 LEU A C 1
ATOM 5152 O O . LEU A 1 670 ? -13.983 -16.338 -16.112 1.00 97.38 670 LEU A O 1
ATOM 5156 N N . LEU A 1 671 ? -13.008 -17.404 -17.853 1.00 97.44 671 LEU A N 1
ATOM 5157 C CA . LEU A 1 671 ? -13.403 -18.766 -17.486 1.00 97.44 671 LEU A CA 1
ATOM 5158 C C . LEU A 1 671 ? -12.853 -19.184 -16.109 1.00 97.44 671 LEU A C 1
ATOM 5160 O O . LEU A 1 671 ? -13.591 -19.720 -15.284 1.00 97.44 671 LEU A O 1
ATOM 5164 N N . GLU A 1 672 ? -11.593 -18.879 -15.797 1.00 97.62 672 GLU A N 1
ATOM 5165 C CA . GLU A 1 672 ? -11.044 -19.167 -14.465 1.00 97.62 672 GLU A CA 1
ATOM 5166 C C . GLU A 1 672 ? -11.652 -18.269 -13.379 1.00 97.62 672 GLU A C 1
ATOM 5168 O O . GLU A 1 672 ? -11.943 -18.730 -12.274 1.00 97.62 672 GLU A O 1
ATOM 5173 N N . SER A 1 673 ? -11.941 -16.999 -13.692 1.00 97.81 673 SER A N 1
ATOM 5174 C CA . SER A 1 673 ? -12.592 -16.086 -12.739 1.00 97.81 673 SER A CA 1
ATOM 5175 C C . SER A 1 673 ? -14.021 -16.524 -12.396 1.00 97.81 673 SER A C 1
ATOM 5177 O O . SER A 1 673 ? -14.424 -16.427 -11.234 1.00 97.81 673 SER A O 1
ATOM 5179 N N . GLN A 1 674 ? -14.801 -17.002 -13.376 1.00 97.19 674 GLN A N 1
ATOM 5180 C CA . GLN A 1 674 ? -16.166 -17.474 -13.117 1.00 97.19 674 GLN A CA 1
ATOM 5181 C C . GLN A 1 674 ? -16.173 -18.766 -12.294 1.00 97.19 674 GLN A C 1
ATOM 5183 O O . GLN A 1 674 ? -16.942 -18.863 -11.334 1.00 97.19 674 GLN A O 1
ATOM 5188 N N . ARG A 1 675 ? -15.272 -19.714 -12.602 1.00 96.50 675 ARG A N 1
ATOM 5189 C CA . ARG A 1 675 ? -15.127 -20.974 -11.859 1.00 96.50 675 ARG A CA 1
ATOM 5190 C C . ARG A 1 675 ? -14.715 -20.708 -10.412 1.00 96.50 675 ARG A C 1
ATOM 5192 O O . ARG A 1 675 ? -15.369 -21.196 -9.489 1.00 96.50 675 ARG A O 1
ATOM 5199 N N . GLU A 1 676 ? -13.703 -19.862 -10.202 1.00 97.19 676 GLU A N 1
ATOM 5200 C CA . GLU A 1 676 ? -13.239 -19.478 -8.864 1.00 97.19 676 GLU A CA 1
ATOM 5201 C C . GLU A 1 676 ? -14.346 -18.788 -8.052 1.00 97.19 676 GLU A C 1
ATOM 5203 O O . GLU A 1 676 ? -14.529 -19.087 -6.868 1.00 97.19 676 GLU A O 1
ATOM 5208 N N . PHE A 1 677 ? -15.119 -17.887 -8.670 1.00 98.31 677 PHE A N 1
ATOM 5209 C CA . PHE A 1 677 ? -16.239 -17.241 -7.988 1.00 98.31 677 PHE A CA 1
ATOM 5210 C C . PHE A 1 677 ? -17.314 -18.249 -7.567 1.00 98.31 677 PHE A C 1
ATOM 5212 O O . PHE A 1 677 ? -17.726 -18.245 -6.405 1.00 98.31 677 PHE A O 1
ATOM 5219 N N . VAL A 1 678 ? -17.760 -19.118 -8.481 1.00 97.81 678 VAL A N 1
ATOM 5220 C CA . VAL A 1 678 ? -18.785 -20.138 -8.203 1.00 97.81 678 VAL A CA 1
ATOM 5221 C C . VAL A 1 678 ? -18.333 -21.064 -7.075 1.00 97.81 678 VAL A C 1
ATOM 5223 O O . VAL A 1 678 ? -19.107 -21.325 -6.149 1.00 97.81 678 VAL A O 1
ATOM 5226 N N . GLN A 1 679 ? -17.075 -21.510 -7.103 1.00 95.69 679 GLN A N 1
ATOM 5227 C CA . GLN A 1 679 ? -16.500 -22.334 -6.044 1.00 95.69 679 GLN A CA 1
ATOM 5228 C C . GLN A 1 679 ? -16.529 -21.610 -4.689 1.00 95.69 679 GLN A C 1
ATOM 5230 O O . GLN A 1 679 ? -17.125 -22.109 -3.731 1.00 95.69 679 GLN A O 1
ATOM 5235 N N . ARG A 1 680 ? -15.960 -20.401 -4.605 1.00 97.12 680 ARG A N 1
ATOM 5236 C CA . ARG A 1 680 ? -15.916 -19.625 -3.354 1.00 97.12 680 ARG A CA 1
ATOM 5237 C C . ARG A 1 680 ? -17.316 -19.276 -2.841 1.00 97.12 680 ARG A C 1
ATOM 5239 O O . ARG A 1 680 ? -17.551 -19.269 -1.634 1.00 97.12 680 ARG A O 1
ATOM 5246 N N . PHE A 1 681 ? -18.272 -19.032 -3.736 1.00 96.75 681 PHE A N 1
ATOM 5247 C CA . PHE A 1 681 ? -19.660 -18.785 -3.360 1.00 96.75 681 PHE A CA 1
ATOM 5248 C C . PHE A 1 681 ? -20.318 -20.018 -2.724 1.00 96.75 681 PHE A C 1
ATOM 5250 O O . PHE A 1 681 ? -21.033 -19.885 -1.730 1.00 96.75 681 PHE A O 1
ATOM 5257 N N . ARG A 1 682 ? -20.058 -21.225 -3.243 1.00 95.12 682 ARG A N 1
ATOM 5258 C CA . ARG A 1 682 ? -20.538 -22.483 -2.640 1.00 95.12 682 ARG A CA 1
ATOM 5259 C C . ARG A 1 682 ? -19.909 -22.729 -1.259 1.00 95.12 682 ARG A C 1
ATOM 5261 O O . ARG A 1 682 ? -20.589 -23.192 -0.348 1.00 95.12 682 ARG A O 1
ATOM 5268 N N . GLU A 1 683 ? -18.650 -22.339 -1.069 1.00 92.62 683 GLU A N 1
ATOM 5269 C CA . GLU A 1 683 ? -17.884 -22.523 0.178 1.00 92.62 683 GLU A CA 1
ATOM 5270 C C . GLU A 1 683 ? -18.091 -21.415 1.234 1.00 92.62 683 GLU A C 1
ATOM 5272 O O . GLU A 1 683 ? -17.517 -21.472 2.330 1.00 92.62 683 GLU A O 1
ATOM 5277 N N . GLN A 1 684 ? -18.924 -20.406 0.954 1.00 88.81 684 GLN A N 1
ATOM 5278 C CA . GLN A 1 684 ? -19.078 -19.220 1.810 1.00 88.81 684 GLN A CA 1
ATOM 5279 C C . GLN A 1 684 ? -19.565 -19.526 3.237 1.00 88.81 684 GLN A C 1
ATOM 5281 O O . GLN A 1 684 ? -19.263 -18.786 4.173 1.00 88.81 684 GLN A O 1
ATOM 5286 N N . ALA A 1 685 ? -20.301 -20.627 3.427 1.00 84.62 685 ALA A N 1
ATOM 5287 C CA . ALA A 1 685 ? -20.760 -21.063 4.745 1.00 84.62 685 ALA A CA 1
ATOM 5288 C C . ALA A 1 685 ? -19.622 -21.655 5.600 1.00 84.62 685 ALA A C 1
ATOM 5290 O O . ALA A 1 685 ? -19.653 -21.554 6.827 1.00 84.62 685 ALA A O 1
ATOM 5291 N N . SER A 1 686 ? -18.613 -22.252 4.958 1.00 84.88 686 SER A N 1
ATOM 5292 C CA . SER A 1 686 ? -17.464 -22.899 5.603 1.00 84.88 686 SER A CA 1
ATOM 5293 C C . SER A 1 686 ? -16.253 -21.980 5.783 1.00 84.88 686 SER A C 1
ATOM 5295 O O . SER A 1 686 ? -15.468 -22.193 6.705 1.00 84.88 686 SER A O 1
ATOM 5297 N N . SER A 1 687 ? -16.098 -20.941 4.953 1.00 83.00 687 SER A N 1
ATOM 5298 C CA . SER A 1 687 ? -14.949 -20.030 5.002 1.00 83.00 687 SER A CA 1
ATOM 5299 C C . SER A 1 687 ? -15.374 -18.564 5.072 1.00 83.00 687 SER A C 1
ATOM 5301 O O . SER A 1 687 ? -15.920 -17.997 4.129 1.00 83.00 687 SER A O 1
ATOM 5303 N N . LYS A 1 688 ? -15.026 -17.900 6.184 1.00 75.00 688 LYS A N 1
ATOM 5304 C CA . LYS A 1 688 ? -15.279 -16.460 6.389 1.00 75.00 688 LYS A CA 1
ATOM 5305 C C . LYS A 1 688 ? -14.493 -15.546 5.438 1.00 75.00 688 LYS A C 1
ATOM 5307 O O . LYS A 1 688 ? -14.759 -14.350 5.422 1.00 75.00 688 LYS A O 1
ATOM 5312 N N . GLN A 1 689 ? -13.518 -16.082 4.701 1.00 81.56 689 GLN A N 1
ATOM 5313 C CA . GLN A 1 689 ? -12.688 -15.346 3.739 1.00 81.56 689 GLN A CA 1
ATOM 5314 C C . GLN A 1 689 ? -13.032 -15.682 2.280 1.00 81.56 689 GLN A C 1
ATOM 5316 O O . GLN A 1 689 ? -12.353 -15.208 1.375 1.00 81.56 689 GLN A O 1
ATOM 5321 N N . ALA A 1 690 ? -14.077 -16.481 2.037 1.00 87.12 690 ALA A N 1
ATOM 5322 C CA . ALA A 1 690 ? -14.470 -16.859 0.683 1.00 87.12 690 ALA A CA 1
ATOM 5323 C C . ALA A 1 690 ? -14.999 -15.670 -0.140 1.00 87.12 690 ALA A C 1
ATOM 5325 O O . ALA A 1 690 ? -14.723 -15.591 -1.334 1.00 87.12 690 ALA A O 1
ATOM 5326 N N . LEU A 1 691 ? -15.723 -14.736 0.496 1.00 93.69 691 LEU A N 1
ATOM 5327 C CA . LEU A 1 691 ? -16.350 -13.578 -0.153 1.00 93.69 691 LEU A CA 1
ATOM 5328 C C . LEU A 1 691 ? -16.027 -12.260 0.584 1.00 93.69 691 LEU A C 1
ATOM 5330 O O . LEU A 1 691 ? -15.898 -12.269 1.811 1.00 93.69 691 LEU A O 1
ATOM 5334 N N . PRO A 1 692 ? -15.955 -11.113 -0.123 1.00 96.38 692 PRO A N 1
ATOM 5335 C CA . PRO A 1 692 ? -16.079 -10.966 -1.575 1.00 96.38 692 PRO A CA 1
ATOM 5336 C C . PRO A 1 692 ? -14.883 -11.548 -2.333 1.00 96.38 692 PRO A C 1
ATOM 5338 O O . PRO A 1 692 ? -13.770 -11.533 -1.821 1.00 96.38 692 PRO A O 1
ATOM 5341 N N . VAL A 1 693 ? -15.098 -11.963 -3.581 1.00 98.12 693 VAL A N 1
ATOM 5342 C CA . VAL A 1 693 ? -14.007 -12.168 -4.545 1.00 98.12 693 VAL A CA 1
ATOM 5343 C C . VAL A 1 693 ? -13.680 -10.829 -5.206 1.00 98.12 693 VAL A C 1
ATOM 5345 O O . VAL A 1 693 ? -14.558 -10.167 -5.759 1.00 98.12 693 VAL A O 1
ATOM 5348 N N . LEU A 1 694 ? -12.424 -10.401 -5.119 1.00 97.81 694 LEU A N 1
ATOM 5349 C CA . LEU A 1 694 ? -11.916 -9.158 -5.694 1.00 97.81 694 LEU A CA 1
ATOM 5350 C C . LEU A 1 694 ? -11.137 -9.480 -6.970 1.00 97.81 694 LEU A C 1
ATOM 5352 O O . LEU A 1 694 ? -10.161 -10.229 -6.921 1.00 97.81 694 LEU A O 1
ATOM 5356 N N . ALA A 1 695 ? -11.541 -8.896 -8.097 1.00 97.06 695 ALA A N 1
ATOM 5357 C CA . ALA A 1 695 ? -10.871 -9.108 -9.377 1.00 97.06 695 ALA A CA 1
ATOM 5358 C C . ALA A 1 695 ? -9.384 -8.713 -9.323 1.00 97.06 695 ALA A C 1
ATOM 5360 O O . ALA A 1 695 ? -8.999 -7.753 -8.648 1.00 97.06 695 ALA A O 1
ATOM 5361 N N . SER A 1 696 ? -8.555 -9.434 -10.074 1.00 95.94 696 SER A N 1
ATOM 5362 C CA . SER A 1 696 ? -7.092 -9.357 -9.993 1.00 95.94 696 SER A CA 1
ATOM 5363 C C . SER A 1 696 ? -6.408 -8.810 -11.252 1.00 95.94 696 SER A C 1
ATOM 5365 O O . SER A 1 696 ? -5.218 -8.497 -11.231 1.00 95.94 696 SER A O 1
ATOM 5367 N N . ALA A 1 697 ? -7.150 -8.632 -12.352 1.00 95.00 697 ALA A N 1
ATOM 5368 C CA . ALA A 1 697 ? -6.591 -8.275 -13.658 1.00 95.00 697 ALA A CA 1
ATOM 5369 C C . ALA A 1 697 ? -5.909 -6.887 -13.715 1.00 95.00 697 ALA A C 1
ATOM 5371 O O . ALA A 1 697 ? -5.146 -6.613 -14.652 1.00 95.00 697 ALA A O 1
ATOM 5372 N N . CYS A 1 698 ? -6.184 -6.012 -12.737 1.00 95.12 698 CYS A N 1
ATOM 5373 C CA . CYS A 1 698 ? -5.627 -4.665 -12.632 1.00 95.12 698 CYS A CA 1
ATOM 5374 C C . CYS A 1 698 ? -4.361 -4.632 -11.749 1.00 95.12 698 CYS A C 1
ATOM 5376 O O . CYS A 1 698 ? -4.477 -4.638 -10.520 1.00 95.12 698 CYS A O 1
ATOM 5378 N N . PRO A 1 699 ? -3.151 -4.498 -12.325 1.00 91.19 699 PRO A N 1
ATOM 5379 C CA . PRO A 1 699 ? -1.912 -4.521 -11.546 1.00 91.19 699 PRO A CA 1
ATOM 5380 C C . PRO A 1 699 ? -1.767 -3.343 -10.573 1.00 91.19 699 PRO A C 1
ATOM 5382 O O . PRO A 1 699 ? -1.269 -3.536 -9.469 1.00 91.19 699 PRO A O 1
ATOM 5385 N N . GLY A 1 700 ? -2.277 -2.150 -10.901 1.00 87.38 700 GLY A N 1
ATOM 5386 C CA . GLY A 1 700 ? -2.272 -1.015 -9.967 1.00 87.38 700 GLY A CA 1
ATOM 5387 C C . GLY A 1 700 ? -3.071 -1.280 -8.683 1.00 87.38 700 GLY A C 1
ATOM 5388 O O . GLY A 1 700 ? -2.682 -0.844 -7.597 1.00 87.38 700 GLY A O 1
ATOM 5389 N N . TRP A 1 701 ? -4.165 -2.044 -8.784 1.00 91.69 701 TRP A N 1
ATOM 5390 C CA . TRP A 1 701 ? -4.929 -2.514 -7.626 1.00 91.69 701 TRP A CA 1
ATOM 5391 C C . TRP A 1 701 ? -4.147 -3.563 -6.828 1.00 91.69 701 TRP A C 1
ATOM 5393 O O . TRP A 1 701 ? -4.050 -3.438 -5.606 1.00 91.69 701 TRP A O 1
ATOM 5403 N N . ILE A 1 702 ? -3.541 -4.540 -7.508 1.00 92.25 702 ILE A N 1
ATOM 5404 C CA . ILE A 1 702 ? -2.716 -5.572 -6.869 1.00 92.25 702 ILE A CA 1
ATOM 5405 C C . ILE A 1 702 ? -1.565 -4.944 -6.080 1.00 92.25 702 ILE A C 1
ATOM 5407 O O . ILE A 1 702 ? -1.452 -5.184 -4.878 1.00 92.25 702 ILE A O 1
ATOM 5411 N N . CYS A 1 703 ? -0.783 -4.055 -6.700 1.00 84.81 703 CYS A N 1
ATOM 5412 C CA . CYS A 1 703 ? 0.319 -3.370 -6.027 1.00 84.81 703 CYS A CA 1
ATOM 5413 C C . CYS A 1 703 ? -0.157 -2.608 -4.782 1.00 84.81 703 CYS A C 1
ATOM 5415 O O . CYS A 1 703 ? 0.504 -2.630 -3.742 1.00 84.81 703 CYS A O 1
ATOM 5417 N N . TYR A 1 704 ? -1.315 -1.945 -4.860 1.00 83.88 704 TYR A N 1
ATOM 5418 C CA . TYR A 1 704 ? -1.895 -1.250 -3.715 1.00 83.88 704 TYR A CA 1
ATOM 5419 C C . TYR A 1 704 ? -2.285 -2.211 -2.586 1.00 83.88 704 TYR A C 1
ATOM 5421 O O . TYR A 1 704 ? -1.978 -1.939 -1.419 1.00 83.88 704 TYR A O 1
ATOM 5429 N N . ALA A 1 705 ? -2.933 -3.330 -2.918 1.00 87.38 705 ALA A N 1
ATOM 5430 C CA . ALA A 1 705 ? -3.349 -4.336 -1.952 1.00 87.38 705 ALA A CA 1
ATOM 5431 C C . ALA A 1 705 ? -2.143 -4.978 -1.245 1.00 87.38 705 ALA A C 1
ATOM 5433 O O . ALA A 1 705 ? -2.104 -4.994 -0.011 1.00 87.38 705 ALA A O 1
ATOM 5434 N N . GLU A 1 706 ? -1.137 -5.415 -2.003 1.00 83.00 706 GLU A N 1
ATOM 5435 C CA . GLU A 1 706 ? 0.070 -6.078 -1.494 1.00 83.00 706 GLU A CA 1
ATOM 5436 C C . GLU A 1 706 ? 0.910 -5.163 -0.592 1.00 83.00 706 GLU A C 1
ATOM 5438 O O . GLU A 1 706 ? 1.309 -5.569 0.501 1.00 83.00 706 GLU A O 1
ATOM 5443 N N . LYS A 1 707 ? 1.117 -3.901 -0.994 1.00 77.69 707 LYS A N 1
ATOM 5444 C CA . LYS A 1 707 ? 1.979 -2.946 -0.268 1.00 77.69 707 LYS A CA 1
ATOM 5445 C C . LYS A 1 707 ? 1.299 -2.254 0.909 1.00 77.69 707 LYS A C 1
ATOM 5447 O O . LYS A 1 707 ? 1.952 -1.874 1.883 1.00 77.69 707 LYS A O 1
ATOM 5452 N N . THR A 1 708 ? -0.011 -2.023 0.821 1.00 76.44 708 THR A N 1
ATOM 5453 C CA . THR A 1 708 ? -0.720 -1.169 1.793 1.00 76.44 708 THR A CA 1
ATOM 5454 C C . THR A 1 708 ? -1.542 -1.973 2.786 1.00 76.44 708 THR A C 1
ATOM 5456 O O . THR A 1 708 ? -1.829 -1.499 3.891 1.00 76.44 708 THR A O 1
ATOM 5459 N N . HIS A 1 709 ? -2.019 -3.152 2.394 1.00 80.12 709 HIS A N 1
ATOM 5460 C CA . HIS A 1 709 ? -3.028 -3.874 3.161 1.00 80.12 709 HIS A CA 1
ATOM 5461 C C . HIS A 1 709 ? -2.654 -5.315 3.485 1.00 80.12 709 HIS A C 1
ATOM 5463 O O . HIS A 1 709 ? -3.152 -5.818 4.494 1.00 80.12 709 HIS A O 1
ATOM 5469 N N . GLY A 1 710 ? -1.770 -5.932 2.698 1.00 83.19 710 GLY A N 1
ATOM 5470 C CA . GLY A 1 710 ? -1.210 -7.250 2.965 1.00 83.19 710 GLY A CA 1
ATOM 5471 C C . GLY A 1 710 ? -2.288 -8.291 3.273 1.00 83.19 710 GLY A C 1
ATOM 5472 O O . GLY A 1 710 ? -3.323 -8.364 2.603 1.00 83.19 710 GLY A O 1
ATOM 5473 N N . SER A 1 711 ? -2.075 -9.054 4.346 1.00 84.50 711 SER A N 1
ATOM 5474 C CA . SER A 1 711 ? -2.937 -10.169 4.766 1.00 84.50 711 SER A CA 1
ATOM 5475 C C . SER A 1 711 ? -4.402 -9.796 5.029 1.00 84.50 711 SER A C 1
ATOM 5477 O O . SER A 1 711 ? -5.262 -10.671 5.007 1.00 84.50 711 SER A O 1
ATOM 5479 N N . ALA A 1 712 ? -4.727 -8.514 5.233 1.00 84.62 712 ALA A N 1
ATOM 5480 C CA . ALA A 1 712 ? -6.106 -8.083 5.460 1.00 84.62 712 ALA A CA 1
ATOM 5481 C C . ALA A 1 712 ? -6.983 -8.114 4.194 1.00 84.62 712 ALA A C 1
ATOM 5483 O O . ALA A 1 712 ? -8.206 -8.071 4.316 1.00 84.62 712 ALA A O 1
ATOM 5484 N N . ILE A 1 713 ? -6.378 -8.111 3.000 1.00 90.50 713 ILE A N 1
ATOM 5485 C CA . ILE A 1 713 ? -7.090 -8.010 1.713 1.00 90.50 713 ILE A CA 1
ATOM 5486 C C . ILE A 1 713 ? -6.702 -9.138 0.754 1.00 90.50 713 ILE A C 1
ATOM 5488 O O . ILE A 1 713 ? -7.575 -9.626 0.045 1.00 90.50 713 ILE A O 1
ATOM 5492 N N . ILE A 1 714 ? -5.439 -9.581 0.763 1.00 93.38 714 ILE A N 1
ATOM 5493 C CA . ILE A 1 714 ? -4.918 -10.616 -0.149 1.00 93.38 714 ILE A CA 1
ATOM 5494 C C . ILE A 1 714 ? -5.801 -11.878 -0.245 1.00 93.38 714 ILE A C 1
ATOM 5496 O O . ILE A 1 714 ? -6.056 -12.296 -1.371 1.00 93.38 714 ILE A O 1
ATOM 5500 N N . PRO A 1 715 ? -6.341 -12.457 0.851 1.00 93.75 715 PRO A N 1
ATOM 5501 C CA . PRO A 1 715 ? -7.162 -13.675 0.764 1.00 93.75 715 PRO A CA 1
ATOM 5502 C C . PRO A 1 715 ? -8.419 -13.545 -0.113 1.00 93.75 715 PRO A C 1
ATOM 5504 O O . PRO A 1 715 ? -8.917 -14.530 -0.654 1.00 93.75 715 PRO A O 1
ATOM 5507 N N . TYR A 1 716 ? -8.927 -12.322 -0.275 1.00 95.69 716 TYR A N 1
ATOM 5508 C CA . TYR A 1 716 ? -10.128 -12.031 -1.056 1.00 95.69 716 TYR A CA 1
ATOM 5509 C C . TYR A 1 716 ? -9.839 -11.841 -2.552 1.00 95.69 716 TYR A C 1
ATOM 5511 O O . TYR A 1 716 ? -10.773 -11.744 -3.339 1.00 95.69 716 TYR A O 1
ATOM 5519 N N . ILE A 1 717 ? -8.571 -11.748 -2.963 1.00 97.19 717 ILE A N 1
ATOM 5520 C CA . ILE A 1 717 ? -8.193 -11.520 -4.361 1.00 97.19 717 ILE A CA 1
ATOM 5521 C C . ILE A 1 717 ? -8.319 -12.831 -5.153 1.00 97.19 717 ILE A C 1
ATOM 5523 O O . ILE A 1 717 ? -7.933 -13.899 -4.671 1.00 97.19 717 ILE A O 1
ATOM 5527 N N . SER A 1 718 ? -8.888 -12.734 -6.355 1.00 97.56 718 SER A N 1
ATOM 5528 C CA . SER A 1 718 ? -8.964 -13.827 -7.328 1.00 97.56 718 SER A CA 1
ATOM 5529 C C . SER A 1 718 ? -7.564 -14.275 -7.737 1.00 97.56 718 SER A C 1
ATOM 5531 O O . SER A 1 718 ? -6.695 -13.447 -7.990 1.00 97.56 718 SER A O 1
ATOM 5533 N N . THR A 1 719 ? -7.342 -15.581 -7.800 1.00 96.50 719 THR A N 1
ATOM 5534 C CA . THR A 1 719 ? -6.052 -16.171 -8.183 1.00 96.50 719 THR A CA 1
ATOM 5535 C C . THR A 1 719 ? -5.865 -16.249 -9.697 1.00 96.50 719 THR A C 1
ATOM 5537 O O . THR A 1 719 ? -4.736 -16.436 -10.147 1.00 96.50 719 THR A O 1
ATOM 5540 N N . ALA A 1 720 ? -6.928 -16.066 -10.488 1.00 96.81 720 ALA A N 1
ATOM 5541 C CA . ALA A 1 720 ? -6.855 -16.060 -11.946 1.00 96.81 720 ALA A CA 1
ATOM 5542 C C . ALA A 1 720 ? -5.876 -14.982 -12.450 1.00 96.81 720 ALA A C 1
ATOM 5544 O O . ALA A 1 720 ? -5.915 -13.818 -12.032 1.00 96.81 720 ALA A O 1
ATOM 5545 N N . ARG A 1 721 ? -4.981 -15.365 -13.364 1.00 97.38 721 ARG A N 1
ATOM 5546 C CA . ARG A 1 721 ? -4.009 -14.463 -13.993 1.00 97.38 721 ARG A CA 1
ATOM 5547 C C . ARG A 1 721 ? -4.705 -13.473 -14.923 1.00 97.38 721 ARG A C 1
ATOM 5549 O O . ARG A 1 721 ? -5.745 -13.756 -15.521 1.00 97.38 721 ARG A O 1
ATOM 5556 N N . SER A 1 722 ? -4.089 -12.304 -15.100 1.00 97.38 722 SER A N 1
ATOM 5557 C CA . SER A 1 722 ? -4.580 -11.315 -16.061 1.00 97.38 722 SER A CA 1
ATOM 5558 C C . SER A 1 722 ? -4.375 -11.784 -17.511 1.00 97.38 722 SER A C 1
ATOM 5560 O O . SER A 1 722 ? -3.485 -12.600 -17.765 1.00 97.38 722 SER A O 1
ATOM 5562 N N . PRO A 1 723 ? -5.096 -11.211 -18.494 1.00 96.94 723 PRO A N 1
ATOM 5563 C CA . PRO A 1 723 ? -4.970 -11.617 -19.895 1.00 96.94 723 PRO A CA 1
ATOM 5564 C C . PRO A 1 723 ? -3.553 -11.442 -20.453 1.00 96.94 723 PRO A C 1
ATOM 5566 O O . PRO A 1 723 ? -3.145 -12.189 -21.337 1.00 96.94 723 PRO A O 1
ATOM 5569 N N . GLN A 1 724 ? -2.782 -10.482 -19.924 1.00 97.81 724 GLN A N 1
ATOM 5570 C CA . GLN A 1 724 ? -1.374 -10.311 -20.285 1.00 97.81 724 GLN A CA 1
ATOM 5571 C C . GLN A 1 724 ? -0.554 -11.542 -19.894 1.00 97.81 724 GLN A C 1
ATOM 5573 O O . GLN A 1 724 ? 0.212 -12.048 -20.707 1.00 97.81 724 GLN A O 1
ATOM 5578 N N . GLN A 1 725 ? -0.704 -12.006 -18.653 1.00 97.56 725 GLN A N 1
ATOM 5579 C CA . GLN A 1 725 ? 0.103 -13.111 -18.142 1.00 97.56 725 GLN A CA 1
ATOM 5580 C C . GLN A 1 725 ? -0.365 -14.449 -18.694 1.00 97.56 725 GLN A C 1
ATOM 5582 O O . GLN A 1 725 ? 0.468 -15.274 -19.045 1.00 97.56 725 GLN A O 1
ATOM 5587 N N . VAL A 1 726 ? -1.674 -14.625 -18.897 1.00 97.94 726 VAL A N 1
ATOM 5588 C CA . VAL A 1 726 ? -2.181 -15.792 -19.628 1.00 97.94 726 VAL A CA 1
ATOM 5589 C C . VAL A 1 726 ? -1.645 -15.822 -21.062 1.00 97.94 726 VAL A C 1
ATOM 5591 O O . VAL A 1 726 ? -1.229 -16.877 -21.530 1.00 97.94 726 VAL A O 1
ATOM 5594 N N . MET A 1 727 ? -1.592 -14.673 -21.753 1.00 97.81 727 MET A N 1
ATOM 5595 C CA . MET A 1 727 ? -0.972 -14.611 -23.082 1.00 97.81 727 MET A CA 1
ATOM 5596 C C . MET A 1 727 ? 0.514 -14.965 -23.020 1.00 97.81 727 MET A C 1
ATOM 5598 O O . MET A 1 727 ? 1.012 -15.655 -23.899 1.00 97.81 727 MET A O 1
ATOM 5602 N N . GLY A 1 728 ? 1.221 -14.522 -21.980 1.00 97.38 728 GLY A N 1
ATOM 5603 C CA . GLY A 1 728 ? 2.614 -14.889 -21.758 1.00 97.38 728 GLY A CA 1
ATOM 5604 C C . GLY A 1 728 ? 2.811 -16.399 -21.650 1.00 97.38 728 GLY A C 1
ATOM 5605 O O . GLY A 1 728 ? 3.609 -16.955 -22.399 1.00 97.38 728 GLY A O 1
ATOM 5606 N N . SER A 1 729 ? 2.023 -17.073 -20.810 1.00 95.88 729 SER A N 1
ATOM 5607 C CA . SER A 1 729 ? 2.062 -18.534 -20.679 1.00 95.88 729 SER A CA 1
ATOM 5608 C C . SER A 1 729 ? 1.690 -19.239 -21.987 1.00 95.88 729 SER A C 1
ATOM 5610 O O . SER A 1 729 ? 2.362 -20.180 -22.393 1.00 95.88 729 SER A O 1
ATOM 5612 N N . LEU A 1 730 ? 0.680 -18.749 -22.705 1.00 95.75 730 LEU A N 1
ATOM 5613 C CA . LEU A 1 730 ? 0.284 -19.301 -23.997 1.00 95.75 730 LEU A CA 1
ATOM 5614 C C . LEU A 1 730 ? 1.387 -19.147 -25.062 1.00 95.75 730 LEU A C 1
ATOM 5616 O O . LEU A 1 730 ? 1.672 -20.092 -25.793 1.00 95.75 730 LEU A O 1
ATOM 5620 N N . VAL A 1 731 ? 2.043 -17.986 -25.140 1.00 97.06 731 VAL A N 1
ATOM 5621 C CA . VAL A 1 731 ? 3.110 -17.727 -26.120 1.00 97.06 731 VAL A CA 1
ATOM 5622 C C . VAL A 1 731 ? 4.378 -18.512 -25.778 1.00 97.06 731 VAL A C 1
ATOM 5624 O O . VAL A 1 731 ? 5.025 -19.069 -26.664 1.00 97.06 731 VAL A O 1
ATOM 5627 N N . LYS A 1 732 ? 4.754 -18.544 -24.499 1.00 95.88 732 LYS A N 1
ATOM 5628 C CA . LYS A 1 732 ? 6.014 -19.138 -24.042 1.00 95.88 732 LYS A CA 1
ATOM 5629 C C . LYS A 1 732 ? 5.944 -20.643 -23.851 1.00 95.88 732 LYS A C 1
ATOM 5631 O O . LYS A 1 732 ? 6.991 -21.266 -23.907 1.00 95.88 732 LYS A O 1
ATOM 5636 N N . ASP A 1 733 ? 4.764 -21.221 -23.661 1.00 93.81 733 ASP A N 1
ATOM 5637 C CA . ASP A 1 733 ? 4.602 -22.668 -23.516 1.00 93.81 733 ASP A CA 1
ATOM 5638 C C . ASP A 1 733 ? 3.953 -23.279 -24.768 1.00 93.81 733 ASP A C 1
ATOM 5640 O O . ASP A 1 733 ? 4.646 -23.904 -25.570 1.00 93.81 733 ASP A O 1
ATOM 5644 N N . PHE A 1 734 ? 2.661 -23.039 -25.003 1.00 93.81 734 PHE A N 1
ATOM 5645 C CA . PHE A 1 734 ? 1.931 -23.662 -26.115 1.00 93.81 734 PHE A CA 1
ATOM 5646 C C . PHE A 1 734 ? 2.482 -23.271 -27.494 1.00 93.81 734 PHE A C 1
ATOM 5648 O O . PHE A 1 734 ? 2.838 -24.128 -28.304 1.00 93.81 734 PHE A O 1
ATOM 5655 N N . PHE A 1 735 ? 2.585 -21.972 -27.772 1.00 94.94 735 PHE A N 1
ATOM 5656 C CA . PHE A 1 735 ? 3.030 -21.493 -29.079 1.00 94.94 735 PHE A CA 1
ATOM 5657 C C . PHE A 1 735 ? 4.510 -21.816 -29.331 1.00 94.94 735 PHE A C 1
ATOM 5659 O O . PHE A 1 735 ? 4.885 -22.146 -30.453 1.00 94.94 735 PHE A O 1
ATOM 5666 N N . ALA A 1 736 ? 5.350 -21.805 -28.293 1.00 94.50 736 ALA A N 1
ATOM 5667 C CA . ALA A 1 736 ? 6.745 -22.229 -28.400 1.00 94.50 736 ALA A CA 1
ATOM 5668 C C . ALA A 1 736 ? 6.873 -23.688 -28.863 1.00 94.50 736 ALA A C 1
ATOM 5670 O O . ALA A 1 736 ? 7.636 -23.976 -29.789 1.00 94.50 736 ALA A O 1
ATOM 5671 N N . GLN A 1 737 ? 6.058 -24.584 -28.297 1.00 92.75 737 GLN A N 1
ATOM 5672 C CA . GLN A 1 737 ? 5.993 -25.986 -28.716 1.00 92.75 737 GLN A CA 1
ATOM 5673 C C . GLN A 1 737 ? 5.537 -26.121 -30.174 1.00 92.75 737 GLN A C 1
ATOM 5675 O O . GLN A 1 737 ? 6.146 -26.880 -30.930 1.00 92.75 737 GLN A O 1
ATOM 5680 N N . GLN A 1 738 ? 4.528 -25.349 -30.594 1.00 91.12 738 GLN A N 1
ATOM 5681 C CA . GLN A 1 738 ? 4.061 -25.334 -31.986 1.00 91.12 738 GLN A CA 1
ATOM 5682 C C . GLN A 1 738 ? 5.126 -24.848 -32.975 1.00 91.12 738 GLN A C 1
ATOM 5684 O O . GLN A 1 738 ? 5.204 -25.351 -34.091 1.00 91.12 738 GLN A O 1
ATOM 5689 N N . GLN A 1 739 ? 5.942 -23.871 -32.579 1.00 92.81 739 GLN A N 1
ATOM 5690 C CA . GLN A 1 739 ? 7.037 -23.350 -33.401 1.00 92.81 739 GLN A CA 1
ATOM 5691 C C . GLN A 1 739 ? 8.318 -24.196 -33.291 1.00 92.81 739 GLN A C 1
ATOM 5693 O O . GLN A 1 739 ? 9.318 -23.865 -33.925 1.00 92.81 739 GLN A O 1
ATOM 5698 N N . HIS A 1 740 ? 8.305 -25.276 -32.500 1.00 93.56 740 HIS A N 1
ATOM 5699 C CA . HIS A 1 740 ? 9.463 -26.129 -32.222 1.00 93.56 740 HIS A CA 1
ATOM 5700 C C . HIS A 1 740 ? 10.683 -25.356 -31.692 1.00 93.56 740 HIS A C 1
ATOM 5702 O O . HIS A 1 740 ? 11.829 -25.670 -32.020 1.00 93.56 740 HIS A O 1
ATOM 5708 N N . VAL A 1 741 ? 10.440 -24.344 -30.855 1.00 94.06 741 VAL A N 1
ATOM 5709 C CA . VAL A 1 741 ? 11.483 -23.539 -30.203 1.00 94.06 741 VAL A CA 1
ATOM 5710 C C . VAL A 1 741 ? 11.332 -23.575 -28.689 1.00 94.06 741 VAL A C 1
ATOM 5712 O O . VAL A 1 741 ? 10.246 -23.789 -28.155 1.00 94.06 741 VAL A O 1
ATOM 5715 N N . THR A 1 742 ? 12.431 -23.343 -27.978 1.00 94.56 742 THR A N 1
ATOM 5716 C CA . THR A 1 742 ? 12.401 -23.195 -26.522 1.00 94.56 742 THR A CA 1
ATOM 5717 C C . THR A 1 742 ? 11.912 -21.796 -26.118 1.00 94.56 742 THR A C 1
ATOM 5719 O O . THR A 1 742 ? 12.062 -20.839 -26.889 1.00 94.56 742 THR A O 1
ATOM 5722 N N . PRO A 1 743 ? 11.350 -21.622 -24.906 1.00 94.38 743 PRO A N 1
ATOM 5723 C CA . PRO A 1 743 ? 10.736 -20.352 -24.501 1.00 94.38 743 PRO A CA 1
ATOM 5724 C C . PRO A 1 743 ? 11.697 -19.146 -24.525 1.00 94.38 743 PRO A C 1
ATOM 5726 O O . PRO A 1 743 ? 11.287 -18.016 -24.803 1.00 94.38 743 PRO A O 1
ATOM 5729 N N . ASP A 1 744 ? 12.992 -19.368 -24.278 1.00 93.69 744 ASP A N 1
ATOM 5730 C CA . ASP A 1 744 ? 14.054 -18.347 -24.267 1.00 93.69 744 ASP A CA 1
ATOM 5731 C C . ASP A 1 744 ? 14.410 -17.797 -25.661 1.00 93.69 744 ASP A C 1
ATOM 5733 O O . ASP A 1 744 ? 14.960 -16.687 -25.788 1.00 93.69 744 ASP A O 1
ATOM 5737 N N . LYS A 1 745 ? 14.057 -18.552 -26.710 1.00 95.69 745 LYS A N 1
ATOM 5738 C CA . LYS A 1 745 ? 14.196 -18.160 -28.118 1.00 95.69 745 LYS A CA 1
ATOM 5739 C C . LYS A 1 745 ? 13.064 -17.262 -28.595 1.00 95.69 745 LYS A C 1
ATOM 5741 O O . LYS A 1 745 ? 13.209 -16.620 -29.633 1.00 95.69 745 LYS A O 1
ATOM 5746 N N . ILE A 1 746 ? 11.982 -17.151 -27.831 1.00 97.50 746 ILE A N 1
ATOM 5747 C CA . ILE A 1 746 ? 10.904 -16.200 -28.094 1.00 97.50 746 ILE A CA 1
ATOM 5748 C C . ILE A 1 746 ? 11.170 -14.918 -27.308 1.00 97.50 746 ILE A C 1
ATOM 5750 O O . ILE A 1 746 ? 11.538 -14.969 -26.137 1.00 97.50 746 ILE A O 1
ATOM 5754 N N . HIS A 1 747 ? 10.976 -13.762 -27.937 1.00 97.50 747 HIS A N 1
ATOM 5755 C CA . HIS A 1 747 ? 10.888 -12.473 -27.261 1.00 97.50 747 HIS A CA 1
ATOM 5756 C C . HIS A 1 747 ? 9.453 -11.957 -27.377 1.00 97.50 747 HIS A C 1
ATOM 5758 O O . HIS A 1 747 ? 9.019 -11.535 -28.451 1.00 97.50 747 HIS A O 1
ATOM 5764 N N . HIS A 1 748 ? 8.706 -12.041 -26.281 1.00 98.31 748 HIS A N 1
ATOM 5765 C CA . HIS A 1 748 ? 7.294 -11.695 -26.230 1.00 98.31 748 HIS A CA 1
ATOM 5766 C C . HIS A 1 748 ? 7.104 -10.271 -25.704 1.00 98.31 748 HIS A C 1
ATOM 5768 O O . HIS A 1 748 ? 7.455 -9.953 -24.565 1.00 98.31 748 HIS A O 1
ATOM 5774 N N . VAL A 1 749 ? 6.519 -9.421 -26.545 1.00 98.56 749 VAL A N 1
ATOM 5775 C CA . VAL A 1 749 ? 6.203 -8.027 -26.242 1.00 98.56 749 VAL A CA 1
ATOM 5776 C C . VAL A 1 749 ? 4.695 -7.851 -26.163 1.00 98.56 749 VAL A C 1
ATOM 5778 O O . VAL A 1 749 ? 3.962 -8.409 -26.972 1.00 98.56 749 VAL A O 1
ATOM 5781 N N . THR A 1 750 ? 4.207 -7.049 -25.220 1.00 98.62 750 THR A N 1
ATOM 5782 C CA . THR A 1 750 ? 2.774 -6.726 -25.147 1.00 98.62 750 THR A CA 1
ATOM 5783 C C . THR A 1 750 ? 2.514 -5.230 -25.258 1.00 98.62 750 THR A C 1
ATOM 5785 O O . THR A 1 750 ? 3.292 -4.421 -24.752 1.00 98.62 750 THR A O 1
ATOM 5788 N N . VAL A 1 751 ? 1.417 -4.858 -25.926 1.00 98.56 751 VAL A N 1
ATOM 5789 C CA . VAL A 1 751 ? 0.966 -3.467 -26.073 1.00 98.56 751 VAL A CA 1
ATOM 5790 C C . VAL A 1 751 ? -0.228 -3.204 -25.166 1.00 98.56 751 VAL A C 1
ATOM 5792 O O . VAL A 1 751 ? -1.321 -3.729 -25.395 1.00 98.56 751 VAL A O 1
ATOM 5795 N N . MET A 1 752 ? -0.025 -2.375 -24.144 1.00 97.50 752 MET A N 1
ATOM 5796 C CA . MET A 1 752 ? -0.970 -2.211 -23.037 1.00 97.50 752 MET A CA 1
ATOM 5797 C C . MET A 1 752 ? -1.371 -0.748 -22.799 1.00 97.50 752 MET A C 1
ATOM 5799 O O . MET A 1 752 ? -0.558 0.160 -22.964 1.00 97.50 752 MET A O 1
ATOM 5803 N N . PRO A 1 753 ? -2.591 -0.473 -22.301 1.00 94.88 753 PRO A N 1
ATOM 5804 C CA . PRO A 1 753 ? -3.062 0.891 -22.052 1.00 94.88 753 PRO A CA 1
ATOM 5805 C C . PRO A 1 753 ? -2.552 1.457 -20.710 1.00 94.88 753 PRO A C 1
ATOM 5807 O O . PRO A 1 753 ? -3.074 2.447 -20.201 1.00 94.88 753 PRO A O 1
ATOM 5810 N N . CYS A 1 754 ? -1.587 0.802 -20.059 1.00 89.44 754 CYS A N 1
ATOM 5811 C CA . CYS A 1 754 ? -1.235 1.049 -18.662 1.00 89.44 754 CYS A CA 1
ATOM 5812 C C . CYS A 1 754 ? 0.253 0.795 -18.398 1.00 89.44 754 CYS A C 1
ATOM 5814 O O . CYS A 1 754 ? 0.788 -0.222 -18.830 1.00 89.44 754 CYS A O 1
ATOM 5816 N N . TYR A 1 755 ? 0.900 1.675 -17.627 1.00 86.12 755 TYR A N 1
ATOM 5817 C CA . TYR A 1 755 ? 2.283 1.473 -17.179 1.00 86.12 755 TYR A CA 1
ATOM 5818 C C . TYR A 1 755 ? 2.413 0.368 -16.127 1.00 86.12 755 TYR A C 1
ATOM 5820 O O . TYR A 1 755 ? 3.403 -0.355 -16.135 1.00 86.12 755 TYR A O 1
ATOM 5828 N N . ASP A 1 756 ? 1.409 0.164 -15.271 1.00 88.56 756 ASP A N 1
ATOM 5829 C CA . ASP A 1 756 ? 1.459 -0.851 -14.208 1.00 88.56 756 ASP A CA 1
ATOM 5830 C C . ASP A 1 756 ? 1.555 -2.284 -14.775 1.00 88.56 756 ASP A C 1
ATOM 5832 O O . ASP A 1 756 ? 2.016 -3.201 -14.100 1.00 88.56 756 ASP A O 1
ATOM 5836 N N . LYS A 1 757 ? 1.192 -2.486 -16.049 1.00 93.56 757 LYS A N 1
ATOM 5837 C CA . LYS A 1 757 ? 1.395 -3.751 -16.772 1.00 93.56 757 LYS A CA 1
ATOM 5838 C C . LYS A 1 757 ? 2.880 -4.098 -16.971 1.00 93.56 757 LYS A C 1
ATOM 5840 O O . LYS A 1 757 ? 3.222 -5.280 -16.965 1.00 93.56 757 LYS A O 1
ATOM 5845 N N . LYS A 1 758 ? 3.768 -3.094 -17.042 1.00 92.88 758 LYS A N 1
ATOM 5846 C CA . LYS A 1 758 ? 5.234 -3.276 -17.014 1.00 92.88 758 LYS A CA 1
ATOM 5847 C C . LYS A 1 758 ? 5.696 -3.851 -15.671 1.00 92.88 758 LYS A C 1
ATOM 5849 O O . LYS A 1 758 ? 6.559 -4.728 -15.642 1.00 92.88 758 LYS A O 1
ATOM 5854 N N . LEU A 1 759 ? 5.106 -3.388 -14.563 1.00 88.25 759 LEU A N 1
ATOM 5855 C CA . LEU A 1 759 ? 5.390 -3.923 -13.224 1.00 88.25 759 LEU A CA 1
ATOM 5856 C C . LEU A 1 759 ? 4.896 -5.361 -13.088 1.00 88.25 759 LEU A C 1
ATOM 5858 O O . LEU A 1 759 ? 5.614 -6.202 -12.558 1.00 88.25 759 LEU A O 1
ATOM 5862 N N . GLU A 1 760 ? 3.711 -5.657 -13.626 1.00 93.25 760 GLU A N 1
ATOM 5863 C CA . GLU A 1 760 ? 3.183 -7.019 -13.655 1.00 93.25 760 GLU A CA 1
ATOM 5864 C C . GLU A 1 760 ? 4.124 -7.977 -14.394 1.00 93.25 760 GLU A C 1
ATOM 5866 O O . GLU A 1 760 ? 4.453 -9.021 -13.850 1.00 93.25 760 GLU A O 1
ATOM 5871 N N . ALA A 1 761 ? 4.614 -7.611 -15.585 1.00 93.25 761 ALA A N 1
ATOM 5872 C CA . ALA A 1 761 ? 5.577 -8.417 -16.349 1.00 93.25 761 ALA A CA 1
ATOM 5873 C C . ALA A 1 761 ? 6.927 -8.602 -15.629 1.00 93.25 761 ALA A C 1
ATOM 5875 O O . ALA A 1 761 ? 7.616 -9.605 -15.813 1.00 93.25 761 ALA A O 1
ATOM 5876 N N . SER A 1 762 ? 7.301 -7.651 -14.770 1.00 89.38 762 SER A N 1
ATOM 5877 C CA . SER A 1 762 ? 8.547 -7.710 -13.999 1.00 89.38 762 SER A CA 1
ATOM 5878 C C . SER A 1 762 ? 8.469 -8.594 -12.754 1.00 89.38 762 SER A C 1
ATOM 5880 O O . SER A 1 762 ? 9.516 -8.857 -12.152 1.00 89.38 762 SER A O 1
ATOM 5882 N N . ARG A 1 763 ? 7.278 -9.066 -12.356 1.00 86.38 763 ARG A N 1
ATOM 5883 C CA . ARG A 1 763 ? 7.127 -9.878 -11.143 1.00 86.38 763 ARG A CA 1
ATOM 5884 C C . ARG A 1 763 ? 7.985 -11.151 -11.207 1.00 86.38 763 ARG A C 1
ATOM 5886 O O . ARG A 1 763 ? 8.044 -11.786 -12.262 1.00 86.38 763 ARG A O 1
ATOM 5893 N N . PRO A 1 764 ? 8.647 -11.537 -10.100 1.00 84.69 764 PRO A N 1
ATOM 5894 C CA . PRO A 1 764 ? 9.396 -12.792 -10.030 1.00 84.69 764 PRO A CA 1
ATOM 5895 C C . PRO A 1 764 ? 8.528 -14.029 -10.286 1.00 84.69 764 PRO A C 1
ATOM 5897 O O . PRO A 1 764 ? 9.031 -15.011 -10.815 1.00 84.69 764 PRO A O 1
ATOM 5900 N N . ASP A 1 765 ? 7.231 -13.953 -9.968 1.00 85.00 765 ASP A N 1
ATOM 5901 C CA . ASP A 1 765 ? 6.253 -15.036 -10.148 1.00 85.00 765 ASP A CA 1
ATOM 5902 C C . ASP A 1 765 ? 6.098 -15.490 -11.613 1.00 85.00 765 ASP A C 1
ATOM 5904 O O . ASP A 1 765 ? 5.654 -16.604 -11.870 1.00 85.00 765 ASP A O 1
ATOM 5908 N N . PHE A 1 766 ? 6.477 -14.638 -12.573 1.00 91.31 766 PHE A N 1
ATOM 5909 C CA . PHE A 1 766 ? 6.368 -14.897 -14.015 1.00 91.31 766 PHE A CA 1
ATOM 5910 C C . PHE A 1 766 ? 7.741 -15.040 -14.692 1.00 91.31 766 PHE A C 1
ATOM 5912 O O . PHE A 1 766 ? 7.895 -14.758 -15.883 1.00 91.31 766 PHE A O 1
ATOM 5919 N N . PHE A 1 767 ? 8.769 -15.413 -13.921 1.00 89.38 767 PHE A N 1
ATOM 5920 C CA . PHE A 1 767 ? 10.106 -15.723 -14.424 1.00 89.38 767 PHE A CA 1
ATOM 5921 C C . PHE A 1 767 ? 10.376 -17.230 -14.342 1.00 89.38 767 PHE A C 1
ATOM 5923 O O . PHE A 1 767 ? 10.414 -17.808 -13.255 1.00 89.38 767 PHE A O 1
ATOM 5930 N N . SER A 1 768 ? 10.630 -17.861 -15.488 1.00 83.50 768 SER A N 1
ATOM 5931 C CA . SER A 1 768 ? 11.062 -19.255 -15.561 1.00 83.50 768 SER A CA 1
ATOM 5932 C C . SER A 1 768 ? 12.553 -19.362 -15.247 1.00 83.50 768 SER A C 1
ATOM 5934 O O . SER A 1 768 ? 13.400 -18.892 -16.010 1.00 83.50 768 SER A O 1
ATOM 5936 N N . GLN A 1 769 ? 12.885 -20.016 -14.131 1.00 79.38 769 GLN A N 1
ATOM 5937 C CA . GLN A 1 769 ? 14.275 -20.313 -13.767 1.00 79.38 769 GLN A CA 1
ATOM 5938 C C . GLN A 1 769 ? 14.911 -21.355 -14.695 1.00 79.38 769 GLN A C 1
ATOM 5940 O O . GLN A 1 769 ? 16.112 -21.293 -14.942 1.00 79.38 769 GLN A O 1
ATOM 5945 N N . GLU A 1 770 ? 14.124 -22.285 -15.234 1.00 82.38 770 GLU A N 1
ATOM 5946 C CA . GLU A 1 770 ? 14.614 -23.331 -16.137 1.00 82.38 770 GLU A CA 1
ATOM 5947 C C . GLU A 1 770 ? 15.113 -22.743 -17.459 1.00 82.38 770 GLU A C 1
ATOM 5949 O O . GLU A 1 770 ? 16.231 -23.018 -17.889 1.00 82.38 770 GLU A O 1
ATOM 5954 N N . HIS A 1 771 ? 14.309 -21.874 -18.071 1.00 84.31 771 HIS A N 1
ATOM 5955 C CA . HIS A 1 771 ? 14.623 -21.281 -19.371 1.00 84.31 771 HIS A CA 1
ATOM 5956 C C . HIS A 1 771 ? 15.254 -19.886 -19.267 1.00 84.31 771 HIS A C 1
ATOM 5958 O O . HIS A 1 771 ? 15.590 -19.289 -20.284 1.00 84.31 771 HIS A O 1
ATOM 5964 N N . GLN A 1 772 ? 15.419 -19.345 -18.055 1.00 88.25 772 GLN A N 1
ATOM 5965 C CA . GLN A 1 772 ? 15.970 -18.004 -17.816 1.00 88.25 772 GLN A CA 1
ATOM 5966 C C . GLN A 1 772 ? 15.247 -16.908 -18.630 1.00 88.25 772 GLN A C 1
ATOM 5968 O O . GLN A 1 772 ? 15.866 -16.002 -19.192 1.00 88.25 772 GLN A O 1
ATOM 5973 N N . THR A 1 773 ? 13.917 -16.990 -18.708 1.00 91.69 773 THR A N 1
ATOM 5974 C CA . THR A 1 773 ? 13.068 -16.064 -19.478 1.00 91.69 773 THR A CA 1
ATOM 5975 C C . THR A 1 773 ? 11.771 -15.752 -18.737 1.00 91.69 773 THR A C 1
ATOM 5977 O O . THR A 1 773 ? 11.383 -16.464 -17.811 1.00 91.69 773 THR A O 1
ATOM 5980 N N . ARG A 1 774 ? 11.106 -14.663 -19.129 1.00 93.38 774 ARG A N 1
ATOM 5981 C CA . ARG A 1 774 ? 9.818 -14.235 -18.574 1.00 93.38 774 ARG A CA 1
ATOM 5982 C C . ARG A 1 774 ? 8.672 -14.675 -19.473 1.00 93.38 774 ARG A C 1
ATOM 5984 O O . ARG A 1 774 ? 8.853 -14.790 -20.685 1.00 93.38 774 ARG A O 1
ATOM 5991 N N . ASP A 1 775 ? 7.484 -14.795 -18.889 1.00 94.44 775 ASP A N 1
ATOM 5992 C CA . ASP A 1 775 ? 6.234 -14.980 -19.639 1.00 94.44 775 ASP A CA 1
ATOM 5993 C C . ASP A 1 775 ? 6.006 -13.805 -20.620 1.00 94.44 775 ASP A C 1
ATOM 5995 O O . ASP A 1 775 ? 5.597 -13.982 -21.771 1.00 94.44 775 ASP A O 1
ATOM 5999 N N . VAL A 1 776 ? 6.340 -12.586 -20.180 1.00 97.88 776 VAL A N 1
ATOM 6000 C CA . VAL A 1 776 ? 6.342 -11.357 -20.986 1.00 97.88 776 VAL A CA 1
ATOM 6001 C C . VAL A 1 776 ? 7.687 -10.653 -20.816 1.00 97.88 776 VAL A C 1
ATOM 6003 O O . VAL A 1 776 ? 8.033 -10.233 -19.713 1.00 97.88 776 VAL A O 1
ATOM 6006 N N . ASP A 1 777 ? 8.452 -10.521 -21.902 1.00 96.12 777 ASP A N 1
ATOM 6007 C CA . ASP A 1 777 ? 9.809 -9.963 -21.866 1.00 96.12 777 ASP A CA 1
ATOM 6008 C C . ASP A 1 777 ? 9.812 -8.427 -21.843 1.00 96.12 777 ASP A C 1
ATOM 6010 O O . ASP A 1 777 ? 10.673 -7.817 -21.209 1.00 96.12 777 ASP A O 1
ATOM 6014 N N . CYS A 1 778 ? 8.857 -7.794 -22.530 1.00 96.69 778 CYS A N 1
ATOM 6015 C CA . CYS A 1 778 ? 8.735 -6.340 -22.591 1.00 96.69 778 CYS A CA 1
ATOM 6016 C C . CYS A 1 778 ? 7.268 -5.911 -22.705 1.00 96.69 778 CYS A C 1
ATOM 6018 O O . CYS A 1 778 ? 6.475 -6.512 -23.430 1.00 96.69 778 CYS A O 1
ATOM 6020 N N . VAL A 1 779 ? 6.890 -4.838 -22.018 1.00 97.88 779 VAL A N 1
ATOM 6021 C CA . VAL A 1 779 ? 5.595 -4.183 -22.215 1.00 97.88 779 VAL A CA 1
ATOM 6022 C C . VAL A 1 779 ? 5.839 -2.787 -22.769 1.00 97.88 779 VAL A C 1
ATOM 6024 O O . VAL A 1 779 ? 6.639 -2.032 -22.221 1.00 97.88 779 VAL A O 1
ATOM 6027 N N . ILE A 1 780 ? 5.124 -2.428 -23.831 1.00 97.38 780 ILE A N 1
ATOM 6028 C CA . ILE A 1 780 ? 5.089 -1.071 -24.380 1.00 97.38 780 ILE A CA 1
ATOM 6029 C C . ILE A 1 780 ? 3.670 -0.516 -24.279 1.00 97.38 780 ILE A C 1
ATOM 6031 O O . ILE A 1 780 ? 2.677 -1.234 -24.381 1.00 97.38 780 ILE A O 1
ATOM 6035 N N . THR A 1 781 ? 3.557 0.777 -24.023 1.00 96.56 781 THR A N 1
ATOM 6036 C CA . THR A 1 781 ? 2.271 1.459 -23.888 1.00 96.56 781 THR A CA 1
ATOM 6037 C C . THR A 1 781 ? 1.698 1.885 -25.233 1.00 96.56 781 THR A C 1
ATOM 6039 O O . THR A 1 781 ? 2.423 2.002 -26.222 1.00 96.56 781 THR A O 1
ATOM 6042 N N . THR A 1 782 ? 0.400 2.196 -25.271 1.00 96.44 782 THR A N 1
ATOM 6043 C CA . THR A 1 782 ? -0.236 2.813 -26.447 1.00 96.44 782 THR A CA 1
ATOM 6044 C C . THR A 1 782 ? 0.509 4.080 -26.893 1.00 96.44 782 THR A C 1
ATOM 6046 O O . THR A 1 782 ? 0.749 4.272 -28.085 1.00 96.44 782 THR A O 1
ATOM 6049 N N . GLY A 1 783 ? 0.926 4.923 -25.940 1.00 93.88 783 GLY A N 1
ATOM 6050 C CA . GLY A 1 783 ? 1.743 6.113 -26.206 1.00 93.88 783 GLY A CA 1
ATOM 6051 C C . GLY A 1 783 ? 3.112 5.809 -26.812 1.00 93.88 783 GLY A C 1
ATOM 6052 O O . GLY A 1 783 ? 3.538 6.497 -27.736 1.00 93.88 783 GLY A O 1
ATOM 6053 N N . GLU A 1 784 ? 3.786 4.757 -26.349 1.00 95.00 784 GLU A N 1
ATOM 6054 C CA . GLU A 1 784 ? 5.077 4.328 -26.901 1.00 95.00 784 GLU A CA 1
ATOM 6055 C C . GLU A 1 784 ? 4.945 3.764 -28.322 1.00 95.00 784 GLU A C 1
ATOM 6057 O O . GLU A 1 784 ? 5.816 4.009 -29.152 1.00 95.00 784 GLU A O 1
ATOM 6062 N N . VAL A 1 785 ? 3.837 3.088 -28.649 1.00 97.00 785 VAL A N 1
ATOM 6063 C CA . VAL A 1 785 ? 3.540 2.679 -30.035 1.00 97.00 785 VAL A CA 1
ATOM 6064 C C . VAL A 1 785 ? 3.316 3.891 -30.935 1.00 97.00 785 VAL A C 1
ATOM 6066 O O . VAL A 1 785 ? 3.840 3.934 -32.045 1.00 97.00 785 VAL A O 1
ATOM 6069 N N . PHE A 1 786 ? 2.579 4.898 -30.460 1.00 94.69 786 PHE A N 1
ATOM 6070 C CA . PHE A 1 786 ? 2.392 6.139 -31.212 1.00 94.69 786 PHE A CA 1
ATOM 6071 C C . PHE A 1 786 ? 3.721 6.864 -31.455 1.00 94.69 786 PHE A C 1
ATOM 6073 O O . PHE A 1 786 ? 4.002 7.265 -32.580 1.00 94.69 786 PHE A O 1
ATOM 6080 N N . LYS A 1 787 ? 4.587 6.936 -30.442 1.00 93.06 787 LYS A N 1
ATOM 6081 C CA . LYS A 1 787 ? 5.936 7.489 -30.592 1.00 93.06 787 LYS A CA 1
ATOM 6082 C C . LYS A 1 787 ? 6.774 6.700 -31.605 1.00 93.06 787 LYS A C 1
ATOM 6084 O O . LYS A 1 787 ? 7.508 7.295 -32.385 1.00 93.06 787 LYS A O 1
ATOM 6089 N N . LEU A 1 788 ? 6.649 5.373 -31.625 1.00 94.81 788 LEU A N 1
ATOM 6090 C CA . LEU A 1 788 ? 7.350 4.524 -32.589 1.00 94.81 788 LEU A CA 1
ATOM 6091 C C . LEU A 1 788 ? 6.887 4.783 -34.034 1.00 94.81 788 LEU A C 1
ATOM 6093 O O . LEU A 1 788 ? 7.716 4.786 -34.938 1.00 94.81 788 LEU A O 1
ATOM 6097 N N . LEU A 1 789 ? 5.591 5.042 -34.248 1.00 94.94 789 LEU A N 1
ATOM 6098 C CA . LEU A 1 789 ? 5.051 5.477 -35.544 1.00 94.94 789 LEU A CA 1
ATOM 6099 C C . LEU A 1 789 ? 5.637 6.834 -35.974 1.00 94.94 789 LEU A C 1
ATOM 6101 O O . LEU A 1 789 ? 6.066 6.980 -37.119 1.00 94.94 789 LEU A O 1
ATOM 6105 N N . GLU A 1 790 ? 5.714 7.803 -35.052 1.00 93.38 790 GLU A N 1
ATOM 6106 C CA . GLU A 1 790 ? 6.320 9.118 -35.312 1.00 93.38 790 GLU A CA 1
ATOM 6107 C C . GLU A 1 790 ? 7.814 9.012 -35.656 1.00 93.38 790 GLU A C 1
ATOM 6109 O O . GLU A 1 790 ? 8.277 9.652 -36.599 1.00 93.38 790 GLU A O 1
ATOM 6114 N N . GLU A 1 791 ? 8.567 8.186 -34.925 1.00 93.44 791 GLU A N 1
ATOM 6115 C CA . GLU A 1 791 ? 10.002 7.964 -35.150 1.00 93.44 791 GLU A CA 1
ATOM 6116 C C . GLU A 1 791 ? 10.293 7.289 -36.500 1.00 93.44 791 GLU A C 1
ATOM 6118 O O . GLU A 1 791 ? 11.308 7.589 -37.126 1.00 93.44 791 GLU A O 1
ATOM 6123 N N . GLU A 1 792 ? 9.404 6.413 -36.973 1.00 92.81 792 GLU A N 1
ATOM 6124 C CA . GLU A 1 792 ? 9.491 5.804 -38.308 1.00 92.81 792 GLU A CA 1
ATOM 6125 C C . GLU A 1 792 ? 9.000 6.729 -39.431 1.00 92.81 792 GLU A C 1
ATOM 6127 O O . GLU A 1 792 ? 9.146 6.395 -40.607 1.00 92.81 792 GLU A O 1
ATOM 6132 N N . GLY A 1 793 ? 8.407 7.879 -39.094 1.00 92.19 793 GLY A N 1
ATOM 6133 C CA . GLY A 1 793 ? 7.811 8.789 -40.071 1.00 92.19 793 GLY A CA 1
ATOM 6134 C C . GLY A 1 793 ? 6.631 8.167 -40.823 1.00 92.19 793 GLY A C 1
ATOM 6135 O O . GLY A 1 793 ? 6.436 8.462 -41.999 1.00 92.19 793 GLY A O 1
ATOM 6136 N N . VAL A 1 794 ? 5.871 7.280 -40.170 1.00 91.44 794 VAL A N 1
ATOM 6137 C CA . VAL A 1 794 ? 4.755 6.538 -40.773 1.00 91.44 794 VAL A CA 1
ATOM 6138 C C . VAL A 1 794 ? 3.449 6.900 -40.076 1.00 91.44 794 VAL A C 1
ATOM 6140 O O . VAL A 1 794 ? 3.324 6.752 -38.861 1.00 91.44 794 VAL A O 1
ATOM 6143 N N . SER A 1 795 ? 2.431 7.293 -40.845 1.00 92.44 795 SER A N 1
ATOM 6144 C CA . SER A 1 795 ? 1.065 7.359 -40.324 1.00 92.44 795 SER A CA 1
ATOM 6145 C C . SER A 1 795 ? 0.392 5.991 -40.409 1.00 92.44 795 SER A C 1
ATOM 6147 O O . SER A 1 795 ? 0.392 5.352 -41.463 1.00 92.44 795 SER A O 1
ATOM 6149 N N . LEU A 1 796 ? -0.258 5.550 -39.327 1.00 93.44 796 LEU A N 1
ATOM 6150 C CA . LEU A 1 796 ? -0.996 4.282 -39.320 1.00 93.44 796 LEU A CA 1
ATOM 6151 C C . LEU A 1 796 ? -2.091 4.258 -40.400 1.00 93.44 796 LEU A C 1
ATOM 6153 O O . LEU A 1 796 ? -2.331 3.220 -41.011 1.00 93.44 796 LEU A O 1
ATOM 6157 N N . SER A 1 797 ? -2.722 5.405 -40.678 1.00 92.75 797 SER A N 1
ATOM 6158 C CA . SER A 1 797 ? -3.763 5.538 -41.705 1.00 92.75 797 SER A CA 1
ATOM 6159 C C . SER A 1 797 ? -3.267 5.208 -43.115 1.00 92.75 797 SER A C 1
ATOM 6161 O O . SER A 1 797 ? -4.056 4.730 -43.926 1.00 92.75 797 SER A O 1
ATOM 6163 N N . GLU A 1 798 ? -1.977 5.400 -43.390 1.00 92.12 798 GLU A N 1
ATOM 6164 C CA . GLU A 1 798 ? -1.356 5.251 -44.715 1.00 92.12 798 GLU A CA 1
ATOM 6165 C C . GLU A 1 798 ? -0.799 3.844 -44.973 1.00 92.12 798 GLU A C 1
ATOM 6167 O O . GLU A 1 798 ? -0.404 3.534 -46.092 1.00 92.12 798 GLU A O 1
ATOM 6172 N N . LEU A 1 799 ? -0.752 2.978 -43.957 1.00 93.88 799 LEU A N 1
ATOM 6173 C CA . LEU A 1 799 ? -0.244 1.617 -44.114 1.00 93.88 799 LEU A CA 1
ATOM 6174 C C . LEU A 1 799 ? -1.257 0.702 -44.795 1.00 93.88 799 LEU A C 1
ATOM 6176 O O . LEU A 1 799 ? -2.436 0.714 -44.448 1.00 93.88 799 LEU A O 1
ATOM 6180 N N . GLU A 1 800 ? -0.793 -0.160 -45.692 1.00 94.62 800 GLU A N 1
ATOM 6181 C CA . GLU A 1 800 ? -1.641 -1.215 -46.243 1.00 94.62 800 GLU A CA 1
ATOM 6182 C C . GLU A 1 800 ? -1.977 -2.262 -45.160 1.00 94.62 800 GLU A C 1
ATOM 6184 O O . GLU A 1 800 ? -1.072 -2.702 -44.442 1.00 94.62 800 GLU A O 1
ATOM 6189 N N . PRO A 1 801 ? -3.255 -2.656 -44.991 1.00 93.81 801 PRO A N 1
ATOM 6190 C CA . PRO A 1 801 ? -3.655 -3.647 -43.992 1.00 93.81 801 PRO A CA 1
ATOM 6191 C C . PRO A 1 801 ? -3.010 -5.021 -44.240 1.00 93.81 801 PRO A C 1
ATOM 6193 O O . PRO A 1 801 ? -3.002 -5.511 -45.368 1.00 93.81 801 PRO A O 1
ATOM 6196 N N . ALA A 1 802 ? -2.543 -5.688 -43.181 1.00 93.50 802 ALA A N 1
ATOM 6197 C CA . ALA A 1 802 ? -2.091 -7.082 -43.234 1.00 93.50 802 ALA A CA 1
ATOM 6198 C C . ALA A 1 802 ? -3.104 -8.021 -42.548 1.00 93.50 802 ALA A C 1
ATOM 6200 O O . ALA A 1 802 ? -3.815 -7.582 -41.640 1.00 93.50 802 ALA A O 1
ATOM 6201 N N . PRO A 1 803 ? -3.183 -9.310 -42.937 1.00 91.50 803 PRO A N 1
ATOM 6202 C CA . PRO A 1 803 ? -3.981 -10.300 -42.214 1.00 91.50 803 PRO A CA 1
ATOM 6203 C C . PRO A 1 803 ? -3.567 -10.393 -40.742 1.00 91.50 803 PRO A C 1
ATOM 6205 O O . PRO A 1 803 ? -2.377 -10.297 -40.432 1.00 91.50 803 PRO A O 1
ATOM 6208 N N . LEU A 1 804 ? -4.545 -10.589 -39.855 1.00 89.81 804 LEU A N 1
ATOM 6209 C CA . LEU A 1 804 ? -4.293 -10.795 -38.429 1.00 89.81 804 LEU A CA 1
ATOM 6210 C C . LEU A 1 804 ? -3.654 -12.169 -38.218 1.00 89.81 804 LEU A C 1
ATOM 6212 O O . LEU A 1 804 ? -4.053 -13.141 -38.863 1.00 89.81 804 LEU A O 1
ATOM 6216 N N . ASP A 1 805 ? -2.680 -12.250 -37.312 1.00 90.50 805 ASP A N 1
ATOM 6217 C CA . ASP A 1 805 ? -2.131 -13.543 -36.925 1.00 90.50 805 ASP A CA 1
ATOM 6218 C C . ASP A 1 805 ? -3.043 -14.208 -35.898 1.00 90.50 805 ASP A C 1
ATOM 6220 O O . ASP A 1 805 ? -3.651 -13.560 -35.043 1.00 90.50 805 ASP A O 1
ATOM 6224 N N . SER A 1 806 ? -3.108 -15.529 -35.978 1.00 84.06 806 SER A N 1
ATOM 6225 C CA . SER A 1 806 ? -3.802 -16.364 -35.014 1.00 84.06 806 SER A CA 1
ATOM 6226 C C . SER A 1 806 ? -2.781 -17.184 -34.248 1.00 84.06 806 SER A C 1
ATOM 6228 O O . SER A 1 806 ? -1.811 -17.677 -34.825 1.00 84.06 806 SER A O 1
ATOM 6230 N N . VAL A 1 807 ? -3.027 -17.362 -32.952 1.00 79.12 807 VAL A N 1
ATOM 6231 C CA . VAL A 1 807 ? -2.279 -18.319 -32.125 1.00 79.12 807 VAL A CA 1
ATOM 6232 C C . VAL A 1 807 ? -2.439 -19.738 -32.687 1.00 79.12 807 VAL A C 1
ATOM 6234 O O . VAL A 1 807 ? -1.540 -20.561 -32.563 1.00 79.12 807 VAL A O 1
ATOM 6237 N N . PHE A 1 808 ? -3.565 -20.009 -33.351 1.00 74.12 808 PHE A N 1
ATOM 6238 C CA . PHE A 1 808 ? -3.843 -21.258 -34.042 1.00 74.12 808 PHE A CA 1
ATOM 6239 C C . PHE A 1 808 ? -3.636 -21.125 -35.546 1.00 74.12 808 PHE A C 1
ATOM 6241 O O . PHE A 1 808 ? -4.333 -20.361 -36.212 1.00 74.12 808 PHE A O 1
ATOM 6248 N N . SER A 1 809 ? -2.766 -21.957 -36.116 1.00 60.34 809 SER A N 1
ATOM 6249 C CA . SER A 1 809 ? -2.562 -22.027 -37.569 1.00 60.34 809 SER A CA 1
ATOM 6250 C C . SER A 1 809 ? -3.810 -22.476 -38.346 1.00 60.34 809 SER A C 1
ATOM 6252 O O . SER A 1 809 ? -3.945 -22.148 -39.523 1.00 60.34 809 SER A O 1
ATOM 6254 N N . SER A 1 810 ? -4.733 -23.196 -37.699 1.00 55.25 810 SER A N 1
ATOM 6255 C CA . SER A 1 810 ? -5.964 -23.742 -38.289 1.00 55.25 810 SER A CA 1
ATOM 6256 C C . SER A 1 810 ? -7.148 -22.766 -38.311 1.00 55.25 810 SER A C 1
ATOM 6258 O O . SER A 1 810 ? -8.130 -23.027 -39.006 1.00 55.25 810 SER A O 1
ATOM 6260 N N . VAL A 1 811 ? -7.075 -21.646 -37.583 1.00 62.72 811 VAL A N 1
ATOM 6261 C CA . VAL A 1 811 ? -8.181 -20.686 -37.439 1.00 62.72 811 VAL A CA 1
ATOM 6262 C C . VAL A 1 811 ? -7.779 -19.346 -38.047 1.00 62.72 811 VAL A C 1
ATOM 6264 O O . VAL A 1 811 ? -6.909 -18.652 -37.526 1.00 62.72 811 VAL A O 1
ATOM 6267 N N . SER A 1 812 ? -8.435 -18.950 -39.141 1.00 59.47 812 SER A N 1
ATOM 6268 C CA . SER A 1 812 ? -8.231 -17.628 -39.739 1.00 59.47 812 SER A CA 1
ATOM 6269 C C . SER A 1 812 ? -8.993 -16.560 -38.951 1.00 59.47 812 SER A C 1
ATOM 6271 O O . SER A 1 812 ? -10.223 -16.500 -39.022 1.00 59.47 812 SER A O 1
ATOM 6273 N N . VAL A 1 813 ? -8.277 -15.691 -38.238 1.00 70.44 813 VAL A N 1
ATOM 6274 C CA . VAL A 1 813 ? -8.868 -14.529 -37.559 1.00 70.44 813 VAL A CA 1
ATOM 6275 C C . VAL A 1 813 ? -9.002 -13.390 -38.570 1.00 70.44 813 VAL A C 1
ATOM 6277 O O . VAL A 1 813 ? -8.011 -12.873 -39.081 1.00 70.44 813 VAL A O 1
ATOM 6280 N N . GLN A 1 814 ? -10.235 -13.011 -38.904 1.00 72.25 814 GLN A N 1
ATOM 6281 C CA . GLN A 1 814 ? -10.496 -11.956 -39.896 1.00 72.25 814 GLN A CA 1
ATOM 6282 C C . GLN A 1 814 ? -10.715 -10.578 -39.260 1.00 72.25 814 GLN A C 1
ATOM 6284 O O . GLN A 1 814 ? -10.439 -9.557 -39.902 1.00 72.25 814 GLN A O 1
ATOM 6289 N N . GLU A 1 815 ? -11.181 -10.554 -38.010 1.00 84.56 815 GLU A N 1
ATOM 6290 C CA . GLU A 1 815 ? -11.563 -9.357 -37.259 1.00 84.56 815 GLU A CA 1
ATOM 6291 C C . GLU A 1 815 ? -11.201 -9.511 -35.770 1.00 84.56 815 GLU A C 1
ATOM 6293 O O . GLU A 1 815 ? -11.190 -10.638 -35.270 1.00 84.56 815 GLU A O 1
ATOM 6298 N N . PRO A 1 816 ? -10.905 -8.407 -35.055 1.00 87.19 816 PRO A N 1
ATOM 6299 C CA . PRO A 1 816 ? -10.707 -8.435 -33.609 1.00 87.19 816 PRO A CA 1
ATOM 6300 C C . PRO A 1 816 ? -12.023 -8.721 -32.874 1.00 87.19 816 PRO A C 1
ATOM 6302 O O . PRO A 1 816 ? -13.104 -8.335 -33.326 1.00 87.19 816 PRO A O 1
ATOM 6305 N N . THR A 1 817 ? -11.921 -9.342 -31.701 1.00 89.12 817 THR A N 1
ATOM 6306 C CA . THR A 1 817 ? -13.067 -9.688 -30.849 1.00 89.12 817 THR A CA 1
ATOM 6307 C C . THR A 1 817 ? -12.948 -9.052 -29.463 1.00 89.12 817 THR A C 1
ATOM 6309 O O . THR A 1 817 ? -11.897 -8.567 -29.041 1.00 89.12 817 THR A O 1
ATOM 6312 N N . SER A 1 818 ? -14.068 -8.988 -28.751 1.00 89.75 818 SER A N 1
ATOM 6313 C CA . SER A 1 818 ? -14.173 -8.454 -27.395 1.00 89.75 818 SER A CA 1
ATOM 6314 C C . SER A 1 818 ? -15.207 -9.252 -26.599 1.00 89.75 818 SER A C 1
ATOM 6316 O O . SER A 1 818 ? -15.769 -10.238 -27.071 1.00 89.75 818 SER A O 1
ATOM 6318 N N . HIS A 1 819 ? -15.490 -8.804 -25.383 1.00 92.44 819 HIS A N 1
ATOM 6319 C CA . HIS A 1 819 ? -16.405 -9.450 -24.447 1.00 92.44 819 HIS A CA 1
ATOM 6320 C C . HIS A 1 819 ? -17.477 -8.454 -24.023 1.00 92.44 819 HIS A C 1
ATOM 6322 O O . HIS A 1 819 ? -17.233 -7.243 -24.012 1.00 92.44 819 HIS A O 1
ATOM 6328 N N . ARG A 1 820 ? -18.665 -8.955 -23.674 1.00 88.81 820 ARG A N 1
ATOM 6329 C CA . ARG A 1 820 ? -19.753 -8.110 -23.159 1.00 88.81 820 ARG A CA 1
ATOM 6330 C C . ARG A 1 820 ? -19.356 -7.435 -21.845 1.00 88.81 820 ARG A C 1
ATOM 6332 O O . ARG A 1 820 ? -18.566 -7.973 -21.074 1.00 88.81 820 ARG A O 1
ATOM 6339 N N . GLY A 1 821 ? -19.930 -6.263 -21.592 1.00 87.88 821 GLY A N 1
ATOM 6340 C CA . GLY A 1 821 ? -19.694 -5.471 -20.387 1.00 87.88 821 GLY A CA 1
ATOM 6341 C C . GLY A 1 821 ? -18.726 -4.306 -20.586 1.00 87.88 821 GLY A C 1
ATOM 6342 O O . GLY A 1 821 ? -18.603 -3.733 -21.668 1.00 87.88 821 GLY A O 1
ATOM 6343 N N . GLY A 1 822 ? -18.079 -3.890 -19.495 1.00 85.25 822 GLY A N 1
ATOM 6344 C CA . GLY A 1 822 ? -17.275 -2.668 -19.458 1.00 85.25 822 GLY A CA 1
ATOM 6345 C C . GLY A 1 822 ? -15.951 -2.737 -20.233 1.00 85.25 822 GLY A C 1
ATOM 6346 O O . GLY A 1 822 ? -15.359 -3.799 -20.424 1.00 85.25 822 GLY A O 1
ATOM 6347 N N . GLY A 1 823 ? -15.408 -1.562 -20.577 1.00 89.19 823 GLY A N 1
ATOM 6348 C CA . GLY A 1 823 ? -14.149 -1.387 -21.327 1.00 89.19 823 GLY A CA 1
ATOM 6349 C C . GLY A 1 823 ? -12.866 -1.933 -20.672 1.00 89.19 823 GLY A C 1
ATOM 6350 O O . GLY A 1 823 ? -11.784 -1.876 -21.259 1.00 89.19 823 GLY A O 1
ATOM 6351 N N . SER A 1 824 ? -12.969 -2.486 -19.463 1.00 89.75 824 SER A N 1
ATOM 6352 C CA . SER A 1 824 ? -11.880 -3.164 -18.748 1.00 89.75 824 SER A CA 1
ATOM 6353 C C . SER A 1 824 ? -11.888 -4.688 -18.924 1.00 89.75 824 SER A C 1
ATOM 6355 O O . SER A 1 824 ? -11.170 -5.389 -18.217 1.00 89.75 824 SER A O 1
ATOM 6357 N N . GLY A 1 825 ? -12.673 -5.205 -19.875 1.00 84.12 825 GLY A N 1
ATOM 6358 C CA . GLY A 1 825 ? -12.703 -6.627 -20.223 1.00 84.12 825 GLY A CA 1
ATOM 6359 C C . GLY A 1 825 ? -13.921 -7.397 -19.714 1.00 84.12 825 GLY A C 1
ATOM 6360 O O . GLY A 1 825 ? -13.936 -8.612 -19.856 1.00 84.12 825 GLY A O 1
ATOM 6361 N N . GLY A 1 826 ? -14.930 -6.717 -19.156 1.00 90.12 826 GLY A N 1
ATOM 6362 C CA . GLY A 1 826 ? -16.251 -7.318 -18.935 1.00 90.12 826 GLY A CA 1
ATOM 6363 C C . GLY A 1 826 ? -16.366 -8.349 -17.807 1.00 90.12 826 GLY A C 1
ATOM 6364 O O . GLY A 1 826 ? -17.349 -9.087 -17.769 1.00 90.12 826 GLY A O 1
ATOM 6365 N N . TYR A 1 827 ? -15.403 -8.407 -16.882 1.00 96.06 827 TYR A N 1
ATOM 6366 C CA . TYR A 1 827 ? -15.340 -9.444 -15.845 1.00 96.06 827 TYR A CA 1
ATOM 6367 C C . TYR A 1 827 ? -16.606 -9.515 -14.988 1.00 96.06 827 TYR A C 1
ATOM 6369 O O . TYR A 1 827 ? -17.134 -10.601 -14.772 1.00 96.06 827 TYR A O 1
ATOM 6377 N N . LEU A 1 828 ? -17.109 -8.373 -14.509 1.00 96.88 828 LEU A N 1
ATOM 6378 C CA . LEU A 1 828 ? -18.313 -8.325 -13.684 1.00 96.88 828 LEU A CA 1
ATOM 6379 C C . LEU A 1 828 ? -19.500 -8.958 -14.400 1.00 96.88 828 LEU A C 1
ATOM 6381 O O . LEU A 1 828 ? -20.166 -9.806 -13.816 1.00 96.88 828 LEU A O 1
ATOM 6385 N N . GLU A 1 829 ? -19.765 -8.548 -15.642 1.00 96.50 829 GLU A N 1
ATOM 6386 C CA . GLU A 1 829 ? -20.921 -9.031 -16.400 1.00 96.50 829 GLU A CA 1
ATOM 6387 C C . GLU A 1 829 ? -20.812 -10.526 -16.680 1.00 96.50 829 GLU A C 1
ATOM 6389 O O . GLU A 1 829 ? -21.762 -11.264 -16.426 1.00 96.50 829 GLU A O 1
ATOM 6394 N N . HIS A 1 830 ? -19.649 -10.977 -17.150 1.00 96.62 830 HIS A N 1
ATOM 6395 C CA . HIS A 1 830 ? -19.427 -12.380 -17.475 1.00 96.62 830 HIS A CA 1
ATOM 6396 C C . HIS A 1 830 ? -19.602 -13.282 -16.245 1.00 96.62 830 HIS A C 1
ATOM 6398 O O . HIS A 1 830 ? -20.447 -14.179 -16.257 1.00 96.62 830 HIS A O 1
ATOM 6404 N N . VAL A 1 831 ? -18.899 -12.978 -15.145 1.00 97.94 831 VAL A N 1
ATOM 6405 C CA . VAL A 1 831 ? -18.997 -13.752 -13.897 1.00 97.94 831 VAL A CA 1
ATOM 6406 C C . VAL A 1 831 ? -20.421 -13.708 -13.341 1.00 97.94 831 VAL A C 1
ATOM 6408 O O . VAL A 1 831 ? -20.918 -14.720 -12.856 1.00 97.94 831 VAL A O 1
ATOM 6411 N N . PHE A 1 832 ? -21.109 -12.565 -13.427 1.00 98.12 832 PHE A N 1
ATOM 6412 C CA . PHE A 1 832 ? -22.479 -12.424 -12.932 1.00 98.12 832 PHE A CA 1
ATOM 6413 C C . PHE A 1 832 ? -23.471 -13.297 -13.706 1.00 98.12 832 PHE A C 1
ATOM 6415 O O . PHE A 1 832 ? -24.268 -14.000 -13.085 1.00 98.12 832 PHE A O 1
ATOM 6422 N N . ARG A 1 833 ? -23.421 -13.279 -15.045 1.00 96.94 833 ARG A N 1
ATOM 6423 C CA . ARG A 1 833 ? -24.311 -14.085 -15.899 1.00 96.94 833 ARG A CA 1
ATOM 6424 C C . ARG A 1 833 ? -24.079 -15.575 -15.693 1.00 96.94 833 ARG A C 1
ATOM 6426 O O . ARG A 1 833 ? -25.042 -16.315 -15.505 1.00 96.94 833 ARG A O 1
ATOM 6433 N N . HIS A 1 834 ? -22.816 -15.998 -15.686 1.00 97.38 834 HIS A N 1
ATOM 6434 C CA . HIS A 1 834 ? -22.474 -17.396 -15.458 1.00 97.38 834 HIS A CA 1
ATOM 6435 C C . HIS A 1 834 ? -22.914 -17.853 -14.065 1.00 97.38 834 HIS A C 1
ATOM 6437 O O . HIS A 1 834 ? -23.599 -18.860 -13.935 1.00 97.38 834 HIS A O 1
ATOM 6443 N N . ALA A 1 835 ? -22.618 -17.071 -13.023 1.00 97.88 835 ALA A N 1
ATOM 6444 C CA . ALA A 1 835 ? -23.043 -17.377 -11.663 1.00 97.88 835 ALA A CA 1
ATOM 6445 C C . ALA A 1 835 ? -24.570 -17.439 -11.513 1.00 97.88 835 ALA A C 1
ATOM 6447 O O . ALA A 1 835 ? -25.072 -18.303 -10.800 1.00 97.88 835 ALA A O 1
ATOM 6448 N N . ALA A 1 836 ? -25.319 -16.547 -12.170 1.00 97.81 836 ALA A N 1
ATOM 6449 C CA . ALA A 1 836 ? -26.781 -16.564 -12.147 1.00 97.81 836 ALA A CA 1
ATOM 6450 C C . ALA A 1 836 ? -27.343 -17.872 -12.728 1.00 97.81 836 ALA A C 1
ATOM 6452 O O . ALA A 1 836 ? -28.226 -18.492 -12.127 1.00 97.81 836 ALA A O 1
ATOM 6453 N N . GLN A 1 837 ? -26.778 -18.321 -13.850 1.00 97.19 837 GLN A N 1
ATOM 6454 C CA . GLN A 1 837 ? -27.171 -19.561 -14.506 1.00 97.19 837 GLN A CA 1
ATOM 6455 C C . GLN A 1 837 ? -26.744 -20.796 -13.698 1.00 97.19 837 GLN A C 1
ATOM 6457 O O . GLN A 1 837 ? -27.569 -21.662 -13.425 1.00 97.19 837 GLN A O 1
ATOM 6462 N N . GLU A 1 838 ? -25.482 -20.868 -13.280 1.00 97.38 838 GLU A N 1
ATOM 6463 C CA . GLU A 1 838 ? -24.876 -22.047 -12.647 1.00 97.38 838 GLU A CA 1
ATOM 6464 C C . GLU A 1 838 ? -25.331 -22.257 -11.193 1.00 97.38 838 GLU A C 1
ATOM 6466 O O . GLU A 1 838 ? -25.488 -23.387 -10.733 1.00 97.38 838 GLU A O 1
ATOM 6471 N N . LEU A 1 839 ? -25.545 -21.177 -10.434 1.00 97.00 839 LEU A N 1
ATOM 6472 C CA . LEU A 1 839 ? -25.942 -21.274 -9.024 1.00 97.00 839 LEU A CA 1
ATOM 6473 C C . LEU A 1 839 ? -27.459 -21.275 -8.830 1.00 97.00 839 LEU A C 1
ATOM 6475 O O . LEU A 1 839 ? -27.937 -21.828 -7.840 1.00 97.00 839 LEU A O 1
ATOM 6479 N N . PHE A 1 840 ? -28.211 -20.638 -9.734 1.00 96.75 840 PHE A N 1
ATOM 6480 C CA . PHE A 1 840 ? -29.644 -20.394 -9.541 1.00 96.75 840 PHE A CA 1
ATOM 6481 C C . PHE A 1 840 ? -30.521 -20.801 -10.730 1.00 96.75 840 PHE A C 1
ATOM 6483 O O . PHE A 1 840 ? -31.741 -20.697 -10.627 1.00 96.75 840 PHE A O 1
ATOM 6490 N N . GLY A 1 841 ? -29.945 -21.260 -11.846 1.00 96.50 841 GLY A N 1
ATOM 6491 C CA . GLY A 1 841 ? -30.701 -21.608 -13.052 1.00 96.50 841 GLY A CA 1
ATOM 6492 C C . GLY A 1 841 ? -31.357 -20.406 -13.738 1.00 96.50 841 GLY A C 1
ATOM 6493 O O . GLY A 1 841 ? -32.289 -20.593 -14.517 1.00 96.50 841 GLY A O 1
ATOM 6494 N N . ILE A 1 842 ? -30.916 -19.179 -13.432 1.00 97.00 842 ILE A N 1
ATOM 6495 C CA . ILE A 1 842 ? -31.511 -17.946 -13.955 1.00 97.00 842 ILE A CA 1
ATOM 6496 C C . ILE A 1 842 ? -30.665 -17.430 -15.115 1.00 97.00 842 ILE A C 1
ATOM 6498 O O . ILE A 1 842 ? -29.535 -16.980 -14.920 1.00 97.00 842 ILE A O 1
ATOM 6502 N N . HIS A 1 843 ? -31.252 -17.428 -16.309 1.00 96.00 843 HIS A N 1
ATOM 6503 C CA . HIS A 1 843 ? -30.661 -16.770 -17.465 1.00 96.00 843 HIS A CA 1
ATOM 6504 C C . HIS A 1 843 ? -30.843 -15.251 -17.359 1.00 96.00 843 HIS A C 1
ATOM 6506 O O . HIS A 1 843 ? -31.956 -14.768 -17.153 1.00 96.00 843 HIS A O 1
ATOM 6512 N N . VAL A 1 844 ? -29.755 -14.493 -17.495 1.00 94.44 844 VAL A N 1
ATOM 6513 C CA . VAL A 1 844 ? -29.770 -13.023 -17.445 1.00 94.44 844 VAL A CA 1
ATOM 6514 C C . VAL A 1 844 ? -29.395 -12.486 -18.817 1.00 94.44 844 VAL A C 1
ATOM 6516 O O . VAL A 1 844 ? -28.224 -12.542 -19.168 1.00 94.44 844 VAL A O 1
ATOM 6519 N N . ASP A 1 845 ? -30.354 -11.946 -19.573 1.00 89.56 845 ASP A N 1
ATOM 6520 C CA . ASP A 1 845 ? -30.122 -11.416 -20.928 1.00 89.56 845 ASP A CA 1
ATOM 6521 C C . ASP A 1 845 ? -29.390 -10.072 -20.951 1.00 89.56 845 ASP A C 1
ATOM 6523 O O . ASP A 1 845 ? -28.518 -9.856 -21.796 1.00 89.56 845 ASP A O 1
ATOM 6527 N N . GLU A 1 846 ? -29.702 -9.178 -20.014 1.00 90.25 846 GLU A N 1
ATOM 6528 C CA . GLU A 1 846 ? -29.113 -7.843 -19.911 1.00 90.25 846 GLU A CA 1
ATOM 6529 C C . GLU A 1 846 ? -28.805 -7.515 -18.447 1.00 90.25 846 GLU A C 1
ATOM 6531 O O . GLU A 1 846 ? -29.618 -7.748 -17.549 1.00 90.25 846 GLU A O 1
ATOM 6536 N N . VAL A 1 847 ? -27.614 -6.968 -18.195 1.00 93.81 847 VAL A N 1
ATOM 6537 C CA . VAL A 1 847 ? -27.169 -6.600 -16.850 1.00 93.81 847 VAL A CA 1
ATOM 6538 C C . VAL A 1 847 ? -27.419 -5.115 -16.599 1.00 93.81 847 VAL A C 1
ATOM 6540 O O . VAL A 1 847 ? -26.845 -4.245 -17.250 1.00 93.81 847 VAL A O 1
ATOM 6543 N N . THR A 1 848 ? -28.260 -4.807 -15.608 1.00 93.38 848 THR A N 1
ATOM 6544 C CA . THR A 1 848 ? -28.557 -3.419 -15.227 1.00 93.38 848 THR A CA 1
ATOM 6545 C C . THR A 1 848 ? -27.552 -2.897 -14.201 1.00 93.38 848 THR A C 1
ATOM 6547 O O . THR A 1 848 ? -27.546 -3.323 -13.045 1.00 93.38 848 THR A O 1
ATOM 6550 N N . TYR A 1 849 ? -26.751 -1.909 -14.599 1.00 93.44 849 TYR A N 1
ATOM 6551 C CA . TYR A 1 849 ? -25.791 -1.231 -13.728 1.00 93.44 849 TYR A CA 1
ATOM 6552 C C . TYR A 1 849 ? -26.425 -0.040 -13.007 1.00 93.44 849 TYR A C 1
ATOM 6554 O O . TYR A 1 849 ? -26.838 0.937 -13.633 1.00 93.44 849 TYR A O 1
ATOM 6562 N N . LYS A 1 850 ? -26.443 -0.072 -11.672 1.00 94.25 850 LYS A N 1
ATOM 6563 C CA . LYS A 1 850 ? -26.936 1.028 -10.832 1.00 94.25 850 LYS A CA 1
ATOM 6564 C C . LYS A 1 850 ? -25.757 1.867 -10.320 1.00 94.25 850 LYS A C 1
ATOM 6566 O O . LYS A 1 850 ? -25.023 1.396 -9.450 1.00 94.25 850 LYS A O 1
ATOM 6571 N N . PRO A 1 851 ? -25.525 3.093 -10.826 1.00 90.44 851 PRO A N 1
ATOM 6572 C CA . PRO A 1 851 ? -24.477 3.958 -10.291 1.00 90.44 851 PRO A CA 1
ATOM 6573 C C . PRO A 1 851 ? -24.819 4.406 -8.865 1.00 90.44 851 PRO A C 1
ATOM 6575 O O . PRO A 1 851 ? -25.965 4.728 -8.561 1.00 90.44 851 PRO A O 1
ATOM 6578 N N . LEU A 1 852 ? -23.809 4.458 -7.996 1.00 85.12 852 LEU A N 1
ATOM 6579 C CA . LEU A 1 852 ? -23.942 4.970 -6.633 1.00 85.12 852 LEU A CA 1
ATOM 6580 C C . LEU A 1 852 ? -23.602 6.466 -6.579 1.00 85.12 852 LEU A C 1
ATOM 6582 O O . LEU A 1 852 ? -24.293 7.314 -7.131 1.00 85.12 852 LEU A O 1
ATOM 6586 N N . ARG A 1 853 ? -22.511 6.820 -5.889 1.00 74.25 853 ARG A N 1
ATOM 6587 C CA . ARG A 1 853 ? -22.074 8.210 -5.696 1.00 74.25 853 ARG A CA 1
ATOM 6588 C C . ARG A 1 853 ? -21.499 8.840 -6.964 1.00 74.25 853 ARG A C 1
ATOM 6590 O O . ARG A 1 853 ? -21.440 10.061 -7.051 1.00 74.25 853 ARG A O 1
ATOM 6597 N N . ASN A 1 854 ? -20.982 8.028 -7.882 1.00 83.12 854 ASN A N 1
ATOM 6598 C CA . ASN A 1 854 ? -20.391 8.453 -9.147 1.00 83.12 854 ASN A CA 1
ATOM 6599 C C . ASN A 1 854 ? -20.497 7.318 -10.179 1.00 83.12 854 ASN A C 1
ATOM 6601 O O . ASN A 1 854 ? -20.796 6.182 -9.818 1.00 83.12 854 ASN A O 1
ATOM 6605 N N . LYS A 1 855 ? -20.227 7.630 -11.453 1.00 85.69 855 LYS A N 1
ATOM 6606 C CA . LYS A 1 855 ? -20.272 6.662 -12.563 1.00 85.69 855 LYS A CA 1
ATOM 6607 C C . LYS A 1 855 ? -19.244 5.526 -12.451 1.00 85.69 855 LYS A C 1
ATOM 6609 O O . LYS A 1 855 ? -19.424 4.494 -13.075 1.00 85.69 855 LYS A O 1
ATOM 6614 N N . ASP A 1 856 ? -18.192 5.725 -11.659 1.00 88.88 856 ASP A N 1
ATOM 6615 C CA . ASP A 1 856 ? -17.084 4.785 -11.466 1.00 88.88 856 ASP A CA 1
ATOM 6616 C C . ASP A 1 856 ? -17.313 3.848 -10.260 1.00 88.88 856 ASP A C 1
ATOM 6618 O O . ASP A 1 856 ? -16.431 3.070 -9.901 1.00 88.88 856 ASP A O 1
ATOM 6622 N N . PHE A 1 857 ? -18.478 3.927 -9.605 1.00 93.69 857 PHE A N 1
ATOM 6623 C CA . PHE A 1 857 ? -18.932 2.948 -8.619 1.00 93.69 857 PHE A CA 1
ATOM 6624 C C . PHE A 1 857 ? -20.355 2.520 -8.970 1.00 93.69 857 PHE A C 1
ATOM 6626 O O . PHE A 1 857 ? -21.306 3.266 -8.726 1.00 93.69 857 PHE A O 1
ATOM 6633 N N . GLN A 1 858 ? -20.497 1.312 -9.507 1.00 94.88 858 GLN A N 1
ATOM 6634 C CA . GLN A 1 858 ? -21.777 0.760 -9.950 1.00 94.88 858 GLN A CA 1
ATOM 6635 C C . GLN A 1 858 ? -22.063 -0.567 -9.252 1.00 94.88 858 GLN A C 1
ATOM 6637 O O . GLN A 1 858 ? -21.144 -1.332 -8.973 1.00 94.88 858 GLN A O 1
ATOM 6642 N N . GLU A 1 859 ? -23.332 -0.839 -8.973 1.00 96.19 859 GLU A N 1
ATOM 6643 C CA . GLU A 1 859 ? -23.801 -2.095 -8.392 1.00 96.19 859 GLU A CA 1
ATOM 6644 C C . GLU A 1 859 ? -24.681 -2.854 -9.380 1.00 96.19 859 GLU A C 1
ATOM 6646 O O . GLU A 1 859 ? -25.414 -2.257 -10.171 1.00 96.19 859 GLU A O 1
ATOM 6651 N N . VAL A 1 860 ? -24.628 -4.177 -9.285 1.00 97.00 860 VAL A N 1
ATOM 6652 C CA . VAL A 1 860 ? -25.499 -5.099 -10.009 1.00 97.00 860 VAL A CA 1
ATOM 6653 C C . VAL A 1 860 ? -26.092 -6.068 -8.990 1.00 97.00 860 VAL A C 1
ATOM 6655 O O . VAL A 1 860 ? -25.366 -6.620 -8.157 1.00 97.00 860 VAL A O 1
ATOM 6658 N N . THR A 1 861 ? -27.411 -6.251 -9.023 1.00 97.38 861 THR A N 1
ATOM 6659 C CA . THR A 1 861 ? -28.122 -7.166 -8.123 1.00 97.38 861 THR A CA 1
ATOM 6660 C C . THR A 1 861 ? -28.954 -8.168 -8.911 1.00 97.38 861 THR A C 1
ATOM 6662 O O . THR A 1 861 ? -29.646 -7.794 -9.855 1.00 97.38 861 THR A O 1
ATOM 6665 N N . LEU A 1 862 ? -28.884 -9.441 -8.513 1.00 96.81 862 LEU A N 1
ATOM 6666 C CA . LEU A 1 862 ? -29.841 -10.471 -8.912 1.00 96.81 862 LEU A CA 1
ATOM 6667 C C . LEU A 1 862 ? -30.815 -10.668 -7.757 1.00 96.81 862 LEU A C 1
ATOM 6669 O O . LEU A 1 862 ? -30.395 -11.021 -6.653 1.00 96.81 862 LEU A O 1
ATOM 6673 N N . GLU A 1 863 ? -32.098 -10.456 -8.012 1.00 94.50 863 GLU A N 1
ATOM 6674 C CA . GLU A 1 863 ? -33.158 -10.593 -7.018 1.00 94.50 863 GLU A CA 1
ATOM 6675 C C . GLU A 1 863 ? -34.177 -11.630 -7.494 1.00 94.50 863 GLU A C 1
ATOM 6677 O O . GLU A 1 863 ? -34.604 -11.602 -8.645 1.00 94.50 863 GLU A O 1
ATOM 6682 N N . SER A 1 864 ? -34.565 -12.544 -6.605 1.00 92.38 864 SER A N 1
ATOM 6683 C CA . SER A 1 864 ? -35.646 -13.505 -6.837 1.00 92.38 864 SER A CA 1
ATOM 6684 C C . SER A 1 864 ? -36.450 -13.676 -5.552 1.00 92.38 864 SER A C 1
ATOM 6686 O O . SER A 1 864 ? -35.874 -13.743 -4.466 1.00 92.38 864 SER A O 1
ATOM 6688 N N . GLU A 1 865 ? -37.781 -13.679 -5.657 1.00 90.19 865 GLU A N 1
ATOM 6689 C CA . GLU A 1 865 ? -38.707 -13.821 -4.517 1.00 90.19 865 GLU A CA 1
ATOM 6690 C C . GLU A 1 865 ? -38.424 -12.852 -3.344 1.00 90.19 865 GLU A C 1
ATOM 6692 O O . GLU A 1 865 ? -38.556 -13.192 -2.167 1.00 90.19 865 GLU A O 1
ATOM 6697 N N . GLY A 1 866 ? -37.990 -11.624 -3.652 1.00 86.12 866 GLY A N 1
ATOM 6698 C CA . GLY A 1 866 ? -37.658 -10.604 -2.648 1.00 86.12 866 GLY A CA 1
ATOM 6699 C C . GLY A 1 866 ? -36.341 -10.839 -1.894 1.00 86.12 866 GLY A C 1
ATOM 6700 O O . GLY A 1 866 ? -36.066 -10.136 -0.920 1.00 86.12 866 GLY A O 1
ATOM 6701 N N . ARG A 1 867 ? -35.515 -11.803 -2.322 1.00 91.62 867 ARG A N 1
ATOM 6702 C CA . ARG A 1 867 ? -34.170 -12.063 -1.787 1.00 91.62 867 ARG A CA 1
ATOM 6703 C C . ARG A 1 867 ? -33.104 -11.677 -2.805 1.00 91.62 867 ARG A C 1
ATOM 6705 O O . ARG A 1 867 ? -33.228 -11.977 -3.989 1.00 91.62 867 ARG A O 1
ATOM 6712 N N . VAL A 1 868 ? -32.024 -11.063 -2.325 1.00 94.50 868 VAL A N 1
ATOM 6713 C CA . VAL A 1 868 ? -30.831 -10.793 -3.137 1.00 94.50 868 VAL A CA 1
ATOM 6714 C C . VAL A 1 868 ? -30.012 -12.080 -3.229 1.00 94.50 868 VAL A C 1
ATOM 6716 O O . VAL A 1 868 ? -29.475 -12.543 -2.225 1.00 94.50 868 VAL A O 1
ATOM 6719 N N . LEU A 1 869 ? -29.933 -12.656 -4.427 1.00 95.88 869 LEU A N 1
ATOM 6720 C CA . LEU A 1 869 ? -29.175 -13.875 -4.714 1.00 95.88 869 LEU A CA 1
ATOM 6721 C C . LEU A 1 869 ? -27.705 -13.560 -5.014 1.00 95.88 869 LEU A C 1
ATOM 6723 O O . LEU A 1 869 ? -26.801 -14.190 -4.468 1.00 95.88 869 LEU A O 1
ATOM 6727 N N . LEU A 1 870 ? -27.457 -12.534 -5.834 1.00 97.69 870 LEU A N 1
ATOM 6728 C CA . LEU A 1 870 ? -26.119 -12.040 -6.163 1.00 97.69 870 LEU A CA 1
ATOM 6729 C C . LEU A 1 870 ? -26.059 -10.527 -5.975 1.00 97.69 870 LEU A C 1
ATOM 6731 O O . LEU A 1 870 ? -26.954 -9.809 -6.415 1.00 97.69 870 LEU A O 1
ATOM 6735 N N . HIS A 1 871 ? -24.981 -10.040 -5.361 1.00 97.50 871 HIS A N 1
ATOM 6736 C CA . HIS A 1 871 ? -24.723 -8.614 -5.210 1.00 97.50 871 HIS A CA 1
ATOM 6737 C C . HIS A 1 871 ? -23.289 -8.292 -5.617 1.00 97.50 871 HIS A C 1
ATOM 6739 O O . HIS A 1 871 ? -22.338 -8.629 -4.914 1.00 97.50 871 HIS A O 1
ATOM 6745 N N . PHE A 1 872 ? -23.129 -7.703 -6.796 1.00 98.12 872 PHE A N 1
ATOM 6746 C CA . PHE A 1 872 ? -21.837 -7.419 -7.412 1.00 98.12 872 PHE A CA 1
ATOM 6747 C C . PHE A 1 872 ? -21.601 -5.909 -7.472 1.00 98.12 872 PHE A C 1
ATOM 6749 O O . PHE A 1 872 ? -22.552 -5.122 -7.451 1.00 98.12 872 PHE A O 1
ATOM 6756 N N . ALA A 1 873 ? -20.337 -5.499 -7.565 1.00 97.06 873 ALA A N 1
ATOM 6757 C CA . ALA A 1 873 ? -19.976 -4.100 -7.765 1.00 97.06 873 ALA A CA 1
ATOM 6758 C C . ALA A 1 873 ? -18.790 -3.918 -8.718 1.00 97.06 873 ALA A C 1
ATOM 6760 O O . ALA A 1 873 ? -17.863 -4.721 -8.734 1.00 97.06 873 ALA A O 1
ATOM 6761 N N . ALA A 1 874 ? -18.793 -2.823 -9.473 1.00 96.69 874 ALA A N 1
ATOM 6762 C CA . ALA A 1 874 ? -17.622 -2.291 -10.159 1.00 96.69 874 ALA A CA 1
ATOM 6763 C C . ALA A 1 874 ? -17.121 -1.074 -9.373 1.00 96.69 874 ALA A C 1
ATOM 6765 O O . ALA A 1 874 ? -17.886 -0.139 -9.130 1.00 96.69 874 ALA A O 1
ATOM 6766 N N . ALA A 1 875 ? -15.855 -1.089 -8.954 1.00 94.69 875 ALA A N 1
ATOM 6767 C CA . ALA A 1 875 ? -15.228 -0.034 -8.162 1.00 94.69 875 ALA A CA 1
ATOM 6768 C C . ALA A 1 875 ? -13.954 0.470 -8.854 1.00 94.69 875 ALA A C 1
ATOM 6770 O O . ALA A 1 875 ? -12.864 -0.080 -8.678 1.00 94.69 875 ALA A O 1
ATOM 6771 N N . TYR A 1 876 ? -14.093 1.536 -9.642 1.00 92.75 876 TYR A N 1
ATOM 6772 C CA . TYR A 1 876 ? -13.006 2.121 -10.427 1.00 92.75 876 TYR A CA 1
ATOM 6773 C C . TYR A 1 876 ? -12.472 3.403 -9.781 1.00 92.75 876 TYR A C 1
ATOM 6775 O O . TYR A 1 876 ? -13.228 4.218 -9.247 1.00 92.75 876 TYR A O 1
ATOM 6783 N N . GLY A 1 877 ? -11.156 3.599 -9.831 1.00 85.25 877 GLY A N 1
ATOM 6784 C CA . GLY A 1 877 ? -10.470 4.739 -9.227 1.00 85.25 877 GLY A CA 1
ATOM 6785 C C . GLY A 1 877 ? -10.162 4.561 -7.735 1.00 85.25 877 GLY A C 1
ATOM 6786 O O . GLY A 1 877 ? -10.988 4.095 -6.945 1.00 85.25 877 GLY A O 1
ATOM 6787 N N . PHE A 1 878 ? -8.985 5.024 -7.301 1.00 81.12 878 PHE A N 1
ATOM 6788 C CA . PHE A 1 878 ? -8.491 4.837 -5.925 1.00 81.12 878 PHE A CA 1
ATOM 6789 C C . PHE A 1 878 ? -9.427 5.317 -4.820 1.00 81.12 878 PHE A C 1
ATOM 6791 O O . PHE A 1 878 ? -9.507 4.686 -3.769 1.00 81.12 878 PHE A O 1
ATOM 6798 N N . ARG A 1 879 ? -10.175 6.400 -5.043 1.00 80.50 879 ARG A N 1
ATOM 6799 C CA . ARG A 1 879 ? -11.149 6.884 -4.057 1.00 80.50 879 ARG A CA 1
ATOM 6800 C C . ARG A 1 879 ? -12.232 5.839 -3.773 1.00 80.50 879 ARG A C 1
ATOM 6802 O O . ARG A 1 879 ? -12.620 5.653 -2.620 1.00 80.50 879 ARG A O 1
ATOM 6809 N N . ASN A 1 880 ? -12.729 5.164 -4.808 1.00 86.56 880 ASN A N 1
ATOM 6810 C CA . ASN A 1 880 ? -13.739 4.117 -4.672 1.00 86.56 880 ASN A CA 1
ATOM 6811 C C . ASN A 1 880 ? -13.122 2.850 -4.057 1.00 86.56 880 ASN A C 1
ATOM 6813 O O . ASN A 1 880 ? -13.707 2.286 -3.130 1.00 86.56 880 ASN A O 1
ATOM 6817 N N . ILE A 1 881 ? -11.900 2.492 -4.467 1.00 88.62 881 ILE A N 1
ATOM 6818 C CA . ILE A 1 881 ? -11.122 1.376 -3.904 1.00 88.62 881 ILE A CA 1
ATOM 6819 C C . ILE A 1 881 ? -10.890 1.554 -2.398 1.00 88.62 881 ILE A C 1
ATOM 6821 O O . ILE A 1 881 ? -11.172 0.653 -1.613 1.00 88.62 881 ILE A O 1
ATOM 6825 N N . GLN A 1 882 ? -10.434 2.727 -1.955 1.00 83.50 882 GLN A N 1
ATOM 6826 C CA . GLN A 1 882 ? -10.202 3.015 -0.536 1.00 83.50 882 GLN A CA 1
ATOM 6827 C C . GLN A 1 882 ? -11.480 2.850 0.295 1.00 83.50 882 GLN A C 1
ATOM 6829 O O . GLN A 1 882 ? -11.446 2.283 1.388 1.00 83.50 882 GLN A O 1
ATOM 6834 N N . ASN A 1 883 ? -12.623 3.302 -0.231 1.00 84.12 883 ASN A N 1
ATOM 6835 C CA . ASN A 1 883 ? -13.915 3.130 0.432 1.00 84.12 883 ASN A CA 1
ATOM 6836 C C . ASN A 1 883 ? -14.321 1.651 0.519 1.00 84.12 883 ASN A C 1
ATOM 6838 O O . ASN A 1 883 ? -14.802 1.216 1.567 1.00 84.12 883 ASN A O 1
ATOM 6842 N N . LEU A 1 884 ? -14.115 0.880 -0.554 1.00 89.81 884 LEU A N 1
ATOM 6843 C CA . LEU A 1 884 ? -14.356 -0.563 -0.583 1.00 89.81 884 LEU A CA 1
ATOM 6844 C C . LEU A 1 884 ? -13.500 -1.289 0.464 1.00 89.81 884 LEU A C 1
ATOM 6846 O O . LEU A 1 884 ? -14.039 -2.004 1.307 1.00 89.81 884 LEU A O 1
ATOM 6850 N N . VAL A 1 885 ? -12.187 -1.042 0.480 1.00 88.12 885 VAL A N 1
ATOM 6851 C CA . VAL A 1 885 ? -11.254 -1.657 1.439 1.00 88.12 885 VAL A CA 1
ATOM 6852 C C . VAL A 1 885 ? -11.642 -1.308 2.877 1.00 88.12 885 VAL A C 1
ATOM 6854 O O . VAL A 1 885 ? -11.641 -2.178 3.747 1.00 88.12 885 VAL A O 1
ATOM 6857 N N . GLN A 1 886 ? -12.029 -0.061 3.160 1.00 85.12 886 GLN A N 1
ATOM 6858 C CA . GLN A 1 886 ? -12.497 0.315 4.497 1.00 85.12 886 GLN A CA 1
ATOM 6859 C C . GLN A 1 886 ? -13.770 -0.435 4.914 1.00 85.12 886 GLN A C 1
ATOM 6861 O O . GLN A 1 886 ? -13.887 -0.815 6.080 1.00 85.12 886 GLN A O 1
ATOM 6866 N N . LYS A 1 887 ? -14.722 -0.657 3.995 1.00 86.94 887 LYS A N 1
ATOM 6867 C CA . LYS A 1 887 ? -15.917 -1.476 4.268 1.00 86.94 887 LYS A CA 1
ATOM 6868 C C . LYS A 1 887 ? -15.532 -2.930 4.544 1.00 86.94 887 LYS A C 1
ATOM 6870 O O . LYS A 1 887 ? -16.015 -3.497 5.523 1.00 86.94 887 LYS A O 1
ATOM 6875 N N . LEU A 1 888 ? -14.629 -3.492 3.739 1.00 90.19 888 LEU A N 1
ATOM 6876 C CA . LEU A 1 888 ? -14.146 -4.864 3.880 1.00 90.19 888 LEU A CA 1
ATOM 6877 C C . LEU A 1 888 ? -13.433 -5.085 5.223 1.00 90.19 888 LEU A C 1
ATOM 6879 O O . LEU A 1 888 ? -13.829 -5.957 5.989 1.00 90.19 888 LEU A O 1
ATOM 6883 N N . LYS A 1 889 ? -12.490 -4.208 5.595 1.00 84.62 889 LYS A N 1
ATOM 6884 C CA . LYS A 1 889 ? -11.774 -4.268 6.888 1.00 84.62 889 LYS A CA 1
ATOM 6885 C C . LYS A 1 889 ? -12.679 -4.133 8.113 1.00 84.62 889 LYS A C 1
ATOM 6887 O O . LYS A 1 889 ? -12.321 -4.586 9.194 1.00 84.62 889 LYS A O 1
ATOM 6892 N N . ARG A 1 890 ? -13.839 -3.487 7.967 1.00 87.31 890 ARG A N 1
ATOM 6893 C CA . ARG A 1 890 ? -14.844 -3.346 9.033 1.00 87.31 890 ARG A CA 1
ATOM 6894 C C . ARG A 1 890 ? -15.831 -4.517 9.084 1.00 87.31 890 ARG A C 1
ATOM 6896 O O . ARG A 1 890 ? -16.732 -4.475 9.916 1.00 87.31 890 ARG A O 1
ATOM 6903 N N . GLY A 1 891 ? -15.711 -5.504 8.191 1.00 86.19 891 GLY A N 1
ATOM 6904 C CA . GLY A 1 891 ? -16.674 -6.600 8.058 1.00 86.19 891 GLY A CA 1
ATOM 6905 C C . GLY A 1 891 ? -18.056 -6.130 7.592 1.00 86.19 891 GLY A C 1
ATOM 6906 O O . GLY A 1 891 ? -19.065 -6.686 8.003 1.00 86.19 891 GLY A O 1
ATOM 6907 N N . ARG A 1 892 ? -18.117 -5.050 6.798 1.00 88.31 892 ARG A N 1
ATOM 6908 C CA . ARG A 1 892 ? -19.363 -4.420 6.312 1.00 88.31 892 ARG A CA 1
ATOM 6909 C C . ARG A 1 892 ? -19.420 -4.330 4.783 1.00 88.31 892 ARG A C 1
ATOM 6911 O O . ARG A 1 892 ? -20.027 -3.404 4.248 1.00 88.31 892 ARG A O 1
ATOM 6918 N N . CYS A 1 893 ? -18.718 -5.213 4.075 1.00 90.62 893 CYS A N 1
ATOM 6919 C CA . CYS A 1 893 ? -18.794 -5.289 2.616 1.00 90.62 893 CYS A CA 1
ATOM 6920 C C . CYS A 1 893 ? -20.025 -6.122 2.220 1.00 90.62 893 CYS A C 1
ATOM 6922 O O . CYS A 1 893 ? -20.075 -7.282 2.618 1.00 90.62 893 CYS A O 1
ATOM 6924 N N . PRO A 1 894 ? -21.009 -5.563 1.490 1.00 92.56 894 PRO A N 1
ATOM 6925 C CA . PRO A 1 894 ? -22.236 -6.283 1.139 1.00 92.56 894 PRO A CA 1
ATOM 6926 C C . PRO A 1 894 ? -22.121 -7.102 -0.157 1.00 92.56 894 PRO A C 1
ATOM 6928 O O . PRO A 1 894 ? -23.080 -7.759 -0.542 1.00 92.56 894 PRO A O 1
ATOM 6931 N N . TYR A 1 895 ? -20.989 -7.020 -0.859 1.00 96.88 895 TYR A N 1
ATOM 6932 C CA . TYR A 1 895 ? -20.824 -7.612 -2.184 1.00 96.88 895 TYR A CA 1
ATOM 6933 C C . TYR A 1 895 ? -20.283 -9.041 -2.101 1.00 96.88 895 TYR A C 1
ATOM 6935 O O . TYR A 1 895 ? -19.472 -9.348 -1.229 1.00 96.88 895 TYR A O 1
ATOM 6943 N N . HIS A 1 896 ? -20.675 -9.881 -3.056 1.00 97.69 896 HIS A N 1
ATOM 6944 C CA . HIS A 1 896 ? -20.109 -11.212 -3.281 1.00 97.69 896 HIS A CA 1
ATOM 6945 C C . HIS A 1 896 ? -18.920 -11.162 -4.250 1.00 97.69 896 HIS A C 1
ATOM 6947 O O . HIS A 1 896 ? -17.942 -11.877 -4.062 1.00 97.69 896 HIS A O 1
ATOM 6953 N N . TYR A 1 897 ? -18.965 -10.285 -5.252 1.00 98.38 897 TYR A N 1
ATOM 6954 C CA . TYR A 1 897 ? -17.888 -10.085 -6.223 1.00 98.38 897 TYR A CA 1
ATOM 6955 C C . TYR A 1 897 ? -17.679 -8.596 -6.476 1.00 98.38 897 TYR A C 1
ATOM 6957 O O . TYR A 1 897 ? -18.648 -7.829 -6.525 1.00 98.38 897 TYR A O 1
ATOM 6965 N N . VAL A 1 898 ? -16.425 -8.179 -6.647 1.00 98.00 898 VAL A N 1
ATOM 6966 C CA . VAL A 1 898 ? -16.098 -6.798 -7.001 1.00 98.00 898 VAL A CA 1
ATOM 6967 C C . VAL A 1 898 ? -15.057 -6.744 -8.114 1.00 98.00 898 VAL A C 1
ATOM 6969 O O . VAL A 1 898 ? -13.928 -7.202 -7.940 1.00 98.00 898 VAL A O 1
ATOM 6972 N N . GLU A 1 899 ? -15.410 -6.113 -9.235 1.00 97.81 899 GLU A N 1
ATOM 6973 C CA . GLU A 1 899 ? -14.446 -5.724 -10.266 1.00 97.81 899 GLU A CA 1
ATOM 6974 C C . GLU A 1 899 ? -13.726 -4.443 -9.829 1.00 97.81 899 GLU A C 1
ATOM 6976 O O . GLU A 1 899 ? -14.361 -3.418 -9.566 1.00 97.81 899 GLU A O 1
ATOM 6981 N N . VAL A 1 900 ? -12.396 -4.496 -9.732 1.00 95.94 900 VAL A N 1
ATOM 6982 C CA . VAL A 1 900 ? -11.581 -3.406 -9.184 1.00 95.94 900 VAL A CA 1
ATOM 6983 C C . VAL A 1 900 ? -10.588 -2.907 -10.227 1.00 95.94 900 VAL A C 1
ATOM 6985 O O . VAL A 1 900 ? -9.763 -3.672 -10.721 1.00 95.94 900 VAL A O 1
ATOM 6988 N N . MET A 1 901 ? -10.635 -1.607 -10.532 1.00 94.00 901 MET A N 1
ATOM 6989 C CA . MET A 1 901 ? -9.720 -0.966 -11.484 1.00 94.00 901 MET A CA 1
ATOM 6990 C C . MET A 1 901 ? -9.119 0.302 -10.879 1.00 94.00 901 MET A C 1
ATOM 6992 O O . MET A 1 901 ? -9.835 1.178 -10.402 1.00 94.00 901 MET A O 1
ATOM 6996 N N . ALA A 1 902 ? -7.795 0.432 -10.917 1.00 89.69 902 ALA A N 1
ATOM 6997 C CA . ALA A 1 902 ? -7.076 1.574 -10.349 1.00 89.69 902 ALA A CA 1
ATOM 6998 C C . ALA A 1 902 ? -7.402 2.908 -11.051 1.00 89.69 902 ALA A C 1
ATOM 7000 O O . ALA A 1 902 ? -7.469 3.954 -10.402 1.00 89.69 902 ALA A O 1
ATOM 7001 N N . CYS A 1 903 ? -7.637 2.867 -12.364 1.00 87.56 903 CYS A N 1
ATOM 7002 C CA . CYS A 1 903 ? -7.923 4.044 -13.182 1.00 87.56 903 CYS A CA 1
ATOM 7003 C C . CYS A 1 903 ? -9.430 4.375 -13.156 1.00 87.56 903 CYS A C 1
ATOM 7005 O O . CYS A 1 903 ? -10.247 3.460 -13.309 1.00 87.56 903 CYS A O 1
ATOM 7007 N N . PRO A 1 904 ? -9.831 5.653 -12.997 1.00 88.00 904 PRO A N 1
ATOM 7008 C CA . PRO A 1 904 ? -11.211 6.076 -13.249 1.00 88.00 904 PRO A CA 1
ATOM 7009 C C . PRO A 1 904 ? -11.616 5.718 -14.680 1.00 88.00 904 PRO A C 1
ATOM 7011 O O . PRO A 1 904 ? -10.809 5.891 -15.587 1.00 88.00 904 PRO A O 1
ATOM 7014 N N . SER A 1 905 ? -12.844 5.240 -14.891 1.00 89.00 905 SER A N 1
ATOM 7015 C CA . SER A 1 905 ? -13.332 4.725 -16.183 1.00 89.00 905 SER A CA 1
ATOM 7016 C C . SER A 1 905 ? -12.537 3.529 -16.745 1.00 89.00 905 SER A C 1
ATOM 7018 O O . SER A 1 905 ? -12.664 3.184 -17.917 1.00 89.00 905 SER A O 1
ATOM 7020 N N . GLY A 1 906 ? -11.759 2.845 -15.898 1.00 90.88 906 GLY A N 1
ATOM 7021 C CA . GLY A 1 906 ? -11.147 1.564 -16.235 1.00 90.88 906 GLY A CA 1
ATOM 7022 C C . GLY A 1 906 ? -9.975 1.651 -17.216 1.00 90.88 906 GLY A C 1
ATOM 7023 O O . GLY A 1 906 ? -9.308 2.679 -17.335 1.00 90.88 906 GLY A O 1
ATOM 7024 N N . CYS A 1 907 ? -9.696 0.546 -17.913 1.00 93.44 907 CYS A N 1
ATOM 7025 C CA . CYS A 1 907 ? -8.521 0.419 -18.785 1.00 93.44 907 CYS A CA 1
ATOM 7026 C C . CYS A 1 907 ? -8.550 1.338 -20.016 1.00 93.44 907 CYS A C 1
ATOM 7028 O O . CYS A 1 907 ? -7.488 1.674 -20.536 1.00 93.44 907 CYS A O 1
ATOM 7030 N N . LEU A 1 908 ? -9.731 1.782 -20.465 1.00 93.56 908 LEU A N 1
ATOM 7031 C CA . LEU A 1 908 ? -9.853 2.718 -21.591 1.00 93.56 908 LEU A CA 1
ATOM 7032 C C . LEU A 1 908 ? -9.279 4.105 -21.273 1.00 93.56 908 LEU A C 1
ATOM 7034 O O . LEU A 1 908 ? -8.877 4.811 -22.192 1.00 93.56 908 LEU A O 1
ATOM 7038 N N . ASN A 1 909 ? -9.174 4.446 -19.988 1.00 90.88 909 ASN A N 1
ATOM 7039 C CA . ASN A 1 909 ? -8.573 5.675 -19.473 1.00 90.88 909 ASN A CA 1
ATOM 7040 C C . ASN A 1 909 ? -7.282 5.385 -18.674 1.00 90.88 909 ASN A C 1
ATOM 7042 O O . ASN A 1 909 ? -6.958 6.069 -17.702 1.00 90.88 909 ASN A O 1
ATOM 7046 N N . GLY A 1 910 ? -6.574 4.308 -19.027 1.00 87.69 910 GLY A N 1
ATOM 7047 C CA . GLY A 1 910 ? -5.316 3.941 -18.383 1.00 87.69 910 GLY A CA 1
ATOM 7048 C C . GLY A 1 910 ? -4.201 4.960 -18.642 1.00 87.69 910 GLY A C 1
ATOM 7049 O O . GLY A 1 910 ? -4.177 5.628 -19.673 1.00 87.69 910 GLY A O 1
ATOM 7050 N N . GLY A 1 911 ? -3.240 5.062 -17.718 1.00 84.81 911 GLY A N 1
ATOM 7051 C CA . GLY A 1 911 ? -2.157 6.056 -17.801 1.00 84.81 911 GLY A CA 1
ATOM 7052 C C . GLY A 1 911 ? -1.261 5.945 -19.044 1.00 84.81 911 GLY A C 1
ATOM 7053 O O . GLY A 1 911 ? -0.627 6.927 -19.416 1.00 84.81 911 GLY A O 1
ATOM 7054 N N . GLY A 1 912 ? -1.233 4.781 -19.708 1.00 87.19 912 GLY A N 1
ATOM 7055 C CA . GLY A 1 912 ? -0.467 4.548 -20.939 1.00 87.19 912 GLY A CA 1
ATOM 7056 C C . GLY A 1 912 ? -1.228 4.863 -22.233 1.00 87.19 912 GLY A C 1
ATOM 7057 O O . GLY A 1 912 ? -0.684 4.648 -23.317 1.00 87.19 912 GLY A O 1
ATOM 7058 N N . GLN A 1 913 ? -2.480 5.323 -22.140 1.00 91.56 913 GLN A N 1
ATOM 7059 C CA . GLN A 1 913 ? -3.286 5.712 -23.297 1.00 91.56 913 GLN A CA 1
ATOM 7060 C C . GLN A 1 913 ? -2.818 7.034 -23.909 1.00 91.56 913 GLN A C 1
ATOM 7062 O O . GLN A 1 913 ? -2.103 7.827 -23.292 1.00 91.56 913 GLN A O 1
ATOM 7067 N N . LEU A 1 914 ? -3.248 7.279 -25.148 1.00 90.38 914 LEU A N 1
ATOM 7068 C CA . LEU A 1 914 ? -2.932 8.517 -25.848 1.00 90.38 914 LEU A CA 1
ATOM 7069 C C . LEU A 1 914 ? -3.611 9.713 -25.183 1.00 90.38 914 LEU A C 1
ATOM 7071 O O . LEU A 1 914 ? -4.791 9.673 -24.840 1.00 90.38 914 LEU A O 1
ATOM 7075 N N . LYS A 1 915 ? -2.858 10.805 -25.057 1.00 83.06 915 LYS A N 1
ATOM 7076 C CA . LYS A 1 915 ? -3.376 12.125 -24.693 1.00 83.06 915 LYS A CA 1
ATOM 7077 C C . LYS A 1 915 ? -3.438 12.953 -25.976 1.00 83.06 915 LYS A C 1
ATOM 7079 O O . LYS A 1 915 ? -2.454 13.013 -26.707 1.00 83.06 915 LYS A O 1
ATOM 7084 N N . ALA A 1 916 ? -4.577 13.577 -26.258 1.00 73.88 916 ALA A N 1
ATOM 7085 C CA . ALA A 1 916 ? -4.725 14.482 -27.395 1.00 73.88 916 ALA A CA 1
ATOM 7086 C C . ALA A 1 916 ? -4.680 15.933 -26.887 1.00 73.88 916 ALA A C 1
ATOM 7088 O O . ALA A 1 916 ? -5.593 16.330 -26.170 1.00 73.88 916 ALA A O 1
ATOM 7089 N N . PRO A 1 917 ? -3.656 16.740 -27.224 1.00 67.38 917 PRO A N 1
ATOM 7090 C CA . PRO A 1 917 ? -3.609 18.151 -26.826 1.00 67.38 917 PRO A CA 1
ATOM 7091 C C . PRO A 1 917 ? -4.755 18.974 -27.431 1.00 67.38 917 PRO A C 1
ATOM 7093 O O . PRO A 1 917 ? -5.207 19.946 -26.837 1.00 67.38 917 PRO A O 1
ATOM 7096 N N . GLU A 1 918 ? -5.214 18.568 -28.616 1.00 72.19 918 GLU A N 1
ATOM 7097 C CA . GLU A 1 918 ? -6.219 19.273 -29.418 1.00 72.19 918 GLU A CA 1
ATOM 7098 C C . GLU A 1 918 ? -7.666 18.921 -29.037 1.00 72.19 918 GLU A C 1
ATOM 7100 O O . GLU A 1 918 ? -8.592 19.611 -29.453 1.00 72.19 918 GLU A O 1
ATOM 7105 N N . MET A 1 919 ? -7.877 17.866 -28.239 1.00 74.62 919 MET A N 1
ATOM 7106 C CA . MET A 1 919 ? -9.204 17.384 -27.844 1.00 74.62 919 MET A CA 1
ATOM 7107 C C . MET A 1 919 ? -9.302 17.266 -26.318 1.00 74.62 919 MET A C 1
ATOM 7109 O O . MET A 1 919 ? -8.418 16.679 -25.691 1.00 74.62 919 MET A O 1
ATOM 7113 N N . PRO A 1 920 ? -10.387 17.747 -25.685 1.00 80.81 920 PRO A N 1
ATOM 7114 C CA . PRO A 1 920 ? -10.612 17.524 -24.263 1.00 80.81 920 PRO A CA 1
ATOM 7115 C C . PRO A 1 920 ? -10.564 16.027 -23.920 1.00 80.81 920 PRO A C 1
ATOM 7117 O O . PRO A 1 920 ? -11.238 15.214 -24.550 1.00 80.81 920 PRO A O 1
ATOM 7120 N N . GLY A 1 921 ? -9.825 15.646 -22.872 1.00 81.31 921 GLY A N 1
ATOM 7121 C CA . GLY A 1 921 ? -9.618 14.228 -22.530 1.00 81.31 921 GLY A CA 1
ATOM 7122 C C . GLY A 1 921 ? -10.910 13.422 -22.320 1.00 81.31 921 GLY A C 1
ATOM 7123 O O . GLY A 1 921 ? -10.953 12.231 -22.612 1.00 81.31 921 GLY A O 1
ATOM 7124 N N . LYS A 1 922 ? -11.997 14.073 -21.882 1.00 85.00 922 LYS A N 1
ATOM 7125 C CA . LYS A 1 922 ? -13.320 13.443 -21.746 1.00 85.00 922 LYS A CA 1
ATOM 7126 C C . LYS A 1 922 ? -13.935 13.056 -23.096 1.00 85.00 922 LYS A C 1
ATOM 7128 O O . LYS A 1 922 ? -14.555 12.002 -23.184 1.00 85.00 922 LYS A O 1
ATOM 7133 N N . GLU A 1 923 ? -13.779 13.892 -24.117 1.00 87.69 923 GLU A N 1
ATOM 7134 C CA . GLU A 1 923 ? -14.293 13.624 -25.466 1.00 87.69 923 GLU A CA 1
ATOM 7135 C C . GLU A 1 923 ? -13.493 12.512 -26.141 1.00 87.69 923 GLU A C 1
ATOM 7137 O O . GLU A 1 923 ? -14.080 11.606 -26.734 1.00 87.69 923 GLU A O 1
ATOM 7142 N N . LEU A 1 924 ? -12.166 12.519 -25.961 1.00 88.81 924 LEU A N 1
ATOM 7143 C CA . LEU A 1 924 ? -11.307 11.436 -26.431 1.00 88.81 924 LEU A CA 1
ATOM 7144 C C . LEU A 1 924 ? -11.720 10.103 -25.802 1.00 88.81 924 LEU A C 1
ATOM 7146 O O . LEU A 1 924 ? -11.927 9.130 -26.520 1.00 88.81 924 LEU A O 1
ATOM 7150 N N . LEU A 1 925 ? -11.911 10.067 -24.480 1.00 91.69 925 LEU A N 1
ATOM 7151 C CA . LEU A 1 925 ? -12.356 8.862 -23.783 1.00 91.69 925 LEU A CA 1
ATOM 7152 C C . LEU A 1 925 ? -13.706 8.355 -24.314 1.00 91.69 925 LEU A C 1
ATOM 7154 O O . LEU A 1 925 ? -13.830 7.170 -24.602 1.00 91.69 925 LEU A O 1
ATOM 7158 N N . GLN A 1 926 ? -14.688 9.237 -24.520 1.00 92.56 926 GLN A N 1
ATOM 7159 C CA . GLN A 1 926 ? -15.983 8.859 -25.108 1.00 92.56 926 GLN A CA 1
ATOM 7160 C C . GLN A 1 926 ? -15.844 8.311 -26.534 1.00 92.56 926 GLN A C 1
ATOM 7162 O O . GLN A 1 926 ? -16.597 7.431 -26.951 1.00 92.56 926 GLN A O 1
ATOM 7167 N N . HIS A 1 927 ? -14.896 8.829 -27.314 1.00 93.25 927 HIS A N 1
ATOM 7168 C CA . HIS A 1 927 ? -14.600 8.293 -28.636 1.00 93.25 927 HIS A CA 1
ATOM 7169 C C . HIS A 1 927 ? -14.011 6.879 -28.542 1.00 93.25 927 HIS A C 1
ATOM 7171 O O . HIS A 1 927 ? -14.478 5.977 -29.236 1.00 93.25 927 HIS A O 1
ATOM 7177 N N . VAL A 1 928 ? -13.041 6.673 -27.650 1.00 95.19 928 VAL A N 1
ATOM 7178 C CA . VAL A 1 928 ? -12.424 5.363 -27.401 1.00 95.19 928 VAL A CA 1
ATOM 7179 C C . VAL A 1 928 ? -13.456 4.347 -26.897 1.00 95.19 928 VAL A C 1
ATOM 7181 O O . VAL A 1 928 ? -13.488 3.226 -27.397 1.00 95.19 928 VAL A O 1
ATOM 7184 N N . GLU A 1 929 ? -14.339 4.739 -25.973 1.00 94.56 929 GLU A N 1
ATOM 7185 C CA . GLU A 1 929 ? -15.450 3.910 -25.477 1.00 94.56 929 GLU A CA 1
ATOM 7186 C C . GLU A 1 929 ? -16.365 3.444 -26.618 1.00 94.56 929 GLU A C 1
ATOM 7188 O O . GLU A 1 929 ? -16.668 2.254 -26.707 1.00 94.56 929 GLU A O 1
ATOM 7193 N N . ARG A 1 930 ? -16.742 4.348 -27.535 1.00 95.12 930 ARG A N 1
ATOM 7194 C CA . ARG A 1 930 ? -17.579 4.006 -28.697 1.00 95.12 930 ARG A CA 1
ATOM 7195 C C . ARG A 1 930 ? -16.896 3.039 -29.659 1.00 95.12 930 ARG A C 1
ATOM 7197 O O . ARG A 1 930 ? -17.540 2.105 -30.127 1.00 95.12 930 ARG A O 1
ATOM 7204 N N . LEU A 1 931 ? -15.615 3.246 -29.963 1.00 95.19 931 LEU A N 1
ATOM 7205 C CA . LEU A 1 931 ? -14.880 2.346 -30.857 1.00 95.19 931 LEU A CA 1
ATOM 7206 C C . LEU A 1 931 ? -14.682 0.968 -30.230 1.00 95.19 931 LEU A C 1
ATOM 7208 O O . LEU A 1 931 ? -14.843 -0.039 -30.912 1.00 95.19 931 LEU A O 1
ATOM 7212 N N . TYR A 1 932 ? -14.399 0.912 -28.927 1.00 94.81 932 TYR A N 1
ATOM 7213 C CA . TYR A 1 932 ? -14.312 -0.351 -28.201 1.00 94.81 932 TYR A CA 1
ATOM 7214 C C . TYR A 1 932 ? -15.647 -1.110 -28.227 1.00 94.81 932 TYR A C 1
ATOM 7216 O O . TYR A 1 932 ? -15.655 -2.317 -28.450 1.00 94.81 932 TYR A O 1
ATOM 7224 N N . SER A 1 933 ? -16.781 -0.416 -28.058 1.00 92.44 933 SER A N 1
ATOM 7225 C CA . SER A 1 933 ? -18.109 -1.048 -28.090 1.00 92.44 933 SER A CA 1
ATOM 7226 C C . SER A 1 933 ? -18.554 -1.520 -29.479 1.00 92.44 933 SER A C 1
ATOM 7228 O O . SER A 1 933 ? -19.496 -2.298 -29.574 1.00 92.44 933 SER A O 1
ATOM 7230 N N . MET A 1 934 ? -17.915 -1.046 -30.555 1.00 92.31 934 MET A N 1
ATOM 7231 C CA . MET A 1 934 ? -18.182 -1.510 -31.924 1.00 92.31 934 MET A CA 1
ATOM 7232 C C . MET A 1 934 ? -17.503 -2.846 -32.246 1.00 92.31 934 MET A C 1
ATOM 7234 O O . MET A 1 934 ? -17.867 -3.483 -33.232 1.00 92.31 934 MET A O 1
ATOM 7238 N N . VAL A 1 935 ? -16.514 -3.268 -31.450 1.00 92.06 935 VAL A N 1
ATOM 7239 C CA . VAL A 1 935 ? -15.842 -4.558 -31.639 1.00 92.06 935 VAL A CA 1
ATOM 7240 C C . VAL A 1 935 ? -16.830 -5.685 -31.344 1.00 92.06 935 VAL A C 1
ATOM 7242 O O . VAL A 1 935 ? -17.526 -5.664 -30.327 1.00 92.06 935 VAL A O 1
ATOM 7245 N N . ARG A 1 936 ? -16.881 -6.684 -32.231 1.00 90.31 936 ARG A N 1
ATOM 7246 C CA . ARG A 1 936 ? -17.753 -7.853 -32.089 1.00 90.31 936 ARG A CA 1
ATOM 7247 C C . ARG A 1 936 ? -17.498 -8.549 -30.751 1.00 90.31 936 ARG A C 1
ATOM 7249 O O . ARG A 1 936 ? -16.354 -8.824 -30.398 1.00 90.31 936 ARG A O 1
ATOM 7256 N N . THR A 1 937 ? -18.573 -8.843 -30.021 1.00 91.19 937 THR A N 1
ATOM 7257 C CA . THR A 1 937 ? -18.493 -9.555 -28.740 1.00 91.19 937 THR A CA 1
ATOM 7258 C C . THR A 1 937 ? -18.757 -11.042 -28.920 1.00 91.19 937 THR A C 1
ATOM 7260 O O . THR A 1 937 ? -19.658 -11.418 -29.668 1.00 91.19 937 THR A O 1
ATOM 7263 N N . GLU A 1 938 ? -17.987 -11.875 -28.226 1.00 89.38 938 GLU A N 1
ATOM 7264 C CA . GLU A 1 938 ? -18.142 -13.333 -28.210 1.00 89.38 938 GLU A CA 1
ATOM 7265 C C . GLU A 1 938 ? -18.104 -13.846 -26.766 1.00 89.38 938 GLU A C 1
ATOM 7267 O O . GLU A 1 938 ? -17.475 -13.234 -25.894 1.00 89.38 938 GLU A O 1
ATOM 7272 N N . ALA A 1 939 ? -18.823 -14.936 -26.489 1.00 90.06 939 ALA A N 1
ATOM 7273 C CA . ALA A 1 939 ? -18.735 -15.610 -25.199 1.00 90.06 939 ALA A CA 1
ATOM 7274 C C . ALA A 1 939 ? -17.467 -16.481 -25.174 1.00 90.06 939 ALA A C 1
ATOM 7276 O O . ALA A 1 939 ? -17.214 -17.162 -26.167 1.00 90.06 939 ALA A O 1
ATOM 7277 N N . PRO A 1 940 ? -16.675 -16.484 -24.083 1.00 91.94 940 PRO A N 1
ATOM 7278 C CA . PRO A 1 940 ? -15.451 -17.283 -23.989 1.00 91.94 940 PRO A CA 1
ATOM 7279 C C . PRO A 1 940 ? -15.618 -18.766 -24.340 1.00 91.94 940 PRO A C 1
ATOM 7281 O O . PRO A 1 940 ? -14.706 -19.356 -24.912 1.00 91.94 940 PRO A O 1
ATOM 7284 N N . GLU A 1 941 ? -16.773 -19.344 -24.013 1.00 88.75 941 GLU A N 1
ATOM 7285 C CA . GLU A 1 941 ? -17.145 -20.735 -24.277 1.00 88.75 941 GLU A CA 1
ATOM 7286 C C . GLU A 1 941 ? -17.360 -21.030 -25.772 1.00 88.75 941 GLU A C 1
ATOM 7288 O O . GLU A 1 941 ? -17.121 -22.149 -26.221 1.00 88.75 941 GLU A O 1
ATOM 7293 N N . ASP A 1 942 ? -17.775 -20.023 -26.545 1.00 89.25 942 ASP A N 1
ATOM 7294 C CA . ASP A 1 942 ? -18.089 -20.153 -27.972 1.00 89.25 942 ASP A CA 1
ATOM 7295 C C . ASP A 1 942 ? -16.870 -19.880 -28.869 1.00 89.25 942 ASP A C 1
ATOM 7297 O O . ASP A 1 942 ? -16.928 -20.095 -30.083 1.00 89.25 942 ASP A O 1
ATOM 7301 N N . VAL A 1 943 ? -15.763 -19.380 -28.300 1.00 88.50 943 VAL A N 1
ATOM 7302 C CA . VAL A 1 943 ? -14.571 -19.018 -29.075 1.00 88.50 943 VAL A CA 1
ATOM 7303 C C . VAL A 1 943 ? -13.861 -20.286 -29.570 1.00 88.50 943 VAL A C 1
ATOM 7305 O O . VAL A 1 943 ? -13.388 -21.091 -28.756 1.00 88.50 943 VAL A O 1
ATOM 7308 N N . PRO A 1 944 ? -13.694 -20.459 -30.897 1.00 83.75 944 PRO A N 1
ATOM 7309 C CA . PRO A 1 944 ? -13.004 -21.616 -31.453 1.00 83.75 944 PRO A CA 1
ATOM 7310 C C . PRO A 1 944 ? -11.581 -21.770 -30.901 1.00 83.75 944 PRO A C 1
ATOM 7312 O O . PRO A 1 944 ? -10.823 -20.804 -30.807 1.00 83.75 944 PRO A O 1
ATOM 7315 N N . GLY A 1 945 ? -11.213 -23.003 -30.549 1.00 84.50 945 GLY A N 1
ATOM 7316 C CA . GLY A 1 945 ? -9.886 -23.356 -30.037 1.00 84.50 945 GLY A CA 1
ATOM 7317 C C . GLY A 1 945 ? -9.706 -23.200 -28.522 1.00 84.50 945 GLY A C 1
ATOM 7318 O O . GLY A 1 945 ? -8.793 -23.807 -27.975 1.00 84.50 945 GLY A O 1
ATOM 7319 N N . VAL A 1 946 ? -10.571 -22.468 -27.803 1.00 91.12 946 VAL A N 1
ATOM 7320 C CA . VAL A 1 946 ? -10.440 -22.330 -26.335 1.00 91.12 946 VAL A CA 1
ATOM 7321 C C . VAL A 1 946 ? -10.636 -23.675 -25.634 1.00 91.12 946 VAL A C 1
ATOM 7323 O O . VAL A 1 946 ? -9.779 -24.085 -24.852 1.00 91.12 946 VAL A O 1
ATOM 7326 N N . GLN A 1 947 ? -11.714 -24.394 -25.955 1.00 90.31 947 GLN A N 1
ATOM 7327 C CA . GLN A 1 947 ? -11.989 -25.714 -25.380 1.00 90.31 947 GLN A CA 1
ATOM 7328 C C . GLN A 1 947 ? -10.904 -26.741 -25.740 1.00 90.31 947 GLN A C 1
ATOM 7330 O O . GLN A 1 947 ? -10.448 -27.501 -24.889 1.00 90.31 947 GLN A O 1
ATOM 7335 N N . GLU A 1 948 ? -10.426 -26.705 -26.984 1.00 89.38 948 GLU A N 1
ATOM 7336 C CA . GLU A 1 948 ? -9.347 -27.577 -27.453 1.00 89.38 948 GLU A CA 1
ATOM 7337 C C . GLU A 1 948 ? -8.050 -27.350 -26.661 1.00 89.38 948 GLU A C 1
ATOM 7339 O O . GLU A 1 948 ? -7.369 -28.316 -26.317 1.00 89.38 948 GLU A O 1
ATOM 7344 N N . LEU A 1 949 ? -7.727 -26.095 -26.320 1.00 91.81 949 LEU A N 1
ATOM 7345 C CA . LEU A 1 949 ? -6.593 -25.759 -25.456 1.00 91.81 949 LEU A CA 1
ATOM 7346 C C . LEU A 1 949 ? -6.790 -26.223 -24.016 1.00 91.81 949 LEU A C 1
ATOM 7348 O O . LEU A 1 949 ? -5.822 -26.662 -23.395 1.00 91.81 949 LEU A O 1
ATOM 7352 N N . TYR A 1 950 ? -8.008 -26.171 -23.478 1.00 93.44 950 TYR A N 1
ATOM 7353 C CA . TYR A 1 950 ? -8.260 -26.782 -22.175 1.00 93.44 950 TYR A CA 1
ATOM 7354 C C . TYR A 1 950 ? -7.965 -28.278 -22.205 1.00 93.44 950 TYR A C 1
ATOM 7356 O O . TYR A 1 950 ? -7.247 -28.772 -21.343 1.00 93.44 950 TYR A O 1
ATOM 7364 N N . GLU A 1 951 ? -8.450 -28.991 -23.216 1.00 91.69 951 GLU A N 1
ATOM 7365 C CA . GLU A 1 951 ? -8.300 -30.443 -23.313 1.00 91.69 951 GLU A CA 1
ATOM 7366 C C . GLU A 1 951 ? -6.852 -30.872 -23.593 1.00 91.69 951 GLU A C 1
ATOM 7368 O O . GLU A 1 951 ? -6.293 -31.677 -22.846 1.00 91.69 951 GLU A O 1
ATOM 7373 N N . HIS A 1 952 ? -6.217 -30.312 -24.625 1.00 88.50 952 HIS A N 1
ATOM 7374 C CA . HIS A 1 952 ? -4.927 -30.797 -25.124 1.00 88.50 952 HIS A CA 1
ATOM 7375 C C . HIS A 1 952 ? -3.722 -30.091 -24.507 1.00 88.50 952 HIS A C 1
ATOM 7377 O O . HIS A 1 952 ? -2.699 -30.730 -24.277 1.00 88.50 952 HIS A O 1
ATOM 7383 N N . TRP A 1 953 ? -3.817 -28.784 -24.243 1.00 91.50 953 TRP A N 1
ATOM 7384 C CA . TRP A 1 953 ? -2.699 -28.013 -23.693 1.00 91.50 953 TRP A CA 1
ATOM 7385 C C . TRP A 1 953 ? -2.718 -27.977 -22.164 1.00 91.50 953 TRP A C 1
ATOM 7387 O O . TRP A 1 953 ? -1.674 -28.151 -21.536 1.00 91.50 953 TRP A O 1
ATOM 7397 N N . LEU A 1 954 ? -3.889 -27.773 -21.557 1.00 92.50 954 LEU A N 1
ATOM 7398 C CA . LEU A 1 954 ? -4.037 -27.663 -20.105 1.00 92.50 954 LEU A CA 1
ATOM 7399 C C . LEU A 1 954 ? -4.412 -28.987 -19.436 1.00 92.50 954 LEU A C 1
ATOM 7401 O O . LEU A 1 954 ? -4.365 -29.056 -18.216 1.00 92.50 954 LEU A O 1
ATOM 7405 N N . HIS A 1 955 ? -4.712 -30.046 -20.189 1.00 92.12 955 HIS A N 1
ATOM 7406 C CA . HIS A 1 955 ? -5.086 -31.368 -19.664 1.00 92.12 955 HIS A CA 1
ATOM 7407 C C . HIS A 1 955 ? -6.379 -31.364 -18.824 1.00 92.12 955 HIS A C 1
ATOM 7409 O O . HIS A 1 955 ? -6.487 -32.065 -17.816 1.00 92.12 955 HIS A O 1
ATOM 7415 N N . GLY A 1 956 ? -7.358 -30.570 -19.242 1.00 89.19 956 GLY A N 1
ATOM 7416 C CA . GLY A 1 956 ? -8.676 -30.449 -18.631 1.00 89.19 956 GLY A CA 1
ATOM 7417 C C . GLY A 1 956 ? -8.839 -29.231 -17.722 1.00 89.19 956 GLY A C 1
ATOM 7418 O O . GLY A 1 956 ? -7.880 -28.587 -17.291 1.00 89.19 956 GLY A O 1
ATOM 7419 N N . GLU A 1 957 ? -10.099 -28.917 -17.428 1.00 88.19 957 GLU A N 1
ATOM 7420 C CA . GLU A 1 957 ? -10.470 -27.858 -16.489 1.00 88.19 957 GLU A CA 1
ATOM 7421 C C . GLU A 1 957 ? -10.059 -28.228 -15.056 1.00 88.19 957 GLU A C 1
ATOM 7423 O O . GLU A 1 957 ? -10.252 -29.364 -14.621 1.00 88.19 957 GLU A O 1
ATOM 7428 N N . GLY A 1 958 ? -9.496 -27.275 -14.307 1.00 80.56 958 GLY A N 1
ATOM 7429 C CA . GLY A 1 958 ? -9.078 -27.501 -12.917 1.00 80.56 958 GLY A CA 1
ATOM 7430 C C . GLY A 1 958 ? -7.885 -28.452 -12.743 1.00 80.56 958 GLY A C 1
ATOM 7431 O O . GLY A 1 958 ? -7.616 -28.896 -11.627 1.00 80.56 958 GLY A O 1
ATOM 7432 N N . SER A 1 959 ? -7.165 -28.777 -13.820 1.00 90.38 959 SER A N 1
ATOM 7433 C CA . SER A 1 959 ? -5.945 -29.578 -13.746 1.00 90.38 959 SER A CA 1
ATOM 7434 C C . SER A 1 959 ? -4.822 -28.836 -13.001 1.00 90.38 959 SER A C 1
ATOM 7436 O O . SER A 1 959 ? -4.805 -27.606 -12.900 1.00 90.38 959 SER A O 1
ATOM 7438 N N . GLU A 1 960 ? -3.811 -29.573 -12.534 1.00 87.19 960 GLU A N 1
ATOM 7439 C CA . GLU A 1 960 ? -2.605 -28.969 -11.945 1.00 87.19 960 GLU A CA 1
ATOM 7440 C C . GLU A 1 960 ? -1.890 -28.038 -12.940 1.00 87.19 960 GLU A C 1
ATOM 7442 O O . GLU A 1 960 ? -1.379 -26.980 -12.568 1.00 87.19 960 GLU A O 1
ATOM 7447 N N . ARG A 1 961 ? -1.920 -28.388 -14.232 1.00 88.94 961 ARG A N 1
ATOM 7448 C CA . ARG A 1 961 ? -1.326 -27.580 -15.300 1.00 88.94 961 ARG A CA 1
ATOM 7449 C C . ARG A 1 961 ? -2.096 -26.276 -15.518 1.00 88.94 961 ARG A C 1
ATOM 7451 O O . ARG A 1 961 ? -1.463 -25.227 -15.622 1.00 88.94 961 ARG A O 1
ATOM 7458 N N . ALA A 1 962 ? -3.430 -26.314 -15.507 1.00 89.25 962 ALA A N 1
ATOM 7459 C CA . ALA A 1 962 ? -4.269 -25.117 -15.538 1.00 89.25 962 ALA A CA 1
ATOM 7460 C C . ALA A 1 962 ? -4.002 -24.229 -14.315 1.00 89.25 962 ALA A C 1
ATOM 7462 O O . ALA A 1 962 ? -3.768 -23.031 -14.464 1.00 89.25 962 ALA A O 1
ATOM 7463 N N . SER A 1 963 ? -3.913 -24.815 -13.117 1.00 88.00 963 SER A N 1
ATOM 7464 C CA . SER A 1 963 ? -3.561 -24.073 -11.902 1.00 88.00 963 SER A CA 1
ATOM 7465 C C . SER A 1 963 ? -2.180 -23.413 -11.998 1.00 88.00 963 SER A C 1
ATOM 7467 O O . SER A 1 963 ? -2.014 -22.279 -11.559 1.00 88.00 963 SER A O 1
ATOM 7469 N N . CYS A 1 964 ? -1.178 -24.087 -12.565 1.00 88.06 964 CYS A N 1
ATOM 7470 C CA . CYS A 1 964 ? 0.174 -23.543 -12.688 1.00 88.06 964 CYS A CA 1
ATOM 7471 C C . CYS A 1 964 ? 0.252 -22.396 -13.713 1.00 88.06 964 CYS A C 1
ATOM 7473 O O . CYS A 1 964 ? 0.861 -21.358 -13.441 1.00 88.06 964 CYS A O 1
ATOM 7475 N N . LEU A 1 965 ? -0.383 -22.569 -14.877 1.00 91.06 965 LEU A N 1
ATOM 7476 C CA . LEU A 1 965 ? -0.263 -21.648 -16.012 1.00 91.06 965 LEU A CA 1
ATOM 7477 C C . LEU A 1 965 ? -1.283 -20.505 -15.988 1.00 91.06 965 LEU A C 1
ATOM 7479 O O . LEU A 1 965 ? -0.998 -19.434 -16.520 1.00 91.06 965 LEU A O 1
ATOM 7483 N N . LEU A 1 966 ? -2.455 -20.702 -15.377 1.00 95.38 966 LEU A N 1
ATOM 7484 C CA . LEU A 1 966 ? -3.552 -19.728 -15.391 1.00 95.38 966 LEU A CA 1
ATOM 7485 C C . LEU A 1 966 ? -3.818 -19.065 -14.036 1.00 95.38 966 LEU A C 1
ATOM 7487 O O . LEU A 1 966 ? -4.539 -18.068 -14.003 1.00 95.38 966 LEU A O 1
ATOM 7491 N N . HIS A 1 967 ? -3.211 -19.537 -12.940 1.00 95.69 967 HIS A N 1
ATOM 7492 C CA . HIS A 1 967 ? -3.344 -18.919 -11.617 1.00 95.69 967 HIS A CA 1
ATOM 7493 C C . HIS A 1 967 ? -2.009 -18.404 -11.067 1.00 95.69 967 HIS A C 1
ATOM 7495 O O . HIS A 1 967 ? -0.923 -18.765 -11.523 1.00 95.69 967 HIS A O 1
ATOM 7501 N N . THR A 1 968 ? -2.095 -17.487 -10.107 1.00 94.50 968 THR A N 1
ATOM 7502 C CA . THR A 1 968 ? -0.962 -16.908 -9.382 1.00 94.50 968 THR A CA 1
ATOM 7503 C C . THR A 1 968 ? -1.345 -16.636 -7.930 1.00 94.50 968 THR A C 1
ATOM 7505 O O . THR A 1 968 ? -2.524 -16.561 -7.579 1.00 94.50 968 THR A O 1
ATOM 7508 N N . SER A 1 969 ? -0.340 -16.435 -7.082 1.00 88.62 969 SER A N 1
ATOM 7509 C CA . SER A 1 969 ? -0.505 -15.942 -5.717 1.00 88.62 969 SER A CA 1
ATOM 7510 C C . SER A 1 969 ? -0.074 -14.479 -5.576 1.00 88.62 969 SER A C 1
ATOM 7512 O O . SER A 1 969 ? 0.661 -13.920 -6.399 1.00 88.62 969 SER A O 1
ATOM 7514 N N . TYR A 1 970 ? -0.569 -13.847 -4.513 1.00 90.25 970 TYR A N 1
ATOM 7515 C CA . TYR A 1 970 ? -0.237 -12.479 -4.123 1.00 90.25 970 TYR A CA 1
ATOM 7516 C C . TYR A 1 970 ? 0.323 -12.487 -2.709 1.00 90.25 970 TYR A C 1
ATOM 7518 O O . TYR A 1 970 ? -0.132 -13.258 -1.858 1.00 90.25 970 TYR A O 1
ATOM 7526 N N . HIS A 1 971 ? 1.299 -11.624 -2.446 1.00 84.56 971 HIS A N 1
ATOM 7527 C CA . HIS A 1 971 ? 2.065 -11.652 -1.203 1.00 84.56 971 HIS A CA 1
ATOM 7528 C C . HIS A 1 971 ? 2.168 -10.256 -0.593 1.00 84.56 971 HIS A C 1
ATOM 7530 O O . HIS A 1 971 ? 2.246 -9.248 -1.289 1.00 84.56 971 HIS A O 1
ATOM 7536 N N . ALA A 1 972 ? 2.130 -10.177 0.739 1.00 81.31 972 ALA A N 1
ATOM 7537 C CA . ALA A 1 972 ? 2.312 -8.903 1.420 1.00 81.31 972 ALA A CA 1
ATOM 7538 C C . ALA A 1 972 ? 3.759 -8.437 1.220 1.00 81.31 972 ALA A C 1
ATOM 7540 O O . ALA A 1 972 ? 4.689 -9.186 1.511 1.00 81.31 972 ALA A O 1
ATOM 7541 N N . VAL A 1 973 ? 3.947 -7.206 0.745 1.00 64.69 973 VAL A N 1
ATOM 7542 C CA . VAL A 1 973 ? 5.289 -6.631 0.606 1.00 64.69 973 VAL A CA 1
ATOM 7543 C C . VAL A 1 973 ? 5.726 -6.118 1.974 1.00 64.69 973 VAL A C 1
ATOM 7545 O O . VAL A 1 973 ? 5.115 -5.194 2.520 1.00 64.69 973 VAL A O 1
ATOM 7548 N N . GLU A 1 974 ? 6.773 -6.718 2.540 1.00 46.28 974 GLU A N 1
ATOM 7549 C CA . GLU A 1 974 ? 7.419 -6.203 3.746 1.00 46.28 974 GLU A CA 1
ATOM 7550 C C . GLU A 1 974 ? 7.933 -4.787 3.467 1.00 46.28 974 GLU A C 1
ATOM 7552 O O . GLU A 1 974 ? 8.630 -4.536 2.481 1.00 46.28 974 GLU A O 1
ATOM 7557 N N . LYS A 1 975 ? 7.545 -3.818 4.303 1.00 37.75 975 LYS A N 1
ATOM 7558 C CA . LYS A 1 975 ? 8.000 -2.436 4.139 1.00 37.75 975 LYS A CA 1
ATOM 7559 C C . LYS A 1 975 ? 9.488 -2.358 4.468 1.00 37.75 975 LYS A C 1
ATOM 7561 O O . LYS A 1 975 ? 9.849 -2.168 5.621 1.00 37.75 975 LYS A O 1
ATOM 7566 N N . ALA A 1 976 ? 10.331 -2.426 3.445 1.00 28.58 976 ALA A N 1
ATOM 7567 C CA . ALA A 1 976 ? 11.677 -1.886 3.517 1.00 28.58 976 ALA A CA 1
ATOM 7568 C C . ALA A 1 976 ? 11.564 -0.355 3.587 1.00 28.58 976 ALA A C 1
ATOM 7570 O O . ALA A 1 976 ? 11.228 0.299 2.598 1.00 28.58 976 ALA A O 1
ATOM 7571 N N . SER A 1 977 ? 11.813 0.248 4.747 1.00 27.27 977 SER A N 1
ATOM 7572 C CA . SER A 1 977 ? 11.990 1.700 4.889 1.00 27.27 977 SER A CA 1
ATOM 7573 C C . SER A 1 977 ? 13.347 2.114 4.311 1.00 27.27 977 SER A C 1
ATOM 7575 O O . SER A 1 977 ? 14.237 2.607 4.997 1.00 27.27 977 SER A O 1
ATOM 7577 N N . SER A 1 978 ? 13.524 1.923 3.003 1.00 26.41 978 SER A N 1
ATOM 7578 C CA . SER A 1 978 ? 14.635 2.505 2.260 1.00 26.41 978 SER A CA 1
ATOM 7579 C C . SER A 1 978 ? 14.440 4.023 2.213 1.00 26.41 978 SER A C 1
ATOM 7581 O O . SER A 1 978 ? 13.645 4.542 1.423 1.00 26.41 978 SER A O 1
ATOM 7583 N N . GLY A 1 979 ? 15.140 4.736 3.094 1.00 30.97 979 GLY A N 1
ATOM 7584 C CA . GLY A 1 979 ? 15.260 6.187 3.062 1.00 30.97 979 GLY A CA 1
ATOM 7585 C C . GLY A 1 979 ? 15.939 6.629 1.769 1.00 30.97 979 GLY A C 1
ATOM 7586 O O . GLY A 1 979 ? 17.153 6.530 1.627 1.00 30.97 979 GLY A O 1
ATOM 7587 N N . LEU A 1 980 ? 15.154 7.116 0.811 1.00 26.16 980 LEU A N 1
ATOM 7588 C CA . LEU A 1 980 ? 15.675 7.740 -0.400 1.00 26.16 980 LEU A CA 1
ATOM 7589 C C . LEU A 1 980 ? 15.996 9.208 -0.114 1.00 26.16 980 LEU A C 1
ATOM 7591 O O . LEU A 1 980 ? 15.119 10.011 0.203 1.00 26.16 980 LEU A O 1
ATOM 7595 N N . SER A 1 981 ? 17.275 9.544 -0.246 1.00 22.92 981 SER A N 1
ATOM 7596 C CA . SER A 1 981 ? 17.794 10.904 -0.282 1.00 22.92 981 SER A CA 1
ATOM 7597 C C . SER A 1 981 ? 17.246 11.655 -1.506 1.00 22.92 981 SER A C 1
ATOM 7599 O O . SER A 1 981 ? 17.321 11.180 -2.640 1.00 22.92 981 SER A O 1
ATOM 7601 N N . ILE A 1 982 ? 16.699 12.854 -1.290 1.00 24.83 982 ILE A N 1
ATOM 7602 C CA . ILE A 1 982 ? 16.385 13.817 -2.354 1.00 24.83 982 ILE A CA 1
ATOM 7603 C C . ILE A 1 982 ? 17.242 15.054 -2.081 1.00 24.83 982 ILE A C 1
ATOM 7605 O O . ILE A 1 982 ? 17.137 15.665 -1.019 1.00 24.83 982 ILE A O 1
ATOM 7609 N N . ARG A 1 983 ? 18.146 15.377 -3.013 1.00 22.42 983 ARG A N 1
ATOM 7610 C CA . ARG A 1 983 ? 18.878 16.652 -3.026 1.00 22.42 983 ARG A CA 1
ATOM 7611 C C . ARG A 1 983 ? 17.943 17.749 -3.547 1.00 22.42 983 ARG A C 1
ATOM 7613 O O . ARG A 1 983 ? 17.202 17.483 -4.492 1.00 22.42 983 ARG A O 1
ATOM 7620 N N . TRP A 1 984 ? 17.998 18.923 -2.915 1.00 28.34 984 TRP A N 1
ATOM 7621 C CA . TRP A 1 984 ? 17.350 20.156 -3.377 1.00 28.34 984 TRP A CA 1
ATOM 7622 C C . TRP A 1 984 ? 17.809 20.548 -4.779 1.00 28.34 984 TRP A C 1
ATOM 7624 O O . TRP A 1 984 ? 19.032 20.436 -5.038 1.00 28.34 984 TRP A O 1
#

Foldseek 3Di:
DDDDDDDDDDDDDPDDPDPDPDDDADDDDDDDDDDDDLVVLVCLLPDDLVVLQVDGLRSLLPDALVSLLVNQLVCQVNVRDYALVVLLSSQVSCVVSVVPVVQVSGQLQSLLNHDLVPQDLVCLLVSLQSVLVHDCVSCVVPVVSLVVSLVSLCVSVVADPPGAAEPVSLNSNQLNLQPDFLVNLLNYQQCNLVSVLPHPDHDPSVLVSVQVCQCVLRHPQGHQCSHALVSCVVSPLNLLSHALVSLLNHDPVRLLVNLLVLLVCLLVVNDPLVSNLSNLVRPLSNVVVVVCVVDPDDDDPADAQDLAADAPVLLVGSCSCVSAPLSNCLHRYDLVRCVVCVLSNSSGSDHPSSLVSSVVSQCVNCVQADELVVLLSCLVNLLVDDLVRLLSYQQADLVSLLSNQQDPRCPQQNLQSNLVNNVVNVHACALVSQLSCADQSLLSHDLVRLVRHDLQRLVSVFAGACLNHDLVSLQSNLVSLCVNCPPVCSGPNNLNSQLNPALVVVVVCVVVVRDDDPSSVVSHDPVSVVVNDDDDDDDDDDDDDDADWDQDPQRWTWGQDPVRDTDTDDQDDDDCLLALQDPPLADSVNSVLLVCFFVVVVLVLLVCQVPDDPVPRFQEEEEEELLLLLLLCLVQVHFSFLSLQLVQLVVVVSPHPAYHYLQLLLLLLLVLLLVLLLVLVVCVVVDVLSDQAEEDQALSLQSCCQAPPFPLCQSNYRFFYHSLLLQLLLCQPVLCVVVVHHSLSHAYEYEAQASSVSVVQVDPLQADPVSRAGSHNHYYYSQSVVVVCVVVVHDSNPGDGHFHDDSDPVDGDSGDEAAPDAPQRHNQVSSVQSSCCVVPVDHDPDWDWDDDPDPQWTWTFDDDPNDTPFIEIEHEAPVSVVVQSVCSSVVNRPHNYYYYYHHRSHRSRYSRRDDDPVDDPVVSSVSSRVSSVPHHHDNSVPDPPSVVCQVPVQVHDPGPSCCSRGGDGRGRDDDPPPDDDDDD